Protein 4CO9 (pdb70)

Organism: Bacillus anthracis (NCBI:txid1392)

Secondary structure (P-SEA, 3-state):
cbbbbbcccccccccccccccccbbbbcccccccccccbbbbbbbcccccccccccccccccccccccccccccccbbbbbbbccccccccccccccccccccbbbbcccccccccccccbbbbbccaaaaaaaaacccbbbbccccccccccccaaaaaaaaaacbbbbcccccccccbbbbbbbbbccccccccbbbbbcccccc/cbbbbbcccccccccccccccccbbbbcccccccccccbbbbbbccccccccccccccccccccccccccccccccbbbbbbbccccccccccccccccccccbbbbcccccccccccccbbbbbccaaaaaaaaacccbbbbccccccccccccaaaaaaaaaacbbbbcccccccccbbbbbbbbbccccccccbbbbbcccccc/cbbbbcccccccccccccccccbbbbcccccccccccbbbbbbbcccccccccccccccccccccccccccccccbbbbbbbccccccccccccccccccccbbbbcccccccccccccbbbbbccaaaaaaaaacccbbbbccccccccccccaaaaaaaaaacbbbbcccccccccbbbbbbbbbccccccccbbbbbcccccc/cbbbbcccccccccccccccccbbbbcccccccccccbbbbbbccccccccccccccccccccccccccccccccbbbbbbbccccccccccccccccccccbbbbcccccccccccccbbbbbccaaaaaaaaacccbbbbccccccccccccaaaaaaaaaacbbbbcccccccccbbbbbbbbbccccccccbbbbbcccccc

Radius of gyration: 30.49 Å; Cα contacts (8 Å, |Δi|>4): 2238; chains: 4; bounding box: 91×69×56 Å

GO terms:
  GO:0008270 zinc ion binding (F, IDA)
  GO:0004061 arylformamidase activity (F, IDA)

Solvent-accessible surface area: 32109 Å² total; per-residue (Å²): 185,62,144,22,46,42,0,10,17,58,6,25,93,100,11,21,28,67,99,71,7,13,99,9,32,19,73,61,81,134,32,55,161,100,37,57,13,25,4,23,1,55,0,20,0,0,0,10,2,2,4,1,0,0,0,12,23,16,4,48,92,140,15,92,61,1,55,89,8,74,17,45,6,0,12,6,65,4,51,1,8,19,4,13,105,65,156,20,0,0,81,161,37,0,97,166,44,138,1,105,71,12,74,16,0,0,0,2,3,19,35,25,68,104,25,84,96,50,10,146,142,9,13,52,4,72,40,70,0,0,47,24,0,35,154,59,36,1,88,0,0,0,1,12,2,9,4,0,3,40,35,123,38,122,132,13,47,1,5,58,54,0,26,143,39,58,0,4,0,0,4,12,2,48,2,42,25,6,12,36,17,59,14,57,0,3,0,11,0,3,2,1,25,71,0,0,0,0,0,4,10,0,0,0,78,51,152,156,63,149,21,55,44,0,10,17,57,7,26,79,103,12,21,32,62,103,83,23,13,101,11,36,17,93,59,74,76,44,59,166,131,32,48,10,20,4,8,0,74,1,18,0,0,0,14,1,2,4,0,0,0,0,15,21,22,4,52,71,140,14,112,57,0,55,74,8,64,17,30,3,0,11,7,77,4,46,1,10,50,3,42,155,64,165,20,0,0,82,161,37,0,99,166,46,130,1,115,68,9,72,10,0,0,0,19,4,50,58,48,68,121,25,85,97,53,13,146,145,9,13,53,5,73,42,68,0,0,66,24,0,40,141,51,38,4,83,0,0,0,1,13,1,9,3,0,3,41,33,124,39,134,132,16,50,1,7,64,52,0,31,156,50,80,0,21,0,0,4,13,2,48,2,105,106,10,70,79,28,62,14,48,0,3,0,11,1,4,2,1,25,66,0,0,0,0,0,4,11,0,0,0,69,50,155,114,97,23,55,42,0,10,17,59,6,28,94,102,12,22,29,66,96,72,7,12,101,9,33,18,74,62,83,132,32,56,161,99,35,55,11,24,3,23,1,56,0,20,0,0,0,10,1,2,4,0,0,0,0,14,24,16,4,54,91,141,13,114,57,1,55,75,9,62,16,34,2,0,15,7,64,5,52,1,8,51,2,35,151,64,163,19,0,0,82,159,35,0,100,168,43,138,1,105,68,12,69,7,0,0,0,18,4,53,57,39,69,109,25,85,97,49,13,146,144,9,15,52,5,74,41,67,0,0,65,24,0,38,142,46,39,4,87,0,0,0,2,13,2,9,3,0,3,40,34,120,37,121,132,12,48,1,5,62,52,0,30,155,51,80,0,20,0,0,3,14,2,48,2,105,96,13,72,79,24,56,15,55,0,3,0,11,0,3,2,1,26,72,0,0,0,0,0,4,10,0,0,0,87,50,153,114,154,22,54,43,0,9,17,57,6,25,77,102,12,21,31,64,102,83,21,13,102,10,35,18,95,58,74,75,44,60,166,131,30,46,9,20,5,8,0,74,0,20,0,1,0,13,2,2,3,0,0,6,0,13,20,20,3,27,79,72,4,14,59,0,28,30,8,36,17,39,6,0,16,11,85,4,46,1,10,52,3,34,152,65,163,19,0,0,83,149,25,0,95,164,68,130,1,117,67,10,82,17,0,0,0,17,3,58,58,48,68,122,25,86,97,52,13,146,143,9,14,51,5,73,43,68,0,0,65,23,0,39,140,52,34,1,71,0,0,0,2,14,1,9,3,0,3,41,33,122,39,129,133,15,50,2,5,38,53,0,18,95,52,23,4,26,5,0,3,13,2,45,2,121,105,12,72,78,28,64,14,53,0,3,0,12,0,3,3,1,25,66,0,0,0,0,0,4,12,0,0,0,75,48,150

Structure (mmCIF, N/CA/C/O backbone):
data_4CO9
#
_entry.id   4CO9
#
_cell.length_a   73.710
_cell.length_b   66.020
_cell.length_c   83.760
_cell.angle_alpha   90.00
_cell.angle_beta   90.32
_cell.angle_gamma   90.00
#
_symmetry.space_group_name_H-M   'P 1 21 1'
#
loop_
_entity.id
_entity.type
_entity.pdbx_description
1 polymer 'KYNURENINE FORMAMIDASE'
2 non-polymer 'ZINC ION'
3 non-polymer 'MAGNESIUM ION'
4 non-polymer '1,4-DIETHYLENE DIOXIDE'
5 non-polymer ethanedial
6 water water
#
loop_
_atom_site.group_PDB
_atom_site.id
_atom_site.type_symbol
_atom_site.label_atom_id
_atom_site.label_alt_id
_atom_site.label_comp_id
_atom_site.label_asym_id
_atom_site.label_entity_id
_atom_site.label_seq_id
_atom_site.pdbx_PDB_ins_code
_atom_site.Cartn_x
_atom_site.Cartn_y
_atom_site.Cartn_z
_atom_site.occupancy
_atom_site.B_iso_or_equiv
_atom_site.auth_seq_id
_atom_site.auth_comp_id
_atom_site.auth_asym_id
_atom_site.auth_atom_id
_atom_site.pdbx_PDB_model_num
ATOM 1 N N . THR A 1 5 ? 39.124 -7.567 36.262 1.00 48.61 3 THR A N 1
ATOM 2 C CA . THR A 1 5 ? 39.757 -8.492 35.269 1.00 47.58 3 THR A CA 1
ATOM 3 C C . THR A 1 5 ? 38.761 -9.289 34.395 1.00 42.43 3 THR A C 1
ATOM 4 O O . THR A 1 5 ? 39.212 -9.986 33.493 1.00 45.78 3 THR A O 1
ATOM 8 N N . SER A 1 6 ? 37.445 -9.215 34.653 1.00 35.03 4 SER A N 1
ATOM 9 C CA . SER A 1 6 ? 36.446 -9.912 33.814 1.00 30.64 4 SER A CA 1
ATOM 10 C C . SER A 1 6 ? 36.626 -9.546 32.337 1.00 24.82 4 SER A C 1
ATOM 11 O O . SER A 1 6 ? 36.942 -8.412 32.024 1.00 25.38 4 SER A O 1
ATOM 14 N N . LYS A 1 7 ? 36.438 -10.511 31.442 1.00 19.40 5 LYS A N 1
ATOM 15 C CA . LYS A 1 7 ? 36.661 -10.281 30.013 1.00 16.64 5 LYS A CA 1
ATOM 16 C C . LYS A 1 7 ? 35.475 -9.566 29.365 1.00 13.28 5 LYS A C 1
ATOM 17 O O . LYS A 1 7 ? 34.325 -9.738 29.769 1.00 11.72 5 LYS A O 1
ATOM 28 N N . TRP A 1 8 ? 35.785 -8.761 28.359 1.00 10.64 6 TRP A N 1
ATOM 29 C CA . TRP A 1 8 ? 34.789 -8.186 27.472 1.00 9.02 6 TRP A CA 1
ATOM 30 C C . TRP A 1 8 ? 34.177 -9.300 26.642 1.00 8.30 6 TRP A C 1
ATOM 31 O O . TRP A 1 8 ? 34.883 -10.223 26.229 1.00 7.80 6 TRP A O 1
ATOM 42 N N . ILE A 1 9 ? 32.864 -9.222 26.450 1.00 7.59 7 ILE A N 1
ATOM 43 C CA . ILE A 1 9 ? 32.105 -10.201 25.681 1.00 7.41 7 ILE A CA 1
ATOM 44 C C . ILE A 1 9 ? 31.567 -9.516 24.425 1.00 7.15 7 ILE A C 1
ATOM 45 O O . ILE A 1 9 ? 30.932 -8.467 24.518 1.00 6.64 7 ILE A O 1
ATOM 50 N N . ASP A 1 10 ? 31.814 -10.119 23.272 1.00 7.01 8 ASP A N 1
ATOM 51 C CA . ASP A 1 10 ? 31.310 -9.626 21.985 1.00 7.28 8 ASP A CA 1
ATOM 52 C C . ASP A 1 10 ? 29.801 -9.807 21.901 1.00 7.06 8 ASP A C 1
ATOM 53 O O . ASP A 1 10 ? 29.293 -10.921 22.074 1.00 7.58 8 ASP A O 1
ATOM 58 N N . ILE A 1 11 ? 29.078 -8.732 21.642 1.00 6.87 9 ILE A N 1
ATOM 59 C CA . ILE A 1 11 ? 27.641 -8.811 21.360 1.00 6.77 9 ILE A CA 1
ATOM 60 C C . ILE A 1 11 ? 27.299 -8.211 20.002 1.00 6.87 9 ILE A C 1
ATOM 61 O O . ILE A 1 11 ? 26.194 -7.677 19.786 1.00 7.09 9 ILE A O 1
ATOM 66 N N . SER A 1 12 ? 28.237 -8.306 19.074 1.00 6.80 10 SER A N 1
ATOM 67 C CA . SER A 1 12 ? 28.067 -7.799 17.714 1.00 6.82 10 SER A CA 1
ATOM 68 C C . SER A 1 12 ? 27.819 -8.937 16.718 1.00 6.85 10 SER A C 1
ATOM 69 O O . SER A 1 12 ? 28.328 -10.049 16.889 1.00 6.66 10 SER A O 1
ATOM 72 N N . GLN A 1 13 ? 27.089 -8.631 15.652 1.00 6.95 11 GLN A N 1
ATOM 73 C CA . GLN A 1 13 ? 26.906 -9.567 14.534 1.00 7.19 11 GLN A CA 1
ATOM 74 C C . GLN A 1 13 ? 28.146 -9.602 13.618 1.00 7.32 11 GLN A C 1
ATOM 75 O O . GLN A 1 13 ? 28.654 -8.558 13.219 1.00 7.65 11 GLN A O 1
ATOM 81 N N . PRO A 1 14 ? 28.622 -10.802 13.255 1.00 7.70 12 PRO A N 1
ATOM 82 C CA . PRO A 1 14 ? 29.718 -10.843 12.288 1.00 8.00 12 PRO A CA 1
ATOM 83 C C . PRO A 1 14 ? 29.370 -10.179 10.970 1.00 7.97 12 PRO A C 1
ATOM 84 O O . PRO A 1 14 ? 28.296 -10.433 10.420 1.00 8.58 12 PRO A O 1
ATOM 88 N N . LEU A 1 15 ? 30.273 -9.339 10.479 1.00 7.97 13 LEU A N 1
ATOM 89 C CA . LEU A 1 15 ? 30.099 -8.629 9.218 1.00 8.14 13 LEU A CA 1
ATOM 90 C C . LEU A 1 15 ? 30.844 -9.347 8.096 1.00 8.51 13 LEU A C 1
ATOM 91 O O . LEU A 1 15 ? 32.066 -9.468 8.126 1.00 8.52 13 LEU A O 1
ATOM 96 N N . ASN A 1 16 ? 30.085 -9.852 7.133 1.00 9.22 14 ASN A N 1
ATOM 97 C CA . ASN A 1 16 ? 30.632 -10.557 5.972 1.00 10.00 14 ASN A CA 1
ATOM 98 C C . ASN A 1 16 ? 29.602 -10.552 4.859 1.00 10.70 14 ASN A C 1
ATOM 99 O O . ASN A 1 16 ? 28.466 -10.094 5.063 1.00 9.81 14 ASN A O 1
ATOM 104 N N . ASN A 1 17 ? 29.985 -11.079 3.695 1.00 11.69 15 ASN A N 1
ATOM 105 C CA . ASN A 1 17 ? 29.123 -11.000 2.514 1.00 12.51 15 ASN A CA 1
ATOM 106 C C . ASN A 1 17 ? 27.794 -11.733 2.664 1.00 12.69 15 ASN A C 1
ATOM 107 O O . ASN A 1 17 ? 26.877 -11.479 1.895 1.00 12.60 15 ASN A O 1
ATOM 112 N N . ASP A 1 18 ? 27.683 -12.605 3.656 1.00 13.09 16 ASP A N 1
ATOM 113 C CA . ASP A 1 18 ? 26.430 -13.324 3.922 1.00 14.30 16 ASP A CA 1
ATOM 114 C C . ASP A 1 18 ? 25.456 -12.612 4.860 1.00 13.59 16 ASP A C 1
ATOM 115 O O . ASP A 1 18 ? 24.332 -13.060 5.009 1.00 13.82 16 ASP A O 1
ATOM 120 N N . ILE A 1 19 ? 25.858 -11.506 5.475 1.00 12.55 17 ILE A N 1
ATOM 121 C CA . ILE A 1 19 ? 24.957 -10.814 6.398 1.00 12.02 17 ILE A CA 1
ATOM 122 C C . ILE A 1 19 ? 23.763 -10.207 5.662 1.00 12.26 17 ILE A C 1
ATOM 123 O O . ILE A 1 19 ? 23.860 -9.810 4.507 1.00 12.29 17 ILE A O 1
ATOM 128 N N . ALA A 1 20 ? 22.629 -10.194 6.334 1.00 12.86 18 ALA A N 1
ATOM 129 C CA . ALA A 1 20 ? 21.409 -9.606 5.786 1.00 13.51 18 ALA A CA 1
ATOM 130 C C . ALA A 1 20 ? 21.486 -8.089 5.780 1.00 13.46 18 ALA A C 1
ATOM 131 O O . ALA A 1 20 ? 22.305 -7.485 6.478 1.00 13.37 18 ALA A O 1
ATOM 133 N N . THR A 1 21 ? 20.661 -7.486 4.933 1.00 13.93 19 THR A N 1
ATOM 134 C CA . THR A 1 21 ? 20.468 -6.044 4.912 1.00 13.81 19 THR A CA 1
ATOM 135 C C . THR A 1 21 ? 18.990 -5.750 4.770 1.00 13.69 19 THR A C 1
ATOM 136 O O . THR A 1 21 ? 18.198 -6.651 4.454 1.00 13.30 19 THR A O 1
ATOM 140 N N . TRP A 1 22 ? 18.606 -4.502 5.001 1.00 13.32 20 TRP A N 1
ATOM 141 C CA . TRP A 1 22 ? 17.249 -4.075 4.691 1.00 13.83 20 TRP A CA 1
ATOM 142 C C . TRP A 1 22 ? 16.977 -4.381 3.216 1.00 13.24 20 TRP A C 1
ATOM 143 O O . TRP A 1 22 ? 17.871 -4.245 2.406 1.00 12.03 20 TRP A O 1
ATOM 154 N N . PRO A 1 23 ? 15.748 -4.785 2.862 1.00 13.65 21 PRO A N 1
ATOM 155 C CA . PRO A 1 23 ? 15.431 -5.077 1.457 1.00 13.73 21 PRO A CA 1
ATOM 156 C C . PRO A 1 23 ? 15.798 -3.919 0.524 1.00 12.96 21 PRO A C 1
ATOM 157 O O . PRO A 1 23 ? 15.424 -2.771 0.776 1.00 12.56 21 PRO A O 1
ATOM 161 N N . GLY A 1 24 ? 16.562 -4.223 -0.515 1.00 12.83 22 GLY A N 1
ATOM 162 C CA . GLY A 1 24 ? 16.949 -3.232 -1.529 1.00 12.87 22 GLY A CA 1
ATOM 163 C C . GLY A 1 24 ? 18.125 -2.349 -1.160 1.00 12.67 22 GLY A C 1
ATOM 164 O O . GLY A 1 24 ? 18.579 -1.564 -1.989 1.00 12.74 22 GLY A O 1
ATOM 165 N N . ASP A 1 25 ? 18.607 -2.452 0.083 1.00 11.80 23 ASP A N 1
ATOM 166 C CA . ASP A 1 25 ? 19.684 -1.610 0.594 1.00 11.84 23 ASP A CA 1
ATOM 167 C C . ASP A 1 25 ? 21.002 -2.146 0.055 1.00 11.82 23 ASP A C 1
ATOM 168 O O . ASP A 1 25 ? 21.035 -3.247 -0.483 1.00 11.28 23 ASP A O 1
ATOM 173 N N . THR A 1 26 ? 22.075 -1.363 0.159 1.00 11.80 24 THR A N 1
ATOM 174 C CA . THR A 1 26 ? 23.394 -1.788 -0.315 1.00 11.90 24 THR A CA 1
ATOM 175 C C . THR A 1 26 ? 23.784 -3.147 0.274 1.00 11.91 24 THR A C 1
ATOM 176 O O . THR A 1 26 ? 23.829 -3.277 1.486 1.00 11.63 24 THR A O 1
ATOM 180 N N . PRO A 1 27 ? 24.092 -4.153 -0.573 1.00 12.44 25 PRO A N 1
ATOM 181 C CA . PRO A 1 27 ? 24.579 -5.423 -0.010 1.00 12.20 25 PRO A CA 1
ATOM 182 C C . PRO A 1 27 ? 25.955 -5.254 0.607 1.00 11.59 25 PRO A C 1
ATOM 183 O O . PRO A 1 27 ? 26.722 -4.418 0.147 1.00 11.20 25 PRO A O 1
ATOM 187 N N . PHE A 1 28 ? 26.234 -5.986 1.679 1.00 11.25 26 PHE A N 1
ATOM 188 C CA . PHE A 1 28 ? 27.533 -5.885 2.318 1.00 11.06 26 PHE A CA 1
ATOM 189 C C . PHE A 1 28 ? 28.573 -6.483 1.400 1.00 11.60 26 PHE A C 1
ATOM 190 O O . PHE A 1 28 ? 28.365 -7.562 0.870 1.00 11.22 26 PHE A O 1
ATOM 198 N N . SER A 1 29 ? 29.689 -5.791 1.246 1.00 11.63 27 SER A N 1
ATOM 199 C CA . SER A 1 29 ? 30.777 -6.297 0.429 1.00 13.09 27 SER A CA 1
ATOM 200 C C . SER A 1 29 ? 32.138 -6.017 1.060 1.00 12.61 27 SER A C 1
ATOM 201 O O . SER A 1 29 ? 32.499 -4.850 1.219 1.00 12.41 27 SER A O 1
ATOM 204 N N . TYR A 1 30 ? 32.870 -7.067 1.434 1.00 12.18 28 TYR A N 1
ATOM 205 C CA . TYR A 1 30 ? 34.311 -6.949 1.634 1.00 12.69 28 TYR A CA 1
ATOM 206 C C . TYR A 1 30 ? 35.011 -7.725 0.518 1.00 13.35 28 TYR A C 1
ATOM 207 O O . TYR A 1 30 ? 34.713 -8.897 0.296 1.00 12.57 28 TYR A O 1
ATOM 216 N N . GLU A 1 31 ? 35.908 -7.056 -0.188 1.00 14.63 29 GLU A N 1
ATOM 217 C CA . GLU A 1 31 ? 36.671 -7.686 -1.262 1.00 16.17 29 GLU A CA 1
ATOM 218 C C . GLU A 1 31 ? 38.107 -7.282 -1.229 1.00 17.13 29 GLU A C 1
ATOM 219 O O . GLU A 1 31 ? 38.410 -6.145 -0.877 1.00 17.66 29 GLU A O 1
ATOM 225 N N . VAL A 1 32 ? 38.977 -8.225 -1.590 1.00 17.86 30 VAL A N 1
ATOM 226 C CA . VAL A 1 32 ? 40.375 -7.929 -1.841 1.00 18.99 30 VAL A CA 1
ATOM 227 C C . VAL A 1 32 ? 40.479 -7.451 -3.294 1.00 18.61 30 VAL A C 1
ATOM 228 O O . VAL A 1 32 ? 40.251 -8.218 -4.225 1.00 19.13 30 VAL A O 1
ATOM 232 N N . LEU A 1 33 ? 40.719 -6.155 -3.471 1.00 18.68 31 LEU A N 1
ATOM 233 C CA . LEU A 1 33 ? 40.831 -5.574 -4.810 1.00 18.71 31 LEU A CA 1
ATOM 234 C C . LEU A 1 33 ? 42.110 -5.975 -5.493 1.00 17.90 31 LEU A C 1
ATOM 235 O O . LEU A 1 33 ? 42.145 -6.196 -6.694 1.00 17.70 31 LEU A O 1
ATOM 240 N N . TRP A 1 34 ? 43.176 -5.962 -4.714 1.00 17.20 32 TRP A N 1
ATOM 241 C CA . TRP A 1 34 ? 44.504 -6.175 -5.230 1.00 16.70 32 TRP A CA 1
ATOM 242 C C . TRP A 1 34 ? 45.259 -6.980 -4.168 1.00 15.55 32 TRP A C 1
ATOM 243 O O . TRP A 1 34 ? 45.482 -6.502 -3.063 1.00 14.94 32 TRP A O 1
ATOM 254 N N . SER A 1 35 ? 45.621 -8.207 -4.527 1.00 15.30 33 SER A N 1
ATOM 255 C CA . SER A 1 35 ? 46.195 -9.201 -3.609 1.00 15.12 33 SER A CA 1
ATOM 256 C C . SER A 1 35 ? 47.650 -8.895 -3.310 1.00 15.16 33 SER A C 1
ATOM 257 O O . SER A 1 35 ? 48.306 -8.172 -4.055 1.00 15.12 33 SER A O 1
ATOM 260 N N . LYS A 1 36 ? 48.178 -9.517 -2.269 1.00 15.05 34 LYS A N 1
ATOM 261 C CA . LYS A 1 36 ? 49.604 -9.437 -1.993 1.00 15.61 34 LYS A CA 1
ATOM 262 C C . LYS A 1 36 ? 50.454 -9.957 -3.184 1.00 15.84 34 LYS A C 1
ATOM 263 O O . LYS A 1 36 ? 51.535 -9.418 -3.438 1.00 15.74 34 LYS A O 1
ATOM 269 N N . GLU A 1 37 ? 49.981 -11.011 -3.854 1.00 16.18 35 GLU A N 1
ATOM 270 C CA . GLU A 1 37 ? 50.651 -11.608 -5.037 1.00 17.46 35 GLU A CA 1
ATOM 271 C C . GLU A 1 37 ? 50.726 -10.537 -6.165 1.00 17.04 35 GLU A C 1
ATOM 272 O O . GLU A 1 37 ? 51.796 -10.264 -6.732 1.00 17.70 35 GLU A O 1
ATOM 278 N N . GLU A 1 38 ? 49.616 -9.842 -6.378 1.00 16.94 36 GLU A N 1
ATOM 279 C CA . GLU A 1 38 ? 49.548 -8.745 -7.362 1.00 16.72 36 GLU A CA 1
ATOM 280 C C . GLU A 1 38 ? 50.335 -7.487 -6.986 1.00 15.96 36 GLU A C 1
ATOM 281 O O . GLU A 1 38 ? 51.055 -6.938 -7.820 1.00 15.63 36 GLU A O 1
ATOM 287 N N . SER A 1 39 ? 50.213 -7.028 -5.747 1.00 15.86 37 SER A N 1
ATOM 288 C CA . SER A 1 39 ? 50.849 -5.784 -5.318 1.00 16.07 37 SER A CA 1
ATOM 289 C C . SER A 1 39 ? 52.325 -5.957 -4.995 1.00 16.66 37 SER A C 1
ATOM 290 O O . SER A 1 39 ? 53.076 -4.992 -4.997 1.00 16.24 37 SER A O 1
ATOM 293 N N . GLY A 1 40 ? 52.711 -7.177 -4.641 1.00 17.31 38 GLY A N 1
ATOM 294 C CA . GLY A 1 40 ? 54.046 -7.448 -4.147 1.00 18.14 38 GLY A CA 1
ATOM 295 C C . GLY A 1 40 ? 54.259 -7.156 -2.670 1.00 18.05 38 GLY A C 1
ATOM 296 O O . GLY A 1 40 ? 55.389 -7.224 -2.193 1.00 18.87 38 GLY A O 1
ATOM 297 N N . SER A 1 41 ? 53.217 -6.801 -1.922 1.00 17.29 39 SER A N 1
ATOM 298 C CA . SER A 1 41 ? 53.419 -6.545 -0.494 1.00 17.36 39 SER A CA 1
ATOM 299 C C . SER A 1 41 ? 52.186 -6.683 0.392 1.00 15.79 39 SER A C 1
ATOM 300 O O . SER A 1 41 ? 52.294 -7.231 1.480 1.00 16.32 39 SER A O 1
ATOM 303 N N . VAL A 1 42 ? 51.032 -6.222 -0.083 1.00 14.69 40 VAL A N 1
ATOM 304 C CA . VAL A 1 42 ? 49.840 -6.153 0.752 1.00 14.09 40 VAL A CA 1
ATOM 305 C C . VAL A 1 42 ? 48.570 -6.602 0.041 1.00 13.88 40 VAL A C 1
ATOM 306 O O . VAL A 1 42 ? 48.439 -6.523 -1.194 1.00 12.81 40 VAL A O 1
ATOM 310 N N . ASN A 1 43 ? 47.640 -7.100 0.847 1.00 13.92 41 ASN A N 1
ATOM 311 C CA . ASN A 1 43 ? 46.274 -7.296 0.418 1.00 14.35 41 ASN A CA 1
ATOM 312 C C . ASN A 1 43 ? 45.512 -5.994 0.588 1.00 15.70 41 ASN A C 1
ATOM 313 O O . ASN A 1 43 ? 45.439 -5.470 1.684 1.00 16.39 41 ASN A O 1
ATOM 318 N N . VAL A 1 44 ? 44.989 -5.468 -0.511 1.00 17.06 42 VAL A N 1
ATOM 319 C CA . VAL A 1 44 ? 44.319 -4.181 -0.495 1.00 19.17 42 VAL A CA 1
ATOM 320 C C . VAL A 1 44 ? 42.833 -4.423 -0.653 1.00 18.88 42 VAL A C 1
ATOM 321 O O . VAL A 1 44 ? 42.373 -4.948 -1.673 1.00 20.59 42 VAL A O 1
ATOM 325 N N . GLY A 1 45 ? 42.095 -4.001 0.358 1.00 18.86 43 GLY A N 1
ATOM 326 C CA . GLY A 1 45 ? 40.720 -4.366 0.514 1.00 19.39 43 GLY A CA 1
ATOM 327 C C . GLY A 1 45 ? 39.833 -3.186 0.204 1.00 18.93 43 GLY A C 1
ATOM 328 O O . GLY A 1 45 ? 40.287 -2.032 0.143 1.00 20.08 43 GLY A O 1
ATOM 329 N N . LYS A 1 46 ? 38.567 -3.493 -0.019 1.00 17.76 44 LYS A N 1
ATOM 330 C CA . LYS A 1 46 ? 37.561 -2.460 -0.111 1.00 16.61 44 LYS A CA 1
ATOM 331 C C . LYS A 1 46 ? 36.303 -2.895 0.611 1.00 15.32 44 LYS A C 1
ATOM 332 O O . LYS A 1 46 ? 35.816 -3.993 0.383 1.00 15.46 44 LYS A O 1
ATOM 338 N N . LEU A 1 47 ? 35.788 -2.012 1.458 1.00 14.10 45 LEU A N 1
ATOM 339 C CA . LEU A 1 47 ? 34.580 -2.240 2.231 1.00 13.57 45 LEU A CA 1
ATOM 340 C C . LEU A 1 47 ? 33.471 -1.369 1.657 1.00 12.90 45 LEU A C 1
ATOM 341 O O . LEU A 1 47 ? 33.630 -0.154 1.521 1.00 12.83 45 LEU A O 1
ATOM 346 N N . THR A 1 48 ? 32.365 -2.007 1.295 1.00 12.52 46 THR A N 1
ATOM 347 C CA . THR A 1 48 ? 31.168 -1.318 0.836 1.00 12.70 46 THR A CA 1
ATOM 348 C C . THR A 1 48 ? 29.992 -1.826 1.647 1.00 11.70 46 THR A C 1
ATOM 349 O O . THR A 1 48 ? 29.761 -3.026 1.716 1.00 11.81 46 THR A O 1
ATOM 353 N N . MET A 1 49 ? 29.230 -0.929 2.263 1.00 10.96 47 MET A N 1
ATOM 354 C CA . MET A 1 49 ? 28.099 -1.364 3.077 1.00 10.32 47 MET A CA 1
ATOM 355 C C . MET A 1 49 ? 27.082 -0.255 3.310 1.00 9.76 47 MET A C 1
ATOM 356 O O . MET A 1 49 ? 27.411 0.929 3.220 1.00 9.53 47 MET A O 1
ATOM 361 N N . SER A 1 50 ? 25.853 -0.661 3.611 1.00 9.50 48 SER A N 1
ATOM 362 C CA . SER A 1 50 ? 24.879 0.248 4.236 1.00 9.35 48 SER A CA 1
ATOM 363 C C . SER A 1 50 ? 25.284 0.485 5.677 1.00 9.15 48 SER A C 1
ATOM 364 O O . SER A 1 50 ? 25.800 -0.414 6.331 1.00 9.09 48 SER A O 1
ATOM 367 N N . ILE A 1 51 ? 25.060 1.703 6.149 1.00 8.93 49 ILE A N 1
ATOM 368 C CA . ILE A 1 51 ? 25.229 2.090 7.547 1.00 8.91 49 ILE A CA 1
ATOM 369 C C . ILE A 1 51 ? 24.475 1.149 8.497 1.00 8.85 49 ILE A C 1
ATOM 370 O O . ILE A 1 51 ? 24.961 0.781 9.592 1.00 9.11 49 ILE A O 1
ATOM 375 N N . HIS A 1 52 ? 23.295 0.733 8.060 1.00 8.66 50 HIS A N 1
ATOM 376 C CA . HIS A 1 52 ? 22.394 -0.027 8.909 1.00 8.66 50 HIS A CA 1
ATOM 377 C C . HIS A 1 52 ? 22.543 -1.509 8.591 1.00 8.93 50 HIS A C 1
ATOM 378 O O . HIS A 1 52 ? 21.592 -2.185 8.233 1.00 9.37 50 HIS A O 1
ATOM 385 N N . THR A 1 53 ? 23.762 -2.010 8.767 1.00 8.78 51 THR A N 1
ATOM 386 C CA . THR A 1 53 ? 24.085 -3.410 8.599 1.00 8.61 51 THR A CA 1
ATOM 387 C C . THR A 1 53 ? 24.727 -3.906 9.878 1.00 8.19 51 THR A C 1
ATOM 388 O O . THR A 1 53 ? 25.629 -3.262 10.406 1.00 8.33 51 THR A O 1
ATOM 392 N N . GLY A 1 54 ? 24.298 -5.066 10.342 1.00 7.73 52 GLY A N 1
ATOM 393 C CA . GLY A 1 54 ? 24.842 -5.656 11.540 1.00 7.58 52 GLY A CA 1
ATOM 394 C C . GLY A 1 54 ? 24.547 -4.766 12.733 1.00 7.40 52 GLY A C 1
ATOM 395 O O . GLY A 1 54 ? 23.594 -3.978 12.735 1.00 7.09 52 GLY A O 1
ATOM 396 N N . THR A 1 55 ? 25.402 -4.868 13.734 1.00 7.39 53 THR A N 1
ATOM 397 C CA . THR A 1 55 ? 25.227 -4.124 14.976 1.00 7.13 53 THR A CA 1
ATOM 398 C C . THR A 1 55 ? 25.615 -2.678 14.709 1.00 7.16 53 THR A C 1
ATOM 399 O O . THR A 1 55 ? 26.722 -2.405 14.251 1.00 7.16 53 THR A O 1
ATOM 403 N N . HIS A 1 56 ? 24.700 -1.744 14.949 1.00 7.15 54 HIS A N 1
ATOM 404 C CA . HIS A 1 56 ? 24.944 -0.352 14.577 1.00 7.16 54 HIS A CA 1
ATOM 405 C C . HIS A 1 56 ? 24.074 0.604 15.363 1.00 7.17 54 HIS A C 1
ATOM 406 O O . HIS A 1 56 ? 23.128 0.188 16.028 1.00 7.20 54 HIS A O 1
ATOM 413 N N . ILE A 1 57 ? 24.426 1.889 15.300 1.00 7.41 55 ILE A N 1
ATOM 414 C CA . ILE A 1 57 ? 23.670 2.934 15.960 1.00 7.72 55 ILE A CA 1
ATOM 415 C C . ILE A 1 57 ? 23.081 3.870 14.923 1.00 8.09 55 ILE A C 1
ATOM 416 O O . ILE A 1 57 ? 23.665 4.059 13.848 1.00 7.86 55 ILE A O 1
ATOM 421 N N . ASP A 1 58 ? 21.910 4.420 15.250 1.00 8.30 56 ASP A N 1
ATOM 422 C CA . ASP A 1 58 ? 21.228 5.387 14.417 1.00 8.49 56 ASP A CA 1
ATOM 423 C C . ASP A 1 58 ? 21.516 6.791 14.896 1.00 8.50 56 ASP A C 1
ATOM 424 O O . ASP A 1 58 ? 21.480 7.067 16.101 1.00 8.42 56 ASP A O 1
ATOM 429 N N . ALA A 1 59 ? 21.786 7.690 13.962 1.00 8.69 57 ALA A N 1
ATOM 430 C CA . ALA A 1 59 ? 21.816 9.129 14.278 1.00 8.77 57 ALA A CA 1
ATOM 431 C C . ALA A 1 59 ? 20.442 9.701 13.955 1.00 8.95 57 ALA A C 1
ATOM 432 O O . ALA A 1 59 ? 19.739 9.149 13.113 1.00 8.82 57 ALA A O 1
ATOM 434 N N . PRO A 1 60 ? 20.050 10.807 14.613 1.00 9.21 58 PRO A N 1
ATOM 435 C CA . PRO A 1 60 ? 18.736 11.403 14.324 1.00 9.77 58 PRO A CA 1
ATOM 436 C C . PRO A 1 60 ? 18.550 11.789 12.852 1.00 9.75 58 PRO A C 1
ATOM 437 O O . PRO A 1 60 ? 17.448 11.686 12.320 1.00 10.03 58 PRO A O 1
ATOM 441 N N . PHE A 1 61 ? 19.633 12.136 12.170 1.00 10.23 59 PHE A N 1
ATOM 442 C CA . PHE A 1 61 ? 19.569 12.419 10.729 1.00 10.66 59 PHE A CA 1
ATOM 443 C C . PHE A 1 61 ? 18.951 11.281 9.907 1.00 10.61 59 PHE A C 1
ATOM 444 O O . PHE A 1 61 ? 18.399 11.530 8.826 1.00 10.83 59 PHE A O 1
ATOM 452 N N . HIS A 1 62 ? 19.071 10.037 10.383 1.00 10.36 60 HIS A N 1
ATOM 453 C CA . HIS A 1 62 ? 18.475 8.873 9.708 1.00 10.61 60 HIS A CA 1
ATOM 454 C C . HIS A 1 62 ? 16.972 9.040 9.468 1.00 11.05 60 HIS A C 1
ATOM 455 O O . HIS A 1 62 ? 16.476 8.664 8.418 1.00 12.06 60 HIS A O 1
ATOM 462 N N . PHE A 1 63 ? 16.275 9.654 10.410 1.00 11.59 61 PHE A N 1
ATOM 463 C CA . PHE A 1 63 ? 14.812 9.811 10.312 1.00 12.10 61 PHE A CA 1
ATOM 464 C C . PHE A 1 63 ? 14.310 11.248 10.404 1.00 12.61 61 PHE A C 1
ATOM 465 O O . PHE A 1 63 ? 13.104 11.493 10.303 1.00 12.08 61 PHE A O 1
ATOM 473 N N . ASP A 1 64 ? 15.235 12.196 10.547 1.00 13.46 62 ASP A N 1
ATOM 474 C CA . ASP A 1 64 ? 14.876 13.590 10.675 1.00 14.49 62 ASP A CA 1
ATOM 475 C C . ASP A 1 64 ? 15.890 14.397 9.903 1.00 15.39 62 ASP A C 1
ATOM 476 O O . ASP A 1 64 ? 17.077 14.412 10.245 1.00 15.18 62 ASP A O 1
ATOM 481 N N . ASN A 1 65 ? 15.424 15.066 8.848 1.00 16.40 63 ASN A N 1
ATOM 482 C CA . ASN A 1 65 ? 16.308 15.854 8.013 1.00 17.51 63 ASN A CA 1
ATOM 483 C C . ASN A 1 65 ? 17.032 16.938 8.779 1.00 17.03 63 ASN A C 1
ATOM 484 O O . ASN A 1 65 ? 18.122 17.316 8.384 1.00 18.43 63 ASN A O 1
ATOM 489 N N . ASP A 1 66 ? 16.461 17.401 9.888 1.00 17.30 64 ASP A N 1
ATOM 490 C CA . ASP A 1 66 ? 17.109 18.396 10.744 1.00 17.34 64 ASP A CA 1
ATOM 491 C C . ASP A 1 66 ? 17.984 17.798 11.852 1.00 16.85 64 ASP A C 1
ATOM 492 O O . ASP A 1 66 ? 18.567 18.531 12.620 1.00 16.57 64 ASP A O 1
ATOM 497 N N . GLY A 1 67 ? 18.067 16.476 11.942 1.00 15.77 65 GLY A N 1
ATOM 498 C CA . GLY A 1 67 ? 18.722 15.830 13.076 1.00 14.95 65 GLY A CA 1
ATOM 499 C C . GLY A 1 67 ? 20.242 15.792 13.020 1.00 14.26 65 GLY A C 1
ATOM 500 O O . GLY A 1 67 ? 20.836 15.896 11.947 1.00 13.69 65 GLY A O 1
ATOM 501 N N . LYS A 1 68 ? 20.857 15.593 14.182 1.00 13.68 66 LYS A N 1
ATOM 502 C CA . LYS A 1 68 ? 22.313 15.418 14.311 1.00 14.22 66 LYS A CA 1
ATOM 503 C C . LYS A 1 68 ? 22.843 14.301 13.423 1.00 13.35 66 LYS A C 1
ATOM 504 O O . LYS A 1 68 ? 22.185 13.268 13.248 1.00 12.48 66 LYS A O 1
ATOM 515 N N . LYS A 1 69 ? 24.053 14.512 12.913 1.00 12.82 67 LYS A N 1
ATOM 516 C CA . LYS A 1 69 ? 24.829 13.493 12.228 1.00 13.28 67 LYS A CA 1
ATOM 517 C C . LYS A 1 69 ? 25.699 12.768 13.257 1.00 11.92 67 LYS A C 1
ATOM 518 O O . LYS A 1 69 ? 25.836 13.217 14.388 1.00 11.19 67 LYS A O 1
ATOM 524 N N . VAL A 1 70 ? 26.313 11.664 12.846 1.00 10.53 68 VAL A N 1
ATOM 525 C CA . VAL A 1 70 ? 27.009 10.785 13.781 1.00 9.87 68 VAL A CA 1
ATOM 526 C C . VAL A 1 70 ? 28.063 11.484 14.617 1.00 9.87 68 VAL A C 1
ATOM 527 O O . VAL A 1 70 ? 28.093 11.291 15.832 1.00 9.40 68 VAL A O 1
ATOM 531 N N . LEU A 1 71 ? 28.928 12.282 13.990 1.00 10.53 69 LEU A N 1
ATOM 532 C CA . LEU A 1 71 ? 30.042 12.882 14.725 1.00 11.53 69 LEU A CA 1
ATOM 533 C C . LEU A 1 71 ? 29.551 13.900 15.756 1.00 11.92 69 LEU A C 1
ATOM 534 O O . LEU A 1 71 ? 30.252 14.178 16.721 1.00 11.85 69 LEU A O 1
ATOM 539 N N . ASP A 1 72 ? 28.339 14.419 15.568 1.00 12.91 70 ASP A N 1
ATOM 540 C CA . ASP A 1 72 ? 27.723 15.342 16.525 1.00 13.87 70 ASP A CA 1
ATOM 541 C C . ASP A 1 72 ? 27.266 14.635 17.805 1.00 13.80 70 ASP A C 1
ATOM 542 O O . ASP A 1 72 ? 26.945 15.293 18.789 1.00 14.13 70 ASP A O 1
ATOM 547 N N . LEU A 1 73 ? 27.165 13.308 17.783 1.00 12.99 71 LEU A N 1
ATOM 548 C CA . LEU A 1 73 ? 26.636 12.575 18.923 1.00 13.02 71 LEU A CA 1
ATOM 549 C C . LEU A 1 73 ? 27.635 12.495 20.069 1.00 13.04 71 LEU A C 1
ATOM 550 O O . LEU A 1 73 ? 28.845 12.349 19.853 1.00 13.67 71 LEU A O 1
ATOM 555 N N . ASP A 1 74 ? 27.114 12.585 21.287 1.00 11.97 72 ASP A N 1
ATOM 556 C CA . ASP A 1 74 ? 27.925 12.567 22.501 1.00 11.97 72 ASP A CA 1
ATOM 557 C C . ASP A 1 74 ? 28.485 11.154 22.774 1.00 10.76 72 ASP A C 1
ATOM 558 O O . ASP A 1 74 ? 27.729 10.232 23.055 1.00 10.20 72 ASP A O 1
ATOM 563 N N . ILE A 1 75 ? 29.807 11.002 22.709 1.00 9.85 73 ILE A N 1
ATOM 564 C CA . ILE A 1 75 ? 30.417 9.673 22.899 1.00 9.42 73 ILE A CA 1
ATOM 565 C C . ILE A 1 75 ? 30.172 9.067 24.286 1.00 9.10 73 ILE A C 1
ATOM 566 O O . ILE A 1 75 ? 30.162 7.854 24.416 1.00 8.43 73 ILE A O 1
ATOM 571 N N . GLN A 1 76 ? 29.944 9.906 25.298 1.00 9.04 74 GLN A N 1
ATOM 572 C CA . GLN A 1 76 ? 29.727 9.434 26.668 1.00 9.45 74 GLN A CA 1
ATOM 573 C C . GLN A 1 76 ? 28.481 8.548 26.754 1.00 9.35 74 GLN A C 1
ATOM 574 O O . GLN A 1 76 ? 28.415 7.649 27.578 1.00 10.51 74 GLN A O 1
ATOM 580 N N . VAL A 1 77 ? 27.513 8.781 25.875 1.00 9.07 75 VAL A N 1
ATOM 581 C CA . VAL A 1 77 ? 26.284 7.967 25.824 1.00 8.96 75 VAL A CA 1
ATOM 582 C C . VAL A 1 77 ? 26.583 6.491 25.542 1.00 8.44 75 VAL A C 1
ATOM 583 O O . VAL A 1 77 ? 25.880 5.592 26.044 1.00 8.61 75 VAL A O 1
ATOM 587 N N . TYR A 1 78 ? 27.615 6.245 24.744 1.00 7.88 76 TYR A N 1
ATOM 588 C CA . TYR A 1 78 ? 27.865 4.917 24.192 1.00 7.75 76 TYR A CA 1
ATOM 589 C C . TYR A 1 78 ? 28.877 4.081 24.974 1.00 7.67 76 TYR A C 1
ATOM 590 O O . TYR A 1 78 ? 29.248 3.004 24.514 1.00 7.68 76 TYR A O 1
ATOM 599 N N . VAL A 1 79 ? 29.337 4.584 26.116 1.00 7.66 77 VAL A N 1
ATOM 600 C CA . VAL A 1 79 ? 30.236 3.845 26.988 1.00 7.97 77 VAL A CA 1
ATOM 601 C C . VAL A 1 79 ? 29.787 4.004 28.434 1.00 7.98 77 VAL A C 1
ATOM 602 O O . VAL A 1 79 ? 29.672 5.130 28.934 1.00 8.02 77 VAL A O 1
ATOM 606 N N . GLY A 1 80 ? 29.561 2.892 29.115 1.00 7.53 78 GLY A N 1
ATOM 607 C CA . GLY A 1 80 ? 29.263 2.935 30.529 1.00 7.59 78 GLY A CA 1
ATOM 608 C C . GLY A 1 80 ? 28.277 1.875 30.992 1.00 7.75 78 GLY A C 1
ATOM 609 O O . GLY A 1 80 ? 27.910 0.988 30.219 1.00 7.38 78 GLY A O 1
ATOM 610 N N . PRO A 1 81 ? 27.848 1.966 32.257 1.00 8.00 79 PRO A N 1
ATOM 611 C CA . PRO A 1 81 ? 26.968 0.975 32.859 1.00 8.34 79 PRO A CA 1
ATOM 612 C C . PRO A 1 81 ? 25.712 0.749 32.040 1.00 8.49 79 PRO A C 1
ATOM 613 O O . PRO A 1 81 ? 25.124 1.702 31.529 1.00 8.08 79 PRO A O 1
ATOM 617 N N . THR A 1 82 ? 25.319 -0.508 31.917 1.00 8.96 80 THR A N 1
ATOM 618 C CA . THR A 1 82 ? 24.126 -0.901 31.167 1.00 9.24 80 THR A CA 1
ATOM 619 C C . THR A 1 82 ? 23.449 -2.019 31.930 1.00 8.83 80 THR A C 1
ATOM 620 O O . THR A 1 82 ? 24.108 -2.797 32.613 1.00 8.53 80 THR A O 1
ATOM 624 N N . ARG A 1 83 ? 22.139 -2.077 31.796 1.00 8.55 81 ARG A N 1
ATOM 625 C CA . ARG A 1 83 ? 21.347 -3.174 32.315 1.00 8.58 81 ARG A CA 1
ATOM 626 C C . ARG A 1 83 ? 20.759 -3.951 31.149 1.00 8.30 81 ARG A C 1
ATOM 627 O O . ARG A 1 83 ? 20.333 -3.359 30.149 1.00 7.93 81 ARG A O 1
ATOM 635 N N . ILE A 1 84 ? 20.744 -5.275 31.269 1.00 7.90 82 ILE A N 1
ATOM 636 C CA . ILE A 1 84 ? 20.155 -6.127 30.241 1.00 7.93 82 ILE A CA 1
ATOM 637 C C . ILE A 1 84 ? 18.956 -6.855 30.829 1.00 8.10 82 ILE A C 1
ATOM 638 O O . ILE A 1 84 ? 19.086 -7.473 31.900 1.00 8.15 82 ILE A O 1
ATOM 643 N N . ILE A 1 85 ? 17.833 -6.834 30.104 1.00 8.26 83 ILE A N 1
ATOM 644 C CA . ILE A 1 85 ? 16.618 -7.511 30.521 1.00 8.41 83 ILE A CA 1
ATOM 645 C C . ILE A 1 85 ? 16.005 -8.339 29.402 1.00 8.49 83 ILE A C 1
ATOM 646 O O . ILE A 1 85 ? 16.270 -8.109 28.218 1.00 8.56 83 ILE A O 1
ATOM 651 N N . ASP A 1 86 ? 15.205 -9.325 29.802 1.00 8.49 84 ASP A N 1
ATOM 652 C CA . ASP A 1 86 ? 1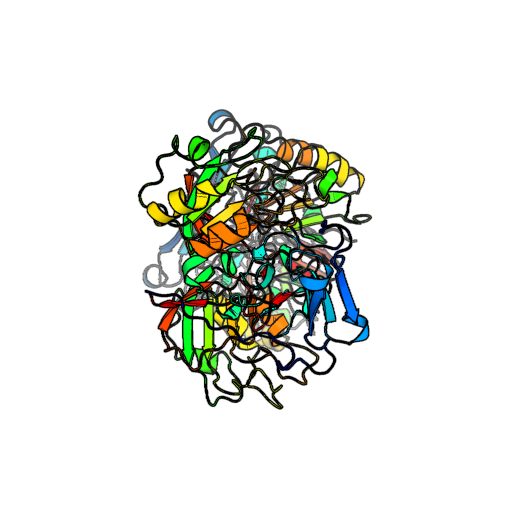4.543 -10.225 28.854 1.00 8.80 84 ASP A CA 1
ATOM 653 C C . ASP A 1 86 ? 13.102 -9.803 28.596 1.00 8.94 84 ASP A C 1
ATOM 654 O O . ASP A 1 86 ? 12.303 -9.667 29.531 1.00 9.13 84 ASP A O 1
ATOM 659 N N . VAL A 1 87 ? 12.801 -9.546 27.327 1.00 9.28 85 VAL A N 1
ATOM 660 C CA . VAL A 1 87 ? 11.461 -9.170 26.895 1.00 9.62 85 VAL A CA 1
ATOM 661 C C . VAL A 1 87 ? 11.031 -10.067 25.736 1.00 10.10 85 VAL A C 1
ATOM 662 O O . VAL A 1 87 ? 10.391 -9.609 24.787 1.00 10.56 85 VAL A O 1
ATOM 666 N N . SER A 1 88 ? 11.396 -11.345 25.832 1.00 10.64 86 SER A N 1
ATOM 667 C CA . SER A 1 88 ? 11.045 -12.329 24.808 1.00 11.26 86 SER A CA 1
ATOM 668 C C . SER A 1 88 ? 9.543 -12.613 24.809 1.00 11.82 86 SER A C 1
ATOM 669 O O . SER A 1 88 ? 8.846 -12.348 25.793 1.00 11.58 86 SER A O 1
ATOM 674 N N . ASN A 1 89 ? 9.052 -13.124 23.687 1.00 13.19 87 ASN A N 1
ATOM 675 C CA . ASN A 1 89 ? 7.663 -13.535 23.547 1.00 14.38 87 ASN A CA 1
ATOM 676 C C . ASN A 1 89 ? 6.657 -12.405 23.740 1.00 14.22 87 ASN A C 1
ATOM 677 O O . ASN A 1 89 ? 5.573 -12.626 24.277 1.00 13.85 87 ASN A O 1
ATOM 682 N N . LEU A 1 90 ? 7.028 -11.207 23.298 1.00 13.84 88 LEU A N 1
ATOM 683 C CA . LEU A 1 90 ? 6.121 -10.051 23.319 1.00 14.33 88 LEU A CA 1
ATOM 684 C C . LEU A 1 90 ? 6.028 -9.439 21.936 1.00 14.53 88 LEU A C 1
ATOM 685 O O . LEU A 1 90 ? 7.051 -9.194 21.308 1.00 14.90 88 LEU A O 1
ATOM 690 N N . GLU A 1 91 ? 4.806 -9.198 21.454 1.00 15.17 89 GLU A N 1
ATOM 691 C CA . GLU A 1 91 ? 4.619 -8.595 20.124 1.00 15.73 89 GLU A CA 1
ATOM 692 C C . GLU A 1 91 ? 5.131 -7.165 20.074 1.00 15.10 89 GLU A C 1
ATOM 693 O O . GLU A 1 91 ? 5.624 -6.719 19.042 1.00 15.22 89 GLU A O 1
ATOM 704 N N . SER A 1 92 ? 4.996 -6.440 21.181 1.00 14.06 90 SER A N 1
ATOM 705 C CA . SER A 1 92 ? 5.568 -5.104 21.274 1.00 14.36 90 SER A CA 1
ATOM 706 C C . SER A 1 92 ? 5.854 -4.740 22.715 1.00 13.49 90 SER A C 1
ATOM 707 O O . SER A 1 92 ? 5.241 -5.289 23.629 1.00 13.89 90 SER A O 1
ATOM 710 N N . ILE A 1 93 ? 6.795 -3.824 22.904 1.00 12.91 91 ILE A N 1
ATOM 711 C CA . ILE A 1 93 ? 7.265 -3.468 24.233 1.00 13.00 91 ILE A CA 1
ATOM 712 C C . ILE A 1 93 ? 7.035 -1.991 24.494 1.00 12.89 91 ILE A C 1
ATOM 713 O O . ILE A 1 93 ? 7.537 -1.139 23.783 1.00 12.99 91 ILE A O 1
ATOM 718 N N . GLY A 1 94 ? 6.286 -1.691 25.539 1.00 13.04 92 GLY A N 1
ATOM 719 C CA . GLY A 1 94 ? 6.056 -0.320 25.948 1.00 13.14 92 GLY A CA 1
ATOM 720 C C . GLY A 1 94 ? 6.150 -0.200 27.452 1.00 13.46 92 GLY A C 1
ATOM 721 O O . GLY A 1 94 ? 6.689 -1.079 28.140 1.00 12.69 92 GLY A O 1
ATOM 722 N N . LYS A 1 95 ? 5.607 0.895 27.971 1.00 14.22 93 LYS A N 1
ATOM 723 C CA . LYS A 1 95 ? 5.610 1.165 29.406 1.00 15.33 93 LYS A CA 1
ATOM 724 C C . LYS A 1 95 ? 5.086 -0.037 30.184 1.00 15.06 93 LYS A C 1
ATOM 725 O O . LYS A 1 95 ? 5.675 -0.432 31.185 1.00 15.85 93 LYS A O 1
ATOM 736 N N . LYS A 1 96 ? 3.965 -0.594 29.736 1.00 15.61 94 LYS A N 1
ATOM 737 C CA . LYS A 1 96 ? 3.286 -1.667 30.464 1.00 16.08 94 LYS A CA 1
ATOM 738 C C . LYS A 1 96 ? 4.210 -2.850 30.713 1.00 15.75 94 LYS A C 1
ATOM 739 O O . LYS A 1 96 ? 4.262 -3.381 31.827 1.00 14.93 94 LYS A O 1
ATOM 745 N N . GLU A 1 97 ? 4.979 -3.222 29.694 1.00 15.77 95 GLU A N 1
ATOM 746 C CA . GLU A 1 97 ? 5.878 -4.369 29.803 1.00 16.29 95 GLU A CA 1
ATOM 747 C C . GLU A 1 97 ? 7.146 -4.094 30.634 1.00 16.06 95 GLU A C 1
ATOM 748 O O . GLU A 1 97 ? 7.720 -5.015 31.235 1.00 17.07 95 GLU A O 1
ATOM 754 N N . LEU A 1 98 ? 7.575 -2.832 30.702 1.00 15.07 96 LEU A N 1
ATOM 755 C CA . LEU A 1 98 ? 8.785 -2.467 31.438 1.00 14.73 96 LEU A CA 1
ATOM 756 C C . LEU A 1 98 ? 8.544 -2.149 32.920 1.00 14.89 96 LEU A C 1
ATOM 757 O O . LEU A 1 98 ? 9.509 -2.026 33.688 1.00 13.98 96 LEU A O 1
ATOM 762 N N . GLU A 1 99 ? 7.281 -1.946 33.301 1.00 14.70 97 GLU A N 1
ATOM 763 C CA . GLU A 1 99 ? 6.938 -1.585 34.680 1.00 15.85 97 GLU A CA 1
ATOM 764 C C . GLU A 1 99 ? 7.312 -2.684 35.667 1.00 14.68 97 GLU A C 1
ATOM 765 O O . GLU A 1 99 ? 7.643 -2.381 36.794 1.00 14.63 97 GLU A O 1
ATOM 771 N N . LYS A 1 100 ? 7.341 -3.933 35.220 1.00 13.98 98 LYS A N 1
ATOM 772 C CA . LYS A 1 100 ? 7.752 -5.032 36.102 1.00 14.20 98 LYS A CA 1
ATOM 773 C C . LYS A 1 100 ? 9.257 -5.060 36.452 1.00 13.13 98 LYS A C 1
ATOM 774 O O . LYS A 1 100 ? 9.669 -5.816 37.326 1.00 12.91 98 LYS A O 1
ATOM 780 N N . PHE A 1 101 ? 10.064 -4.258 35.772 1.00 11.99 99 PHE A N 1
ATOM 781 C CA . PHE A 1 101 ? 11.490 -4.218 36.029 1.00 11.31 99 PHE A CA 1
ATOM 782 C C . PHE A 1 101 ? 11.829 -3.072 36.978 1.00 11.33 99 PHE A C 1
ATOM 783 O O . PHE A 1 101 ? 11.247 -2.009 36.934 1.00 10.89 99 PHE A O 1
ATOM 791 N N . HIS A 1 102 ? 12.805 -3.300 37.831 1.00 11.63 100 HIS A N 1
ATOM 792 C CA . HIS A 1 102 ? 13.331 -2.277 38.696 1.00 12.66 100 HIS A CA 1
ATOM 793 C C . HIS A 1 102 ? 14.523 -1.600 38.005 1.00 12.30 100 HIS A C 1
ATOM 794 O O . HIS A 1 102 ? 15.619 -2.133 37.966 1.00 12.28 100 HIS A O 1
ATOM 801 N N . LEU A 1 103 ? 14.300 -0.409 37.474 1.00 12.38 101 LEU A N 1
ATOM 802 C CA . LEU A 1 103 ? 15.273 0.240 36.558 1.00 12.96 101 LEU A CA 1
ATOM 803 C C . LEU A 1 103 ? 15.807 1.539 37.114 1.00 13.11 101 LEU A C 1
ATOM 804 O O . LEU A 1 103 ? 16.354 2.351 36.366 1.00 12.36 101 LEU A O 1
ATOM 809 N N . GLU A 1 104 ? 15.641 1.774 38.415 1.00 13.82 102 GLU A N 1
ATOM 810 C CA . GLU A 1 104 ? 16.177 3.014 39.004 1.00 14.73 102 GLU A CA 1
ATOM 811 C C . GLU A 1 104 ? 17.703 3.052 38.910 1.00 14.06 102 GLU A C 1
ATOM 812 O O . GLU A 1 104 ? 18.374 2.055 39.113 1.00 14.71 102 GLU A O 1
ATOM 818 N N . GLY A 1 105 ? 18.236 4.197 38.519 1.00 14.01 103 GLY A N 1
ATOM 819 C CA . GLY A 1 105 ? 19.682 4.400 38.392 1.00 13.74 103 GLY A CA 1
ATOM 820 C C . GLY A 1 105 ? 20.287 3.861 37.098 1.00 13.13 103 GLY A C 1
ATOM 821 O O . GLY A 1 105 ? 21.478 4.046 36.849 1.00 12.72 103 GLY A O 1
ATOM 822 N N . VAL A 1 106 ? 19.465 3.226 36.257 1.00 12.77 104 VAL A N 1
ATOM 823 C CA . VAL A 1 106 ? 19.932 2.698 34.974 1.00 12.74 104 VAL A CA 1
ATOM 824 C C . VAL A 1 106 ? 20.119 3.825 33.941 1.00 12.78 104 VAL A C 1
ATOM 825 O O . VAL A 1 106 ? 19.259 4.698 33.782 1.00 13.23 104 VAL A O 1
ATOM 829 N N . GLU A 1 107 ? 21.257 3.800 33.245 1.00 13.35 105 GLU A N 1
ATOM 830 C CA . GLU A 1 107 ? 21.591 4.800 32.210 1.00 13.98 105 GLU A CA 1
ATOM 831 C C . GLU A 1 107 ? 21.472 4.247 30.778 1.00 11.90 105 GLU A C 1
ATOM 832 O O . GLU A 1 107 ? 21.275 4.994 29.818 1.00 11.61 105 GLU A O 1
ATOM 838 N N . ARG A 1 108 ? 21.634 2.940 30.627 1.00 9.97 106 ARG A N 1
ATOM 839 C CA . ARG A 1 108 ? 21.607 2.285 29.317 1.00 9.16 106 ARG A CA 1
ATOM 840 C C . ARG A 1 108 ? 20.871 0.976 29.489 1.00 8.50 106 ARG A C 1
ATOM 841 O O . ARG A 1 108 ? 21.110 0.278 30.455 1.00 8.39 106 ARG A O 1
ATOM 849 N N . LEU A 1 109 ? 20.010 0.636 28.544 1.00 8.21 107 LEU A N 1
ATOM 850 C CA . LEU A 1 109 ? 19.183 -0.558 28.659 1.00 7.76 107 LEU A CA 1
ATOM 851 C C . LEU A 1 109 ? 19.199 -1.355 27.362 1.00 7.73 107 LEU A C 1
ATOM 852 O O . LEU A 1 109 ? 18.889 -0.812 26.306 1.00 7.46 107 LEU A O 1
ATOM 857 N N . LEU A 1 110 ? 19.562 -2.627 27.457 1.00 7.58 108 LEU A N 1
ATOM 858 C CA . LEU A 1 110 ? 19.489 -3.550 26.322 1.00 7.65 108 LEU A CA 1
ATOM 859 C C . LEU A 1 110 ? 18.349 -4.526 26.507 1.00 8.00 108 LEU A C 1
ATOM 860 O O . LEU A 1 110 ? 18.197 -5.122 27.585 1.00 7.56 108 LEU A O 1
ATOM 865 N N . LEU A 1 111 ? 17.548 -4.679 25.446 1.00 8.62 109 LEU A N 1
ATOM 866 C CA . LEU A 1 111 ? 16.366 -5.541 25.451 1.00 9.19 109 LEU A CA 1
ATOM 867 C C . LEU A 1 111 ? 16.607 -6.807 24.634 1.00 9.28 109 LEU A C 1
ATOM 868 O O . LEU A 1 111 ? 16.850 -6.731 23.419 1.00 9.16 109 LEU A O 1
ATOM 873 N N . ARG A 1 112 ? 16.565 -7.955 25.305 1.00 9.14 110 ARG A N 1
ATOM 874 C CA . ARG A 1 112 ? 16.623 -9.245 24.628 1.00 9.65 110 ARG A CA 1
ATOM 875 C C . ARG A 1 112 ? 15.214 -9.707 24.252 1.00 9.81 110 ARG A C 1
ATOM 876 O O . ARG A 1 112 ? 14.446 -10.111 25.121 1.00 9.74 110 ARG A O 1
ATOM 884 N N . THR A 1 113 ? 14.867 -9.583 22.974 1.00 10.31 111 THR A N 1
ATOM 885 C CA . THR A 1 113 ? 13.597 -10.101 22.476 1.00 10.55 111 THR A CA 1
ATOM 886 C C . THR A 1 113 ? 13.728 -11.561 22.105 1.00 11.36 111 THR A C 1
ATOM 887 O O . THR A 1 113 ? 12.735 -12.283 22.103 1.00 11.54 111 THR A O 1
ATOM 891 N N . SER A 1 114 ? 14.942 -11.983 21.747 1.00 12.03 112 SER A N 1
ATOM 892 C CA . SER A 1 114 ? 15.200 -13.318 21.230 1.00 13.08 112 SER A CA 1
ATOM 893 C C . SER A 1 114 ? 14.241 -13.673 20.087 1.00 14.09 112 SER A C 1
ATOM 894 O O . SER A 1 114 ? 13.898 -14.831 19.905 1.00 15.48 112 SER A O 1
ATOM 897 N N . SER A 1 115 ? 13.812 -12.672 19.321 1.00 15.06 113 SER A N 1
ATOM 898 C CA . SER A 1 115 ? 12.792 -12.866 18.296 1.00 15.35 113 SER A CA 1
ATOM 899 C C . SER A 1 115 ? 13.374 -13.357 16.964 1.00 15.84 113 SER A C 1
ATOM 900 O O . SER A 1 115 ? 12.699 -14.077 16.218 1.00 15.50 113 SER A O 1
ATOM 905 N N . HIS A 1 116 ? 14.613 -12.991 16.668 1.00 16.07 114 HIS A N 1
ATOM 906 C CA . HIS A 1 116 ? 15.189 -13.312 15.370 1.00 16.83 114 HIS A CA 1
ATOM 907 C C . HIS A 1 116 ? 16.521 -14.032 15.543 1.00 17.03 114 HIS A C 1
ATOM 908 O O . HIS A 1 116 ? 16.563 -15.261 15.519 1.00 16.44 114 HIS A O 1
ATOM 915 N N . GLY A 1 117 ? 17.598 -13.285 15.744 1.00 17.63 115 GLY A N 1
ATOM 916 C CA . GLY A 1 117 ? 18.900 -13.891 16.028 1.00 19.71 115 GLY A CA 1
ATOM 917 C C . GLY A 1 117 ? 19.606 -14.585 14.868 1.00 21.23 115 GLY A C 1
ATOM 918 O O . GLY A 1 117 ? 20.561 -15.321 15.093 1.00 22.83 115 GLY A O 1
ATOM 919 N N . LYS A 1 118 ? 19.145 -14.360 13.638 1.00 22.21 116 LYS A N 1
ATOM 920 C CA . LYS A 1 118 ? 19.820 -14.887 12.445 1.00 22.60 116 LYS A CA 1
ATOM 921 C C . LYS A 1 118 ? 20.356 -13.745 11.610 1.00 21.44 116 LYS A C 1
ATOM 922 O O . LYS A 1 118 ? 19.617 -13.128 10.818 1.00 20.60 116 LYS A O 1
ATOM 928 N N . ALA A 1 119 ? 21.646 -13.464 11.784 1.00 19.44 117 ALA A N 1
ATOM 929 C CA . ALA A 1 119 ? 22.239 -12.267 11.215 1.00 18.96 117 ALA A CA 1
ATOM 930 C C . ALA A 1 119 ? 22.200 -12.284 9.682 1.00 18.53 117 ALA A C 1
ATOM 931 O O . ALA A 1 119 ? 22.256 -11.231 9.047 1.00 16.70 117 ALA A O 1
ATOM 933 N N . ASN A 1 120 ? 22.138 -13.480 9.102 1.00 19.02 118 ASN A N 1
ATOM 934 C CA . ASN A 1 120 ? 22.225 -13.649 7.664 1.00 20.34 118 ASN A CA 1
ATOM 935 C C . ASN A 1 120 ? 20.850 -13.725 6.988 1.00 19.88 118 ASN A C 1
ATOM 936 O O . ASN A 1 120 ? 20.760 -13.957 5.785 1.00 18.56 118 ASN A O 1
ATOM 941 N N . GLU A 1 121 ? 19.789 -13.492 7.757 1.00 19.23 119 GLU A N 1
ATOM 942 C CA . GLU A 1 121 ? 18.444 -13.346 7.197 1.00 20.02 119 GLU A CA 1
ATOM 943 C C . GLU A 1 121 ? 17.819 -12.074 7.717 1.00 18.88 119 GLU A C 1
ATOM 944 O O . GLU A 1 121 ? 18.015 -11.714 8.880 1.00 18.18 119 GLU A O 1
ATOM 950 N N . PHE A 1 122 ? 17.059 -11.394 6.873 1.00 17.11 120 PHE A N 1
ATOM 951 C CA . PHE A 1 122 ? 16.295 -10.251 7.335 1.00 16.89 120 PHE A CA 1
ATOM 952 C C . PHE A 1 122 ? 14.906 -10.730 7.766 1.00 16.66 120 PHE A C 1
ATOM 953 O O . PHE A 1 122 ? 14.255 -11.463 7.028 1.00 15.25 120 PHE A O 1
ATOM 961 N N . PRO A 1 123 ? 14.453 -10.337 8.974 1.00 16.34 121 PRO A N 1
ATOM 962 C CA . PRO A 1 123 ? 13.183 -10.875 9.480 1.00 16.28 121 PRO A CA 1
ATOM 963 C C . PRO A 1 123 ? 11.977 -10.332 8.737 1.00 17.37 121 PRO A C 1
ATOM 964 O O . PRO A 1 123 ? 12.061 -9.261 8.129 1.00 17.94 121 PRO A O 1
ATOM 968 N N . ASP A 1 124 ? 10.870 -11.061 8.787 1.00 18.31 122 ASP A N 1
ATOM 969 C CA . ASP A 1 124 ? 9.618 -10.614 8.188 1.00 19.80 122 ASP A CA 1
ATOM 970 C C . ASP A 1 124 ? 8.810 -9.761 9.158 1.00 19.42 122 ASP A C 1
ATOM 971 O O . ASP A 1 124 ? 8.097 -8.859 8.742 1.00 18.13 122 ASP A O 1
ATOM 976 N N . ILE A 1 12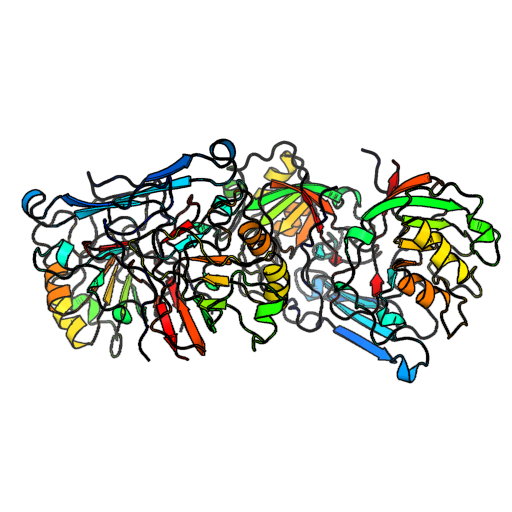5 ? 8.921 -10.066 10.451 1.00 18.76 123 ILE A N 1
ATOM 977 C CA . ILE A 1 125 ? 8.285 -9.284 11.493 1.00 19.17 123 ILE A CA 1
ATOM 978 C C . ILE A 1 125 ? 9.202 -9.263 12.722 1.00 17.72 123 ILE A C 1
ATOM 979 O O . ILE A 1 125 ? 9.913 -10.228 12.986 1.00 17.38 123 ILE A O 1
ATOM 984 N N . ILE A 1 126 ? 9.188 -8.165 13.462 1.00 16.03 124 ILE A N 1
ATOM 985 C CA . ILE A 1 126 ? 9.902 -8.091 14.741 1.00 15.50 124 ILE A CA 1
ATOM 986 C C . ILE A 1 126 ? 9.013 -7.469 15.814 1.00 15.13 124 ILE A C 1
ATOM 987 O O . ILE A 1 126 ? 8.018 -6.825 15.499 1.00 14.59 124 ILE A O 1
ATOM 992 N N . PRO A 1 127 ? 9.387 -7.631 17.087 1.00 15.07 125 PRO A N 1
ATOM 993 C CA . PRO A 1 127 ? 8.716 -6.865 18.123 1.00 14.96 125 PRO A CA 1
ATOM 994 C C . PRO A 1 127 ? 9.204 -5.435 18.077 1.00 14.99 125 PRO A C 1
ATOM 995 O O . PRO A 1 127 ? 10.412 -5.219 17.999 1.00 17.18 125 PRO A O 1
ATOM 999 N N . HIS A 1 128 ? 8.298 -4.473 18.103 1.00 13.56 126 HIS A N 1
ATOM 1000 C CA . HIS A 1 128 ? 8.685 -3.067 18.061 1.00 13.36 126 HIS A CA 1
ATOM 1001 C C . HIS A 1 128 ? 8.509 -2.460 19.428 1.00 12.63 126 HIS A C 1
ATOM 1002 O O . HIS A 1 128 ? 7.944 -3.095 20.327 1.00 12.59 126 HIS A O 1
ATOM 1009 N N . LEU A 1 129 ? 9.049 -1.260 19.608 1.00 12.50 127 LEU A N 1
ATOM 1010 C CA . LEU A 1 129 ? 8.871 -0.493 20.842 1.00 12.44 127 LEU A CA 1
ATOM 1011 C C . LEU A 1 129 ? 7.744 0.503 20.631 1.00 13.00 127 LEU A C 1
ATOM 1012 O O . LEU A 1 129 ? 7.671 1.146 19.592 1.00 12.46 127 LEU A O 1
ATOM 1017 N N . ARG A 1 130 ? 6.860 0.622 21.608 1.00 13.60 128 ARG A N 1
ATOM 1018 C CA . ARG A 1 130 ? 5.758 1.563 21.512 1.00 14.46 128 ARG A CA 1
ATOM 1019 C C . ARG A 1 130 ? 6.237 2.919 21.999 1.00 14.94 128 ARG A C 1
ATOM 1020 O O . ARG A 1 130 ? 7.090 3.010 22.876 1.00 15.07 128 ARG A O 1
ATOM 1028 N N . ALA A 1 131 ? 5.641 3.975 21.468 1.00 15.95 129 ALA A N 1
ATOM 1029 C CA . ALA A 1 131 ? 6.068 5.344 21.767 1.00 15.94 129 ALA A CA 1
ATOM 1030 C C . ALA A 1 131 ? 6.102 5.694 23.255 1.00 15.76 129 ALA A C 1
ATOM 1031 O O . ALA A 1 131 ? 6.980 6.442 23.688 1.00 14.96 129 ALA A O 1
ATOM 1033 N N . ASP A 1 132 ? 5.155 5.166 24.029 1.00 15.57 130 ASP A N 1
ATOM 1034 C CA . ASP A 1 132 ? 5.080 5.491 25.463 1.00 15.71 130 ASP A CA 1
ATOM 1035 C C . ASP A 1 132 ? 6.268 4.972 26.269 1.00 15.25 130 ASP A C 1
ATOM 1036 O O . ASP A 1 132 ? 6.410 5.295 27.446 1.00 14.28 130 ASP A O 1
ATOM 1041 N N . ILE A 1 133 ? 7.123 4.176 25.630 1.00 14.79 131 ILE A N 1
ATOM 1042 C CA . ILE A 1 133 ? 8.359 3.747 26.259 1.00 14.34 131 ILE A CA 1
ATOM 1043 C C . ILE A 1 133 ? 9.316 4.919 26.524 1.00 14.24 131 ILE A C 1
ATOM 1044 O O . ILE A 1 133 ? 10.055 4.903 27.500 1.00 13.70 131 ILE A O 1
ATOM 1049 N N . ALA A 1 134 ? 9.270 5.951 25.675 1.00 13.73 132 ALA A N 1
ATOM 1050 C CA . ALA A 1 134 ? 10.261 7.016 25.693 1.00 13.25 132 ALA A CA 1
ATOM 1051 C C . ALA A 1 134 ? 10.175 7.961 26.898 1.00 13.58 132 ALA A C 1
ATOM 1052 O O . ALA A 1 134 ? 11.184 8.181 27.553 1.00 13.59 132 ALA A O 1
ATOM 1054 N N . PRO A 1 135 ? 8.984 8.529 27.195 1.00 13.99 133 PRO A N 1
ATOM 1055 C CA . PRO A 1 135 ? 8.892 9.322 28.428 1.00 14.55 133 PRO A CA 1
ATOM 1056 C C . PRO A 1 135 ? 9.200 8.486 29.672 1.00 14.27 133 PRO A C 1
ATOM 1057 O O . PRO A 1 135 ? 9.838 8.981 30.593 1.00 13.66 133 PRO A O 1
ATOM 1061 N N . PHE A 1 136 ? 8.722 7.243 29.692 1.00 14.63 134 PHE A N 1
ATOM 1062 C CA . PHE A 1 136 ? 8.951 6.312 30.809 1.00 14.80 134 PHE A CA 1
ATOM 1063 C C . PHE A 1 136 ? 10.438 6.111 31.068 1.00 15.07 134 PHE A C 1
ATOM 1064 O O . PHE A 1 136 ? 10.912 6.325 32.169 1.00 14.55 134 PHE A O 1
ATOM 1072 N N . LEU A 1 137 ? 11.185 5.742 30.036 1.00 14.78 135 LEU A N 1
ATOM 1073 C CA . LEU A 1 137 ? 12.623 5.540 30.169 1.00 15.33 135 LEU A CA 1
ATOM 1074 C C . LEU A 1 137 ? 13.399 6.819 30.470 1.00 14.96 135 LEU A C 1
ATOM 1075 O O . LEU A 1 137 ? 14.312 6.838 31.293 1.00 14.00 135 LEU A O 1
ATOM 1080 N N . SER A 1 138 ? 13.054 7.888 29.774 1.00 15.03 136 SER A N 1
ATOM 1081 C CA . SER A 1 138 ? 13.734 9.167 29.948 1.00 15.37 136 SER A CA 1
ATOM 1082 C C . SER A 1 138 ? 13.588 9.702 31.359 1.00 15.55 136 SER A C 1
ATOM 1083 O O . SER A 1 138 ? 14.547 10.217 31.931 1.00 15.28 136 SER A O 1
ATOM 1088 N N . GLU A 1 139 ? 12.391 9.573 31.913 1.00 16.49 137 GLU A N 1
ATOM 1089 C CA . GLU A 1 139 ? 12.139 10.020 33.286 1.00 17.64 137 GLU A CA 1
ATOM 1090 C C . GLU A 1 139 ? 13.069 9.263 34.277 1.00 18.01 137 GLU A C 1
ATOM 1091 O O . GLU A 1 139 ? 13.513 9.824 35.275 1.00 17.69 137 GLU A O 1
ATOM 1097 N N . LYS A 1 140 ? 13.430 8.014 33.957 1.00 18.09 138 LYS A N 1
ATOM 1098 C CA . LYS A 1 140 ? 14.368 7.237 34.792 1.00 18.18 138 LYS A CA 1
ATOM 1099 C C . LYS A 1 140 ? 15.825 7.638 34.619 1.00 17.38 138 LYS A C 1
ATOM 1100 O O . LYS A 1 140 ? 16.654 7.209 35.398 1.00 16.85 138 LYS A O 1
ATOM 1106 N N . GLY A 1 141 ? 16.139 8.394 33.562 1.00 15.85 139 GLY A N 1
ATOM 1107 C CA . GLY A 1 141 ? 17.516 8.783 33.267 1.00 15.04 139 GLY A CA 1
ATOM 1108 C C . GLY A 1 141 ? 18.199 7.917 32.207 1.00 14.22 139 GLY A C 1
ATOM 1109 O O . GLY A 1 141 ? 19.407 8.006 32.007 1.00 13.27 139 GLY A O 1
ATOM 1110 N N . ILE A 1 142 ? 17.437 7.068 31.527 1.00 13.48 140 ILE A N 1
ATOM 1111 C CA . ILE A 1 142 ? 18.014 6.199 30.517 1.00 13.11 140 ILE A CA 1
ATOM 1112 C C . ILE A 1 142 ? 18.341 7.021 29.255 1.00 12.60 140 ILE A C 1
ATOM 1113 O O . ILE A 1 142 ? 17.478 7.703 28.728 1.00 12.12 140 ILE A O 1
ATOM 1118 N N . ARG A 1 143 ? 19.577 6.898 28.775 1.00 12.36 141 ARG A N 1
ATOM 1119 C CA . ARG A 1 143 ? 20.088 7.660 27.628 1.00 12.33 141 ARG A CA 1
ATOM 1120 C C . ARG A 1 143 ? 20.288 6.821 26.359 1.00 11.47 141 ARG A C 1
ATOM 1121 O O . ARG A 1 143 ? 20.525 7.377 25.283 1.00 10.51 141 ARG A O 1
ATOM 1136 N N . LEU A 1 144 ? 20.222 5.497 26.485 1.00 10.50 142 LEU A N 1
ATOM 1137 C CA . LEU A 1 144 ? 20.446 4.612 25.341 1.00 9.79 142 LEU A CA 1
ATOM 1138 C C . LEU A 1 144 ? 19.614 3.355 25.510 1.00 9.28 142 LEU A C 1
ATOM 1139 O O . LEU A 1 144 ? 19.572 2.760 26.583 1.00 9.22 142 LEU A O 1
ATOM 1148 N N . ILE A 1 145 ? 18.956 2.979 24.426 1.00 8.92 143 ILE A N 1
ATOM 1149 C CA . ILE A 1 145 ? 18.205 1.760 24.340 1.00 8.96 143 ILE A CA 1
ATOM 1150 C C . ILE A 1 145 ? 18.804 0.937 23.212 1.00 8.47 143 ILE A C 1
ATOM 1151 O O . ILE A 1 145 ? 19.087 1.453 22.111 1.00 7.83 143 ILE A O 1
ATOM 1156 N N . GLY A 1 146 ? 19.006 -0.346 23.494 1.00 8.38 144 GLY A N 1
ATOM 1157 C CA . GLY A 1 146 ? 19.496 -1.292 22.491 1.00 8.43 144 GLY A CA 1
ATOM 1158 C C . GLY A 1 146 ? 18.541 -2.453 22.327 1.00 8.50 144 GLY A C 1
ATOM 1159 O O . GLY A 1 146 ? 17.934 -2.890 23.309 1.00 8.97 144 GLY A O 1
ATOM 1160 N N . VAL A 1 147 ? 18.402 -2.942 21.094 1.00 8.08 145 VAL A N 1
ATOM 1161 C CA . VAL A 1 147 ? 17.546 -4.087 20.800 1.00 8.00 145 VAL A CA 1
ATOM 1162 C C . VAL A 1 147 ? 18.277 -5.124 19.944 1.00 7.88 145 VAL A C 1
ATOM 1163 O O . VAL A 1 147 ? 19.171 -4.779 19.175 1.00 7.75 145 VAL A O 1
ATOM 1167 N N . ASP A 1 148 ? 17.898 -6.386 20.114 1.00 7.91 146 ASP A N 1
ATOM 1168 C CA . ASP A 1 148 ? 18.522 -7.486 19.370 1.00 7.99 146 ASP A CA 1
ATOM 1169 C C . ASP A 1 148 ? 17.819 -7.783 18.043 1.00 8.15 146 ASP A C 1
ATOM 1170 O O . ASP A 1 148 ? 17.801 -8.924 17.587 1.00 8.16 146 ASP A O 1
ATOM 1175 N N . VAL A 1 149 ? 17.251 -6.742 17.441 1.00 8.53 147 VAL A N 1
ATOM 1176 C CA . VAL A 1 149 ? 16.582 -6.812 16.140 1.00 8.77 147 VAL A CA 1
ATOM 1177 C C . VAL A 1 149 ? 16.954 -5.548 15.341 1.00 8.86 147 VAL A C 1
ATOM 1178 O O . VAL A 1 149 ? 17.551 -4.629 15.895 1.00 8.66 147 VAL A O 1
ATOM 1182 N N . PRO A 1 150 ? 16.645 -5.510 14.024 1.00 9.15 148 PRO A N 1
ATOM 1183 C CA . PRO A 1 150 ? 17.143 -4.398 13.187 1.00 9.17 148 PRO A CA 1
ATOM 1184 C C . PRO A 1 150 ? 16.502 -3.044 13.399 1.00 8.96 148 PRO A C 1
ATOM 1185 O O . PRO A 1 150 ? 17.037 -2.047 12.926 1.00 8.94 148 PRO A O 1
ATOM 1189 N N . SER A 1 151 ? 15.379 -3.000 14.099 1.00 9.34 149 SER A N 1
ATOM 1190 C CA . SER A 1 151 ? 14.664 -1.753 14.284 1.00 9.52 149 SER A CA 1
ATOM 1191 C C . SER A 1 151 ? 13.918 -1.671 15.602 1.00 9.75 149 SER A C 1
ATOM 1192 O O . SER A 1 151 ? 13.584 -2.683 16.207 1.00 9.77 149 SER A O 1
ATOM 1195 N N . VAL A 1 152 ? 13.669 -0.437 16.033 1.00 9.97 150 VAL A N 1
ATOM 1196 C CA . VAL A 1 152 ? 12.797 -0.166 17.174 1.00 10.61 150 VAL A CA 1
ATOM 1197 C C . VAL A 1 152 ? 11.361 0.095 16.733 1.00 10.99 150 VAL A C 1
ATOM 1198 O O . VAL A 1 152 ? 10.470 0.158 17.570 1.00 11.53 150 VAL A O 1
ATOM 1202 N N . ASP A 1 153 ? 11.145 0.249 15.431 1.00 11.67 151 ASP A N 1
ATOM 1203 C CA . ASP A 1 153 ? 9.810 0.390 14.863 1.00 12.37 151 ASP A CA 1
ATOM 1204 C C . ASP A 1 153 ? 9.479 -0.812 13.974 1.00 13.38 151 ASP A C 1
ATOM 1205 O O . ASP A 1 153 ? 10.386 -1.551 13.553 1.00 13.75 151 ASP A O 1
ATOM 1210 N N . PRO A 1 154 ? 8.180 -1.025 13.685 1.00 14.31 152 PRO A N 1
ATOM 1211 C CA . PRO A 1 154 ? 7.841 -2.107 12.768 1.00 15.03 152 PRO A CA 1
ATOM 1212 C C . PRO A 1 154 ? 8.546 -1.953 11.432 1.00 15.91 152 PRO A C 1
ATOM 1213 O O . PRO A 1 154 ? 8.775 -0.832 10.965 1.00 15.13 152 PRO A O 1
ATOM 1217 N N . LEU A 1 155 ? 8.879 -3.078 10.819 1.00 17.24 153 LEU A N 1
ATOM 1218 C CA . LEU A 1 155 ? 9.683 -3.079 9.607 1.00 18.65 153 LEU A CA 1
ATOM 1219 C C . LEU A 1 155 ? 9.025 -2.334 8.431 1.00 21.01 153 LEU A C 1
ATOM 1220 O O . LEU A 1 155 ? 9.718 -1.777 7.587 1.00 20.09 153 LEU A O 1
ATOM 1225 N N . ASP A 1 156 ? 7.695 -2.342 8.376 1.00 24.93 154 ASP A N 1
ATOM 1226 C CA . ASP A 1 156 ? 6.953 -1.690 7.278 1.00 27.20 154 ASP A CA 1
ATOM 1227 C C . ASP A 1 156 ? 6.463 -0.273 7.617 1.00 26.78 154 ASP A C 1
ATOM 1228 O O . ASP A 1 156 ? 5.792 0.364 6.806 1.00 26.03 154 ASP A O 1
ATOM 1233 N N . ASP A 1 157 ? 6.803 0.218 8.808 1.00 25.90 155 ASP A N 1
ATOM 1234 C CA . ASP A 1 157 ? 6.288 1.497 9.292 1.00 26.50 155 ASP A CA 1
ATOM 1235 C C . ASP A 1 157 ? 7.045 2.677 8.693 1.00 26.10 155 ASP A C 1
ATOM 1236 O O . ASP A 1 157 ? 8.269 2.733 8.770 1.00 25.75 155 ASP A O 1
ATOM 1241 N N . LYS A 1 158 ? 6.313 3.637 8.137 1.00 23.70 156 LYS A N 1
ATOM 1242 C CA . LYS A 1 158 ? 6.929 4.836 7.566 1.00 23.23 156 LYS A CA 1
ATOM 1243 C C . LYS A 1 158 ? 6.950 6.014 8.516 1.00 21.89 156 LYS A C 1
ATOM 1244 O O . LYS A 1 158 ? 7.640 6.992 8.253 1.00 22.62 156 LYS A O 1
ATOM 1250 N N . GLU A 1 159 ? 6.200 5.947 9.607 1.00 21.30 157 GLU A N 1
ATOM 1251 C CA . GLU A 1 159 ? 6.162 7.060 10.572 1.00 21.13 157 GLU A CA 1
ATOM 1252 C C . GLU A 1 159 ? 7.314 7.012 11.581 1.00 19.30 157 GLU A C 1
ATOM 1253 O O . GLU A 1 159 ? 7.819 8.048 11.997 1.00 18.00 157 GLU A O 1
ATOM 1264 N N . LEU A 1 160 ? 7.755 5.806 11.919 1.00 17.76 158 LEU A N 1
ATOM 1265 C CA . LEU A 1 160 ? 8.884 5.604 12.825 1.00 16.71 158 LEU A CA 1
ATOM 1266 C C . LEU A 1 160 ? 8.687 6.346 14.132 1.00 15.53 158 LEU A C 1
ATOM 1267 O O . LEU A 1 160 ? 9.553 7.123 14.565 1.00 15.04 158 LEU A O 1
ATOM 1272 N N . ALA A 1 161 ? 7.543 6.103 14.756 1.00 14.45 159 ALA A N 1
ATOM 1273 C CA . ALA A 1 161 ? 7.171 6.804 15.972 1.00 14.42 159 ALA A CA 1
ATOM 1274 C C . ALA A 1 161 ? 8.169 6.554 17.094 1.00 14.34 159 ALA A C 1
ATOM 1275 O O . ALA A 1 161 ? 8.532 7.480 17.810 1.00 14.54 159 ALA A O 1
ATOM 1277 N N . ALA A 1 162 ? 8.636 5.315 17.235 1.00 13.60 160 ALA A N 1
ATOM 1278 C CA . ALA A 1 162 ? 9.620 5.013 18.277 1.00 12.89 160 ALA A CA 1
ATOM 1279 C C . ALA A 1 162 ? 10.941 5.733 18.056 1.00 12.21 160 ALA A C 1
ATOM 1280 O O . ALA A 1 162 ? 11.474 6.328 18.994 1.00 11.43 160 ALA A O 1
ATOM 1282 N N . HIS A 1 163 ? 11.464 5.719 16.831 1.00 11.83 161 HIS A N 1
ATOM 1283 C CA . HIS A 1 163 ? 12.714 6.446 16.557 1.00 11.32 161 HIS A CA 1
ATOM 1284 C C . HIS A 1 163 ? 12.565 7.906 16.979 1.00 11.60 161 HIS A C 1
ATOM 1285 O O . HIS A 1 163 ? 13.410 8.459 17.691 1.00 10.32 161 HIS A O 1
ATOM 1292 N N . HIS A 1 164 ? 11.489 8.523 16.513 1.00 12.13 162 HIS A N 1
ATOM 1293 C CA . HIS A 1 164 ? 11.254 9.940 16.774 1.00 12.82 162 HIS A CA 1
ATOM 1294 C C . HIS A 1 164 ? 11.103 10.224 18.261 1.00 13.39 162 HIS A C 1
ATOM 1295 O O . HIS A 1 164 ? 11.710 11.170 18.773 1.00 13.88 162 HIS A O 1
ATOM 1302 N N . GLN A 1 165 ? 10.285 9.434 18.947 1.00 13.83 163 GLN A N 1
ATOM 1303 C CA . GLN A 1 165 ? 9.990 9.713 20.354 1.00 14.83 163 GLN A CA 1
ATOM 1304 C C . GLN A 1 165 ? 11.193 9.448 21.241 1.00 13.92 163 GLN A C 1
ATOM 1305 O O . GLN A 1 165 ? 11.479 10.235 22.144 1.00 13.22 163 GLN A O 1
ATOM 1311 N N . LEU A 1 166 ? 11.944 8.394 20.925 1.00 13.58 164 LEU A N 1
ATOM 1312 C CA . LEU A 1 166 ? 13.173 8.114 21.656 1.00 13.07 164 LEU A CA 1
ATOM 1313 C C . LEU A 1 166 ? 14.129 9.294 21.585 1.00 13.15 164 LEU A C 1
ATOM 1314 O O . LEU A 1 166 ? 14.539 9.827 22.620 1.00 12.62 164 LEU A O 1
ATOM 1319 N N . PHE A 1 167 ? 14.469 9.733 20.381 1.00 13.51 165 PHE A N 1
ATOM 1320 C CA . PHE A 1 167 ? 15.412 10.848 20.276 1.00 14.90 165 PHE A CA 1
ATOM 1321 C C . PHE A 1 167 ? 14.822 12.174 20.820 1.00 15.20 165 PHE A C 1
ATOM 1322 O O . PHE A 1 167 ? 15.552 12.991 21.361 1.00 15.51 165 PHE A O 1
ATOM 1330 N N . LYS A 1 168 ? 13.513 12.357 20.738 1.00 16.40 166 LYS A N 1
ATOM 1331 C CA . LYS A 1 168 ? 12.866 13.521 21.362 1.00 17.36 166 LYS A CA 1
ATOM 1332 C C . LYS A 1 168 ? 13.130 13.560 22.862 1.00 17.21 166 LYS A C 1
ATOM 1333 O O . LYS A 1 168 ? 13.153 14.634 23.459 1.00 16.59 166 LYS A O 1
ATOM 1344 N N . HIS A 1 169 ? 13.274 12.382 23.474 1.00 16.01 167 HIS A N 1
ATOM 1345 C CA . HIS A 1 169 ? 13.531 12.271 24.901 1.00 15.40 167 HIS A CA 1
ATOM 1346 C C . HIS A 1 169 ? 14.987 11.963 25.204 1.00 15.07 167 HIS A C 1
ATOM 1347 O O . HIS A 1 169 ? 15.303 11.467 26.277 1.00 14.66 167 HIS A O 1
ATOM 1354 N N . SER A 1 170 ? 15.872 12.288 24.259 1.00 14.92 168 SER A N 1
ATOM 1355 C CA . SER A 1 170 ? 17.309 12.178 24.428 1.00 14.64 168 SER A CA 1
ATOM 1356 C C . SER A 1 170 ? 17.787 10.737 24.588 1.00 13.46 168 SER A C 1
ATOM 1357 O O . SER A 1 170 ? 18.851 10.513 25.138 1.00 13.36 168 SER A O 1
ATOM 1360 N N . ILE A 1 171 ? 17.013 9.778 24.084 1.00 12.35 169 ILE A N 1
ATOM 1361 C CA . ILE A 1 171 ? 17.377 8.369 24.146 1.00 11.61 169 ILE A CA 1
ATOM 1362 C C . ILE A 1 171 ? 17.942 7.924 22.804 1.00 10.61 169 ILE A C 1
ATOM 1363 O O . ILE A 1 171 ? 17.269 7.979 21.788 1.00 10.54 169 ILE A O 1
ATOM 1368 N N . HIS A 1 172 ? 19.184 7.475 22.832 1.00 9.79 170 HIS A N 1
ATOM 1369 C CA . HIS A 1 172 ? 19.913 7.069 21.646 1.00 9.44 170 HIS A CA 1
ATOM 1370 C C . HIS A 1 172 ? 19.585 5.611 21.339 1.00 8.77 170 HIS A C 1
ATOM 1371 O O . HIS A 1 172 ? 19.059 4.900 22.197 1.00 8.63 170 HIS A O 1
ATOM 1378 N N . ILE A 1 173 ? 19.909 5.172 20.127 1.00 8.35 171 ILE A N 1
ATOM 1379 C CA . ILE A 1 173 ? 19.408 3.899 19.591 1.00 7.90 171 ILE A CA 1
ATOM 1380 C C . ILE A 1 173 ? 20.528 3.018 19.071 1.00 7.38 171 ILE A C 1
ATOM 1381 O O . ILE A 1 173 ? 21.354 3.457 18.264 1.00 7.38 171 ILE A O 1
ATOM 1386 N N . LEU A 1 174 ? 20.522 1.776 19.539 1.00 6.86 172 LEU A N 1
ATOM 1387 C CA . LEU A 1 174 ? 21.477 0.750 19.149 1.00 6.53 172 LEU A CA 1
ATOM 1388 C C . LEU A 1 174 ? 20.676 -0.464 18.691 1.00 6.30 172 LEU A C 1
ATOM 1389 O O . LEU A 1 174 ? 19.783 -0.926 19.405 1.00 6.13 172 LEU A O 1
ATOM 1394 N N . GLU A 1 175 ? 20.973 -0.960 17.495 1.00 6.23 173 GLU A N 1
ATOM 1395 C CA . GLU A 1 175 ? 20.195 -2.037 16.884 1.00 6.17 173 GLU A CA 1
ATOM 1396 C C . GLU A 1 175 ? 21.088 -3.233 16.543 1.00 6.14 173 GLU A C 1
ATOM 1397 O O . GLU A 1 175 ? 22.297 -3.097 16.359 1.00 6.23 173 GLU A O 1
ATOM 1403 N N . ASN A 1 176 ? 20.468 -4.401 16.463 1.00 6.19 174 ASN A N 1
ATOM 1404 C CA . ASN A 1 176 ? 21.129 -5.647 16.102 1.00 6.24 174 ASN A CA 1
ATOM 1405 C C . ASN A 1 176 ? 22.235 -6.103 17.064 1.00 6.29 174 ASN A C 1
ATOM 1406 O O . ASN A 1 176 ? 23.196 -6.724 16.637 1.00 6.35 174 ASN A O 1
ATOM 1411 N N . VAL A 1 177 ? 22.085 -5.843 18.358 1.00 6.43 175 VAL A N 1
ATOM 1412 C CA . VAL A 1 177 ? 22.976 -6.503 19.329 1.00 6.79 175 VAL A CA 1
ATOM 1413 C C . VAL A 1 177 ? 22.626 -7.987 19.415 1.00 7.03 175 VAL A C 1
ATOM 1414 O O . VAL A 1 177 ? 21.530 -8.391 19.016 1.00 7.37 175 VAL A O 1
ATOM 1418 N N . VAL A 1 178 ? 23.576 -8.788 19.878 1.00 7.28 176 VAL A N 1
ATOM 1419 C CA . VAL A 1 178 ? 23.431 -10.236 19.986 1.00 7.53 176 VAL A CA 1
ATOM 1420 C C . VAL A 1 178 ? 23.490 -10.580 21.459 1.00 7.98 176 VAL A C 1
ATOM 1421 O O . VAL A 1 178 ? 24.541 -10.420 22.092 1.00 7.69 176 VAL A O 1
ATOM 1425 N N . LEU A 1 179 ? 22.372 -11.041 22.007 1.00 8.48 177 LEU A N 1
ATOM 1426 C CA . LEU A 1 179 ? 22.262 -11.209 23.450 1.00 9.15 177 LEU A CA 1
ATOM 1427 C C . LEU A 1 179 ? 21.911 -12.617 23.928 1.00 10.13 177 LEU A C 1
ATOM 1428 O O . LEU A 1 179 ? 21.761 -12.820 25.116 1.00 10.05 177 LEU A O 1
ATOM 1433 N N . ASP A 1 180 ? 21.766 -13.598 23.043 1.00 11.59 178 ASP A N 1
ATOM 1434 C CA . ASP A 1 180 ? 21.315 -14.932 23.527 1.00 13.21 178 ASP A CA 1
ATOM 1435 C C . ASP A 1 180 ? 22.366 -15.658 24.364 1.00 12.17 178 ASP A C 1
ATOM 1436 O O . ASP A 1 180 ? 22.028 -16.525 25.169 1.00 12.09 178 ASP A O 1
ATOM 1441 N N . HIS A 1 181 ? 23.626 -15.245 24.231 1.00 10.97 179 HIS A N 1
ATOM 1442 C CA . HIS A 1 181 ? 24.724 -15.875 24.958 1.00 10.23 179 HIS A CA 1
ATOM 1443 C C . HIS A 1 181 ? 25.117 -15.123 26.225 1.00 9.79 179 HIS A C 1
ATOM 1444 O O . HIS A 1 181 ? 26.101 -15.477 26.861 1.00 9.29 179 HIS A O 1
ATOM 1451 N N . VAL A 1 182 ? 24.348 -14.110 26.599 1.00 9.55 180 VAL A N 1
ATOM 1452 C CA . VAL A 1 182 ? 24.635 -13.363 27.816 1.00 9.72 180 VAL A CA 1
ATOM 1453 C C . VAL A 1 182 ? 23.432 -13.333 28.753 1.00 9.61 180 VAL A C 1
ATOM 1454 O O . VAL A 1 182 ? 22.269 -13.302 28.331 1.00 9.81 180 VAL A O 1
ATOM 1458 N N . ALA A 1 183 ? 23.739 -13.351 30.035 1.00 9.60 181 ALA A N 1
ATOM 1459 C CA . ALA A 1 183 ? 22.723 -13.374 31.067 1.00 9.74 181 ALA A CA 1
ATOM 1460 C C . ALA A 1 183 ? 22.225 -11.960 31.317 1.00 9.70 181 ALA A C 1
ATOM 1461 O O . ALA A 1 183 ? 22.912 -10.973 31.021 1.00 9.60 181 ALA A O 1
ATOM 1463 N N . ASP A 1 184 ? 21.028 -11.866 31.871 1.00 9.81 182 ASP A N 1
ATOM 1464 C CA . ASP A 1 184 ? 20.491 -10.593 32.330 1.00 10.12 182 ASP A CA 1
ATOM 1465 C C . ASP A 1 184 ? 21.410 -9.984 33.387 1.00 9.94 182 ASP A C 1
ATOM 1466 O O . ASP A 1 184 ? 22.154 -10.684 34.034 1.00 9.91 182 ASP A O 1
ATOM 1471 N N . GLY A 1 185 ? 21.314 -8.686 33.587 1.00 9.76 183 GLY A N 1
ATOM 1472 C CA . GLY A 1 185 ? 21.994 -8.059 34.694 1.00 9.96 183 GLY A CA 1
ATOM 1473 C C . GLY A 1 185 ? 22.759 -6.831 34.295 1.00 9.96 183 GLY A C 1
ATOM 1474 O O . GLY A 1 185 ? 22.469 -6.220 33.258 1.00 9.32 183 GLY A O 1
ATOM 1475 N N . ASP A 1 186 ? 23.773 -6.529 35.100 1.00 10.23 184 ASP A N 1
ATOM 1476 C CA . ASP A 1 186 ? 24.525 -5.298 34.987 1.00 10.83 184 ASP A CA 1
ATOM 1477 C C . ASP A 1 186 ? 25.897 -5.491 34.378 1.00 9.94 184 ASP A C 1
ATOM 1478 O O . ASP A 1 186 ? 26.643 -6.393 34.750 1.00 9.71 184 ASP A O 1
ATOM 1483 N N . TYR A 1 187 ? 26.208 -4.633 33.424 1.00 9.16 185 TYR A N 1
ATOM 1484 C CA . TYR A 1 187 ? 27.447 -4.709 32.690 1.00 9.05 185 TYR A CA 1
ATOM 1485 C C . TYR A 1 187 ? 27.964 -3.308 32.443 1.00 9.41 185 TYR A C 1
ATOM 1486 O O . TYR A 1 187 ? 27.252 -2.331 32.664 1.00 9.34 185 TYR A O 1
ATOM 1495 N N . GLU A 1 188 ? 29.196 -3.224 31.966 1.00 9.63 186 GLU A N 1
ATOM 1496 C CA . GLU A 1 188 ? 29.669 -2.037 31.288 1.00 10.02 186 GLU A CA 1
ATOM 1497 C C . GLU A 1 188 ? 29.516 -2.303 29.786 1.00 9.23 186 GLU A C 1
ATOM 1498 O O . GLU A 1 188 ? 29.869 -3.381 29.313 1.00 8.83 186 GLU A O 1
ATOM 1509 N N . LEU A 1 189 ? 28.965 -1.332 29.058 1.00 8.37 187 LEU A N 1
ATOM 1510 C CA . LEU A 1 189 ? 28.781 -1.417 27.603 1.00 7.94 187 LEU A CA 1
ATOM 1511 C C . LEU A 1 189 ? 29.744 -0.492 26.881 1.00 7.59 187 LEU A C 1
ATOM 1512 O O . LEU A 1 189 ? 30.068 0.585 27.385 1.00 7.47 187 LEU A O 1
ATOM 1517 N N . ILE A 1 190 ? 30.242 -0.946 25.731 1.00 7.17 188 ILE A N 1
ATOM 1518 C CA . ILE A 1 190 ? 30.928 -0.095 24.765 1.00 6.95 188 ILE A CA 1
ATOM 1519 C C . ILE A 1 190 ? 30.248 -0.333 23.429 1.00 6.87 188 ILE A C 1
ATOM 1520 O O . ILE A 1 190 ? 30.161 -1.478 22.968 1.00 6.66 188 ILE A O 1
ATOM 1525 N N . ALA A 1 191 ? 29.810 0.748 22.787 1.00 6.46 189 ALA A N 1
ATOM 1526 C CA . ALA A 1 191 ? 29.196 0.650 21.475 1.00 6.39 189 ALA A CA 1
ATOM 1527 C C . ALA A 1 191 ? 29.383 1.941 20.686 1.00 6.42 189 ALA A C 1
ATOM 1528 O O . ALA A 1 191 ? 28.430 2.624 20.372 1.00 6.44 189 ALA A O 1
ATOM 1530 N N . LEU A 1 192 ? 30.636 2.249 20.355 1.00 6.49 190 LEU A N 1
ATOM 1531 C CA . LEU A 1 192 ? 30.992 3.574 19.846 1.00 6.57 190 LEU A CA 1
ATOM 1532 C C . LEU A 1 192 ? 30.808 3.707 18.340 1.00 6.52 190 LEU A C 1
ATOM 1533 O O . LEU A 1 192 ? 31.300 2.878 17.584 1.00 6.31 190 LEU A O 1
ATOM 1538 N N . PRO A 1 193 ? 30.143 4.784 17.902 1.00 6.79 191 PRO A N 1
ATOM 1539 C CA . PRO A 1 193 ? 30.127 5.046 16.469 1.00 6.87 191 PRO A CA 1
ATOM 1540 C C . PRO A 1 193 ? 31.497 5.462 15.950 1.00 6.84 191 PRO A C 1
ATOM 1541 O O . PRO A 1 193 ? 32.274 6.079 16.666 1.00 6.66 191 PRO A O 1
ATOM 1545 N N . LEU A 1 194 ? 31.765 5.123 14.696 1.00 7.01 192 LEU A N 1
ATOM 1546 C CA . LEU A 1 194 ? 32.885 5.678 13.994 1.00 7.16 192 LEU A CA 1
ATOM 1547 C C . LEU A 1 194 ? 32.702 7.208 13.911 1.00 7.52 192 LEU A C 1
ATOM 1548 O O . LEU A 1 194 ? 31.574 7.722 13.977 1.00 7.67 192 LEU A O 1
ATOM 1553 N N . ALA A 1 195 ? 33.805 7.918 13.730 1.00 7.94 193 ALA A N 1
ATOM 1554 C CA . ALA A 1 195 ? 33.785 9.370 13.718 1.00 8.29 193 ALA A CA 1
ATOM 1555 C C . ALA A 1 195 ? 33.293 9.915 12.365 1.00 8.45 193 ALA A C 1
ATOM 1556 O O . ALA A 1 195 ? 33.971 10.708 11.727 1.00 8.77 193 ALA A O 1
ATOM 1558 N N . LEU A 1 196 ? 32.093 9.528 11.966 1.00 8.65 194 LEU A N 1
ATOM 1559 C CA . LEU A 1 196 ? 31.561 9.885 10.645 1.00 8.91 194 LEU A CA 1
ATOM 1560 C C . LEU A 1 196 ? 30.916 11.267 10.657 1.00 8.99 194 LEU A C 1
ATOM 1561 O O . LEU A 1 196 ? 29.828 11.448 11.219 1.00 9.11 194 LEU A O 1
ATOM 1566 N N . SER A 1 197 ? 31.562 12.230 9.999 1.00 8.97 195 SER A N 1
ATOM 1567 C CA . SER A 1 197 ? 31.094 13.612 10.003 1.00 9.56 195 SER A CA 1
ATOM 1568 C C . SER A 1 197 ? 29.646 13.795 9.534 1.00 9.78 195 SER A C 1
ATOM 1569 O O . SER A 1 197 ? 28.887 14.597 10.097 1.00 10.32 195 SER A O 1
ATOM 1572 N N . ASP A 1 198 ? 29.263 13.074 8.489 1.00 10.25 196 ASP A N 1
ATOM 1573 C CA . ASP A 1 198 ? 28.022 13.388 7.761 1.00 10.96 196 ASP A CA 1
ATOM 1574 C C . ASP A 1 198 ? 26.970 12.281 7.766 1.00 10.83 196 ASP A C 1
ATOM 1575 O O . ASP A 1 198 ? 25.930 12.411 7.106 1.00 11.12 196 ASP A O 1
ATOM 1580 N N . ALA A 1 199 ? 27.223 11.203 8.518 1.00 10.48 197 ALA A N 1
ATOM 1581 C CA . ALA A 1 199 ? 26.414 9.999 8.412 1.00 9.98 197 ALA A CA 1
ATOM 1582 C C . ALA A 1 199 ? 25.162 9.956 9.278 1.00 9.88 197 ALA A C 1
ATOM 1583 O O . ALA A 1 199 ? 25.029 10.672 10.274 1.00 10.02 197 ALA A O 1
ATOM 1585 N N . ASP A 1 200 ? 24.243 9.109 8.832 1.00 9.27 198 ASP A N 1
ATOM 1586 C CA . ASP A 1 200 ? 22.953 8.884 9.426 1.00 8.89 198 ASP A CA 1
ATOM 1587 C C . ASP A 1 200 ? 23.014 7.804 10.510 1.00 8.88 198 ASP A C 1
ATOM 1588 O O . ASP A 1 200 ? 21.999 7.488 11.110 1.00 9.12 198 ASP A O 1
ATOM 1593 N N . GLY A 1 201 ? 24.200 7.229 10.727 1.00 8.36 199 GLY A N 1
ATOM 1594 C CA . GLY A 1 201 ? 24.396 6.194 11.715 1.00 8.10 199 GLY A CA 1
ATOM 1595 C C . GLY A 1 201 ? 25.771 5.581 11.508 1.00 7.85 199 GLY A C 1
ATOM 1596 O O . GLY A 1 201 ? 26.541 6.067 10.691 1.00 7.92 199 GLY A O 1
ATOM 1597 N N . SER A 1 202 ? 26.105 4.555 12.282 1.00 7.61 200 SER A N 1
ATOM 1598 C CA . SER A 1 202 ? 27.407 3.914 12.156 1.00 7.26 200 SER A CA 1
ATOM 1599 C C . SER A 1 202 ? 27.359 2.476 12.600 1.00 7.30 200 SER A C 1
ATOM 1600 O O . SER A 1 202 ? 26.751 2.180 13.621 1.00 7.19 200 SER A O 1
ATOM 1603 N N . PRO A 1 203 ? 28.001 1.564 11.842 1.00 7.35 201 PRO A N 1
ATOM 1604 C CA . PRO A 1 203 ? 28.291 0.284 12.477 1.00 7.15 201 PRO A CA 1
ATOM 1605 C C . PRO A 1 203 ? 29.178 0.483 13.690 1.00 6.75 201 PRO A C 1
ATOM 1606 O O . PRO A 1 203 ? 29.947 1.452 13.751 1.00 6.47 201 PRO A O 1
ATOM 1610 N N . VAL A 1 204 ? 29.029 -0.409 14.670 1.00 6.41 202 VAL A N 1
ATOM 1611 C CA . VAL A 1 204 ? 29.798 -0.353 15.883 1.00 6.42 202 VAL A CA 1
ATOM 1612 C C . VAL A 1 204 ? 30.257 -1.757 16.261 1.00 6.31 202 VAL A C 1
ATOM 1613 O O . VAL A 1 204 ? 29.676 -2.761 15.812 1.00 6.28 202 VAL A O 1
ATOM 1617 N N . ARG A 1 205 ? 31.285 -1.826 17.091 1.00 6.04 203 ARG A N 1
ATOM 1618 C CA . ARG A 1 205 ? 31.589 -3.055 17.780 1.00 6.02 203 ARG A CA 1
ATOM 1619 C C . ARG A 1 205 ? 31.050 -2.904 19.181 1.00 6.04 203 ARG A C 1
ATOM 1620 O O . ARG A 1 205 ? 31.637 -2.227 20.016 1.00 6.18 203 ARG A O 1
ATOM 1628 N N . ALA A 1 206 ? 29.922 -3.543 19.430 1.00 6.20 204 ALA A N 1
ATOM 1629 C CA . ALA A 1 206 ? 29.325 -3.562 20.758 1.00 6.20 204 ALA A CA 1
ATOM 1630 C C . ALA A 1 206 ? 29.883 -4.727 21.561 1.00 6.25 204 ALA A C 1
ATOM 1631 O O . ALA A 1 206 ? 29.864 -5.878 21.106 1.00 6.22 204 ALA A O 1
ATOM 1633 N N . VAL A 1 207 ? 30.405 -4.402 22.741 1.00 6.36 205 VAL A N 1
ATOM 1634 C CA . VAL A 1 207 ? 30.895 -5.392 23.703 1.00 6.45 205 VAL A CA 1
ATOM 1635 C C . VAL A 1 207 ? 30.421 -5.020 25.111 1.00 6.67 205 VAL A C 1
ATOM 1636 O O . VAL A 1 207 ? 30.154 -3.844 25.389 1.00 6.40 205 VAL A O 1
ATOM 1640 N N . ILE A 1 208 ? 30.376 -6.016 25.998 1.00 6.97 206 ILE A N 1
ATOM 1641 C CA . ILE A 1 208 ? 30.000 -5.811 27.384 1.00 7.49 206 ILE A CA 1
ATOM 1642 C C . ILE A 1 208 ? 30.907 -6.578 28.338 1.00 8.18 206 ILE A C 1
ATOM 1643 O O . ILE A 1 208 ? 31.457 -7.625 27.983 1.00 8.11 206 ILE A O 1
ATOM 1648 N N . ARG A 1 209 ? 31.063 -6.033 29.543 1.00 9.03 207 ARG A N 1
ATOM 1649 C CA . ARG A 1 209 ? 31.825 -6.677 30.601 1.00 9.97 207 ARG A CA 1
ATOM 1650 C C . ARG A 1 209 ? 30.976 -6.697 31.877 1.00 10.56 207 ARG A C 1
ATOM 1651 O O . ARG A 1 209 ? 30.448 -5.665 32.278 1.00 9.64 207 ARG A O 1
ATOM 1659 N N . PRO A 1 210 ? 30.850 -7.866 32.522 1.00 11.86 208 PRO A N 1
ATOM 1660 C CA . PRO A 1 210 ? 30.008 -7.942 33.712 1.00 13.29 208 PRO A CA 1
ATOM 1661 C C . PRO A 1 210 ? 30.566 -7.074 34.826 1.00 14.93 208 PRO A C 1
ATOM 1662 O O . PRO A 1 210 ? 31.778 -7.001 34.967 1.00 13.93 208 PRO A O 1
ATOM 1666 N N . ILE A 1 211 ? 29.713 -6.386 35.575 1.00 17.66 209 ILE A N 1
ATOM 1667 C CA . ILE A 1 211 ? 30.235 -5.454 36.609 1.00 22.25 209 ILE A CA 1
ATOM 1668 C C . ILE A 1 211 ? 30.794 -6.173 37.841 1.00 25.46 209 ILE A C 1
ATOM 1669 O O . ILE A 1 211 ? 31.514 -5.569 38.647 1.00 28.28 209 ILE A O 1
ATOM 1675 C CA . THR B 1 5 ? 33.613 9.931 36.194 1.00 41.17 3 THR B CA 1
ATOM 1676 C C . THR B 1 5 ? 34.222 10.831 35.114 1.00 37.54 3 THR B C 1
ATOM 1677 O O . THR B 1 5 ? 33.510 11.563 34.407 1.00 40.60 3 THR B O 1
ATOM 1681 N N . SER B 1 6 ? 35.548 10.795 35.006 1.00 33.24 4 SER B N 1
ATOM 1682 C CA . SER B 1 6 ? 36.259 11.523 33.954 1.00 29.30 4 SER B CA 1
ATOM 1683 C C . SER B 1 6 ? 35.672 11.181 32.580 1.00 23.97 4 SER B C 1
ATOM 1684 O O . SER B 1 6 ? 35.278 10.051 32.343 1.00 24.01 4 SER B O 1
ATOM 1687 N N . LYS B 1 7 ? 35.618 12.157 31.687 1.00 20.08 5 LYS B N 1
ATOM 1688 C CA . LYS B 1 7 ? 35.028 11.943 30.369 1.00 17.33 5 LYS B CA 1
ATOM 1689 C C . LYS B 1 7 ? 35.994 11.231 29.419 1.00 13.93 5 LYS B C 1
ATOM 1690 O O . LYS B 1 7 ? 37.209 11.391 29.502 1.00 12.41 5 LYS B O 1
ATOM 1696 N N . TRP B 1 8 ? 35.426 10.432 28.523 1.00 11.39 6 TRP B N 1
ATOM 1697 C CA . TRP B 1 8 ? 36.140 9.877 27.397 1.00 10.27 6 TRP B CA 1
ATOM 1698 C C . TRP B 1 8 ? 36.520 11.001 26.454 1.00 9.84 6 TRP B C 1
ATOM 1699 O O . TRP B 1 8 ? 35.734 11.933 26.242 1.00 9.87 6 TRP B O 1
ATOM 1710 N N . ILE B 1 9 ? 37.722 10.907 25.905 1.00 9.32 7 ILE B N 1
ATOM 1711 C CA . ILE B 1 9 ? 38.258 11.878 24.961 1.00 9.33 7 ILE B CA 1
ATOM 1712 C C . ILE B 1 9 ? 38.440 11.208 23.598 1.00 8.88 7 ILE B C 1
ATOM 1713 O O . ILE B 1 9 ? 39.055 10.167 23.501 1.00 8.38 7 ILE B O 1
ATOM 1718 N N . ASP B 1 10 ? 37.899 11.833 22.560 1.00 8.92 8 ASP B N 1
ATOM 1719 C CA . ASP B 1 10 ? 38.023 11.343 21.186 1.00 8.75 8 ASP B CA 1
ATOM 1720 C C . ASP B 1 10 ? 39.463 11.530 20.689 1.00 8.97 8 ASP B C 1
ATOM 1721 O O . ASP B 1 10 ? 40.007 12.641 20.736 1.00 9.11 8 ASP B O 1
ATOM 1726 N N . ILE B 1 11 ? 40.092 10.441 20.242 1.00 8.53 9 ILE B N 1
ATOM 1727 C CA . ILE B 1 11 ? 41.392 10.502 19.600 1.00 8.43 9 ILE B CA 1
ATOM 1728 C C . ILE B 1 11 ? 41.347 9.904 18.198 1.00 8.18 9 ILE B C 1
ATOM 1729 O O . ILE B 1 11 ? 42.349 9.399 17.691 1.00 8.10 9 ILE B O 1
ATOM 1734 N N . SER B 1 12 ? 40.185 10.017 17.559 1.00 8.23 10 SER B N 1
ATOM 1735 C CA . SER B 1 12 ? 39.983 9.528 16.196 1.00 8.33 10 SER B CA 1
ATOM 1736 C C . SER B 1 12 ? 39.944 10.669 15.168 1.00 8.74 10 SER B C 1
ATOM 1737 O O . SER B 1 12 ? 39.531 11.785 15.486 1.00 8.72 10 SER B O 1
ATOM 1740 N N . GLN B 1 13 ? 40.377 10.374 13.942 1.00 8.98 11 GLN B N 1
ATOM 1741 C CA . GLN B 1 13 ? 40.251 11.304 12.817 1.00 9.47 11 GLN B CA 1
ATOM 1742 C C . GLN B 1 13 ? 38.832 11.340 12.250 1.00 9.65 11 GLN B C 1
ATOM 1743 O O . GLN B 1 13 ? 38.233 10.290 11.997 1.00 10.19 11 GLN B O 1
ATOM 1749 N N . PRO B 1 14 ? 38.276 12.543 12.024 1.00 10.08 12 PRO B N 1
ATOM 1750 C CA . PRO B 1 14 ? 36.951 12.575 11.388 1.00 10.19 12 PRO B CA 1
ATOM 1751 C C . PRO B 1 14 ? 36.950 11.915 10.019 1.00 10.37 12 PRO B C 1
ATOM 1752 O O . PRO B 1 14 ? 37.847 12.173 9.209 1.00 10.75 12 PRO B O 1
ATOM 1756 N N . LEU B 1 15 ? 35.952 11.069 9.770 1.00 10.70 13 LEU B N 1
ATOM 1757 C CA . LEU B 1 15 ? 35.797 10.372 8.510 1.00 10.99 13 LEU B CA 1
ATOM 1758 C C . LEU B 1 15 ? 34.774 11.091 7.639 1.00 11.46 13 LEU B C 1
ATOM 1759 O O . LEU B 1 15 ? 33.600 11.200 7.992 1.00 11.00 13 LEU B O 1
ATOM 1764 N N . ASN B 1 16 ? 35.246 11.566 6.498 1.00 11.75 14 ASN B N 1
ATOM 1765 C CA . ASN B 1 16 ? 34.418 12.233 5.520 1.00 12.48 14 ASN B CA 1
ATOM 1766 C C . ASN B 1 16 ? 35.131 12.229 4.169 1.00 13.17 14 ASN B C 1
ATOM 1767 O O . ASN B 1 16 ? 36.278 11.789 4.060 1.00 12.58 14 ASN B O 1
ATOM 1772 N N . ASN B 1 17 ? 34.451 12.718 3.134 1.00 14.21 15 ASN B N 1
ATOM 1773 C CA . ASN B 1 17 ? 34.981 12.626 1.781 1.00 14.99 15 ASN B CA 1
ATOM 1774 C C . ASN B 1 17 ? 36.281 13.395 1.559 1.00 15.58 15 ASN B C 1
ATOM 1775 O O . ASN B 1 17 ? 36.955 13.149 0.568 1.00 17.06 15 ASN B O 1
ATOM 1780 N N . ASP B 1 18 ? 36.645 14.295 2.469 1.00 16.40 16 ASP B N 1
ATOM 1781 C CA . ASP B 1 18 ? 37.917 15.037 2.390 1.00 16.97 16 ASP B CA 1
ATOM 1782 C C . ASP B 1 18 ? 39.120 14.361 3.053 1.00 16.19 16 ASP B C 1
ATOM 1783 O O . ASP B 1 18 ? 40.244 14.857 2.957 1.00 16.02 16 ASP B O 1
ATOM 1788 N N . ILE B 1 19 ? 38.899 13.250 3.750 1.00 15.20 17 ILE B N 1
ATOM 1789 C CA . ILE B 1 19 ? 40.001 12.603 4.438 1.00 14.58 17 ILE B CA 1
ATOM 1790 C C . ILE B 1 19 ? 40.992 12.050 3.420 1.00 14.93 17 ILE B C 1
ATOM 1791 O O . ILE B 1 19 ? 40.613 11.628 2.329 1.00 14.39 17 ILE B O 1
ATOM 1796 N N . ALA B 1 20 ? 42.261 12.055 3.791 1.00 15.81 18 ALA B N 1
ATOM 1797 C CA . ALA B 1 20 ? 43.305 11.469 2.956 1.00 17.67 18 ALA B CA 1
ATOM 1798 C C . ALA B 1 20 ? 43.227 9.941 2.952 1.00 18.24 18 ALA B C 1
ATOM 1799 O O . ALA B 1 20 ? 42.636 9.321 3.840 1.00 17.23 18 ALA B O 1
ATOM 1801 N N . THR B 1 21 ? 43.815 9.347 1.927 1.00 20.06 19 THR B N 1
ATOM 1802 C CA . THR B 1 21 ? 43.999 7.905 1.858 1.00 21.98 19 THR B CA 1
ATOM 1803 C C . THR B 1 21 ? 45.402 7.625 1.351 1.00 23.31 19 THR B C 1
ATOM 1804 O O . THR B 1 21 ? 46.086 8.536 0.844 1.00 22.09 19 THR B O 1
ATOM 1808 N N . TRP B 1 22 ? 45.833 6.373 1.490 1.00 24.33 20 TRP B N 1
ATOM 1809 C CA . TRP B 1 22 ? 47.062 5.937 0.861 1.00 26.07 20 TRP B CA 1
ATOM 1810 C C . TRP B 1 22 ? 46.983 6.121 -0.616 1.00 25.13 20 TRP B C 1
ATOM 1811 O O . TRP B 1 22 ? 45.897 6.021 -1.212 1.00 23.61 20 TRP B O 1
ATOM 1822 N N . PRO B 1 23 ? 48.143 6.394 -1.216 1.00 25.93 21 PRO B N 1
ATOM 1823 C CA . PRO B 1 23 ? 48.259 6.259 -2.651 1.00 25.41 21 PRO B CA 1
ATOM 1824 C C . PRO B 1 23 ? 47.737 4.890 -3.052 1.00 23.11 21 PRO B C 1
ATOM 1825 O O . PRO B 1 23 ? 48.088 3.883 -2.423 1.00 23.91 21 PRO B O 1
ATOM 1829 N N . GLY B 1 24 ? 46.862 4.866 -4.043 1.00 21.85 22 GLY B N 1
ATOM 1830 C CA . GLY B 1 24 ? 46.371 3.614 -4.597 1.00 21.08 22 GLY B CA 1
ATOM 1831 C C . GLY B 1 24 ? 45.190 2.998 -3.870 1.00 20.08 22 GLY B C 1
ATOM 1832 O O . GLY B 1 24 ? 44.624 2.013 -4.351 1.00 19.06 22 GLY B O 1
ATOM 1833 N N . ASP B 1 25 ? 44.803 3.557 -2.722 1.00 18.47 23 ASP B N 1
ATOM 1834 C CA . ASP B 1 25 ? 43.651 3.028 -2.018 1.00 18.30 23 ASP B CA 1
ATOM 1835 C C . ASP B 1 25 ? 42.338 3.612 -2.556 1.00 16.94 23 ASP B C 1
ATOM 1836 O O . ASP B 1 25 ? 42.284 4.683 -3.151 1.00 16.41 23 ASP B O 1
ATOM 1841 N N . THR B 1 26 ? 41.274 2.865 -2.322 1.00 16.43 24 THR B N 1
ATOM 1842 C CA . THR B 1 26 ? 39.909 3.348 -2.496 1.00 16.45 24 THR B CA 1
ATOM 1843 C C . THR B 1 26 ? 39.701 4.698 -1.816 1.00 15.26 24 THR B C 1
ATOM 1844 O O . THR B 1 26 ? 39.971 4.844 -0.629 1.00 14.85 24 THR B O 1
ATOM 1848 N N . PRO B 1 27 ? 39.218 5.701 -2.562 1.00 15.10 25 PRO B N 1
ATOM 1849 C CA . PRO B 1 27 ? 38.883 6.961 -1.888 1.00 14.37 25 PRO B CA 1
ATOM 1850 C C . PRO B 1 27 ? 37.695 6.794 -0.936 1.00 12.78 25 PRO B C 1
ATOM 1851 O O . PRO B 1 27 ? 36.804 5.987 -1.199 1.00 11.60 25 PRO B O 1
ATOM 1855 N N . PHE B 1 28 ? 37.690 7.537 0.169 1.00 12.47 26 PHE B N 1
ATOM 1856 C CA . PHE B 1 28 ? 36.578 7.454 1.113 1.00 12.10 26 PHE B CA 1
ATOM 1857 C C . PHE B 1 28 ? 35.332 8.004 0.458 1.00 12.09 26 PHE B C 1
ATOM 1858 O O . PHE B 1 28 ? 35.365 9.099 -0.127 1.00 11.89 26 PHE B O 1
ATOM 1866 N N . SER B 1 29 ? 34.222 7.285 0.632 1.00 11.88 27 SER B N 1
ATOM 1867 C CA . SER B 1 29 ? 32.935 7.763 0.164 1.00 12.39 27 SER B CA 1
ATOM 1868 C C . SER B 1 29 ? 31.812 7.483 1.167 1.00 12.40 27 SER B C 1
ATOM 1869 O O . SER B 1 29 ? 31.482 6.335 1.423 1.00 12.27 27 SER B O 1
ATOM 1872 N N . TYR B 1 30 ? 31.237 8.539 1.741 1.00 12.39 28 TYR B N 1
ATOM 1873 C CA . TYR B 1 30 ? 29.932 8.439 2.353 1.00 12.23 28 TYR B CA 1
ATOM 1874 C C . TYR B 1 30 ? 28.939 9.189 1.481 1.00 12.65 28 TYR B C 1
ATOM 1875 O O . TYR B 1 30 ? 29.154 10.338 1.131 1.00 12.69 28 TYR B O 1
ATOM 1884 N N . GLU B 1 31 ? 27.830 8.538 1.158 1.00 13.59 29 GLU B N 1
ATOM 1885 C CA . GLU B 1 31 ? 26.762 9.178 0.402 1.00 14.45 29 GLU B CA 1
ATOM 1886 C C . GLU B 1 31 ? 25.414 8.737 1.000 1.00 14.77 29 GLU B C 1
ATOM 1887 O O . GLU B 1 31 ? 25.289 7.658 1.600 1.00 14.90 29 GLU B O 1
ATOM 1898 N N . VAL B 1 32 ? 24.424 9.611 0.908 1.00 14.65 30 VAL B N 1
ATOM 1899 C CA . VAL B 1 32 ? 23.065 9.249 1.232 1.00 15.36 30 VAL B CA 1
ATOM 1900 C C . VAL B 1 32 ? 22.543 8.509 0.000 1.00 15.55 30 VAL B C 1
ATOM 1901 O O . VAL B 1 32 ? 22.359 9.111 -1.049 1.00 15.56 30 VAL B O 1
ATOM 1905 N N . LEU B 1 33 ? 22.321 7.207 0.134 1.00 15.38 31 LEU B N 1
ATOM 1906 C CA . LEU B 1 33 ? 21.785 6.407 -0.949 1.00 15.58 31 LEU B CA 1
ATOM 1907 C C . LEU B 1 33 ? 20.334 6.769 -1.212 1.00 15.56 31 LEU B C 1
ATOM 1908 O O . LEU B 1 33 ? 19.941 7.027 -2.350 1.00 16.48 31 LEU B O 1
ATOM 1913 N N . TRP B 1 34 ? 19.554 6.789 -0.139 1.00 15.10 32 TRP B N 1
ATOM 1914 C CA . TRP B 1 34 ? 18.123 7.071 -0.192 1.00 14.90 32 TRP B CA 1
ATOM 1915 C C . TRP B 1 34 ? 17.882 8.229 0.746 1.00 15.02 32 TRP B C 1
ATOM 1916 O O . TRP B 1 34 ? 18.167 8.135 1.950 1.00 15.11 32 TRP B O 1
ATOM 1927 N N . SER B 1 35 ? 17.361 9.318 0.209 1.00 14.08 33 SER B N 1
ATOM 1928 C CA . SER B 1 35 ? 16.957 10.406 1.045 1.00 14.04 33 SER B CA 1
ATOM 1929 C C . SER B 1 35 ? 15.602 10.089 1.664 1.00 13.99 33 SER B C 1
ATOM 1930 O O . SER B 1 35 ? 14.872 9.211 1.207 1.00 14.41 33 SER B O 1
ATOM 1933 N N . LYS B 1 36 ? 15.281 10.796 2.733 1.00 14.88 34 LYS B N 1
ATOM 1934 C CA . LYS B 1 36 ? 13.971 10.657 3.374 1.00 15.38 34 LYS B CA 1
ATOM 1935 C C . LYS B 1 36 ? 12.838 11.014 2.409 1.00 16.69 34 LYS B C 1
ATOM 1936 O O . LYS B 1 36 ? 11.778 10.392 2.426 1.00 17.06 34 LYS B O 1
ATOM 1942 N N . GLU B 1 37 ? 13.077 11.993 1.545 1.00 18.12 35 GLU B N 1
ATOM 1943 C CA . GLU B 1 37 ? 12.107 12.333 0.499 1.00 20.02 35 GLU B CA 1
ATOM 1944 C C . GLU B 1 37 ? 11.881 11.152 -0.437 1.00 19.58 35 GLU B C 1
ATOM 1945 O O . GLU B 1 37 ? 10.754 10.840 -0.787 1.00 19.08 35 GLU B O 1
ATOM 1951 N N . GLU B 1 38 ? 12.964 10.517 -0.861 1.00 18.97 36 GLU B N 1
ATOM 1952 C CA . GLU B 1 38 ? 12.869 9.365 -1.749 1.00 19.04 36 GLU B CA 1
ATOM 1953 C C . GLU B 1 38 ? 12.273 8.119 -1.093 1.00 18.97 36 GLU B C 1
ATOM 1954 O O . GLU B 1 38 ? 11.442 7.444 -1.696 1.00 18.97 36 GLU B O 1
ATOM 1960 N N . SER B 1 39 ? 12.704 7.802 0.129 1.00 17.60 37 SER B N 1
ATOM 1961 C CA . SER B 1 39 ? 12.258 6.584 0.810 1.00 16.50 37 SER B CA 1
ATOM 1962 C C . SER B 1 39 ? 10.887 6.741 1.449 1.00 16.59 37 SER B C 1
ATOM 1963 O O . SER B 1 39 ? 10.209 5.756 1.706 1.00 16.58 37 SER B O 1
ATOM 1966 N N . GLY B 1 40 ? 10.510 7.976 1.752 1.00 16.28 38 GLY B N 1
ATOM 1967 C CA . GLY B 1 40 ? 9.301 8.254 2.512 1.00 16.11 38 GLY B CA 1
ATOM 1968 C C . GLY B 1 40 ? 9.452 8.122 4.023 1.00 16.00 38 GLY B C 1
ATOM 1969 O O . GLY B 1 40 ? 8.467 8.210 4.746 1.00 16.26 38 GLY B O 1
ATOM 1970 N N . SER B 1 41 ? 10.657 7.893 4.532 1.00 15.32 39 SER B N 1
ATOM 1971 C CA . SER B 1 41 ? 10.801 7.786 5.983 1.00 15.29 39 SER B CA 1
ATOM 1972 C C . SER B 1 41 ? 12.198 8.067 6.513 1.00 14.93 39 SER B C 1
ATOM 1973 O O . SER B 1 41 ? 12.322 8.712 7.552 1.00 14.69 39 SER B O 1
ATOM 1976 N N . VAL B 1 42 ? 13.238 7.606 5.811 1.00 14.17 40 VAL B N 1
ATOM 1977 C CA . VAL B 1 42 ? 14.589 7.655 6.347 1.00 14.03 40 VAL B CA 1
ATOM 1978 C C . VAL B 1 42 ? 15.642 8.091 5.339 1.00 13.54 40 VAL B C 1
ATOM 1979 O O . VAL B 1 42 ? 15.505 7.860 4.140 1.00 13.71 40 VAL B O 1
ATOM 1983 N N . ASN B 1 43 ? 16.685 8.722 5.860 1.00 12.74 41 ASN B N 1
ATOM 1984 C CA . ASN B 1 43 ? 17.938 8.898 5.153 1.00 11.90 41 ASN B CA 1
ATOM 1985 C C . ASN B 1 43 ? 18.800 7.672 5.418 1.00 11.83 41 ASN B C 1
ATOM 1986 O O . ASN B 1 43 ? 19.145 7.373 6.568 1.00 11.76 41 ASN B O 1
ATOM 1991 N N . VAL B 1 44 ? 19.170 6.984 4.347 1.00 11.53 42 VAL B N 1
ATOM 1992 C CA . VAL B 1 44 ? 19.978 5.768 4.428 1.00 11.57 42 VAL B CA 1
ATOM 1993 C C . VAL B 1 44 ? 21.330 5.968 3.744 1.00 11.45 42 VAL B C 1
ATOM 1994 O O . VAL B 1 44 ? 21.389 6.295 2.551 1.00 11.38 42 VAL B O 1
ATOM 1998 N N . GLY B 1 45 ? 22.408 5.792 4.503 1.00 11.12 43 GLY B N 1
ATOM 1999 C CA . GLY B 1 45 ? 23.758 6.023 3.987 1.00 11.04 43 GLY B CA 1
ATOM 2000 C C . GLY B 1 45 ? 24.447 4.784 3.409 1.00 11.25 43 GLY B C 1
ATOM 2001 O O . GLY B 1 45 ? 24.152 3.654 3.812 1.00 10.82 43 GLY B O 1
ATOM 2002 N N . LYS B 1 46 ? 25.380 5.009 2.486 1.00 11.85 44 LYS B N 1
ATOM 2003 C CA . LYS B 1 46 ? 26.208 3.960 1.887 1.00 12.31 44 LYS B CA 1
ATOM 2004 C C . LYS B 1 46 ? 27.649 4.358 2.095 1.00 12.34 44 LYS B C 1
ATOM 2005 O O . LYS B 1 46 ? 28.054 5.481 1.771 1.00 12.41 44 LYS B O 1
ATOM 2011 N N . LEU B 1 47 ? 28.416 3.434 2.650 1.00 12.63 45 LEU B N 1
ATOM 2012 C CA . LEU B 1 47 ? 29.793 3.696 3.006 1.00 13.38 45 LEU B CA 1
ATOM 2013 C C . LEU B 1 47 ? 30.693 2.836 2.129 1.00 13.43 45 LEU B C 1
ATOM 2014 O O . LEU B 1 47 ? 30.470 1.636 2.021 1.00 13.88 45 LEU B O 1
ATOM 2019 N N . THR B 1 48 ? 31.658 3.469 1.465 1.00 13.18 46 THR B N 1
ATOM 2020 C CA . THR B 1 48 ? 32.679 2.782 0.678 1.00 13.32 46 THR B CA 1
ATOM 2021 C C . THR B 1 48 ? 34.036 3.322 1.108 1.00 12.68 46 THR B C 1
ATOM 2022 O O . THR B 1 48 ? 34.264 4.529 1.098 1.00 12.46 46 THR B O 1
ATOM 2026 N N . MET B 1 49 ? 34.935 2.435 1.517 1.00 12.20 47 MET B N 1
ATOM 2027 C CA . MET B 1 49 ? 36.234 2.890 1.984 1.00 11.99 47 MET B CA 1
ATOM 2028 C C . MET B 1 49 ? 37.269 1.793 1.931 1.00 11.63 47 MET B C 1
ATOM 2029 O O . MET B 1 49 ? 36.943 0.615 1.953 1.00 11.19 47 MET B O 1
ATOM 2034 N N . SER B 1 50 ? 38.523 2.209 1.894 1.00 11.22 48 SER B N 1
ATOM 2035 C CA . SER B 1 50 ? 39.598 1.336 2.308 1.00 11.43 48 SER B CA 1
ATOM 2036 C C . SER B 1 50 ? 39.519 1.190 3.822 1.00 11.98 48 SER B C 1
ATOM 2037 O O . SER B 1 50 ? 39.236 2.156 4.553 1.00 10.70 48 SER B O 1
ATOM 2040 N N . ILE B 1 51 ? 39.826 0.013 4.330 1.00 12.59 49 ILE B N 1
ATOM 2041 C CA . ILE B 1 51 ? 39.831 -0.084 5.768 1.00 13.82 49 ILE B CA 1
ATOM 2042 C C . ILE B 1 51 ? 40.963 0.721 6.380 1.00 14.05 49 ILE B C 1
ATOM 2043 O O . ILE B 1 51 ? 40.851 1.036 7.534 1.00 15.09 49 ILE B O 1
ATOM 2048 N N . HIS B 1 52 ? 42.021 1.083 5.645 1.00 13.51 50 HIS B N 1
ATOM 2049 C CA . HIS B 1 52 ? 43.143 1.868 6.202 1.00 13.19 50 HIS B CA 1
ATOM 2050 C C . HIS B 1 52 ? 42.943 3.364 5.993 1.00 13.31 50 HIS B C 1
ATOM 2051 O O . HIS B 1 52 ? 43.759 4.044 5.358 1.00 14.79 50 HIS B O 1
ATOM 2058 N N . THR B 1 53 ? 41.803 3.847 6.452 1.00 12.67 51 THR B N 1
ATOM 2059 C CA . THR B 1 53 ? 41.429 5.230 6.308 1.00 11.95 51 THR B CA 1
ATOM 2060 C C . THR B 1 53 ? 41.117 5.720 7.686 1.00 11.07 51 THR B C 1
ATOM 2061 O O . THR B 1 53 ? 40.406 5.054 8.439 1.00 11.04 51 THR B O 1
ATOM 2065 N N . GLY B 1 54 ? 41.676 6.874 8.044 1.00 10.02 52 GLY B N 1
ATOM 2066 C CA . GLY B 1 54 ? 41.470 7.435 9.356 1.00 9.51 52 GLY B CA 1
ATOM 2067 C C . GLY B 1 54 ? 42.061 6.540 10.421 1.00 9.02 52 GLY B C 1
ATOM 2068 O O . GLY B 1 54 ? 42.992 5.764 10.160 1.00 8.56 52 GLY B O 1
ATOM 2069 N N . THR B 1 55 ? 41.507 6.654 11.621 1.00 8.49 53 THR B N 1
ATOM 2070 C CA . THR B 1 55 ? 42.003 5.904 12.763 1.00 8.32 53 THR B CA 1
ATOM 2071 C C . THR B 1 55 ? 41.554 4.450 12.586 1.00 7.96 53 THR B C 1
ATOM 2072 O O . THR B 1 55 ? 40.373 4.190 12.429 1.00 7.42 53 THR B O 1
ATOM 2076 N N . HIS B 1 56 ? 42.500 3.517 12.590 1.00 7.92 54 HIS B N 1
ATOM 2077 C CA . HIS B 1 56 ? 42.149 2.139 12.294 1.00 8.11 54 HIS B CA 1
ATOM 2078 C C . HIS B 1 56 ? 43.182 1.173 12.827 1.00 8.30 54 HIS B C 1
ATOM 2079 O O . HIS B 1 56 ? 44.293 1.573 13.185 1.00 8.42 54 HIS B O 1
ATOM 2086 N N . ILE B 1 57 ? 42.814 -0.102 12.826 1.00 8.21 55 ILE B N 1
ATOM 2087 C CA . ILE B 1 57 ? 43.725 -1.164 13.219 1.00 8.49 55 ILE B CA 1
ATOM 2088 C C . ILE B 1 57 ? 44.017 -2.078 12.032 1.00 8.70 55 ILE B C 1
ATOM 2089 O O . ILE B 1 57 ? 43.178 -2.252 11.145 1.00 8.54 55 ILE B O 1
ATOM 2094 N N . ASP B 1 58 ? 45.241 -2.608 11.996 1.00 9.14 56 ASP B N 1
ATOM 2095 C CA . ASP B 1 58 ? 45.661 -3.568 10.960 1.00 9.70 56 ASP B CA 1
ATOM 2096 C C . ASP B 1 58 ? 45.487 -4.992 11.472 1.00 10.20 56 ASP B C 1
ATOM 2097 O O . ASP B 1 58 ? 45.856 -5.278 12.604 1.00 10.34 56 ASP B O 1
ATOM 2102 N N . ALA B 1 59 ? 44.974 -5.882 10.621 1.00 10.74 57 ALA B N 1
ATOM 2103 C CA . ALA B 1 59 ? 45.024 -7.310 10.902 1.00 11.52 57 ALA B CA 1
ATOM 2104 C C . ALA B 1 59 ? 46.257 -7.872 10.191 1.00 12.20 57 ALA B C 1
ATOM 2105 O O . ALA B 1 59 ? 46.706 -7.317 9.197 1.00 13.58 57 ALA B O 1
ATOM 2107 N N . PRO B 1 60 ? 46.817 -8.965 10.698 1.00 13.22 58 PRO B N 1
ATOM 2108 C CA . PRO B 1 60 ? 47.975 -9.571 10.029 1.00 13.34 58 PRO B CA 1
ATOM 2109 C C . PRO B 1 60 ? 47.725 -9.920 8.558 1.00 13.45 58 PRO B C 1
ATOM 2110 O O . PRO B 1 60 ? 48.662 -9.878 7.749 1.00 14.40 58 PRO B O 1
ATOM 2114 N N . PHE B 1 61 ? 46.483 -10.260 8.208 1.00 13.13 59 PHE B N 1
ATOM 2115 C CA . PHE B 1 61 ? 46.139 -10.576 6.828 1.00 12.84 59 PHE B CA 1
ATOM 2116 C C . PHE B 1 61 ? 46.511 -9.460 5.861 1.00 13.38 59 PHE B C 1
ATOM 2117 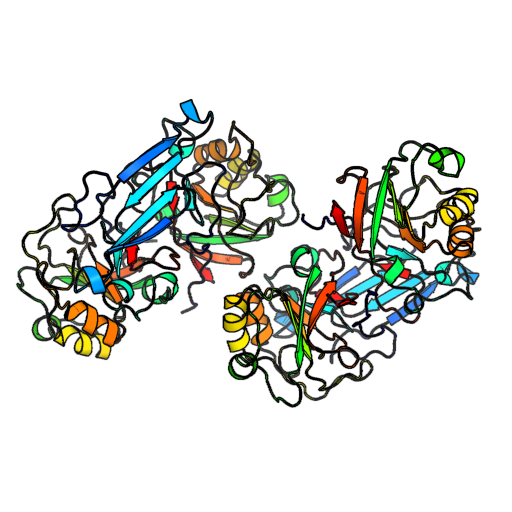O O . PHE B 1 61 ? 46.752 -9.718 4.682 1.00 12.88 59 PHE B O 1
ATOM 2125 N N . HIS B 1 62 ? 46.571 -8.223 6.359 1.00 13.44 60 HIS B N 1
ATOM 2126 C CA . HIS B 1 62 ? 46.983 -7.086 5.542 1.00 14.66 60 HIS B CA 1
ATOM 2127 C C . HIS B 1 62 ? 48.334 -7.318 4.858 1.00 14.80 60 HIS B C 1
ATOM 2128 O O . HIS B 1 62 ? 48.514 -6.949 3.716 1.00 14.00 60 HIS B O 1
ATOM 2135 N N . P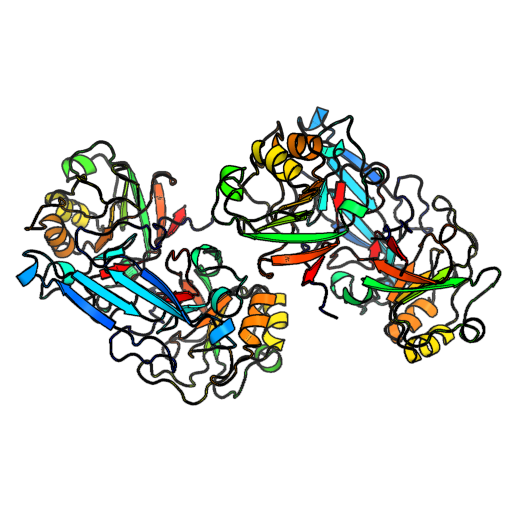HE B 1 63 ? 49.280 -7.885 5.590 1.00 15.02 61 PHE B N 1
ATOM 2136 C CA . PHE B 1 63 ? 50.659 -8.015 5.101 1.00 16.41 61 PHE B CA 1
ATOM 2137 C C . PHE B 1 63 ? 51.140 -9.468 5.023 1.00 16.70 61 PHE B C 1
ATOM 2138 O O . PHE B 1 63 ? 52.270 -9.706 4.633 1.00 16.20 61 PHE B O 1
ATOM 2146 N N . ASP B 1 64 ? 50.286 -10.422 5.408 1.00 17.37 62 ASP B N 1
ATOM 2147 C CA . ASP B 1 64 ? 50.634 -11.839 5.445 1.00 18.39 62 ASP B CA 1
ATOM 2148 C C . ASP B 1 64 ? 49.418 -12.633 5.010 1.00 18.29 62 ASP B C 1
ATOM 2149 O O . ASP B 1 64 ? 48.385 -12.616 5.686 1.00 17.39 62 ASP B O 1
ATOM 2154 N N . ASN B 1 65 ? 49.526 -13.326 3.882 1.00 18.27 63 ASN B N 1
ATOM 2155 C CA . ASN B 1 65 ? 48.394 -14.087 3.358 1.00 19.05 63 ASN B CA 1
ATOM 2156 C C . ASN B 1 65 ? 47.846 -15.110 4.329 1.00 19.34 63 ASN B C 1
ATOM 2157 O O . ASN B 1 65 ? 46.674 -15.432 4.259 1.00 19.15 63 ASN B O 1
ATOM 2162 N N . ASP B 1 66 ? 48.690 -15.627 5.216 1.00 19.99 64 ASP B N 1
ATOM 2163 C CA . ASP B 1 66 ? 48.242 -16.613 6.191 1.00 21.01 64 ASP B CA 1
ATOM 2164 C C . ASP B 1 66 ? 47.864 -15.988 7.530 1.00 19.69 64 ASP B C 1
ATOM 2165 O O . ASP B 1 66 ? 47.550 -16.709 8.468 1.00 19.13 64 ASP B O 1
ATOM 2170 N N . GLY B 1 67 ? 47.878 -14.659 7.616 1.00 17.31 65 GLY B N 1
ATOM 2171 C CA . GLY B 1 67 ? 47.629 -13.988 8.866 1.00 16.44 65 GLY B CA 1
ATOM 2172 C C . GLY B 1 67 ? 46.149 -13.918 9.220 1.00 15.48 65 GLY B C 1
ATOM 2173 O O . GLY B 1 67 ? 45.274 -14.034 8.364 1.00 15.45 65 GLY B O 1
ATOM 2174 N N . LYS B 1 68 ? 45.889 -13.733 10.505 1.00 15.27 66 LYS B N 1
ATOM 2175 C CA . LYS B 1 68 ? 44.542 -13.589 11.023 1.00 15.54 66 LYS B CA 1
ATOM 2176 C C . LYS B 1 68 ? 43.777 -12.464 10.332 1.00 14.00 66 LYS B C 1
ATOM 2177 O O . LYS B 1 68 ? 44.353 -11.430 9.986 1.00 12.81 66 LYS B O 1
ATOM 2183 N N . LYS B 1 69 ? 42.477 -12.687 10.154 1.00 13.14 67 LYS B N 1
ATOM 2184 C CA . LYS B 1 69 ? 41.549 -11.652 9.718 1.00 13.23 67 LYS B CA 1
ATOM 2185 C C . LYS B 1 69 ? 41.011 -10.934 10.952 1.00 12.30 67 LYS B C 1
ATOM 2186 O O . LYS B 1 69 ? 41.196 -11.403 12.077 1.00 11.91 67 LYS B O 1
ATOM 2192 N N . VAL B 1 70 ? 40.305 -9.825 10.732 1.00 11.25 68 VAL B N 1
ATOM 2193 C CA . VAL B 1 70 ? 39.905 -8.952 11.840 1.00 10.84 68 VAL B CA 1
ATOM 2194 C C . VAL B 1 70 ? 39.133 -9.666 12.924 1.00 10.92 68 VAL B C 1
ATOM 2195 O O . VAL B 1 70 ? 39.433 -9.505 14.105 1.00 10.32 68 VAL B O 1
ATOM 2199 N N . LEU B 1 71 ? 38.148 -10.468 12.546 1.00 11.48 69 LEU B N 1
ATOM 2200 C CA . LEU B 1 71 ? 37.278 -11.098 13.558 1.00 11.72 69 LEU B CA 1
ATOM 2201 C C . LEU B 1 71 ? 38.032 -12.117 14.412 1.00 12.62 69 LEU B C 1
ATOM 2202 O O . LEU B 1 71 ? 37.593 -12.429 15.526 1.00 12.26 69 LEU B O 1
ATOM 2207 N N . ASP B 1 72 ? 39.149 -12.638 13.897 1.00 13.35 70 ASP B N 1
ATOM 2208 C CA . ASP B 1 72 ? 39.985 -13.583 14.641 1.00 14.29 70 ASP B CA 1
ATOM 2209 C C . ASP B 1 72 ? 40.790 -12.884 15.745 1.00 13.57 70 ASP B C 1
ATOM 2210 O O . ASP B 1 72 ? 41.360 -13.543 16.603 1.00 13.48 70 ASP B O 1
ATOM 2215 N N . LEU B 1 73 ? 40.885 -11.556 15.696 1.00 12.40 71 LEU B N 1
ATOM 2216 C CA . LEU B 1 73 ? 41.682 -10.831 16.664 1.00 12.17 71 LEU B CA 1
ATOM 2217 C C . LEU B 1 73 ? 40.997 -10.748 18.043 1.00 11.96 71 LEU B C 1
ATOM 2218 O O . LEU B 1 73 ? 39.785 -10.590 18.153 1.00 11.88 71 LEU B O 1
ATOM 2223 N N . ASP B 1 74 ? 41.811 -10.849 19.080 1.00 11.55 72 ASP B N 1
ATOM 2224 C CA . ASP B 1 74 ? 41.333 -10.880 20.460 1.00 11.57 72 ASP B CA 1
ATOM 2225 C C . ASP B 1 74 ? 40.882 -9.482 20.910 1.00 10.67 72 ASP B C 1
ATOM 2226 O O . ASP B 1 74 ? 41.678 -8.568 20.987 1.00 10.39 72 ASP B O 1
ATOM 2231 N N . ILE B 1 75 ? 39.594 -9.320 21.187 1.00 10.10 73 ILE B N 1
ATOM 2232 C CA . ILE B 1 75 ? 39.064 -8.002 21.543 1.00 9.93 73 ILE B CA 1
ATOM 2233 C C . ILE B 1 75 ? 39.662 -7.424 22.831 1.00 9.45 73 ILE B C 1
ATOM 2234 O O . ILE B 1 75 ? 39.684 -6.212 22.980 1.00 9.46 73 ILE B O 1
ATOM 2239 N N . GLN B 1 76 ? 40.149 -8.278 23.734 1.00 9.02 74 GLN B N 1
ATOM 2240 C CA . GLN B 1 76 ? 40.715 -7.821 25.004 1.00 8.79 74 GLN B CA 1
ATOM 2241 C C . GLN B 1 76 ? 41.918 -6.922 24.758 1.00 8.60 74 GLN B C 1
ATOM 2242 O O . GLN B 1 76 ? 42.206 -6.048 25.565 1.00 8.51 74 GLN B O 1
ATOM 2248 N N . VAL B 1 77 ? 42.614 -7.140 23.645 1.00 8.25 75 VAL B N 1
ATOM 2249 C CA . VAL B 1 77 ? 43.794 -6.357 23.285 1.00 8.48 75 VAL B CA 1
ATOM 2250 C C . VAL B 1 77 ? 43.455 -4.867 23.105 1.00 8.41 75 VAL B C 1
ATOM 2251 O O . VAL B 1 77 ? 44.268 -3.998 23.423 1.00 8.42 75 VAL B O 1
ATOM 2255 N N . TYR B 1 78 ? 42.241 -4.593 22.630 1.00 8.25 76 TYR B N 1
ATOM 2256 C CA . TYR B 1 78 ? 41.857 -3.257 22.193 1.00 8.28 76 TYR B CA 1
ATOM 2257 C C . TYR B 1 78 ? 41.079 -2.439 23.221 1.00 8.31 76 TYR B C 1
ATOM 2258 O O . TYR B 1 78 ? 40.607 -1.359 22.899 1.00 8.24 76 TYR B O 1
ATOM 2267 N N . VAL B 1 79 ? 40.940 -2.952 24.443 1.00 8.45 77 VAL B N 1
ATOM 2268 C CA . VAL B 1 79 ? 40.303 -2.225 25.534 1.00 8.57 77 VAL B CA 1
ATOM 2269 C C . VAL B 1 79 ? 41.111 -2.402 26.814 1.00 8.50 77 VAL B C 1
ATOM 2270 O O . VAL B 1 79 ? 41.368 -3.526 27.235 1.00 8.52 77 VAL B O 1
ATOM 2274 N N . GLY B 1 80 ? 41.500 -1.296 27.434 1.00 8.53 78 GLY B N 1
ATOM 2275 C CA . GLY B 1 80 ? 42.172 -1.369 28.717 1.00 8.80 78 GLY B CA 1
ATOM 2276 C C . GLY B 1 80 ? 43.246 -0.315 28.918 1.00 8.80 78 GLY B C 1
ATOM 2277 O O . GLY B 1 80 ? 43.402 0.580 28.083 1.00 8.77 78 GLY B O 1
ATOM 2278 N N . PRO B 1 81 ? 43.985 -0.420 30.033 1.00 9.01 79 PRO B N 1
ATOM 2279 C CA . PRO B 1 81 ? 45.028 0.533 30.383 1.00 9.08 79 PRO B CA 1
ATOM 2280 C C . PRO B 1 81 ? 46.021 0.756 29.265 1.00 8.88 79 PRO B C 1
ATOM 2281 O O . PRO B 1 81 ? 46.443 -0.195 28.583 1.00 8.77 79 PRO B O 1
ATOM 2285 N N . THR B 1 82 ? 46.364 2.025 29.064 1.00 9.03 80 THR B N 1
ATOM 2286 C CA . THR B 1 82 ? 47.285 2.427 28.024 1.00 9.06 80 THR B CA 1
ATOM 2287 C C . THR B 1 82 ? 48.162 3.532 28.568 1.00 9.23 80 THR B C 1
ATOM 2288 O O . THR B 1 82 ? 47.714 4.333 29.398 1.00 9.79 80 THR B O 1
ATOM 2295 N N . ARG B 1 83 ? 49.402 3.559 28.115 1.00 9.28 81 ARG B N 1
ATOM 2296 C CA . ARG B 1 83 ? 50.323 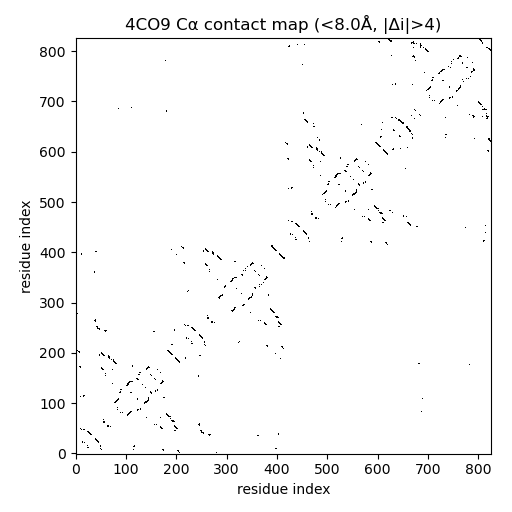4.651 28.428 1.00 9.60 81 ARG B CA 1
ATOM 2297 C C . ARG B 1 83 ? 50.563 5.444 27.148 1.00 10.00 81 ARG B C 1
ATOM 2298 O O . ARG B 1 83 ? 50.708 4.858 26.071 1.00 9.62 81 ARG B O 1
ATOM 2306 N N . ILE B 1 84 ? 50.606 6.768 27.272 1.00 11.16 82 ILE B N 1
ATOM 2307 C CA . ILE B 1 84 ? 50.906 7.653 26.145 1.00 12.27 82 ILE B CA 1
ATOM 2308 C C . ILE B 1 84 ? 52.207 8.405 26.414 1.00 13.16 82 ILE B C 1
ATOM 2309 O O . ILE B 1 84 ? 52.388 8.982 27.494 1.00 13.30 82 ILE B O 1
ATOM 2314 N N . ILE B 1 85 ? 53.117 8.362 25.444 1.00 13.80 83 ILE B N 1
ATOM 2315 C CA . ILE B 1 85 ? 54.416 9.001 25.569 1.00 14.45 83 ILE B CA 1
ATOM 2316 C C . ILE B 1 85 ? 54.724 9.849 24.353 1.00 15.07 83 ILE B C 1
ATOM 2317 O O . ILE B 1 85 ? 54.181 9.618 23.261 1.00 14.28 83 ILE B O 1
ATOM 2322 N N . ASP B 1 86 ? 55.619 10.819 24.555 1.00 15.72 84 ASP B N 1
ATOM 2323 C CA . ASP B 1 86 ? 56.035 11.709 23.485 1.00 17.25 84 ASP B CA 1
ATOM 2324 C C . ASP B 1 86 ? 57.348 11.247 22.865 1.00 17.28 84 ASP B C 1
ATOM 2325 O O . ASP B 1 86 ? 58.366 11.095 23.555 1.00 16.09 84 ASP B O 1
ATOM 2330 N N . VAL B 1 87 ? 57.309 11.034 21.553 1.00 16.79 85 VAL B N 1
ATOM 2331 C CA . VAL B 1 87 ? 58.489 10.670 20.784 1.00 17.56 85 VAL B CA 1
ATOM 2332 C C . VAL B 1 87 ? 58.619 11.582 19.565 1.00 17.83 85 VAL B C 1
ATOM 2333 O O . VAL B 1 87 ? 58.979 11.149 18.478 1.00 17.23 85 VAL B O 1
ATOM 2337 N N . SER B 1 88 ? 58.305 12.856 19.762 1.00 19.65 86 SER B N 1
ATOM 2338 C CA . SER B 1 88 ? 58.376 13.847 18.696 1.00 22.19 86 SER B CA 1
ATOM 2339 C C . SER B 1 88 ? 59.815 14.180 18.355 1.00 24.80 86 SER B C 1
ATOM 2340 O O . SER B 1 88 ? 60.727 13.881 19.126 1.00 25.33 86 SER B O 1
ATOM 2343 N N . ASN B 1 89 ? 60.018 14.768 17.186 1.00 27.75 87 ASN B N 1
ATOM 2344 C CA . ASN B 1 89 ? 61.361 15.200 16.774 1.00 31.32 87 ASN B CA 1
ATOM 2345 C C . ASN B 1 89 ? 62.351 14.025 16.624 1.00 32.80 87 ASN B C 1
ATOM 2346 O O . ASN B 1 89 ? 63.549 14.202 16.858 1.00 33.89 87 ASN B O 1
ATOM 2351 N N . LEU B 1 90 ? 61.865 12.844 16.233 1.00 30.76 88 LEU B N 1
ATOM 2352 C CA . LEU B 1 90 ? 62.726 11.682 15.993 1.00 31.12 88 LEU B CA 1
ATOM 2353 C C . LEU B 1 90 ? 62.431 11.103 14.616 1.00 31.75 88 LEU B C 1
ATOM 2354 O O . LEU B 1 90 ? 61.269 10.875 14.269 1.00 30.37 88 LEU B O 1
ATOM 2359 N N . GLU B 1 91 ? 63.480 10.873 13.828 1.00 33.02 89 GLU B N 1
ATOM 2360 C CA . GLU B 1 91 ? 63.314 10.323 12.476 1.00 34.37 89 GLU B CA 1
ATOM 2361 C C . GLU B 1 91 ? 62.810 8.884 12.514 1.00 31.23 89 GLU B C 1
ATOM 2362 O O . GLU B 1 91 ? 62.060 8.463 11.638 1.00 29.54 89 GLU B O 1
ATOM 2368 N N . SER B 1 92 ? 63.217 8.138 13.536 1.00 30.52 90 SER B N 1
ATOM 2369 C CA . SER B 1 92 ? 62.683 6.801 13.753 1.00 29.21 90 SER B CA 1
ATOM 2370 C C . SER B 1 92 ? 62.781 6.403 15.220 1.00 28.01 90 SER B C 1
ATOM 2371 O O . SER B 1 92 ? 63.621 6.917 15.964 1.00 26.64 90 SER B O 1
ATOM 2374 N N . ILE B 1 93 ? 61.920 5.469 15.619 1.00 26.21 91 ILE B N 1
ATOM 2375 C CA . ILE B 1 93 ? 61.799 5.071 17.009 1.00 24.84 91 ILE B CA 1
ATOM 2376 C C . ILE B 1 93 ? 62.068 3.586 17.174 1.00 23.46 91 ILE B C 1
ATOM 2377 O O . ILE B 1 93 ? 61.420 2.754 16.558 1.00 23.39 91 ILE B O 1
ATOM 2382 N N . GLY B 1 94 ? 63.046 3.263 18.008 1.00 23.93 92 GLY B N 1
ATOM 2383 C CA . GLY B 1 94 ? 63.397 1.881 18.288 1.00 24.44 92 GLY B CA 1
ATOM 2384 C C . GLY B 1 94 ? 63.705 1.702 19.758 1.00 25.54 92 GLY B C 1
ATOM 2385 O O . GLY B 1 94 ? 63.352 2.545 20.581 1.00 24.61 92 GLY B O 1
ATOM 2386 N N . LYS B 1 95 ? 64.359 0.592 20.075 1.00 26.97 93 LYS B N 1
ATOM 2387 C CA . LYS B 1 95 ? 64.713 0.252 21.443 1.00 29.57 93 LYS B CA 1
ATOM 2388 C C . LYS B 1 95 ? 65.428 1.400 22.136 1.00 30.36 93 LYS B C 1
ATOM 2389 O O . LYS B 1 95 ? 65.084 1.762 23.251 1.00 28.67 93 LYS B O 1
ATOM 2400 N N . LYS B 1 96 ? 66.403 1.984 21.451 1.00 32.29 94 LYS B N 1
ATOM 2401 C CA . LYS B 1 96 ? 67.223 3.035 22.031 1.00 33.59 94 LYS B CA 1
ATOM 2402 C C . LYS B 1 96 ? 66.381 4.187 22.559 1.00 33.00 94 LYS B C 1
ATOM 2403 O O . LYS B 1 96 ? 66.626 4.685 23.653 1.00 31.68 94 LYS B O 1
ATOM 2409 N N . GLU B 1 97 ? 65.387 4.600 21.782 1.00 32.33 95 GLU B N 1
ATOM 2410 C CA . GLU B 1 97 ? 64.559 5.740 22.142 1.00 32.74 95 GLU B CA 1
ATOM 2411 C C . GLU B 1 97 ? 63.552 5.416 23.251 1.00 32.46 95 GLU B C 1
ATOM 2412 O O . GLU B 1 97 ? 63.163 6.308 23.986 1.00 33.16 95 GLU B O 1
ATOM 2418 N N . LEU B 1 98 ? 63.124 4.158 23.355 1.00 29.86 96 LEU B N 1
ATOM 2419 C CA . LEU B 1 98 ? 62.114 3.764 24.334 1.00 27.96 96 LEU B CA 1
ATOM 2420 C C . LEU B 1 98 ? 62.693 3.330 25.675 1.00 26.99 96 LEU B C 1
ATOM 2421 O O . LEU B 1 98 ? 61.974 3.271 26.669 1.00 24.26 96 LEU B O 1
ATOM 2426 N N . GLU B 1 99 ? 63.994 3.069 25.717 1.00 27.91 97 GLU B N 1
ATOM 2427 C CA . GLU B 1 99 ? 64.664 2.686 26.966 1.00 29.26 97 GLU B CA 1
ATOM 2428 C C . GLU B 1 99 ? 64.517 3.738 28.048 1.00 25.95 97 GLU B C 1
ATOM 2429 O O . GLU B 1 99 ? 64.491 3.406 29.234 1.00 27.23 97 GLU B O 1
ATOM 2435 N N . LYS B 1 100 ? 64.434 5.005 27.651 1.00 23.77 98 LYS B N 1
ATOM 2436 C CA . LYS B 1 100 ? 64.374 6.105 28.616 1.00 23.19 98 LYS B CA 1
ATOM 2437 C C . LYS B 1 100 ? 63.013 6.197 29.340 1.00 21.11 98 LYS B C 1
ATOM 2438 O O . LYS B 1 100 ? 62.884 6.940 30.315 1.00 20.53 98 LYS B O 1
ATOM 2449 N N . PHE B 1 101 ? 62.010 5.450 28.870 1.00 19.04 99 PHE B N 1
ATOM 2450 C CA . PHE B 1 101 ? 60.673 5.533 29.455 1.00 17.63 99 PHE B CA 1
ATOM 2451 C C . PHE B 1 101 ? 60.387 4.464 30.484 1.00 16.11 99 PHE B C 1
ATOM 2452 O O . PHE B 1 101 ? 60.949 3.375 30.435 1.00 15.61 99 PHE B O 1
ATOM 2460 N N . HIS B 1 102 ? 59.540 4.827 31.442 1.00 15.06 100 HIS B N 1
ATOM 2461 C CA . HIS B 1 102 ? 59.016 3.888 32.410 1.00 14.47 100 HIS B CA 1
ATOM 2462 C C . HIS B 1 102 ? 57.899 3.157 31.735 1.00 14.14 100 HIS B C 1
ATOM 2463 O O . HIS B 1 102 ? 56.872 3.763 31.414 1.00 13.00 100 HIS B O 1
ATOM 2470 N N . LEU B 1 103 ? 58.110 1.869 31.480 1.00 13.89 101 LEU B N 1
ATOM 2471 C CA . LEU B 1 103 ? 57.110 1.055 30.819 1.00 13.89 101 LEU B CA 1
ATOM 2472 C C . LEU B 1 103 ? 56.736 -0.251 31.505 1.00 14.67 101 LEU B C 1
ATOM 2473 O O . LEU B 1 103 ? 56.115 -1.115 30.884 1.00 14.22 101 LEU B O 1
ATOM 2478 N N . GLU B 1 104 ? 57.076 -0.385 32.783 1.00 15.26 102 GLU B N 1
ATOM 2479 C CA . GLU B 1 104 ? 56.822 -1.622 33.499 1.00 15.81 102 GLU B CA 1
ATOM 2480 C C . GLU B 1 104 ? 55.342 -1.906 33.600 1.00 15.54 102 GLU B C 1
ATOM 2481 O O . GLU B 1 104 ? 54.572 -1.044 34.010 1.00 15.36 102 GLU B O 1
ATOM 2487 N N . GLY B 1 105 ? 54.958 -3.128 33.251 1.00 15.32 103 GLY B N 1
ATOM 2488 C CA . GLY B 1 105 ? 53.573 -3.559 33.366 1.00 15.44 103 GLY B CA 1
ATOM 2489 C C . GLY B 1 105 ? 52.636 -2.945 32.334 1.00 15.26 103 GLY B C 1
ATOM 2490 O O . GLY B 1 105 ? 51.437 -3.164 32.412 1.00 15.45 103 GLY B O 1
ATOM 2491 N N . VAL B 1 106 ? 53.160 -2.138 31.409 1.00 14.09 104 VAL B N 1
ATOM 2492 C CA . VAL B 1 106 ? 52.329 -1.475 30.410 1.00 13.58 104 VAL B CA 1
ATOM 2493 C C . VAL B 1 106 ? 51.859 -2.537 29.420 1.00 13.81 104 VAL B C 1
ATOM 2494 O O . VAL B 1 106 ? 52.644 -3.385 29.013 1.00 14.14 104 VAL B O 1
ATOM 2498 N N . GLU B 1 107 ? 50.577 -2.485 29.069 1.00 13.58 105 GLU B N 1
ATOM 2499 C CA . GLU B 1 107 ? 49.972 -3.416 28.123 1.00 13.53 105 GLU B CA 1
ATOM 2500 C C . GLU B 1 107 ? 49.720 -2.798 26.751 1.00 12.36 105 GLU B C 1
ATOM 2501 O O . GLU B 1 107 ? 49.675 -3.524 25.761 1.00 11.68 105 GLU B O 1
ATOM 2512 N N . ARG B 1 108 ? 49.516 -1.482 26.700 1.00 10.94 106 ARG B N 1
ATOM 2513 C CA . ARG B 1 108 ? 49.198 -0.788 25.465 1.00 10.19 106 ARG B CA 1
ATOM 2514 C C . ARG B 1 108 ? 49.944 0.525 25.469 1.00 9.82 106 ARG B C 1
ATOM 2515 O O . ARG B 1 108 ? 49.982 1.201 26.494 1.00 10.08 106 ARG B O 1
ATOM 2523 N N . LEU B 1 109 ? 50.578 0.864 24.355 1.00 9.06 107 LEU B N 1
ATOM 2524 C CA . LEU B 1 109 ? 51.416 2.050 24.295 1.00 8.88 107 LEU B CA 1
ATOM 2525 C C . LEU B 1 109 ? 51.069 2.873 23.063 1.00 8.75 107 LEU B C 1
ATOM 2526 O O . LEU B 1 109 ? 51.088 2.351 21.943 1.00 8.56 107 LEU B O 1
ATOM 2531 N N . LEU B 1 110 ? 50.750 4.150 23.271 1.00 8.80 108 LEU B N 1
ATOM 2532 C CA . LEU B 1 110 ? 50.537 5.086 22.169 1.00 9.09 108 LEU B CA 1
ATOM 2533 C C . LEU B 1 110 ? 51.707 6.059 22.072 1.00 9.65 108 LEU B C 1
ATOM 2534 O O . LEU B 1 110 ? 52.126 6.645 23.082 1.00 9.30 108 LEU B O 1
ATOM 2539 N N . LEU B 1 111 ? 52.203 6.237 20.853 1.00 10.35 109 LEU B N 1
ATOM 2540 C CA . LEU B 1 111 ? 53.342 7.098 20.567 1.00 11.50 109 LEU B CA 1
ATOM 2541 C C . LEU B 1 111 ? 52.890 8.374 19.867 1.00 12.37 109 LEU B C 1
ATOM 2542 O O . LEU B 1 111 ? 52.351 8.326 18.759 1.00 11.74 109 LEU B O 1
ATOM 2547 N N . ARG B 1 112 ? 53.093 9.513 20.532 1.00 13.78 110 ARG B N 1
ATOM 2548 C CA . ARG B 1 112 ? 52.894 10.812 19.920 1.00 15.08 110 ARG B CA 1
ATOM 2549 C C . ARG B 1 112 ? 54.179 11.251 19.206 1.00 15.71 110 ARG B C 1
ATOM 2550 O O . ARG B 1 112 ? 55.157 11.652 19.848 1.00 14.76 110 ARG B O 1
ATOM 2558 N N . THR B 1 113 ? 54.181 11.156 17.881 1.00 16.88 111 THR B N 1
ATOM 2559 C CA . THR B 1 113 ? 55.274 11.696 17.082 1.00 18.31 111 THR B CA 1
ATOM 2560 C C . THR B 1 113 ? 55.063 13.172 16.787 1.00 20.13 111 THR B C 1
ATOM 2561 O O . THR B 1 113 ? 56.025 13.905 16.548 1.00 20.48 111 THR B O 1
ATOM 2565 N N . SER B 1 114 ? 53.804 13.599 16.774 1.00 21.75 112 SER B N 1
ATOM 2566 C CA . SER B 1 114 ? 53.432 14.957 16.363 1.00 23.56 112 SER B CA 1
ATOM 2567 C C . SER B 1 114 ? 54.068 15.345 15.029 1.00 24.54 112 SER B C 1
ATOM 2568 O O . SER B 1 114 ? 54.346 16.512 14.786 1.00 25.96 112 SER B O 1
ATOM 2571 N N . SER B 1 115 ? 54.251 14.369 14.150 1.00 25.71 113 SER B N 1
ATOM 2572 C CA . SER B 1 115 ? 54.954 14.600 12.896 1.00 26.96 113 SER B CA 1
ATOM 2573 C C . SER B 1 115 ? 54.030 15.120 11.782 1.00 27.72 113 SER B C 1
ATOM 2574 O O . SER B 1 115 ? 54.474 15.853 10.905 1.00 26.74 113 SER B O 1
ATOM 2579 N N . HIS B 1 116 ? 52.753 14.746 11.815 1.00 28.54 114 HIS B N 1
ATOM 2580 C CA . HIS B 1 116 ? 51.837 15.092 10.729 1.00 29.57 114 HIS B CA 1
ATOM 2581 C C . HIS B 1 116 ? 50.594 15.790 11.284 1.00 29.93 114 HIS B C 1
ATOM 2582 O O . HIS B 1 116 ? 50.542 17.015 11.310 1.00 28.31 114 HIS B O 1
ATOM 2589 N N . GLY B 1 117 ? 49.597 15.023 11.725 1.00 28.89 115 GLY B N 1
ATOM 2590 C CA . GLY B 1 117 ? 48.402 15.601 12.332 1.00 30.32 115 GLY B CA 1
ATOM 2591 C C . GLY B 1 117 ? 47.411 16.294 11.401 1.00 30.49 115 GLY B C 1
ATOM 2592 O O . GLY B 1 117 ? 46.534 17.006 11.871 1.00 32.25 115 GLY B O 1
ATOM 2593 N N . LYS B 1 118 ? 47.534 16.093 10.089 1.00 31.60 116 LYS B N 1
ATOM 2594 C CA . LYS B 1 118 ? 46.570 16.641 9.120 1.00 30.67 116 LYS B CA 1
ATOM 2595 C C . LYS B 1 118 ? 45.823 15.511 8.414 1.00 29.22 116 LYS B C 1
ATOM 2596 O O . LYS B 1 118 ? 46.321 14.929 7.444 1.00 27.81 116 LYS B O 1
ATOM 2602 N N . ALA B 1 119 ? 44.614 15.223 8.892 1.00 26.98 117 ALA B N 1
ATOM 2603 C CA . ALA B 1 119 ? 43.864 14.045 8.452 1.00 26.30 117 ALA B CA 1
ATOM 2604 C C . ALA B 1 119 ? 43.488 14.095 6.971 1.00 26.18 117 ALA B C 1
ATOM 2605 O O . ALA B 1 119 ? 43.301 13.055 6.339 1.00 24.15 117 ALA B O 1
ATOM 2607 N N . ASN B 1 120 ? 43.383 15.308 6.422 1.00 26.57 118 ASN B N 1
ATOM 2608 C CA . ASN B 1 120 ? 42.957 15.482 5.040 1.00 27.17 118 ASN B CA 1
ATOM 2609 C C . ASN B 1 120 ? 44.139 15.587 4.062 1.00 27.54 118 ASN B C 1
ATOM 2610 O O . ASN B 1 120 ? 43.935 15.843 2.876 1.00 26.92 118 ASN B O 1
ATOM 2615 N N . GLU B 1 121 ? 45.363 15.370 4.549 1.00 27.76 119 GLU B N 1
ATOM 2616 C CA . GLU B 1 121 ? 46.532 15.257 3.674 1.00 29.75 119 GLU B CA 1
ATOM 2617 C C . GLU B 1 121 ? 47.300 13.987 3.984 1.00 30.07 119 GLU B C 1
ATOM 2618 O O . GLU B 1 121 ? 47.378 13.577 5.143 1.00 29.09 119 GLU B O 1
ATOM 2624 N N . PHE B 1 122 ? 47.830 13.338 2.950 1.00 28.73 120 PHE B N 1
ATOM 2625 C CA . PHE B 1 122 ? 48.682 12.190 3.167 1.00 31.01 120 PHE B CA 1
ATOM 2626 C C . PHE B 1 122 ? 50.128 12.685 3.249 1.00 32.13 120 PHE B C 1
ATOM 2627 O O . PHE B 1 122 ? 50.561 13.417 2.369 1.00 32.45 120 PHE B O 1
ATOM 2635 N N . PRO B 1 123 ? 50.865 12.314 4.313 1.00 31.62 121 PRO B N 1
ATOM 2636 C CA . PRO B 1 123 ? 52.228 12.823 4.472 1.00 32.91 121 PRO B CA 1
ATOM 2637 C C . PRO B 1 123 ? 53.209 12.298 3.420 1.00 34.21 121 PRO B C 1
ATOM 2638 O O . PRO B 1 123 ? 52.977 11.240 2.825 1.00 35.87 121 PRO B O 1
ATOM 2642 N N . ASP B 1 124 ? 54.290 13.041 3.207 1.00 35.33 122 ASP B N 1
ATOM 2643 C CA . ASP B 1 124 ? 55.355 12.629 2.294 1.00 37.14 122 ASP B CA 1
ATOM 2644 C C . ASP B 1 124 ? 56.382 11.761 3.008 1.00 35.99 122 ASP B C 1
ATOM 2645 O O . ASP B 1 124 ? 56.971 10.879 2.396 1.00 35.22 122 ASP B O 1
ATOM 2650 N N . ILE B 1 125 ? 56.598 12.030 4.297 1.00 31.94 123 ILE B N 1
ATOM 2651 C CA . ILE B 1 125 ? 57.497 11.239 5.129 1.00 30.32 123 ILE B CA 1
ATOM 2652 C C . ILE B 1 125 ? 56.944 11.182 6.554 1.00 29.62 123 ILE B C 1
ATOM 2653 O O . ILE B 1 125 ? 56.305 12.125 7.008 1.00 29.28 123 ILE B O 1
ATOM 2658 N N . ILE B 1 126 ? 57.164 10.059 7.236 1.00 28.32 124 ILE B N 1
ATOM 2659 C CA . ILE B 1 126 ? 56.797 9.927 8.647 1.00 27.27 124 ILE B CA 1
ATOM 2660 C C . ILE B 1 126 ? 57.927 9.267 9.424 1.00 26.91 124 ILE B C 1
ATOM 2661 O O . ILE B 1 126 ? 58.805 8.639 8.832 1.00 27.97 124 ILE B O 1
ATOM 2666 N N . PRO B 1 127 ? 57.915 9.405 10.754 1.00 26.85 125 PRO B N 1
ATOM 2667 C CA . PRO B 1 127 ? 58.829 8.615 11.560 1.00 27.07 125 PRO B CA 1
ATOM 2668 C C . PRO B 1 127 ? 58.326 7.184 11.596 1.00 26.59 125 PRO B C 1
ATOM 2669 O O . PRO B 1 127 ? 57.147 6.968 11.825 1.00 27.31 125 PRO B O 1
ATOM 2673 N N . HIS B 1 128 ? 59.203 6.222 11.355 1.00 26.25 126 HIS B N 1
ATOM 2674 C CA . HIS B 1 128 ? 58.809 4.824 11.377 1.00 25.66 126 HIS B CA 1
ATOM 2675 C C . HIS B 1 128 ? 59.336 4.189 12.651 1.00 25.36 126 HIS B C 1
ATOM 2676 O O . HIS B 1 128 ? 60.133 4.794 13.376 1.00 24.89 126 HIS B O 1
ATOM 2683 N N . LEU B 1 129 ? 58.872 2.971 12.916 1.00 24.68 127 LEU B N 1
ATOM 2684 C CA . LEU B 1 129 ? 59.365 2.176 14.025 1.00 24.46 127 LEU B CA 1
ATOM 2685 C C . LEU B 1 129 ? 60.405 1.207 13.491 1.00 25.66 127 LEU B C 1
ATOM 2686 O O . LEU B 1 129 ? 60.185 0.564 12.460 1.00 24.70 127 LEU B O 1
ATOM 2691 N N . ARG B 1 130 ? 61.526 1.093 14.198 1.00 26.61 128 ARG B N 1
ATOM 2692 C CA . ARG B 1 130 ? 62.573 0.160 13.816 1.00 28.51 128 ARG B CA 1
ATOM 2693 C C . ARG B 1 130 ? 62.258 -1.224 14.369 1.00 29.96 128 ARG B C 1
ATOM 2694 O O . ARG B 1 130 ? 61.618 -1.354 15.413 1.00 28.82 128 ARG B O 1
ATOM 2702 N N . ALA B 1 131 ? 62.691 -2.257 13.649 1.00 32.20 129 ALA B N 1
ATOM 2703 C CA . ALA B 1 131 ? 62.308 -3.644 13.959 1.00 33.76 129 ALA B CA 1
ATOM 2704 C C . ALA B 1 131 ? 62.676 -4.075 15.386 1.00 32.48 129 ALA B C 1
ATOM 2705 O O . ALA B 1 131 ? 61.917 -4.829 16.006 1.00 34.77 129 ALA B O 1
ATOM 2707 N N . ASP B 1 132 ? 63.789 -3.560 15.920 1.00 29.78 130 ASP B N 1
ATOM 2708 C CA . ASP B 1 132 ? 64.212 -3.907 17.287 1.00 28.87 130 ASP B CA 1
ATOM 2709 C C . ASP B 1 132 ? 63.274 -3.409 18.396 1.00 25.58 130 ASP B C 1
ATOM 2710 O O . ASP B 1 132 ? 63.420 -3.780 19.553 1.00 24.04 130 ASP B O 1
ATOM 2715 N N . ILE B 1 133 ? 62.305 -2.583 18.037 1.00 23.16 131 ILE B N 1
ATOM 2716 C CA . ILE B 1 133 ? 61.265 -2.191 18.970 1.00 22.52 131 ILE B CA 1
ATOM 2717 C C . ILE B 1 133 ? 60.409 -3.389 19.418 1.00 20.41 131 ILE B C 1
ATOM 2718 O O . ILE B 1 133 ? 59.918 -3.414 20.559 1.00 19.56 131 ILE B O 1
ATOM 2723 N N . ALA B 1 134 ? 60.234 -4.381 18.540 1.00 19.84 132 ALA B N 1
ATOM 2724 C CA . ALA B 1 134 ? 59.265 -5.458 18.788 1.00 19.45 132 ALA B CA 1
ATOM 2725 C C . ALA B 1 134 ? 59.664 -6.426 19.900 1.00 19.97 132 ALA B C 1
ATOM 2726 O O . ALA B 1 134 ? 58.852 -6.697 20.796 1.00 20.56 132 ALA B O 1
ATOM 2728 N N . PRO B 1 135 ? 60.895 -6.975 19.857 1.00 20.50 133 PRO B N 1
ATOM 2729 C CA . PRO B 1 135 ? 61.305 -7.836 20.993 1.00 20.61 133 PRO B CA 1
ATOM 2730 C C . PRO B 1 135 ? 61.355 -7.065 22.306 1.00 19.62 133 PRO B C 1
ATOM 2731 O O . PRO B 1 135 ? 60.959 -7.582 23.341 1.00 19.74 133 PRO B O 1
ATOM 2735 N N . PHE B 1 136 ? 61.804 -5.818 22.244 1.00 20.31 134 PHE B N 1
ATOM 2736 C CA . PHE B 1 136 ? 61.836 -4.940 23.422 1.00 20.87 134 PHE B CA 1
ATOM 2737 C C . PHE B 1 136 ? 60.459 -4.769 24.067 1.00 20.54 134 PHE B C 1
ATOM 2738 O O . PHE B 1 136 ? 60.298 -4.965 25.272 1.00 19.50 134 PHE B O 1
ATOM 2746 N N . LEU B 1 137 ? 59.475 -4.363 23.266 1.00 21.11 135 LEU B N 1
ATOM 2747 C CA . LEU B 1 137 ? 58.117 -4.138 23.777 1.00 22.38 135 LEU B CA 1
ATOM 2748 C C . LEU B 1 137 ? 57.467 -5.431 24.241 1.00 21.08 135 LEU B C 1
ATOM 2749 O O . LEU B 1 137 ? 56.808 -5.460 25.281 1.00 21.10 135 LEU B O 1
ATOM 2754 N N . SER B 1 138 ? 57.652 -6.492 23.461 1.00 21.36 136 SER B N 1
ATOM 2755 C CA . SER B 1 138 ? 57.054 -7.791 23.777 1.00 21.37 136 SER B CA 1
ATOM 2756 C C . SER B 1 138 ? 57.586 -8.347 25.090 1.00 21.80 136 SER B C 1
ATOM 2757 O O . SER B 1 138 ? 56.824 -8.863 25.894 1.00 22.20 136 SER B O 1
ATOM 2762 N N . GLU B 1 139 ? 58.881 -8.181 25.318 1.00 22.40 137 GLU B N 1
ATOM 2763 C CA . GLU B 1 139 ? 59.490 -8.568 26.592 1.00 23.97 137 GLU B CA 1
ATOM 2764 C C . GLU B 1 139 ? 58.828 -7.865 27.781 1.00 23.26 137 GLU B C 1
ATOM 2765 O O . GLU B 1 139 ? 58.697 -8.452 28.852 1.00 24.74 137 GLU B O 1
ATOM 2771 N N . LYS B 1 140 ? 58.400 -6.616 27.593 1.00 22.50 138 LYS B N 1
ATOM 2772 C CA . LYS B 1 140 ? 57.688 -5.886 28.648 1.00 22.83 138 LYS B CA 1
ATOM 2773 C C . LYS B 1 140 ? 56.230 -6.278 28.825 1.00 20.34 138 LYS B C 1
ATOM 2774 O O . LYS B 1 140 ? 55.620 -5.908 29.826 1.00 20.40 138 LYS B O 1
ATOM 2780 N N . GLY B 1 141 ? 55.672 -7.027 27.875 1.00 18.37 139 GLY B N 1
ATOM 2781 C CA . GLY B 1 141 ? 54.271 -7.440 27.945 1.00 16.74 139 GLY B CA 1
ATOM 2782 C C . GLY B 1 141 ? 53.329 -6.540 27.144 1.00 15.04 139 GLY B C 1
ATOM 2783 O O . GLY B 1 141 ? 52.112 -6.629 27.279 1.00 13.63 139 GLY B O 1
ATOM 2784 N N . ILE B 1 142 ? 53.884 -5.675 26.305 1.00 14.47 140 ILE B N 1
ATOM 2785 C CA . ILE B 1 142 ? 53.059 -4.763 25.516 1.00 14.81 140 ILE B CA 1
ATOM 2786 C C . ILE B 1 142 ? 52.412 -5.531 24.365 1.00 13.94 140 ILE B C 1
ATOM 2787 O O . ILE B 1 142 ? 53.090 -6.229 23.627 1.00 14.28 140 ILE B O 1
ATOM 2792 N N . ARG B 1 143 ? 51.090 -5.412 24.259 1.00 13.24 141 ARG B N 1
ATOM 2793 C CA . ARG B 1 143 ? 50.289 -6.148 23.279 1.00 12.84 141 ARG B CA 1
ATOM 2794 C C . ARG B 1 143 ? 49.749 -5.274 22.148 1.00 11.46 141 ARG B C 1
ATOM 2795 O O . ARG B 1 143 ? 49.229 -5.795 21.166 1.00 10.73 141 ARG B O 1
ATOM 2810 N N . LEU B 1 144 ? 49.813 -3.957 22.299 1.00 9.99 142 LEU B N 1
ATOM 2811 C CA . LEU B 1 144 ? 49.316 -3.043 21.287 1.00 9.41 142 LEU B CA 1
ATOM 2812 C C . LEU B 1 144 ? 50.183 -1.800 21.245 1.00 9.23 142 LEU B C 1
ATOM 2813 O O . LEU B 1 144 ? 50.500 -1.218 22.284 1.00 8.83 142 LEU B O 1
ATOM 2822 N N . ILE B 1 145 ? 50.558 -1.419 20.033 1.00 8.84 143 ILE B N 1
ATOM 2823 C CA . ILE B 1 145 ? 51.265 -0.185 19.783 1.00 9.40 143 ILE B CA 1
ATOM 2824 C C . ILE B 1 145 ? 50.385 0.672 18.875 1.00 9.31 143 ILE B C 1
ATOM 2825 O O . ILE B 1 145 ? 49.811 0.176 17.884 1.00 8.98 143 ILE B O 1
ATOM 2830 N N . GLY B 1 146 ? 50.255 1.944 19.239 1.00 9.41 144 GLY B N 1
ATOM 2831 C CA . GLY B 1 146 ? 49.517 2.914 18.439 1.00 9.49 144 GLY B CA 1
ATOM 2832 C C . GLY B 1 146 ? 50.409 4.073 18.056 1.00 10.29 144 GLY B C 1
ATOM 2833 O O . GLY B 1 146 ? 51.262 4.487 18.854 1.00 10.62 144 GLY B O 1
ATOM 2834 N N . VAL B 1 147 ? 50.224 4.591 16.838 1.00 10.51 145 VAL B N 1
ATOM 2835 C CA . VAL B 1 147 ? 50.974 5.754 16.362 1.00 10.88 145 VAL B CA 1
ATOM 2836 C C . VAL B 1 147 ? 50.033 6.805 15.773 1.00 11.22 145 VAL B C 1
ATOM 2837 O O . VAL B 1 147 ? 48.972 6.475 15.237 1.00 11.18 145 VAL B O 1
ATOM 2841 N N . ASP B 1 148 ? 50.455 8.064 15.852 1.00 11.75 146 ASP B N 1
ATOM 2842 C CA . ASP B 1 148 ? 49.679 9.174 15.317 1.00 12.26 146 ASP B CA 1
ATOM 2843 C C . ASP B 1 148 ? 50.022 9.494 13.865 1.00 12.64 146 ASP B C 1
ATOM 2844 O O . ASP B 1 148 ? 49.901 10.644 13.427 1.00 13.26 146 ASP B O 1
ATOM 2849 N N . VAL B 1 149 ? 50.407 8.465 13.114 1.00 12.87 147 VAL B N 1
ATOM 2850 C CA . VAL B 1 149 ? 50.687 8.573 11.690 1.00 13.34 147 VAL B CA 1
ATOM 2851 C C . VAL B 1 149 ? 50.089 7.344 10.987 1.00 13.22 147 VAL B C 1
ATOM 2852 O O . VAL B 1 149 ? 49.679 6.405 11.644 1.00 12.89 147 VAL B O 1
ATOM 2856 N N . PRO B 1 150 ? 50.021 7.355 9.648 1.00 13.58 148 PRO B N 1
ATOM 2857 C CA . PRO B 1 150 ? 49.342 6.251 8.939 1.00 13.59 148 PRO B CA 1
ATOM 2858 C C . PRO B 1 150 ? 50.022 4.900 8.959 1.00 13.51 148 PRO B C 1
ATOM 2859 O O . PRO B 1 150 ? 49.388 3.896 8.606 1.00 14.46 148 PRO B O 1
ATOM 2863 N N . SER B 1 151 ? 51.291 4.848 9.334 1.00 13.36 149 SER B N 1
ATOM 2864 C CA . SER B 1 151 ? 52.018 3.599 9.288 1.00 13.91 149 SER B CA 1
ATOM 2865 C C . SER B 1 151 ? 53.069 3.474 10.376 1.00 14.23 149 SER B C 1
ATOM 2866 O O . SER B 1 151 ? 53.586 4.466 10.875 1.00 14.36 149 SER B O 1
ATOM 2869 N N . VAL B 1 152 ? 53.409 2.226 10.688 1.00 15.22 150 VAL B N 1
ATOM 2870 C CA . VAL B 1 152 ? 54.564 1.925 11.521 1.00 15.94 150 VAL B CA 1
ATOM 2871 C C . VAL B 1 152 ? 55.846 1.694 10.700 1.00 16.77 150 VAL B C 1
ATOM 2872 O O . VAL B 1 152 ? 56.933 1.607 11.263 1.00 17.57 150 VAL B O 1
ATOM 2876 N N . ASP B 1 153 ? 55.710 1.600 9.379 1.00 17.25 151 ASP B N 1
ATOM 2877 C CA . ASP B 1 153 ? 56.847 1.465 8.472 1.00 17.20 151 ASP B CA 1
ATOM 2878 C C . ASP B 1 153 ? 56.952 2.689 7.585 1.00 18.78 151 ASP B C 1
ATOM 2879 O O . ASP B 1 153 ? 55.976 3.428 7.428 1.00 18.40 151 ASP B O 1
ATOM 2884 N N . PRO B 1 154 ? 58.124 2.896 6.961 1.00 20.54 152 PRO B N 1
ATOM 2885 C CA . PRO B 1 154 ? 58.228 4.008 6.030 1.00 21.94 152 PRO B CA 1
ATOM 2886 C C . PRO B 1 154 ? 57.195 3.901 4.920 1.00 23.24 152 PRO B C 1
ATOM 2887 O O . PRO B 1 154 ? 56.838 2.800 4.488 1.00 23.39 152 PRO B O 1
ATOM 2891 N N . LEU B 1 155 ? 56.739 5.046 4.440 1.00 26.19 153 LEU B N 1
ATOM 2892 C CA . LEU B 1 155 ? 55.651 5.078 3.473 1.00 28.64 153 LEU B CA 1
ATOM 2893 C C . LEU B 1 155 ? 55.974 4.381 2.149 1.00 30.78 153 LEU B C 1
ATOM 2894 O O . LEU B 1 155 ? 55.082 3.852 1.492 1.00 32.02 153 LEU B O 1
ATOM 2899 N N . ASP B 1 156 ? 57.243 4.389 1.757 1.00 34.48 154 ASP B N 1
ATOM 2900 C CA . ASP B 1 156 ? 57.656 3.794 0.482 1.00 37.20 154 ASP B CA 1
ATOM 2901 C C . ASP B 1 156 ? 58.164 2.354 0.626 1.00 37.19 154 ASP B C 1
ATOM 2902 O O . ASP B 1 156 ? 58.566 1.744 -0.358 1.00 36.15 154 ASP B O 1
ATOM 2907 N N . ASP B 1 157 ? 58.137 1.819 1.846 1.00 36.98 155 ASP B N 1
ATOM 2908 C CA . ASP B 1 157 ? 58.703 0.509 2.132 1.00 36.91 155 ASP B CA 1
ATOM 2909 C C . ASP B 1 157 ? 57.750 -0.614 1.727 1.00 35.86 155 ASP B C 1
ATOM 2910 O O . ASP B 1 157 ? 56.599 -0.638 2.147 1.00 38.19 155 ASP B O 1
ATOM 2915 N N . LYS B 1 158 ? 58.243 -1.554 0.930 1.00 34.92 156 LYS B N 1
ATOM 2916 C CA . LYS B 1 158 ? 57.447 -2.704 0.504 1.00 34.84 156 LYS B CA 1
ATOM 2917 C C . LYS B 1 158 ? 57.652 -3.937 1.370 1.00 33.48 156 LYS B C 1
ATOM 2918 O O . LYS B 1 158 ? 56.895 -4.892 1.261 1.00 37.30 156 LYS B O 1
ATOM 2924 N N . GLU B 1 159 ? 58.678 -3.943 2.206 1.00 32.35 157 GLU B N 1
ATOM 2925 C CA . GLU B 1 159 ? 58.964 -5.100 3.057 1.00 32.76 157 GLU B CA 1
ATOM 2926 C C . GLU B 1 159 ? 58.125 -5.083 4.339 1.00 29.87 157 GLU B C 1
ATOM 2927 O O . GLU B 1 159 ? 57.776 -6.133 4.871 1.00 28.61 157 GLU B O 1
ATOM 2933 N N . LEU B 1 160 ? 57.822 -3.888 4.832 1.00 27.92 158 LEU B N 1
ATOM 2934 C CA . LEU B 1 160 ? 57.026 -3.709 6.046 1.00 25.47 158 LEU B CA 1
ATOM 2935 C C . LEU B 1 160 ? 57.589 -4.499 7.212 1.00 23.37 158 LEU B C 1
ATOM 2936 O O . LEU B 1 160 ? 56.889 -5.286 7.852 1.00 21.97 158 LEU B O 1
ATOM 2941 N N . ALA B 1 161 ? 58.867 -4.275 7.498 1.00 22.77 159 ALA B N 1
ATOM 2942 C CA . ALA B 1 161 ? 59.568 -5.005 8.556 1.00 21.90 159 ALA B CA 1
ATOM 2943 C C . ALA B 1 161 ? 58.924 -4.793 9.916 1.00 19.95 159 ALA B C 1
ATOM 2944 O O . ALA B 1 161 ? 58.785 -5.731 10.676 1.00 19.83 159 ALA B O 1
ATOM 2946 N N . ALA B 1 162 ? 58.537 -3.556 10.231 1.00 18.39 160 ALA B N 1
ATOM 2947 C CA . ALA B 1 162 ? 57.894 -3.283 11.520 1.00 16.93 160 ALA B CA 1
ATOM 2948 C C . ALA B 1 162 ? 56.557 -4.004 11.648 1.00 16.10 160 ALA B C 1
ATOM 2949 O O . ALA B 1 162 ? 56.297 -4.612 12.675 1.00 15.89 160 ALA B O 1
ATOM 2951 N N . HIS B 1 163 ? 55.711 -3.951 10.615 1.00 15.49 161 HIS B N 1
ATOM 2952 C CA . HIS B 1 163 ? 54.426 -4.680 10.670 1.00 14.95 161 HIS B CA 1
ATOM 2953 C C . HIS B 1 163 ? 54.678 -6.151 10.976 1.00 14.88 161 HIS B C 1
ATOM 2954 O O . HIS B 1 163 ? 54.064 -6.720 11.878 1.00 14.50 161 HIS B O 1
ATOM 2961 N N . HIS B 1 164 ? 55.575 -6.759 10.200 1.00 15.28 162 HIS B N 1
ATOM 2962 C CA . HIS B 1 164 ? 55.882 -8.176 10.347 1.00 16.28 162 HIS B CA 1
ATOM 2963 C C . HIS B 1 164 ? 56.462 -8.515 11.718 1.00 16.50 162 HIS B C 1
ATOM 2964 O O . HIS B 1 164 ? 56.007 -9.450 12.371 1.00 16.55 162 HIS B O 1
ATOM 2971 N N . GLN B 1 165 ? 57.435 -7.737 12.175 1.00 18.19 163 GLN B N 1
ATOM 2972 C CA . GLN B 1 165 ? 58.077 -8.028 13.459 1.00 19.70 163 GLN B CA 1
ATOM 2973 C C . GLN B 1 165 ? 57.125 -7.819 14.627 1.00 17.73 163 GLN B C 1
ATOM 2974 O O . GLN B 1 165 ? 57.129 -8.590 15.584 1.00 17.36 163 GLN B O 1
ATOM 2980 N N . LEU B 1 166 ? 56.319 -6.767 14.563 1.00 17.12 164 LEU B N 1
ATOM 2981 C CA . LEU B 1 166 ? 55.365 -6.501 15.634 1.00 16.80 164 LEU B CA 1
ATOM 2982 C C . LEU B 1 166 ? 54.431 -7.683 15.787 1.00 17.28 164 LEU B C 1
ATOM 2983 O O . LEU B 1 166 ? 54.297 -8.229 16.881 1.00 16.46 164 LEU B O 1
ATOM 2988 N N . PHE B 1 167 ? 53.791 -8.098 14.698 1.00 19.49 165 PHE B N 1
ATOM 2989 C CA . PHE B 1 167 ? 52.834 -9.204 14.812 1.00 21.03 165 PHE B CA 1
ATOM 2990 C C . PHE B 1 167 ? 53.536 -10.552 15.103 1.00 21.31 165 PHE B C 1
ATOM 2991 O O . PHE B 1 167 ? 52.988 -11.365 15.841 1.00 21.69 165 PHE B O 1
ATOM 2999 N N . LYS B 1 168 ? 54.786 -10.717 14.669 1.00 22.17 166 LYS B N 1
ATOM 3000 C CA . LYS B 1 168 ? 55.604 -11.870 15.097 1.00 23.48 166 LYS B CA 1
ATOM 3001 C C . LYS B 1 168 ? 55.753 -11.952 16.618 1.00 22.43 166 LYS B C 1
ATOM 3002 O O . LYS B 1 168 ? 55.903 -13.041 17.172 1.00 23.21 166 LYS B O 1
ATOM 3008 N N . HIS B 1 169 ? 55.725 -10.803 17.283 1.00 21.02 167 HIS B N 1
ATOM 3009 C CA . HIS B 1 169 ? 55.850 -10.730 18.736 1.00 20.93 167 HIS B CA 1
ATOM 3010 C C . HIS B 1 169 ? 54.524 -10.465 19.443 1.00 21.00 167 HIS B C 1
ATOM 3011 O O . HIS B 1 169 ? 54.519 -9.978 20.570 1.00 21.61 167 HIS B O 1
ATOM 3018 N N . SER B 1 170 ? 53.418 -10.755 18.754 1.00 20.40 168 SER B N 1
ATOM 3019 C CA . SER B 1 170 ? 52.071 -10.619 19.292 1.00 20.10 168 SER B CA 1
ATOM 3020 C C . SER B 1 170 ? 51.652 -9.191 19.613 1.00 18.25 168 SER B C 1
ATOM 3021 O O . SER B 1 170 ? 50.800 -8.966 20.481 1.00 20.19 168 SER B O 1
ATOM 3024 N N . ILE B 1 171 ? 52.267 -8.223 18.938 1.00 16.22 169 ILE B N 1
ATOM 3025 C CA . ILE B 1 171 ? 51.951 -6.821 19.163 1.00 14.89 169 ILE B CA 1
ATOM 3026 C C . ILE B 1 171 ? 51.045 -6.351 18.052 1.00 13.60 169 ILE B C 1
ATOM 3027 O O . ILE B 1 171 ? 51.432 -6.357 16.888 1.00 12.93 169 ILE B O 1
ATOM 3032 N N . HIS B 1 172 ? 49.863 -5.898 18.447 1.00 12.56 170 HIS B N 1
ATOM 3033 C CA . HIS B 1 172 ? 48.853 -5.412 17.531 1.00 11.80 170 HIS B CA 1
ATOM 3034 C C . HIS B 1 172 ? 49.113 -3.956 17.179 1.00 10.98 170 HIS B C 1
ATOM 3035 O O . HIS B 1 172 ? 49.844 -3.274 17.879 1.00 10.87 170 HIS B O 1
ATOM 3042 N N . ILE B 1 173 ? 48.480 -3.487 16.112 1.00 10.11 171 ILE B N 1
ATOM 3043 C CA . ILE B 1 173 ? 48.810 -2.209 15.498 1.00 9.86 171 ILE B CA 1
ATOM 3044 C C . ILE B 1 173 ? 47.587 -1.318 15.334 1.00 9.06 171 ILE B C 1
ATOM 3045 O O . ILE B 1 173 ? 46.584 -1.725 14.754 1.00 8.71 171 ILE B O 1
ATOM 3050 N N . LEU B 1 174 ? 47.722 -0.094 15.828 1.00 8.63 172 LEU B N 1
ATOM 3051 C CA . LEU B 1 174 ? 46.718 0.954 15.721 1.00 8.53 172 LEU B CA 1
ATOM 3052 C C . LEU B 1 174 ? 47.386 2.172 15.071 1.00 8.28 172 LEU B C 1
ATOM 3053 O O . LEU B 1 174 ? 48.425 2.620 15.535 1.00 8.12 172 LEU B O 1
ATOM 3058 N N . GLU B 1 175 ? 46.783 2.696 14.008 1.00 8.27 173 GLU B N 1
ATOM 3059 C CA . GLU B 1 175 ? 47.366 3.785 13.231 1.00 8.43 173 GLU B CA 1
ATOM 3060 C C . GLU B 1 175 ? 46.416 4.984 13.157 1.00 8.61 173 GLU B C 1
ATOM 3061 O O . GLU B 1 175 ? 45.196 4.843 13.307 1.00 8.36 173 GLU B O 1
ATOM 3067 N N . ASN B 1 176 ? 46.998 6.161 12.948 1.00 8.65 174 ASN B N 1
ATOM 3068 C CA . ASN B 1 176 ? 46.267 7.420 12.787 1.00 8.96 174 ASN B CA 1
ATOM 3069 C C . ASN B 1 176 ? 45.459 7.858 14.002 1.00 9.07 174 ASN B C 1
ATOM 3070 O O . ASN B 1 176 ? 44.407 8.471 13.853 1.00 9.03 174 ASN B O 1
ATOM 3075 N N . VAL B 1 177 ? 45.942 7.576 15.209 1.00 9.48 175 VAL B N 1
ATOM 3076 C CA . VAL B 1 177 ? 45.337 8.216 16.373 1.00 9.72 175 VAL B CA 1
ATOM 3077 C C . VAL B 1 177 ? 45.688 9.701 16.359 1.00 9.89 175 VAL B C 1
ATOM 3078 O O . VAL B 1 177 ? 46.666 10.103 15.740 1.00 9.96 175 VAL B O 1
ATOM 3082 N N . VAL B 1 178 ? 44.887 10.494 17.063 1.00 10.11 176 VAL B N 1
ATOM 3083 C CA . VAL B 1 178 ? 45.081 11.932 17.170 1.00 10.54 176 VAL B CA 1
ATOM 3084 C C . VAL B 1 178 ? 45.438 12.252 18.621 1.00 10.96 176 VAL B C 1
ATOM 3085 O O . VAL B 1 178 ? 44.604 12.092 19.513 1.00 9.77 176 VAL B O 1
ATOM 3089 N N . LEU B 1 179 ? 46.668 12.703 18.854 1.00 11.94 177 LEU B N 1
ATOM 3090 C CA . LEU B 1 179 ? 47.174 12.847 20.220 1.00 12.96 177 LEU B CA 1
ATOM 3091 C C . LEU B 1 179 ? 47.676 14.244 20.605 1.00 14.33 177 LEU B C 1
ATOM 3092 O O . LEU B 1 179 ? 48.127 14.438 21.732 1.00 14.08 177 LEU B O 1
ATOM 3097 N N . ASP B 1 180 ? 47.574 15.230 19.724 1.00 16.11 178 ASP B N 1
ATOM 3098 C CA . ASP B 1 180 ? 48.136 16.556 20.071 1.00 17.86 178 ASP B CA 1
ATOM 3099 C C . ASP B 1 180 ? 47.370 17.280 21.172 1.00 17.08 178 ASP B C 1
ATOM 3100 O O . ASP B 1 180 ? 47.932 18.128 21.865 1.00 16.70 178 ASP B O 1
ATOM 3105 N N . HIS B 1 181 ? 46.126 16.882 21.387 1.00 16.01 179 HIS B N 1
ATOM 3106 C CA . HIS B 1 181 ? 45.282 17.509 22.394 1.00 16.45 179 HIS B CA 1
ATOM 3107 C C . HIS B 1 181 ? 45.257 16.747 23.717 1.00 16.49 179 HIS B C 1
ATOM 3108 O O . HIS B 1 181 ? 44.484 17.091 24.603 1.00 16.12 179 HIS B O 1
ATOM 3115 N N . VAL B 1 182 ? 46.086 15.712 23.854 1.00 15.90 180 VAL B N 1
ATOM 3116 C CA . VAL B 1 182 ? 46.105 14.935 25.084 1.00 15.85 180 VAL B CA 1
ATOM 3117 C C . VAL B 1 182 ? 47.498 14.872 25.687 1.00 14.99 180 VAL B C 1
ATOM 3118 O O . VAL B 1 182 ? 48.503 14.840 24.986 1.00 14.76 180 VAL B O 1
ATOM 3122 N N . ALA B 1 183 ? 47.534 14.878 27.008 1.00 15.15 181 ALA B N 1
ATOM 3123 C CA . ALA B 1 183 ? 48.780 14.909 27.740 1.00 14.72 181 ALA B CA 1
ATOM 3124 C C . ALA B 1 183 ? 49.339 13.507 27.857 1.00 14.44 181 ALA B C 1
ATOM 3125 O O . ALA B 1 183 ? 48.588 12.510 27.759 1.00 14.34 181 ALA B O 1
ATOM 3127 N N . ASP B 1 184 ? 50.648 13.427 28.067 1.00 13.63 182 ASP B N 1
ATOM 3128 C CA . ASP B 1 184 ? 51.284 12.149 28.339 1.00 14.13 182 ASP B CA 1
ATOM 3129 C C . ASP B 1 184 ? 50.698 11.574 29.609 1.00 13.04 182 ASP B C 1
ATOM 3130 O O . ASP B 1 184 ? 50.236 12.306 30.480 1.00 12.73 182 ASP B O 1
ATOM 3135 N N . GLY B 1 185 ? 50.741 10.260 29.729 1.00 11.97 183 GLY B N 1
ATOM 3136 C CA . GLY B 1 185 ? 50.316 9.623 30.961 1.00 11.61 183 GLY B CA 1
ATOM 3137 C C . GLY B 1 185 ? 49.465 8.398 30.745 1.00 10.76 183 GLY B C 1
ATOM 3138 O O . GLY B 1 185 ? 49.491 7.770 29.678 1.00 10.53 183 GLY B O 1
ATOM 3139 N N . ASP B 1 186 ? 48.747 8.037 31.796 1.00 10.45 184 ASP B N 1
ATOM 3140 C CA . ASP B 1 186 ? 48.000 6.782 31.829 1.00 10.16 184 ASP B CA 1
ATOM 3141 C C . ASP B 1 186 ? 46.522 7.028 31.615 1.00 9.91 184 ASP B C 1
ATOM 3142 O O . ASP B 1 186 ? 45.936 7.936 32.187 1.00 9.58 184 ASP B O 1
ATOM 3147 N N . TYR B 1 187 ? 45.936 6.181 30.781 1.00 9.76 185 TYR B N 1
ATOM 3148 C CA . TYR B 1 187 ? 44.558 6.271 30.402 1.00 9.77 185 TYR B CA 1
ATOM 3149 C C . TYR B 1 187 ? 43.981 4.871 30.291 1.00 9.85 185 TYR B C 1
ATOM 3150 O O . TYR B 1 187 ? 44.712 3.870 30.329 1.00 9.65 185 TYR B O 1
ATOM 3159 N N . GLU B 1 188 ? 42.662 4.806 30.140 1.00 10.32 186 GLU B N 1
ATOM 3160 C CA . GLU B 1 188 ? 42.015 3.620 29.614 1.00 10.50 186 GLU B CA 1
ATOM 3161 C C . GLU B 1 188 ? 41.754 3.910 28.132 1.00 9.76 186 GLU B C 1
ATOM 3162 O O . GLU B 1 188 ? 41.302 4.997 27.782 1.00 9.30 186 GLU B O 1
ATOM 3173 N N . LEU B 1 189 ? 42.066 2.943 27.272 1.00 8.90 187 LEU B N 1
ATOM 3174 C CA . LEU B 1 189 ? 41.850 3.048 25.826 1.00 8.31 187 LEU B CA 1
ATOM 3175 C C . LEU B 1 189 ? 40.702 2.136 25.396 1.00 7.67 187 LEU B C 1
ATOM 3176 O O . LEU B 1 189 ? 40.560 1.035 25.917 1.00 7.34 187 LEU B O 1
ATOM 3181 N N . ILE B 1 190 ? 39.928 2.606 24.423 1.00 7.06 188 ILE B N 1
ATOM 3182 C CA . ILE B 1 190 ? 39.018 1.763 23.653 1.00 6.64 188 ILE B CA 1
ATOM 3183 C C . ILE B 1 190 ? 39.306 2.009 22.173 1.00 6.45 188 ILE B C 1
ATOM 3184 O O . ILE B 1 190 ? 39.309 3.156 21.723 1.00 6.41 188 ILE B O 1
ATOM 3189 N N . ALA B 1 191 ? 39.561 0.937 21.429 1.00 6.09 189 ALA B N 1
ATOM 3190 C CA . ALA B 1 191 ? 39.816 1.043 20.009 1.00 5.89 189 ALA B CA 1
ATOM 3191 C C . ALA B 1 191 ? 39.445 -0.246 19.301 1.00 5.84 189 ALA B C 1
ATOM 3192 O O . ALA B 1 191 ? 40.301 -0.912 18.726 1.00 5.77 189 ALA B O 1
ATOM 3194 N N . LEU B 1 192 ? 38.155 -0.564 19.309 1.00 5.75 190 LEU B N 1
ATOM 3195 C CA . LEU B 1 192 ? 37.675 -1.877 18.892 1.00 5.85 190 LEU B CA 1
ATOM 3196 C C . LEU B 1 192 ? 37.457 -1.995 17.386 1.00 5.96 190 LEU B C 1
ATOM 3197 O O . LEU B 1 192 ? 36.791 -1.146 16.791 1.00 5.94 190 LEU B O 1
ATOM 3202 N N . PRO B 1 193 ? 37.999 -3.056 16.770 1.00 6.19 191 PRO B N 1
ATOM 3203 C CA . PRO B 1 193 ? 37.652 -3.289 15.375 1.00 6.35 191 PRO B CA 1
ATOM 3204 C C . PRO B 1 193 ? 36.194 -3.711 15.238 1.00 6.46 191 PRO B C 1
ATOM 3205 O O . PRO B 1 193 ? 35.631 -4.347 16.135 1.00 6.29 191 PRO B O 1
ATOM 3209 N N . LEU B 1 194 ? 35.603 -3.362 14.112 1.00 6.67 192 LEU B N 1
ATOM 3210 C CA . LEU B 1 194 ? 34.316 -3.916 13.734 1.00 6.96 192 LEU B CA 1
ATOM 3211 C C . LEU B 1 194 ? 34.468 -5.437 13.562 1.00 7.16 192 LEU B C 1
ATOM 3212 O O . LEU B 1 194 ? 35.580 -5.938 13.320 1.00 7.29 192 LEU B O 1
ATOM 3217 N N . ALA B 1 195 ? 33.359 -6.161 13.681 1.00 7.12 193 ALA B N 1
ATOM 3218 C CA . ALA B 1 195 ? 33.396 -7.603 13.657 1.00 7.34 193 ALA B CA 1
ATOM 3219 C C . ALA B 1 195 ? 33.522 -8.139 12.220 1.00 7.55 193 ALA B C 1
ATOM 3220 O O . ALA B 1 195 ? 32.691 -8.919 11.767 1.00 7.87 193 ALA B O 1
ATOM 3222 N N . LEU B 1 196 ? 34.570 -7.740 11.513 1.00 7.81 194 LEU B N 1
ATOM 3223 C CA . LEU B 1 196 ? 34.698 -8.068 10.089 1.00 8.01 194 LEU B CA 1
ATOM 3224 C C . LEU B 1 196 ? 35.320 -9.440 9.899 1.00 8.33 194 LEU B C 1
ATOM 3225 O O . LEU B 1 196 ? 36.513 -9.616 10.130 1.00 8.56 194 LEU B O 1
ATOM 3230 N N . SER B 1 197 ? 34.521 -10.397 9.430 1.00 8.53 195 SER B N 1
ATOM 3231 C CA . SER B 1 197 ? 34.977 -11.778 9.272 1.00 8.97 195 SER B CA 1
ATOM 3232 C C . SER B 1 197 ? 36.220 -11.929 8.408 1.00 9.47 195 SER B C 1
ATOM 3233 O O . SER B 1 197 ? 37.103 -12.725 8.726 1.00 9.99 195 SER B O 1
ATOM 3236 N N . ASP B 1 198 ? 36.290 -11.192 7.312 1.00 10.38 196 ASP B N 1
ATOM 3237 C CA . ASP B 1 198 ? 37.276 -11.472 6.265 1.00 10.94 196 ASP B CA 1
ATOM 3238 C C . ASP B 1 198 ? 38.262 -10.347 5.989 1.00 10.84 196 ASP B C 1
ATOM 3239 O O . ASP B 1 198 ? 39.102 -10.482 5.096 1.00 10.63 196 ASP B O 1
ATOM 3244 N N . ALA B 1 199 ? 38.214 -9.276 6.780 1.00 10.46 197 ALA B N 1
ATOM 3245 C CA . ALA B 1 199 ? 38.981 -8.078 6.480 1.00 10.30 197 ALA B CA 1
ATOM 3246 C C . ALA B 1 199 ? 40.424 -8.062 6.974 1.00 10.08 197 ALA B C 1
ATOM 3247 O O . ALA B 1 199 ? 40.832 -8.788 7.906 1.00 10.31 197 ALA B O 1
ATOM 3249 N N . ASP B 1 200 ? 41.191 -7.199 6.301 1.00 10.05 198 ASP B N 1
ATOM 3250 C CA . ASP B 1 200 ? 42.619 -6.989 6.536 1.00 9.94 198 ASP B CA 1
ATOM 3251 C C . ASP B 1 200 ? 42.869 -5.919 7.608 1.00 9.50 198 ASP B C 1
ATOM 3252 O O . ASP B 1 200 ? 44.014 -5.611 7.914 1.00 9.07 198 ASP B O 1
ATOM 3257 N N . GLY B 1 201 ? 41.792 -5.376 8.186 1.00 8.82 199 GLY B N 1
ATOM 3258 C CA . GLY B 1 201 ? 41.882 -4.360 9.228 1.00 8.40 199 GLY B CA 1
ATOM 3259 C C . GLY B 1 201 ? 40.504 -3.762 9.434 1.00 8.07 199 GLY B C 1
ATOM 3260 O O . GLY B 1 201 ? 39.530 -4.209 8.818 1.00 7.94 199 GLY B O 1
ATOM 3261 N N . SER B 1 202 ? 40.400 -2.748 10.283 1.00 7.52 200 SER B N 1
ATOM 3262 C CA . SER B 1 202 ? 39.123 -2.100 10.510 1.00 7.28 200 SER B CA 1
ATOM 3263 C C . SER B 1 202 ? 39.312 -0.656 10.931 1.00 7.18 200 SER B C 1
ATOM 3264 O O . SER B 1 202 ? 40.139 -0.377 11.776 1.00 7.12 200 SER B O 1
ATOM 3267 N N . PRO B 1 203 ? 38.468 0.241 10.422 1.00 7.38 201 PRO B N 1
ATOM 3268 C CA . PRO B 1 203 ? 38.360 1.526 11.124 1.00 7.27 201 PRO B CA 1
ATOM 3269 C C . PRO B 1 203 ? 37.829 1.299 12.533 1.00 7.04 201 PRO B C 1
ATOM 3270 O O . PRO B 1 203 ? 37.095 0.334 12.782 1.00 6.73 201 PRO B O 1
ATOM 3274 N N . VAL B 1 204 ? 38.238 2.177 13.447 1.00 7.06 202 VAL B N 1
ATOM 3275 C CA . VAL B 1 204 ? 37.807 2.118 14.819 1.00 6.95 202 VAL B CA 1
ATOM 3276 C C . VAL B 1 204 ? 37.480 3.516 15.307 1.00 7.11 202 VAL B C 1
ATOM 3277 O O . VAL B 1 204 ? 37.928 4.523 14.726 1.00 7.53 202 VAL B O 1
ATOM 3281 N N . ARG B 1 205 ? 36.706 3.583 16.382 1.00 6.98 203 ARG B N 1
ATOM 3282 C CA . ARG B 1 205 ? 36.585 4.816 17.136 1.00 6.90 203 ARG B CA 1
ATOM 3283 C C . ARG B 1 205 ? 37.469 4.652 18.343 1.00 6.98 203 ARG B C 1
ATOM 3284 O O . ARG B 1 205 ? 37.118 3.939 19.293 1.00 6.82 203 ARG B O 1
ATOM 3292 N N . ALA B 1 206 ? 38.631 5.284 18.285 1.00 6.85 204 ALA B N 1
ATOM 3293 C CA . ALA B 1 206 ? 39.557 5.277 19.408 1.00 7.15 204 ALA B CA 1
ATOM 3294 C C . ALA B 1 206 ? 39.227 6.429 20.340 1.00 7.09 204 ALA B C 1
ATOM 3295 O O . ALA B 1 206 ? 39.152 7.593 19.912 1.00 7.16 204 ALA B O 1
ATOM 3297 N N . VAL B 1 207 ? 39.026 6.092 21.607 1.00 6.99 205 VAL B N 1
ATOM 3298 C CA . VAL B 1 207 ? 38.819 7.077 22.674 1.00 7.01 205 VAL B CA 1
ATOM 3299 C C . VAL B 1 207 ? 39.617 6.686 23.912 1.00 7.32 205 VAL B C 1
ATOM 3300 O O . VAL B 1 207 ? 39.977 5.506 24.083 1.00 6.95 205 VAL B O 1
ATOM 3304 N N . ILE B 1 208 ? 39.918 7.680 24.760 1.00 7.72 206 ILE B N 1
ATOM 3305 C CA . ILE B 1 208 ? 40.668 7.456 25.987 1.00 8.43 206 ILE B CA 1
ATOM 3306 C C . ILE B 1 208 ? 40.077 8.220 27.166 1.00 9.21 206 ILE B C 1
ATOM 3307 O O . ILE B 1 208 ? 39.463 9.281 26.984 1.00 9.45 206 ILE B O 1
ATOM 3312 N N . ARG B 1 209 ? 40.257 7.663 28.366 1.00 9.80 207 ARG B N 1
ATOM 3313 C CA . ARG B 1 209 ? 39.815 8.298 29.597 1.00 10.79 207 ARG B CA 1
ATOM 3314 C C . ARG B 1 209 ? 40.980 8.310 30.579 1.00 10.86 207 ARG B C 1
ATOM 3315 O O . ARG B 1 209 ? 41.569 7.250 30.842 1.00 10.90 207 ARG B O 1
ATOM 3323 N N . PRO B 1 210 ? 41.313 9.494 31.136 1.00 11.21 208 PRO B N 1
ATOM 3324 C CA . PRO B 1 210 ? 42.428 9.558 32.078 1.00 11.44 208 PRO B CA 1
ATOM 3325 C C . PRO B 1 210 ? 42.191 8.729 33.315 1.00 11.78 208 PRO B C 1
ATOM 3326 O O . PRO B 1 210 ? 41.063 8.622 33.789 1.00 11.63 208 PRO B O 1
ATOM 3330 N N . ILE B 1 211 ? 43.255 8.119 33.813 1.00 12.67 209 ILE B N 1
ATOM 3331 C CA . ILE B 1 211 ? 43.202 7.430 35.096 1.00 13.70 209 ILE B CA 1
ATOM 3332 C C . ILE B 1 211 ? 43.003 8.479 36.179 1.00 13.83 209 ILE B C 1
ATOM 3333 O O . ILE B 1 211 ? 43.556 9.592 36.136 1.00 13.58 209 ILE B O 1
ATOM 3339 N N . SER C 1 6 ? 9.837 -21.476 7.320 1.00 30.37 4 SER C N 1
ATOM 3340 C CA . SER C 1 6 ? 8.794 -20.863 8.202 1.00 29.08 4 SER C CA 1
ATOM 3341 C C . SER C 1 6 ? 9.010 -21.250 9.670 1.00 26.17 4 SER C C 1
ATOM 3342 O O . SER C 1 6 ? 9.387 -22.375 9.972 1.00 28.08 4 SER C O 1
ATOM 3345 N N . LYS C 1 7 ? 8.769 -20.317 10.579 1.00 23.45 5 LYS C N 1
ATOM 3346 C CA . LYS C 1 7 ? 9.005 -20.557 11.997 1.00 21.33 5 LYS C CA 1
ATOM 3347 C C . LYS C 1 7 ? 7.865 -21.350 12.636 1.00 18.27 5 LYS C C 1
ATOM 3348 O O . LYS C 1 7 ? 6.706 -21.232 12.236 1.00 17.25 5 LYS C O 1
ATOM 3354 N N . TRP C 1 8 ? 8.218 -22.150 13.640 1.00 14.78 6 TRP C N 1
ATOM 3355 C CA . TRP C 1 8 ? 7.248 -22.768 14.516 1.00 12.96 6 TRP C CA 1
ATOM 3356 C C . TRP C 1 8 ? 6.570 -21.690 15.345 1.00 11.91 6 TRP C C 1
ATOM 3357 O O . TRP C 1 8 ? 7.215 -20.748 15.783 1.00 12.00 6 TRP C O 1
ATOM 3368 N N . ILE C 1 9 ? 5.263 -21.834 15.531 1.00 11.08 7 ILE C N 1
ATOM 3369 C CA . ILE C 1 9 ? 4.446 -20.919 16.313 1.00 10.58 7 ILE C CA 1
ATOM 3370 C C . ILE C 1 9 ? 3.932 -21.634 17.559 1.00 9.94 7 ILE C C 1
ATOM 3371 O O . ILE C 1 9 ? 3.342 -22.698 17.461 1.00 9.34 7 ILE C O 1
ATOM 3376 N N . ASP C 1 10 ? 4.128 -21.015 18.719 1.00 9.48 8 ASP C N 1
ATOM 3377 C CA . ASP C 1 10 ? 3.653 -21.558 19.993 1.00 9.26 8 ASP C CA 1
ATOM 3378 C C . ASP C 1 10 ? 2.132 -21.454 20.081 1.00 9.35 8 ASP C C 1
ATOM 3379 O O . ASP C 1 10 ? 1.571 -20.362 19.918 1.00 9.75 8 ASP C O 1
ATOM 3384 N N . ILE C 1 11 ? 1.460 -22.579 20.319 1.00 8.88 9 ILE C N 1
ATOM 3385 C CA . ILE C 1 11 ? 0.019 -22.563 20.588 1.00 8.85 9 ILE C CA 1
ATOM 3386 C C . ILE C 1 11 ? -0.305 -23.192 21.948 1.00 8.61 9 ILE C C 1
ATOM 3387 O O . ILE C 1 11 ? -1.382 -23.766 22.139 1.00 8.71 9 ILE C O 1
ATOM 3392 N N . SER C 1 12 ? 0.639 -23.069 22.879 1.00 8.18 10 SER C N 1
ATOM 3393 C CA . SER C 1 12 ? 0.489 -23.597 24.226 1.00 8.18 10 SER C CA 1
ATOM 3394 C C . SER C 1 12 ? 0.195 -22.483 25.234 1.00 8.10 10 SER C C 1
ATOM 3395 O O . SER C 1 12 ? 0.618 -21.346 25.056 1.00 7.86 10 SER C O 1
ATOM 3398 N N . GLN C 1 13 ? -0.541 -22.829 26.287 1.00 8.23 11 GLN C N 1
ATOM 3399 C CA . GLN C 1 13 ? -0.790 -21.908 27.393 1.00 8.45 11 GLN C CA 1
ATOM 3400 C C . GLN C 1 13 ? 0.430 -21.822 28.320 1.00 8.46 11 GLN C C 1
ATOM 3401 O O . GLN C 1 13 ? 0.978 -22.842 28.704 1.00 8.18 11 GLN C O 1
ATOM 3407 N N . PRO C 1 14 ? 0.833 -20.602 28.710 1.00 8.59 12 PRO C N 1
ATOM 3408 C CA . PRO C 1 14 ? 1.945 -20.506 29.643 1.00 8.68 12 PRO C CA 1
ATOM 3409 C C . PRO C 1 14 ? 1.609 -21.174 30.967 1.00 8.65 12 PRO C C 1
ATOM 3410 O O . PRO C 1 14 ? 0.509 -20.973 31.499 1.00 8.26 12 PRO C O 1
ATOM 3414 N N . LEU C 1 15 ? 2.547 -21.972 31.462 1.00 8.42 13 LEU C N 1
ATOM 3415 C CA . LEU C 1 15 ? 2.400 -22.690 32.705 1.00 8.70 13 LEU C CA 1
ATOM 3416 C C . LEU C 1 15 ? 3.106 -21.912 33.810 1.00 9.02 13 LEU C C 1
ATOM 3417 O O . LEU C 1 15 ? 4.320 -21.748 33.787 1.00 9.10 13 LEU C O 1
ATOM 3422 N N . ASN C 1 16 ? 2.322 -21.446 34.767 1.00 9.50 14 ASN C N 1
ATOM 3423 C CA . ASN C 1 16 ? 2.827 -20.730 35.925 1.00 10.04 14 ASN C CA 1
ATOM 3424 C C . ASN C 1 16 ? 1.775 -20.800 37.037 1.00 10.48 14 ASN C C 1
ATOM 3425 O O . ASN C 1 16 ? 0.660 -21.314 36.833 1.00 9.72 14 ASN C O 1
ATOM 3430 N N . ASN C 1 17 ? 2.125 -20.277 38.205 1.00 10.97 15 ASN C N 1
ATOM 3431 C CA . ASN C 1 17 ? 1.264 -20.401 39.368 1.00 11.64 15 ASN C CA 1
ATOM 3432 C C . ASN C 1 17 ? -0.096 -19.721 39.219 1.00 12.18 15 ASN C C 1
ATOM 3433 O O . ASN C 1 17 ? -0.987 -20.003 40.007 1.00 12.34 15 ASN C O 1
ATOM 3438 N N . ASP C 1 18 ? -0.260 -18.846 38.224 1.00 12.18 16 ASP C N 1
ATOM 3439 C CA . ASP C 1 18 ? -1.538 -18.193 37.970 1.00 12.85 16 ASP C CA 1
ATOM 3440 C C . ASP C 1 18 ? -2.489 -18.955 37.051 1.00 11.95 16 ASP C C 1
ATOM 3441 O O . ASP C 1 18 ? -3.627 -18.529 36.869 1.00 11.90 16 ASP C O 1
ATOM 3446 N N . ILE C 1 19 ? -2.035 -20.042 36.433 1.00 11.05 17 ILE C N 1
ATOM 3447 C CA . ILE C 1 19 ? -2.883 -20.767 35.498 1.00 10.66 17 ILE C CA 1
ATOM 3448 C C . ILE C 1 19 ? -4.061 -21.413 36.225 1.00 10.64 17 ILE C C 1
ATOM 3449 O O . ILE C 1 19 ? -3.949 -21.811 37.368 1.00 9.85 17 ILE C O 1
ATOM 3454 N N . ALA C 1 20 ? -5.191 -21.483 35.539 1.00 11.01 18 ALA C N 1
ATOM 3455 C CA . ALA C 1 20 ? -6.382 -22.136 36.062 1.00 11.25 18 ALA C CA 1
ATOM 3456 C C . ALA C 1 20 ? -6.229 -23.649 36.071 1.00 11.36 18 ALA C C 1
ATOM 3457 O O . ALA C 1 20 ? -5.371 -24.211 35.378 1.00 10.84 18 ALA C O 1
ATOM 3459 N N . THR C 1 21 ? -7.052 -24.296 36.882 1.00 11.30 19 THR C N 1
ATOM 3460 C CA . THR C 1 21 ? -7.170 -25.750 36.898 1.00 11.63 19 THR C CA 1
ATOM 3461 C C . THR C 1 21 ? -8.641 -26.122 37.001 1.00 11.63 19 THR C C 1
ATOM 3462 O O . THR C 1 21 ? -9.478 -25.275 37.299 1.00 11.10 19 THR C O 1
ATOM 3466 N N . TRP C 1 22 ? -8.958 -27.393 36.795 1.00 11.96 20 TRP C N 1
ATOM 3467 C CA . TRP C 1 22 ? -10.310 -27.884 37.086 1.00 12.61 20 TRP C CA 1
ATOM 3468 C C . TRP C 1 22 ? -10.603 -27.577 38.561 1.00 12.45 20 TRP C C 1
ATOM 3469 O O . TRP C 1 22 ? -9.701 -27.648 39.372 1.00 11.32 20 TRP C O 1
ATOM 3480 N N . PRO C 1 23 ? -11.858 -27.246 38.914 1.00 12.43 21 PRO C N 1
ATOM 3481 C CA . PRO C 1 23 ? -12.208 -26.947 40.302 1.00 11.85 21 PRO C CA 1
ATOM 3482 C C . PRO C 1 23 ? -11.776 -28.061 41.256 1.00 11.06 21 PRO C C 1
ATOM 3483 O O . PRO C 1 23 ? -12.051 -29.238 41.005 1.00 10.33 21 PRO C O 1
ATOM 3487 N N . GLY C 1 24 ? -11.025 -27.687 42.293 1.00 10.21 22 GLY C N 1
ATOM 3488 C CA . GLY C 1 24 ? -10.566 -28.628 43.311 1.00 10.04 22 GLY C CA 1
ATOM 3489 C C . GLY C 1 24 ? -9.311 -29.439 42.963 1.00 9.53 22 GLY C C 1
ATOM 3490 O O . GLY C 1 24 ? -8.806 -30.158 43.804 1.00 8.89 22 GLY C O 1
ATOM 3491 N N . ASP C 1 25 ? -8.846 -29.347 41.714 1.00 9.11 23 ASP C N 1
ATOM 3492 C CA . ASP C 1 25 ? -7.748 -30.159 41.211 1.00 9.12 23 ASP C CA 1
ATOM 3493 C C . ASP C 1 25 ? -6.443 -29.571 41.750 1.00 9.20 23 ASP C C 1
ATOM 3494 O O . ASP C 1 25 ? -6.456 -28.475 42.285 1.00 8.90 23 ASP C O 1
ATOM 3499 N N . THR C 1 26 ? -5.344 -30.311 41.643 1.00 9.01 24 THR C N 1
ATOM 3500 C CA . THR C 1 26 ? -4.060 -29.838 42.126 1.00 9.16 24 THR C CA 1
ATOM 3501 C C . THR C 1 26 ? -3.728 -28.462 41.549 1.00 9.11 24 THR C C 1
ATOM 3502 O O . THR C 1 26 ? -3.667 -28.328 40.341 1.00 8.66 24 THR C O 1
ATOM 3506 N N . PRO C 1 27 ? -3.504 -27.440 42.406 1.00 9.67 25 PRO C N 1
ATOM 3507 C CA . PRO C 1 27 ? -3.036 -26.177 41.863 1.00 9.81 25 PRO C CA 1
ATOM 3508 C C . PRO C 1 27 ? -1.647 -26.299 41.243 1.00 9.55 25 PRO C C 1
ATOM 3509 O O . PRO C 1 27 ? -0.831 -27.084 41.715 1.00 9.86 25 PRO C O 1
ATOM 3513 N N . PHE C 1 28 ? -1.392 -25.549 40.183 1.00 9.15 26 PHE C N 1
ATOM 3514 C CA . PHE C 1 28 ? -0.080 -25.582 39.558 1.00 9.39 26 PHE C CA 1
ATOM 3515 C C . PHE C 1 28 ? 0.944 -24.927 40.478 1.00 9.53 26 PHE C C 1
ATOM 3516 O O . PHE C 1 28 ? 0.682 -23.874 41.019 1.00 9.48 26 PHE C O 1
ATOM 3524 N N . SER C 1 29 ? 2.100 -25.553 40.613 1.00 9.68 27 SER C N 1
ATOM 3525 C CA . SER C 1 29 ? 3.173 -25.020 41.433 1.00 10.56 27 SER C CA 1
ATOM 3526 C C . SER C 1 29 ? 4.539 -25.249 40.792 1.00 10.41 27 SER C C 1
ATOM 3527 O O . SER C 1 29 ? 4.942 -26.391 40.638 1.00 10.38 27 SER C O 1
ATOM 3530 N N . TYR C 1 30 ? 5.233 -24.172 40.420 1.00 10.12 28 TYR C N 1
ATOM 3531 C CA . TYR C 1 30 ? 6.679 -24.241 40.239 1.00 10.16 28 TYR C CA 1
ATOM 3532 C C . TYR C 1 30 ? 7.340 -23.438 41.351 1.00 10.55 28 TYR C C 1
ATOM 3533 O O . TYR C 1 30 ? 6.991 -22.278 41.566 1.00 10.46 28 TYR C O 1
ATOM 3542 N N . GLU C 1 31 ? 8.278 -24.057 42.057 1.00 11.21 29 GLU C N 1
ATOM 3543 C CA . GLU C 1 31 ? 9.024 -23.362 43.112 1.00 12.01 29 GLU C CA 1
ATOM 3544 C C . GLU C 1 31 ? 10.507 -23.715 43.066 1.00 12.25 29 GLU C C 1
ATOM 3545 O O . GLU C 1 31 ? 10.854 -24.839 42.711 1.00 12.01 29 GLU C O 1
ATOM 3556 N N . VAL C 1 32 ? 11.357 -22.736 43.388 1.00 12.28 30 VAL C N 1
ATOM 3557 C CA . VAL C 1 32 ? 12.770 -22.964 43.648 1.00 13.20 30 VAL C CA 1
ATOM 3558 C C . VAL C 1 32 ? 12.881 -23.416 45.103 1.00 13.24 30 VAL C C 1
ATOM 3559 O O . VAL C 1 32 ? 12.647 -22.633 46.033 1.00 13.93 30 VAL C O 1
ATOM 3563 N N . LEU C 1 33 ? 13.164 -24.690 45.299 1.00 13.61 31 LEU C N 1
ATOM 3564 C CA . LEU C 1 33 ? 13.311 -25.243 46.652 1.00 13.94 31 LEU C CA 1
ATOM 3565 C C . LEU C 1 33 ? 14.586 -24.777 47.323 1.00 14.11 31 LEU C C 1
ATOM 3566 O O . LEU C 1 33 ? 14.626 -24.559 48.528 1.00 13.78 31 LEU C O 1
ATOM 3571 N N . TRP C 1 34 ? 15.655 -24.757 46.543 1.00 13.73 32 TRP C N 1
ATOM 3572 C CA . TRP C 1 34 ? 16.985 -24.520 47.071 1.00 13.33 32 TRP C CA 1
ATOM 3573 C C . TRP C 1 34 ? 17.731 -23.718 46.011 1.00 12.71 32 TRP C C 1
ATOM 3574 O O . TRP C 1 34 ? 17.939 -24.197 44.907 1.00 12.58 32 TRP C O 1
ATOM 3585 N N . SER C 1 35 ? 18.062 -22.476 46.356 1.00 13.00 33 SER C N 1
ATOM 3586 C CA . SER C 1 35 ? 18.607 -21.489 45.424 1.00 12.76 33 SER C CA 1
ATOM 3587 C C . SER C 1 35 ? 20.079 -21.760 45.136 1.00 12.70 33 SER C C 1
ATOM 3588 O O . SER C 1 35 ? 20.741 -22.479 45.886 1.00 11.96 33 SER C O 1
ATOM 3591 N N . LYS C 1 36 ? 20.599 -21.155 44.079 1.00 12.23 34 LYS C N 1
ATOM 3592 C CA . LYS C 1 36 ? 22.030 -21.215 43.802 1.00 12.70 34 LYS C CA 1
ATOM 3593 C C . LYS C 1 36 ? 22.865 -20.657 44.969 1.00 13.35 34 LYS C C 1
ATOM 3594 O O . LYS C 1 36 ? 23.949 -21.169 45.262 1.00 13.03 34 LYS C O 1
ATOM 3600 N N . GLU C 1 37 ? 22.371 -19.608 45.620 1.00 14.49 35 GLU C N 1
ATOM 3601 C CA . GLU C 1 37 ? 23.047 -19.040 46.798 1.00 16.87 35 GLU C CA 1
ATOM 3602 C C . GLU C 1 37 ? 23.124 -20.060 47.927 1.00 15.90 35 GLU C C 1
ATOM 3603 O O . GLU C 1 37 ? 24.173 -20.237 48.534 1.00 15.00 35 GLU C O 1
ATOM 3609 N N . GLU C 1 38 ? 22.022 -20.761 48.162 1.00 15.61 36 GLU C N 1
ATOM 3610 C CA . GLU C 1 38 ? 21.974 -21.822 49.178 1.00 15.42 36 GLU C CA 1
ATOM 3611 C C . GLU C 1 38 ? 22.796 -23.068 48.823 1.00 14.69 36 GLU C C 1
ATOM 3612 O O . GLU C 1 38 ? 23.526 -23.583 49.674 1.00 15.17 36 GLU C O 1
ATOM 3618 N N . SER C 1 39 ? 22.671 -23.552 47.596 1.00 13.29 37 SER C N 1
ATOM 3619 C CA . SER C 1 39 ? 23.322 -24.791 47.185 1.00 13.02 37 SER C CA 1
ATOM 3620 C C . SER C 1 39 ? 24.807 -24.594 46.866 1.00 12.76 37 SER C C 1
ATOM 3621 O O . SER C 1 39 ? 25.566 -25.546 46.881 1.00 12.19 37 SER C O 1
ATOM 3624 N N . GLY C 1 40 ? 25.175 -23.378 46.477 1.00 12.84 38 GLY C N 1
ATOM 3625 C CA . GLY C 1 40 ? 26.504 -23.101 45.981 1.00 13.14 38 GLY C CA 1
ATOM 3626 C C . GLY C 1 40 ? 26.723 -23.441 44.516 1.00 13.55 38 GLY C C 1
ATOM 3627 O O . GLY C 1 40 ? 27.845 -23.371 44.042 1.00 14.29 38 GLY C O 1
ATOM 3628 N N . SER C 1 41 ? 25.685 -23.817 43.767 1.00 13.20 39 SER C N 1
ATOM 3629 C CA . SER C 1 41 ? 25.887 -24.083 42.345 1.00 13.24 39 SER C CA 1
ATOM 3630 C C . SER C 1 41 ? 24.663 -23.938 41.463 1.00 12.15 39 SER C C 1
ATOM 3631 O O . SER C 1 41 ? 24.770 -23.404 40.365 1.00 11.69 39 SER C O 1
ATOM 3634 N N . VAL C 1 42 ? 23.510 -24.411 41.934 1.00 10.95 40 VAL C N 1
ATOM 3635 C CA . VAL C 1 42 ? 22.320 -24.512 41.093 1.00 10.67 40 VAL C CA 1
ATOM 3636 C C . VAL C 1 42 ? 21.030 -24.085 41.802 1.00 10.65 40 VAL C C 1
ATOM 3637 O O . VAL C 1 42 ? 20.902 -24.153 43.043 1.00 10.72 40 VAL C O 1
ATOM 3641 N N . ASN C 1 43 ? 20.091 -23.610 40.996 1.00 10.55 41 ASN C N 1
ATOM 3642 C CA . ASN C 1 43 ? 18.715 -23.437 41.420 1.00 10.63 41 ASN C CA 1
ATOM 3643 C C . ASN C 1 43 ? 17.981 -24.762 41.255 1.00 11.42 41 ASN C C 1
ATOM 3644 O O . ASN C 1 43 ? 17.911 -25.284 40.170 1.00 10.85 41 ASN C O 1
ATOM 3649 N N . VAL C 1 44 ? 17.473 -25.296 42.362 1.00 12.67 42 VAL C N 1
ATOM 3650 C CA . VAL C 1 44 ? 16.834 -26.602 42.365 1.00 13.74 42 VAL C CA 1
ATOM 3651 C C . VAL C 1 44 ? 15.345 -26.388 42.515 1.00 13.75 42 VAL C C 1
ATOM 3652 O O . VAL C 1 44 ? 14.872 -25.872 43.534 1.00 14.86 42 VAL C O 1
ATOM 3656 N N . GLY C 1 45 ? 14.618 -26.850 41.513 1.00 14.14 43 GLY C N 1
ATOM 3657 C CA . GLY C 1 45 ? 13.222 -26.537 41.347 1.00 14.33 43 GLY C CA 1
ATOM 3658 C C . GLY C 1 45 ? 12.372 -27.740 41.676 1.00 14.34 43 GLY C C 1
ATOM 3659 O O . GLY C 1 45 ? 12.869 -28.877 41.763 1.00 15.31 43 GLY C O 1
ATOM 3660 N N . LYS C 1 46 ? 11.094 -27.478 41.888 1.00 13.15 44 LYS C N 1
ATOM 3661 C CA . LYS C 1 46 ? 10.120 -28.542 41.982 1.00 12.58 44 LYS C CA 1
ATOM 3662 C C . LYS C 1 46 ? 8.838 -28.166 41.259 1.00 11.48 44 LYS C C 1
ATOM 3663 O O . LYS C 1 46 ? 8.310 -27.101 41.483 1.00 10.63 44 LYS C O 1
ATOM 3669 N N . LEU C 1 47 ? 8.350 -29.083 40.426 1.00 10.81 45 LEU C N 1
ATOM 3670 C CA . LEU C 1 47 ? 7.136 -28.925 39.659 1.00 10.78 45 LEU C CA 1
ATOM 3671 C C . LEU C 1 47 ? 6.065 -29.846 40.235 1.00 10.53 45 LEU C C 1
ATOM 3672 O O . LEU C 1 47 ? 6.278 -31.063 40.368 1.00 10.44 45 LEU C O 1
ATOM 3677 N N . THR C 1 48 ? 4.920 -29.259 40.575 1.00 10.01 46 THR C N 1
ATOM 3678 C CA . THR C 1 48 ? 3.746 -30.001 41.017 1.00 9.81 46 THR C CA 1
ATOM 3679 C C . THR C 1 48 ? 2.547 -29.531 40.196 1.00 9.39 46 THR C C 1
ATOM 3680 O O . THR C 1 48 ? 2.273 -28.336 40.143 1.00 9.19 46 THR C O 1
ATOM 3684 N N . MET C 1 49 ? 1.830 -30.450 39.564 1.00 8.90 47 MET C N 1
ATOM 3685 C CA . MET C 1 49 ? 0.684 -30.069 38.755 1.00 8.75 47 MET C CA 1
ATOM 3686 C C . MET C 1 49 ? -0.286 -31.218 38.507 1.00 8.30 47 MET C C 1
ATOM 3687 O O . MET C 1 49 ? 0.089 -32.396 38.603 1.00 8.15 47 MET C O 1
ATOM 3692 N N . SER C 1 50 ? -1.539 -30.865 38.213 1.00 7.91 48 SER C N 1
ATOM 3693 C CA . SER C 1 50 ? -2.465 -31.812 37.600 1.00 7.75 48 SER C CA 1
ATOM 3694 C C . SER C 1 50 ? -2.024 -32.052 36.172 1.00 7.48 48 SER C C 1
ATOM 3695 O O . SER C 1 50 ? -1.554 -31.136 35.509 1.00 7.37 48 SER C O 1
ATOM 3698 N N . ILE C 1 51 ? -2.199 -33.280 35.704 1.00 7.52 49 ILE C N 1
ATOM 3699 C CA . ILE C 1 51 ? -2.007 -33.653 34.297 1.00 7.49 49 ILE C CA 1
ATOM 3700 C C . ILE C 1 51 ? -2.805 -32.739 33.337 1.00 7.86 49 ILE C C 1
ATOM 3701 O O . ILE C 1 51 ? -2.321 -32.342 32.245 1.00 8.09 49 ILE C O 1
ATOM 3706 N N . HIS C 1 52 ? -4.003 -32.371 33.766 1.00 8.12 50 HIS C N 1
ATOM 3707 C CA . HIS C 1 52 ? -4.930 -31.646 32.907 1.00 8.48 50 HIS C CA 1
ATOM 3708 C C . HIS C 1 52 ? -4.854 -30.156 33.198 1.00 8.66 50 HIS C C 1
ATOM 3709 O O . HIS C 1 52 ? -5.836 -29.515 33.561 1.00 9.60 50 HIS C O 1
ATOM 3716 N N . THR C 1 53 ? -3.661 -29.605 33.035 1.00 8.36 51 THR C N 1
ATOM 3717 C CA . THR C 1 53 ? -3.405 -28.190 33.239 1.00 8.03 51 THR C CA 1
ATOM 3718 C C . THR C 1 53 ? -2.778 -27.670 31.974 1.00 7.51 51 THR C C 1
ATOM 3719 O O . THR C 1 53 ? -1.846 -28.264 31.465 1.00 7.53 51 THR C O 1
ATOM 3723 N N . GLY C 1 54 ? -3.262 -26.527 31.502 1.00 7.22 52 GLY C N 1
ATOM 3724 C CA . GLY C 1 54 ? -2.722 -25.914 30.315 1.00 6.96 52 GLY C CA 1
ATOM 3725 C C . GLY C 1 54 ? -2.972 -26.796 29.121 1.00 6.81 52 GLY C C 1
ATOM 3726 O O . GLY C 1 54 ? -3.888 -27.626 29.121 1.00 6.81 52 GLY C O 1
ATOM 3727 N N . THR C 1 55 ? -2.126 -26.648 28.116 1.00 6.71 53 THR C N 1
ATOM 3728 C CA . THR C 1 55 ? -2.243 -27.401 26.887 1.00 6.75 53 THR C CA 1
ATOM 3729 C C . THR C 1 55 ? -1.783 -28.825 27.166 1.00 6.72 53 THR C C 1
ATOM 3730 O O . THR C 1 55 ? -0.665 -29.039 27.637 1.00 6.38 53 THR C O 1
ATOM 3734 N N . HIS C 1 56 ? -2.636 -29.807 26.882 1.00 6.64 54 HIS C N 1
ATOM 3735 C CA . HIS C 1 56 ? -2.319 -31.170 27.243 1.00 6.95 54 HIS C CA 1
ATOM 3736 C C . HIS C 1 56 ? -3.136 -32.167 26.440 1.00 7.08 54 HIS C C 1
ATOM 3737 O O . HIS C 1 56 ? -4.122 -31.799 25.795 1.00 6.89 54 HIS C O 1
ATOM 3744 N N . ILE C 1 57 ? -2.729 -33.425 26.506 1.00 7.23 55 ILE C N 1
ATOM 3745 C CA . ILE C 1 57 ? -3.444 -34.504 25.849 1.00 7.51 55 ILE C CA 1
ATOM 3746 C C . ILE C 1 57 ? -4.003 -35.463 26.895 1.00 7.81 55 ILE C C 1
ATOM 3747 O O . ILE C 1 57 ? -3.410 -35.640 27.963 1.00 7.52 55 ILE C O 1
ATOM 3752 N N . ASP C 1 58 ? -5.141 -36.070 26.566 1.00 7.99 56 ASP C N 1
ATOM 3753 C CA . ASP C 1 58 ? -5.777 -37.089 27.401 1.00 8.37 56 ASP C CA 1
ATOM 3754 C C . ASP C 1 58 ? -5.417 -38.487 26.906 1.00 8.82 56 ASP C C 1
ATOM 3755 O O . ASP C 1 58 ? -5.425 -38.742 25.703 1.00 8.81 56 ASP C O 1
ATOM 3760 N N . ALA C 1 59 ? -5.107 -39.389 27.832 1.00 9.05 57 ALA C N 1
ATOM 3761 C CA . ALA C 1 59 ? -5.002 -40.816 27.511 1.00 9.53 57 ALA C CA 1
ATOM 3762 C C . ALA C 1 59 ? -6.349 -41.461 27.853 1.00 9.92 57 ALA C C 1
ATOM 3763 O O . ALA C 1 59 ? -7.086 -40.926 28.679 1.00 10.26 57 ALA C O 1
ATOM 3765 N N . PRO C 1 60 ? -6.678 -42.598 27.220 1.00 10.18 58 PRO C N 1
ATOM 3766 C CA . PRO C 1 60 ? -7.959 -43.246 27.491 1.00 10.24 58 PRO C CA 1
ATOM 3767 C C . PRO C 1 60 ? -8.127 -43.636 28.967 1.00 10.52 58 PRO C C 1
ATOM 3768 O O . PRO C 1 60 ? -9.241 -43.608 29.492 1.00 10.68 58 PRO C O 1
ATOM 3772 N N . PHE C 1 61 ? -7.027 -43.908 29.649 1.00 10.41 59 PHE C N 1
ATOM 3773 C CA . PHE C 1 61 ? -7.073 -44.188 31.082 1.00 10.32 59 PHE C CA 1
ATOM 3774 C C . PHE C 1 61 ? -7.754 -43.078 31.902 1.00 10.41 59 PHE C C 1
ATOM 3775 O O . PHE C 1 61 ? -8.295 -43.355 32.980 1.00 10.13 59 PHE C O 1
ATOM 3783 N N . HIS C 1 62 ? -7.725 -41.836 31.408 1.00 10.01 60 HIS C N 1
ATOM 3784 C CA . HIS C 1 62 ? -8.391 -40.713 32.066 1.00 10.49 60 HIS C CA 1
ATOM 3785 C C . HIS C 1 62 ? -9.882 -40.987 32.295 1.00 11.06 60 HIS C C 1
ATOM 3786 O O . HIS C 1 62 ? -10.413 -40.639 33.347 1.00 11.18 60 HIS C O 1
ATOM 3793 N N . PHE C 1 63 ? -10.529 -41.646 31.350 1.00 11.74 61 PHE C N 1
ATOM 3794 C CA . PHE C 1 63 ? -11.979 -41.908 31.452 1.00 12.96 61 PHE C CA 1
ATOM 3795 C C . PHE C 1 63 ? -12.390 -43.388 31.381 1.00 13.55 61 PHE C C 1
ATOM 3796 O O . PHE C 1 63 ? -13.578 -43.705 31.437 1.00 13.71 61 PHE C O 1
ATOM 3804 N N . ASP C 1 64 ? -11.416 -44.276 31.268 1.00 14.10 62 ASP C N 1
ATOM 3805 C CA . ASP C 1 64 ? -11.673 -45.712 31.172 1.00 15.09 62 ASP C CA 1
ATOM 3806 C C . ASP C 1 64 ? -10.593 -46.416 31.964 1.00 15.07 62 ASP C C 1
ATOM 3807 O O . ASP C 1 64 ? -9.415 -46.344 31.595 1.00 15.23 62 ASP C O 1
ATOM 3812 N N . ASN C 1 65 ? -10.979 -47.100 33.039 1.00 15.29 63 ASN C N 1
ATOM 3813 C CA . ASN C 1 65 ? -10.010 -47.799 33.874 1.00 15.70 63 ASN C CA 1
ATOM 3814 C C . ASN C 1 65 ? -9.158 -48.797 33.122 1.00 15.94 63 ASN C C 1
ATOM 3815 O O . ASN C 1 65 ? -8.027 -49.036 33.507 1.00 15.51 63 ASN C O 1
ATOM 3820 N N . ASP C 1 66 ? -9.687 -49.363 32.044 1.00 16.14 64 ASP C N 1
ATOM 3821 C CA . ASP C 1 66 ? -8.924 -50.314 31.237 1.00 17.10 64 ASP C CA 1
ATOM 3822 C C . ASP C 1 66 ? -8.249 -49.676 30.018 1.00 15.91 64 ASP C C 1
ATOM 3823 O O . ASP C 1 66 ? -7.684 -50.381 29.186 1.00 16.11 64 ASP C O 1
ATOM 3828 N N . GLY C 1 67 ? -8.298 -48.353 29.905 1.00 14.76 65 GLY C N 1
ATOM 3829 C CA . GLY C 1 67 ? -7.753 -47.664 28.742 1.00 13.65 65 GLY C CA 1
ATOM 3830 C C . GLY C 1 67 ? -6.246 -47.528 28.776 1.00 12.77 65 GLY C C 1
ATOM 3831 O O . GLY C 1 67 ? -5.631 -47.603 29.836 1.00 11.92 65 GLY C O 1
ATOM 3832 N N . LYS C 1 68 ? -5.662 -47.298 27.599 1.00 12.42 66 LYS C N 1
ATOM 3833 C CA . LYS C 1 68 ? -4.230 -47.068 27.455 1.00 12.53 66 LYS C CA 1
ATOM 3834 C C . LYS C 1 68 ? -3.738 -45.932 28.342 1.00 11.21 66 LYS C C 1
ATOM 3835 O O . LYS C 1 68 ? -4.433 -44.929 28.534 1.00 10.50 66 LYS C O 1
ATOM 3841 N N . LYS C 1 69 ? -2.526 -46.109 28.850 1.00 10.97 67 LYS C N 1
ATOM 3842 C CA . LYS C 1 69 ? -1.802 -45.051 29.551 1.00 11.25 67 LYS C CA 1
ATOM 3843 C C . LYS C 1 69 ? -0.982 -44.276 28.528 1.00 10.87 67 LYS C C 1
ATOM 3844 O O . LYS C 1 69 ? -0.824 -44.713 27.391 1.00 10.45 67 LYS C O 1
ATOM 3850 N N . VAL C 1 70 ? -0.437 -43.135 28.946 1.00 10.67 68 VAL C N 1
ATOM 3851 C CA . VAL C 1 70 ? 0.216 -42.219 28.020 1.00 10.43 68 VAL C CA 1
ATOM 3852 C C . VAL C 1 70 ? 1.305 -42.881 27.176 1.00 10.55 68 VAL C C 1
ATOM 3853 O O . VAL C 1 70 ? 1.348 -42.675 25.967 1.00 10.28 68 VAL C O 1
ATOM 3857 N N . LEU C 1 71 ? 2.192 -43.637 27.800 1.00 10.71 69 LEU C N 1
ATOM 3858 C CA . LEU C 1 71 ? 3.324 -44.185 27.080 1.00 11.15 69 LEU C CA 1
ATOM 3859 C C . LEU C 1 71 ? 2.895 -45.224 26.031 1.00 12.03 69 LEU C C 1
ATOM 3860 O O . LEU C 1 71 ? 3.634 -45.477 25.079 1.00 11.14 69 LEU C O 1
ATOM 3865 N N . ASP C 1 72 ? 1.704 -45.800 26.197 1.00 12.75 70 ASP C N 1
ATOM 3866 C CA . ASP C 1 72 ? 1.147 -46.752 25.219 1.00 13.65 70 ASP C CA 1
ATOM 3867 C C . ASP C 1 72 ? 0.654 -46.043 23.955 1.00 13.25 70 ASP C C 1
ATOM 3868 O O . ASP C 1 72 ? 0.368 -46.696 22.950 1.00 12.59 70 ASP C O 1
ATOM 3873 N N . LEU C 1 73 ? 0.499 -44.726 24.003 1.00 12.27 71 LEU C N 1
ATOM 3874 C CA . LEU C 1 73 ? -0.038 -44.001 22.864 1.00 12.50 71 LEU C CA 1
ATOM 3875 C C . LEU C 1 73 ? 0.991 -43.864 21.732 1.00 13.00 71 LEU C C 1
ATOM 3876 O O . LEU C 1 73 ? 2.185 -43.652 21.966 1.00 12.92 71 LEU C O 1
ATOM 3881 N N . ASP C 1 74 ? 0.491 -43.958 20.509 1.00 13.16 72 ASP C N 1
ATOM 3882 C CA . ASP C 1 74 ? 1.316 -43.903 19.309 1.00 13.71 72 ASP C CA 1
ATOM 3883 C C . ASP C 1 74 ? 1.813 -42.473 19.051 1.00 12.74 72 ASP C C 1
ATOM 3884 O O . ASP C 1 74 ? 1.027 -41.575 18.759 1.00 11.83 72 ASP C O 1
ATOM 3889 N N . ILE C 1 75 ? 3.120 -42.261 19.129 1.00 11.96 73 ILE C N 1
ATOM 3890 C CA . ILE C 1 75 ? 3.666 -40.904 18.933 1.00 11.75 73 ILE C CA 1
ATOM 3891 C C . ILE C 1 75 ? 3.424 -40.308 17.538 1.00 11.50 73 ILE C C 1
ATOM 3892 O O . ILE C 1 75 ? 3.366 -39.084 17.419 1.00 10.97 73 ILE C O 1
ATOM 3897 N N . GLN C 1 76 ? 3.223 -41.153 16.513 1.00 11.19 74 GLN C N 1
ATOM 3898 C CA . GLN C 1 76 ? 2.977 -40.647 15.140 1.00 11.23 74 GLN C CA 1
ATOM 3899 C C . GLN C 1 76 ? 1.728 -39.798 15.086 1.00 11.26 74 GLN C C 1
ATOM 3900 O O . GLN C 1 76 ? 1.627 -38.933 14.241 1.00 11.30 74 GLN C O 1
ATOM 3911 N N . VAL C 1 77 ? 0.772 -40.083 15.966 1.00 11.54 75 VAL C N 1
ATOM 3912 C CA . VAL C 1 77 ? -0.476 -39.355 16.004 1.00 11.57 75 VAL C CA 1
ATOM 3913 C C . VAL C 1 77 ? -0.275 -37.873 16.309 1.00 11.02 75 VAL C C 1
ATOM 3914 O O . VAL C 1 77 ? -0.996 -37.008 15.784 1.00 10.71 75 VAL C O 1
ATOM 3918 N N . TYR C 1 78 ? 0.736 -37.582 17.119 1.00 10.29 76 TYR C N 1
ATOM 3919 C CA . TYR C 1 78 ? 0.913 -36.241 17.667 1.00 10.17 76 TYR C CA 1
ATOM 3920 C C . TYR C 1 78 ? 1.899 -35.353 16.895 1.00 10.39 76 TYR C C 1
ATOM 3921 O O . TYR C 1 78 ? 2.210 -34.257 17.353 1.00 9.98 76 TYR C O 1
ATOM 3930 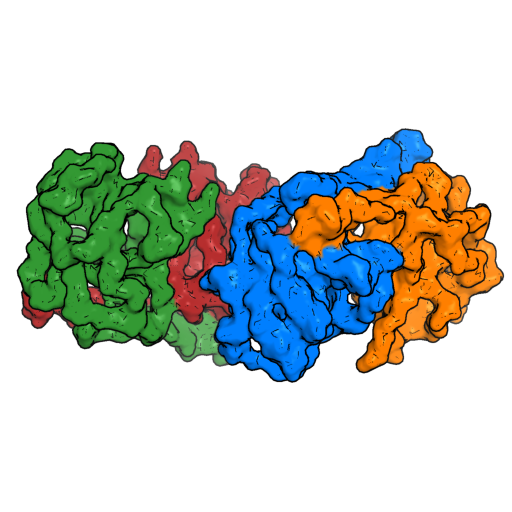N N . VAL C 1 79 ? 2.398 -35.829 15.746 1.00 10.69 77 VAL C N 1
ATOM 3931 C CA . VAL C 1 79 ? 3.256 -35.030 14.887 1.00 11.15 77 VAL C CA 1
ATOM 3932 C C . VAL C 1 79 ? 2.804 -35.192 13.443 1.00 11.85 77 VAL C C 1
ATOM 3933 O O . VAL C 1 79 ? 2.756 -36.310 12.935 1.00 12.55 77 VAL C O 1
ATOM 3937 N N . GLY C 1 80 ? 2.544 -34.081 12.765 1.00 12.55 78 GLY C N 1
ATOM 3938 C CA . GLY C 1 80 ? 2.261 -34.137 11.335 1.00 13.02 78 GLY C CA 1
ATOM 3939 C C . GLY C 1 80 ? 1.246 -33.115 10.873 1.00 13.44 78 GLY C C 1
ATOM 3940 O O . GLY C 1 80 ? 0.844 -32.239 11.647 1.00 13.40 78 GLY C O 1
ATOM 3941 N N . PRO C 1 81 ? 0.839 -33.211 9.592 1.00 13.69 79 PRO C N 1
ATOM 3942 C CA . PRO C 1 81 ? -0.076 -32.253 8.990 1.00 13.91 79 PRO C CA 1
ATOM 3943 C C . PRO C 1 81 ? -1.344 -32.100 9.802 1.00 13.32 79 PRO C C 1
ATOM 3944 O O . PRO C 1 81 ? -1.881 -33.089 10.307 1.00 12.84 79 PRO C O 1
ATOM 3948 N N . THR C 1 82 ? -1.789 -30.860 9.933 1.00 13.19 80 THR C N 1
ATOM 3949 C CA . THR C 1 82 ? -2.987 -30.530 10.685 1.00 13.12 80 THR C CA 1
ATOM 3950 C C . THR C 1 82 ? -3.724 -29.432 9.962 1.00 13.40 80 THR C C 1
ATOM 3951 O O . THR C 1 82 ? -3.118 -28.602 9.287 1.00 12.81 80 THR C O 1
ATOM 3958 N N . ARG C 1 83 ? -5.045 -29.459 10.078 1.00 13.91 81 ARG C N 1
ATOM 3959 C CA . ARG C 1 83 ? -5.879 -28.403 9.564 1.00 14.40 81 ARG C CA 1
ATOM 3960 C C . ARG C 1 83 ? -6.513 -27.673 10.733 1.00 13.48 81 ARG C C 1
ATOM 3961 O O . ARG C 1 83 ? -6.934 -28.302 11.697 1.00 13.06 81 ARG C O 1
ATOM 3969 N N . ILE C 1 84 ? -6.589 -26.350 10.638 1.00 12.96 82 ILE C N 1
ATOM 3970 C CA . ILE C 1 84 ? -7.240 -25.529 11.644 1.00 13.28 82 ILE C CA 1
ATOM 3971 C C . ILE C 1 84 ? -8.463 -24.825 11.052 1.00 13.33 82 ILE C C 1
ATOM 3972 O O . ILE C 1 84 ? -8.372 -24.216 9.981 1.00 13.51 82 ILE C O 1
ATOM 3977 N N . ILE C 1 85 ? -9.593 -24.926 11.748 1.00 13.37 83 ILE C N 1
ATOM 3978 C CA . ILE C 1 85 ? -10.852 -24.345 11.295 1.00 14.02 83 ILE C CA 1
ATOM 3979 C C . ILE C 1 85 ? -11.515 -23.575 12.403 1.00 14.99 83 ILE C C 1
ATOM 3980 O O . ILE C 1 85 ? -11.266 -23.815 13.591 1.00 14.36 83 ILE C O 1
ATOM 3985 N N . ASP C 1 86 ? -12.368 -22.650 11.998 1.00 16.01 84 ASP C N 1
ATOM 3986 C CA . ASP C 1 86 ? -13.107 -21.813 12.919 1.00 17.33 84 ASP C CA 1
ATOM 3987 C C . ASP C 1 86 ? -14.506 -22.372 13.155 1.00 17.89 84 ASP C C 1
ATOM 3988 O O . ASP C 1 86 ? -15.294 -22.521 12.221 1.00 16.69 84 ASP C O 1
ATOM 3997 N N . VAL C 1 87 ? -14.813 -22.645 14.420 1.00 18.28 85 VAL C N 1
ATOM 3998 C CA . VAL C 1 87 ? -16.145 -23.083 14.834 1.00 17.90 85 VAL C CA 1
ATOM 3999 C C . VAL C 1 87 ? -16.631 -22.216 16.000 1.00 17.62 85 VAL C C 1
ATOM 4000 O O . VAL C 1 87 ? -17.264 -22.701 16.929 1.00 18.00 85 VAL C O 1
ATOM 4004 N N . SER C 1 88 ? -16.350 -20.922 15.920 1.00 17.27 86 SER C N 1
ATOM 4005 C CA . SER C 1 88 ? -16.768 -19.979 16.944 1.00 17.73 86 SER C CA 1
ATOM 4006 C C . SER C 1 88 ? -18.274 -19.770 16.913 1.00 18.46 86 SER C C 1
ATOM 4007 O O . SER C 1 88 ? -18.928 -20.062 15.916 1.00 16.94 86 SER C O 1
ATOM 4010 N N . ASN C 1 89 ? -18.811 -19.275 18.021 1.00 19.43 87 ASN C N 1
ATOM 4011 C CA . ASN C 1 89 ? -20.223 -18.938 18.12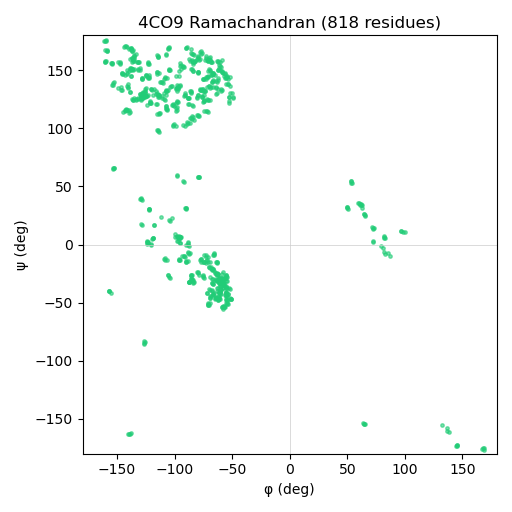3 1.00 21.84 87 ASN C CA 1
ATOM 4012 C C . ASN C 1 89 ? -21.158 -20.116 17.887 1.00 22.92 87 ASN C C 1
ATOM 4013 O O . ASN C 1 89 ? -22.245 -19.950 17.331 1.00 23.87 87 ASN C O 1
ATOM 4018 N N . LEU C 1 90 ? -20.741 -21.297 18.342 1.00 24.17 88 LEU C N 1
ATOM 4019 C CA . LEU C 1 90 ? -21.580 -22.493 18.300 1.00 24.55 88 LEU C CA 1
ATOM 4020 C C . LEU C 1 90 ? -21.645 -23.108 19.690 1.00 25.75 88 LEU C C 1
ATOM 4021 O O . LEU C 1 90 ? -20.608 -23.283 20.339 1.00 26.69 88 LEU C O 1
ATOM 4026 N N . GLU C 1 91 ? -22.853 -23.417 20.159 1.00 24.83 89 GLU C N 1
ATOM 4027 C CA . GLU C 1 91 ? -23.029 -24.006 21.485 1.00 25.60 89 GLU C CA 1
ATOM 4028 C C . GLU C 1 91 ? -22.442 -25.408 21.541 1.00 23.99 89 GLU C C 1
ATOM 4029 O O . GLU C 1 91 ? -21.934 -25.831 22.581 1.00 23.36 89 GLU C O 1
ATOM 4035 N N . SER C 1 92 ? -22.516 -26.135 20.432 1.00 22.30 90 SER C N 1
ATOM 4036 C CA . SER C 1 92 ? -21.868 -27.443 20.347 1.00 22.63 90 SER C CA 1
ATOM 4037 C C . SER C 1 92 ? -21.553 -27.796 18.903 1.00 22.28 90 SER C C 1
ATOM 4038 O O . SER C 1 92 ? -22.185 -27.285 17.974 1.00 20.97 90 SER C O 1
ATOM 4041 N N . ILE C 1 93 ? -20.566 -28.666 18.728 1.00 20.72 91 ILE C N 1
ATOM 4042 C CA . ILE C 1 93 ? -20.051 -28.989 17.412 1.00 20.95 91 ILE C CA 1
ATOM 4043 C C . ILE C 1 93 ? -20.186 -30.475 17.145 1.00 20.26 91 ILE C C 1
ATOM 4044 O O . ILE C 1 93 ? -19.662 -31.302 17.881 1.00 20.01 91 ILE C O 1
ATOM 4049 N N . GLY C 1 94 ? -20.895 -30.819 16.077 1.00 20.29 92 GLY C N 1
ATOM 4050 C CA . GLY C 1 94 ? -21.057 -32.213 15.675 1.00 20.58 92 GLY C CA 1
ATOM 4051 C C . GLY C 1 94 ? -20.941 -32.346 14.180 1.00 21.95 92 GLY C C 1
ATOM 4052 O O . GLY C 1 94 ? -20.441 -31.443 13.501 1.00 21.24 92 GLY C O 1
ATOM 4053 N N . LYS C 1 95 ? -21.418 -33.475 13.666 1.00 24.54 93 LYS C N 1
ATOM 4054 C CA . LYS C 1 95 ? -21.380 -33.768 12.235 1.00 27.17 93 LYS C CA 1
ATOM 4055 C C . LYS C 1 95 ? -21.961 -32.623 11.421 1.00 27.96 93 LYS C C 1
ATOM 4056 O O . LYS C 1 95 ? -21.358 -32.185 10.445 1.00 27.50 93 LYS C O 1
ATOM 4067 N N . LYS C 1 96 ? -23.122 -32.129 11.839 1.00 29.27 94 LYS C N 1
ATOM 4068 C CA . LYS C 1 96 ? -23.825 -31.089 11.097 1.00 31.21 94 LYS C CA 1
ATOM 4069 C C . LYS C 1 96 ? -22.948 -29.867 10.848 1.00 30.15 94 LYS C C 1
ATOM 4070 O O . LYS C 1 96 ? -22.925 -29.331 9.746 1.00 30.98 94 LYS C O 1
ATOM 4076 N N . GLU C 1 97 ? -22.221 -29.438 11.866 1.00 28.03 95 GLU C N 1
ATOM 4077 C CA . GLU C 1 97 ? -21.398 -28.236 11.773 1.00 28.60 95 GLU C CA 1
ATOM 4078 C C . GLU C 1 97 ? -20.115 -28.452 10.974 1.00 28.27 95 GLU C C 1
ATOM 4079 O O . GLU C 1 97 ? -19.586 -27.500 10.401 1.00 31.25 95 GLU C O 1
ATOM 4085 N N . LEU C 1 98 ? -19.608 -29.681 10.942 1.00 27.14 96 LEU C N 1
ATOM 4086 C CA . LEU C 1 98 ? -18.352 -29.973 10.249 1.00 27.29 96 LEU C CA 1
ATOM 4087 C C . LEU C 1 98 ? -18.545 -30.356 8.779 1.00 28.72 96 LEU C C 1
ATOM 4088 O O . LEU C 1 98 ? -17.580 -30.355 8.008 1.00 29.13 96 LEU C O 1
ATOM 4093 N N . GLU C 1 99 ? -19.780 -30.665 8.385 1.00 28.80 97 GLU C N 1
ATOM 4094 C CA . GLU C 1 99 ? -20.083 -31.014 6.989 1.00 27.04 97 GLU C CA 1
ATOM 4095 C C . GLU C 1 99 ? -19.744 -29.878 6.022 1.00 24.38 97 GLU C C 1
ATOM 4096 O O . GLU C 1 99 ? -19.402 -30.139 4.885 1.00 25.54 97 GLU C O 1
ATOM 4102 N N . LYS C 1 100 ? -19.820 -28.628 6.471 1.00 23.01 98 LYS C N 1
ATOM 4103 C CA . LYS C 1 100 ? -19.509 -27.484 5.604 1.00 23.12 98 LYS C CA 1
ATOM 4104 C C . LYS C 1 100 ? -18.014 -27.310 5.297 1.00 22.06 98 LYS C C 1
ATOM 4105 O O . LYS C 1 100 ? -17.644 -26.494 4.455 1.00 23.21 98 LYS C O 1
ATOM 4111 N N . PHE C 1 101 ? -17.155 -28.065 5.971 1.00 20.34 99 PHE C N 1
ATOM 4112 C CA . PHE C 1 101 ? -15.718 -27.965 5.741 1.00 19.18 99 PHE C CA 1
ATOM 4113 C C . PHE C 1 101 ? -15.242 -29.064 4.806 1.00 18.83 99 PHE C C 1
ATOM 4114 O O . PHE C 1 101 ? -15.768 -30.166 4.789 1.00 18.80 99 PHE C O 1
ATOM 4122 N N . HIS C 1 102 ? -14.269 -28.736 3.983 1.00 18.95 100 HIS C N 1
ATOM 4123 C CA . HIS C 1 102 ? -13.672 -29.690 3.089 1.00 19.96 100 HIS C CA 1
ATOM 4124 C C . HIS C 1 102 ? -12.485 -30.331 3.812 1.00 19.64 100 HIS C C 1
ATOM 4125 O O . HIS C 1 102 ? -11.424 -29.746 3.884 1.00 20.48 100 HIS C O 1
ATOM 4132 N N . LEU C 1 103 ? -12.665 -31.547 4.310 1.00 20.33 101 LEU C N 1
ATOM 4133 C CA . LEU C 1 103 ? -11.693 -32.177 5.235 1.00 20.39 101 LEU C CA 1
ATOM 4134 C C . LEU C 1 103 ? -11.083 -33.436 4.666 1.00 20.42 101 LEU C C 1
ATOM 4135 O O . LEU C 1 103 ? -10.513 -34.232 5.413 1.00 19.25 101 LEU C O 1
ATOM 4140 N N . GLU C 1 104 ? -11.198 -33.637 3.352 1.00 20.61 102 GLU C N 1
ATOM 4141 C CA . GLU C 1 104 ? -10.627 -34.831 2.743 1.00 21.15 102 GLU C CA 1
ATOM 4142 C C . GLU C 1 104 ? -9.106 -34.821 2.899 1.00 20.09 102 GLU C C 1
ATOM 4143 O O . GLU C 1 104 ? -8.462 -33.804 2.708 1.00 19.64 102 GLU C O 1
ATOM 4149 N N . GLY C 1 105 ? -8.558 -35.965 3.297 1.00 19.97 103 GLY C N 1
ATOM 4150 C CA . GLY C 1 105 ? -7.115 -36.135 3.456 1.00 20.91 103 GLY C CA 1
ATOM 4151 C C . GLY C 1 105 ? -6.542 -35.555 4.744 1.00 20.27 103 GLY C C 1
ATOM 4152 O O . GLY C 1 105 ? -5.344 -35.680 4.987 1.00 21.31 103 GLY C O 1
ATOM 4153 N N . VAL C 1 106 ? -7.386 -34.938 5.564 1.00 19.36 104 VAL C N 1
ATOM 4154 C CA . VAL C 1 106 ? -6.954 -34.377 6.837 1.00 19.41 104 VAL C CA 1
ATOM 4155 C C . VAL C 1 106 ? -6.725 -35.496 7.863 1.00 19.90 104 VAL C C 1
ATOM 4156 O O . VAL C 1 106 ? -7.546 -36.414 8.015 1.00 19.80 104 VAL C O 1
ATOM 4160 N N . GLU C 1 107 ? -5.598 -35.416 8.568 1.00 19.86 105 GLU C N 1
ATOM 4161 C CA . GLU C 1 107 ? -5.227 -36.405 9.599 1.00 19.90 105 GLU C CA 1
ATOM 4162 C C . GLU C 1 107 ? -5.398 -35.856 11.031 1.00 17.43 105 GLU C C 1
ATOM 4163 O O . GLU C 1 107 ? -5.566 -36.620 11.982 1.00 17.62 105 GLU C O 1
ATOM 4169 N N . ARG C 1 108 ? -5.310 -34.539 11.192 1.00 15.54 106 ARG C N 1
ATOM 4170 C CA . ARG C 1 108 ? -5.378 -33.891 12.507 1.00 14.34 106 ARG C CA 1
ATOM 4171 C C . ARG C 1 108 ? -6.170 -32.613 12.341 1.00 13.84 106 ARG C C 1
ATOM 4172 O O . ARG C 1 108 ? -5.955 -31.895 11.379 1.00 13.79 106 ARG C O 1
ATOM 4180 N N . LEU C 1 109 ? -7.077 -32.332 13.272 1.00 13.05 107 LEU C N 1
ATOM 4181 C CA . LEU C 1 109 ? -7.959 -31.188 13.144 1.00 12.57 107 LEU C CA 1
ATOM 4182 C C . LEU C 1 109 ? -8.018 -30.401 14.436 1.00 12.44 107 LEU C C 1
ATOM 4183 O O . LEU C 1 109 ? -8.293 -30.971 15.490 1.00 11.70 107 LEU C O 1
ATOM 4188 N N . LEU C 1 110 ? -7.708 -29.107 14.357 1.00 12.54 108 LEU C N 1
ATOM 4189 C CA . LEU C 1 110 ? -7.829 -28.199 15.504 1.00 12.62 108 LEU C CA 1
ATOM 4190 C C . LEU C 1 110 ? -9.020 -27.290 15.309 1.00 13.35 108 LEU C C 1
ATOM 4191 O O . LEU C 1 110 ? -9.188 -26.692 14.239 1.00 14.78 108 LEU C O 1
ATOM 4196 N N . LEU C 1 111 ? -9.834 -27.178 16.354 1.00 13.89 109 LEU C N 1
ATOM 4197 C CA . LEU C 1 111 ? -11.056 -26.394 16.342 1.00 14.11 109 LEU C CA 1
ATOM 4198 C C . LEU C 1 111 ? -10.891 -25.125 17.168 1.00 14.42 109 LEU C C 1
ATOM 4199 O O . LEU C 1 111 ? -10.666 -25.194 18.378 1.00 14.03 109 LEU C O 1
ATOM 4204 N N . ARG C 1 112 ? -10.984 -23.970 16.506 1.00 14.29 110 ARG C N 1
ATOM 4205 C CA . ARG C 1 112 ? -11.010 -22.687 17.185 1.00 15.31 110 ARG C CA 1
ATOM 4206 C C . ARG C 1 112 ? -12.451 -22.321 17.539 1.00 15.27 110 ARG C C 1
ATOM 4207 O O . ARG C 1 112 ? -13.236 -21.963 16.661 1.00 15.67 110 ARG C O 1
ATOM 4215 N N . THR C 1 113 ? -12.805 -22.459 18.812 1.00 15.30 111 THR C N 1
ATOM 4216 C CA . THR C 1 113 ? -14.111 -22.008 19.294 1.00 15.82 111 THR C CA 1
ATOM 4217 C C . THR C 1 113 ? -14.060 -20.537 19.674 1.00 16.50 111 THR C C 1
ATOM 4218 O O . THR C 1 113 ? -15.079 -19.865 19.643 1.00 17.46 111 THR C O 1
ATOM 4222 N N . SER C 1 114 ? -12.875 -20.054 20.041 1.00 17.42 112 SER C N 1
ATOM 4223 C CA . SER C 1 114 ? -12.685 -18.706 20.570 1.00 18.23 112 SER C CA 1
ATOM 4224 C C . SER C 1 114 ? -13.666 -18.401 21.693 1.00 18.90 112 SER C C 1
ATOM 4225 O O . SER C 1 114 ? -14.084 -17.257 21.859 1.00 19.34 112 SER C O 1
ATOM 4228 N N . SER C 1 115 ? -14.046 -19.427 22.450 1.00 18.35 113 SER C N 1
ATOM 4229 C CA . SER C 1 115 ? -15.098 -19.284 23.458 1.00 18.51 113 SER C CA 1
ATOM 4230 C C . SER C 1 115 ? -14.557 -18.767 24.785 1.00 18.61 113 SER C C 1
ATOM 4231 O O . SER C 1 115 ? -15.269 -18.084 25.521 1.00 18.24 113 SER C O 1
ATOM 4236 N N . HIS C 1 116 ? -13.305 -19.087 25.099 1.00 18.82 114 HIS C N 1
ATOM 4237 C CA . HIS C 1 116 ? -12.757 -18.745 26.405 1.00 19.36 114 HIS C CA 1
ATOM 4238 C C . HIS C 1 116 ? -11.461 -17.951 26.243 1.00 20.42 114 HIS C C 1
ATOM 4239 O O . HIS C 1 116 ? -11.488 -16.719 26.261 1.00 19.52 114 HIS C O 1
ATOM 4246 N N . GLY C 1 117 ? -10.337 -18.642 26.057 1.00 20.14 115 GLY C N 1
ATOM 4247 C CA . GLY C 1 117 ? -9.068 -17.967 25.789 1.00 21.23 115 GLY C CA 1
ATOM 4248 C C . GLY C 1 117 ? -8.422 -17.233 26.960 1.00 21.16 115 GLY C C 1
ATOM 4249 O O . GLY C 1 117 ? -7.507 -16.450 26.749 1.00 21.63 115 GLY C O 1
ATOM 4250 N N . LYS C 1 118 ? -8.881 -17.484 28.185 1.00 21.43 116 LYS C N 1
ATOM 4251 C CA . LYS C 1 118 ? -8.241 -16.929 29.382 1.00 21.32 116 LYS C CA 1
ATOM 4252 C C . LYS C 1 118 ? -7.632 -18.053 30.217 1.00 20.01 116 LYS C C 1
ATOM 4253 O O . LYS C 1 118 ? -8.329 -18.712 31.005 1.00 19.00 116 LYS C O 1
ATOM 4259 N N . ALA C 1 119 ? -6.327 -18.275 30.042 1.00 18.97 117 ALA C N 1
ATOM 4260 C CA . ALA C 1 119 ? -5.648 -19.443 30.633 1.00 17.88 117 ALA C CA 1
ATOM 4261 C C . ALA C 1 119 ? -5.688 -19.422 32.167 1.00 17.48 117 ALA C C 1
ATOM 4262 O O . ALA C 1 119 ? -5.591 -20.469 32.811 1.00 15.52 117 ALA C O 1
ATOM 4264 N N . ASN C 1 120 ? -5.814 -18.231 32.739 1.00 17.88 118 ASN C N 1
ATOM 4265 C CA . ASN C 1 120 ? -5.754 -18.060 34.183 1.00 19.43 118 ASN C CA 1
ATOM 4266 C C . ASN C 1 120 ? -7.141 -18.052 34.844 1.00 18.72 118 ASN C C 1
ATOM 4267 O O . ASN C 1 120 ? -7.253 -17.823 36.044 1.00 17.34 118 ASN C O 1
ATOM 4272 N N . GLU C 1 121 ? -8.188 -18.335 34.065 1.00 19.02 119 GLU C N 1
ATOM 4273 C CA . GLU C 1 121 ? -9.523 -18.563 34.612 1.00 19.68 119 GLU C CA 1
ATOM 4274 C C . GLU C 1 121 ? -10.090 -19.869 34.077 1.00 18.81 119 GLU C C 1
ATOM 4275 O O . GLU C 1 121 ? -9.871 -20.214 32.921 1.00 17.64 119 GLU C O 1
ATOM 4281 N N . PHE C 1 122 ? -10.832 -20.587 34.913 1.00 17.96 120 PHE C N 1
ATOM 4282 C CA . PHE C 1 122 ? -11.535 -21.759 34.434 1.00 18.06 120 PHE C CA 1
ATOM 4283 C C . PHE C 1 122 ? -12.930 -21.338 33.983 1.00 18.21 120 PHE C C 1
ATOM 4284 O O . PHE C 1 122 ? -13.635 -20.669 34.728 1.00 17.25 120 PHE C O 1
ATOM 4292 N N . PRO C 1 123 ? -13.334 -21.721 32.755 1.00 19.18 121 PRO C N 1
ATOM 4293 C CA . PRO C 1 123 ? -14.651 -21.290 32.261 1.00 19.96 121 PRO C CA 1
ATOM 4294 C C . PRO C 1 123 ? -15.838 -21.912 32.998 1.00 20.48 121 PRO C C 1
ATOM 4295 O O . PRO C 1 123 ? -15.717 -22.968 33.598 1.00 19.23 121 PRO C O 1
ATOM 4299 N N . ASP C 1 124 ? -16.980 -21.235 32.939 1.00 21.76 122 ASP C N 1
ATOM 4300 C CA . ASP C 1 124 ? -18.214 -21.743 33.525 1.00 22.98 122 ASP C CA 1
ATOM 4301 C C . ASP C 1 124 ? -18.964 -22.626 32.542 1.00 22.82 122 ASP C C 1
ATOM 4302 O O . ASP C 1 124 ? -19.656 -23.550 32.948 1.00 23.98 122 ASP C O 1
ATOM 4307 N N . ILE C 1 125 ? -18.853 -22.316 31.251 1.00 22.44 123 ILE C N 1
ATOM 4308 C CA . ILE C 1 125 ? -19.455 -23.125 30.193 1.00 22.89 123 ILE C CA 1
ATOM 4309 C C . ILE C 1 125 ? -18.542 -23.096 28.970 1.00 21.64 123 ILE C C 1
ATOM 4310 O O . ILE C 1 125 ? -17.876 -22.096 28.719 1.00 21.33 123 ILE C O 1
ATOM 4315 N N . ILE C 1 126 ? -18.514 -24.190 28.218 1.00 20.60 124 ILE C N 1
ATOM 4316 C CA . ILE C 1 126 ? -17.781 -24.231 26.948 1.00 20.37 124 ILE C CA 1
ATOM 4317 C C . ILE C 1 126 ? -18.620 -24.901 25.871 1.00 19.47 124 ILE C C 1
ATOM 4318 O O . ILE C 1 126 ? -19.578 -25.601 26.179 1.00 17.79 124 ILE C O 1
ATOM 4323 N N . PRO C 1 127 ? -18.251 -24.702 24.599 1.00 19.72 125 PRO C N 1
ATOM 4324 C CA . PRO C 1 127 ? -18.859 -25.506 23.554 1.00 19.62 125 PRO C CA 1
ATOM 4325 C C . PRO C 1 127 ? -18.288 -26.903 23.614 1.00 19.55 125 PRO C C 1
ATOM 4326 O O . PRO C 1 127 ? -17.077 -27.057 23.696 1.00 21.40 125 PRO C O 1
ATOM 4330 N N . HIS C 1 128 ? -19.143 -27.915 23.576 1.00 19.00 126 HIS C N 1
ATOM 4331 C CA . HIS C 1 128 ? -18.674 -29.294 23.608 1.00 18.28 126 HIS C CA 1
ATOM 4332 C C . HIS C 1 128 ? -18.787 -29.902 22.215 1.00 17.57 126 HIS C C 1
ATOM 4333 O O . HIS C 1 128 ? -19.396 -29.312 21.330 1.00 17.32 126 HIS C O 1
ATOM 4340 N N . LEU C 1 129 ? -18.199 -31.077 22.045 1.00 16.70 127 LEU C N 1
ATOM 4341 C CA . LEU C 1 129 ? -18.325 -31.861 20.830 1.00 17.27 127 LEU C CA 1
ATOM 4342 C C . LEU C 1 129 ? -19.402 -32.921 21.032 1.00 18.42 127 LEU C C 1
ATOM 4343 O O . LEU C 1 129 ? -19.455 -33.569 22.076 1.00 18.91 127 LEU C O 1
ATOM 4348 N N . ARG C 1 130 ? -20.273 -33.080 20.050 1.00 19.53 128 ARG C N 1
ATOM 4349 C CA . ARG C 1 130 ? -21.321 -34.088 20.134 1.00 20.54 128 ARG C CA 1
ATOM 4350 C C . ARG C 1 130 ? -20.778 -35.424 19.661 1.00 20.81 128 ARG C C 1
ATOM 4351 O O . ARG C 1 130 ? -19.899 -35.471 18.805 1.00 22.15 128 ARG C O 1
ATOM 4359 N N . ALA C 1 131 ? -21.324 -36.513 20.195 1.00 21.72 129 ALA C N 1
ATOM 4360 C CA . ALA C 1 131 ? -20.814 -37.862 19.915 1.00 22.53 129 ALA C CA 1
ATOM 4361 C C . ALA C 1 131 ? -20.746 -38.228 18.431 1.00 22.82 129 ALA C C 1
ATOM 4362 O O . ALA C 1 131 ? -19.820 -38.919 17.999 1.00 24.11 129 ALA C O 1
ATOM 4364 N N . ASP C 1 132 ? -21.706 -37.759 17.646 1.00 23.59 130 ASP C N 1
ATOM 4365 C CA . ASP C 1 132 ? -21.730 -38.095 16.211 1.00 24.60 130 ASP C CA 1
ATOM 4366 C C . ASP C 1 132 ? -20.553 -37.514 15.413 1.00 24.72 130 ASP C C 1
ATOM 4367 O O . ASP C 1 132 ? -20.385 -37.816 14.231 1.00 22.93 130 ASP C O 1
ATOM 4372 N N . ILE C 1 133 ? -19.763 -36.654 16.049 1.00 23.31 131 ILE C N 1
ATOM 4373 C CA . ILE C 1 133 ? -18.555 -36.147 15.430 1.00 23.23 131 ILE C CA 1
ATOM 4374 C C . ILE C 1 133 ? -17.536 -37.272 15.182 1.00 22.58 131 ILE C C 1
ATOM 4375 O O . ILE C 1 133 ? -16.772 -37.214 14.222 1.00 23.15 131 ILE C O 1
ATOM 4380 N N . ALA C 1 134 ? -17.542 -38.299 16.033 1.00 22.97 132 ALA C N 1
ATOM 4381 C CA . ALA C 1 134 ? -16.494 -39.319 16.024 1.00 22.65 132 ALA C CA 1
ATOM 4382 C C . ALA C 1 134 ? -16.506 -40.275 14.823 1.00 23.59 132 ALA C C 1
ATOM 4383 O O . ALA C 1 134 ? -15.475 -40.438 14.168 1.00 23.18 132 ALA C O 1
ATOM 4385 N N . PRO C 1 135 ? -17.655 -40.909 14.518 1.00 24.36 133 PRO C N 1
ATOM 4386 C CA . PRO C 1 135 ? -17.689 -41.700 13.274 1.00 24.16 133 PRO C CA 1
ATOM 4387 C C . PRO C 1 135 ? -17.416 -40.855 12.031 1.00 24.22 133 PRO C C 1
ATOM 4388 O O . PRO C 1 135 ? -16.738 -41.309 11.114 1.00 24.34 133 PRO C O 1
ATOM 4392 N N . PHE C 1 136 ? -17.954 -39.641 12.002 1.00 25.08 134 PHE C N 1
ATOM 4393 C CA . PHE C 1 136 ? -17.744 -38.709 10.893 1.00 26.77 134 PHE C CA 1
ATOM 4394 C C . PHE C 1 136 ? -16.262 -38.435 10.647 1.00 26.83 134 PHE C C 1
ATOM 4395 O O . PHE C 1 136 ? -15.774 -38.587 9.534 1.00 25.60 134 PHE C O 1
ATOM 4403 N N . LEU C 1 137 ? -15.557 -38.017 11.692 1.00 26.18 135 LEU C N 1
ATOM 4404 C CA . LEU C 1 137 ? -14.132 -37.703 11.579 1.00 26.29 135 LEU C CA 1
ATOM 4405 C C . LEU C 1 137 ? -13.289 -38.937 11.278 1.00 24.59 135 LEU C C 1
ATOM 4406 O O . LEU C 1 137 ? -12.377 -38.892 10.455 1.00 25.79 135 LEU C O 1
ATOM 4411 N N . SER C 1 138 ? -13.594 -40.025 11.955 1.00 23.15 136 SER C N 1
ATOM 4412 C CA . SER C 1 138 ? -12.869 -41.272 11.782 1.00 24.50 136 SER C CA 1
ATOM 4413 C C . SER C 1 138 ? -12.964 -41.801 10.363 1.00 24.63 136 SER C C 1
ATOM 4414 O O . SER C 1 138 ? -11.974 -42.270 9.792 1.00 23.21 136 SER C O 1
ATOM 4417 N N . GLU C 1 139 ? -14.153 -41.701 9.788 1.00 25.38 137 GLU C N 1
ATOM 4418 C CA . GLU C 1 139 ? -14.360 -42.089 8.395 1.00 25.71 137 GLU C CA 1
ATOM 4419 C C . GLU C 1 139 ? -13.430 -41.305 7.450 1.00 26.06 137 GLU C C 1
ATOM 4420 O O . GLU C 1 139 ? -12.980 -41.831 6.438 1.00 24.93 137 GLU C O 1
ATOM 4431 N N . LYS C 1 140 ? -13.161 -40.044 7.775 1.00 26.27 138 LYS C N 1
ATOM 4432 C CA . LYS C 1 140 ? -12.258 -39.217 6.960 1.00 26.53 138 LYS C CA 1
ATOM 4433 C C . LYS C 1 140 ? -10.792 -39.531 7.160 1.00 24.68 138 LYS C C 1
ATOM 4434 O O . LYS C 1 140 ? -9.966 -39.062 6.385 1.00 26.08 138 LYS C O 1
ATOM 4440 N N . GLY C 1 141 ? -10.465 -40.300 8.197 1.00 22.68 139 GLY C N 1
ATOM 4441 C CA . GLY C 1 141 ? -9.071 -40.630 8.506 1.00 21.90 139 GLY C CA 1
ATOM 4442 C C . GLY C 1 141 ? -8.450 -39.727 9.572 1.00 20.32 139 GLY C C 1
ATOM 4443 O O . GLY C 1 141 ? -7.245 -39.737 9.774 1.00 20.68 139 GLY C O 1
ATOM 4444 N N . ILE C 1 142 ? -9.262 -38.938 10.259 1.00 19.18 140 ILE C N 1
ATOM 4445 C CA . ILE C 1 142 ? -8.749 -38.023 11.269 1.00 18.57 140 ILE C CA 1
ATOM 4446 C C . ILE C 1 142 ? -8.400 -38.803 12.533 1.00 17.51 140 ILE C C 1
ATOM 4447 O O . ILE C 1 142 ? -9.219 -39.552 13.042 1.00 17.13 140 ILE C O 1
ATOM 4452 N N . ARG C 1 143 ? -7.172 -38.608 13.018 1.00 16.62 141 ARG C N 1
ATOM 4453 C CA . ARG C 1 143 ? -6.633 -39.348 14.154 1.00 16.27 141 ARG C CA 1
ATOM 4454 C C . ARG C 1 143 ? -6.482 -38.510 15.421 1.00 14.57 141 ARG C C 1
ATOM 4455 O O . ARG C 1 143 ? -6.244 -39.057 16.495 1.00 14.80 141 ARG C O 1
ATOM 4470 N N . LEU C 1 144 ? -6.597 -37.199 15.298 1.00 13.18 142 LEU C N 1
ATOM 4471 C CA . LEU C 1 144 ? -6.453 -36.313 16.443 1.00 12.35 142 LEU C CA 1
ATOM 4472 C C . LEU C 1 144 ? -7.358 -35.111 16.281 1.00 11.75 142 LEU C C 1
ATOM 4473 O O . LEU C 1 144 ? -7.422 -34.501 15.218 1.00 11.56 142 LEU C O 1
ATOM 4482 N N . ILE C 1 145 ? -8.042 -34.774 17.368 1.00 11.44 143 ILE C N 1
ATOM 4483 C CA . ILE C 1 145 ? -8.864 -33.588 17.452 1.00 11.24 143 ILE C CA 1
ATOM 4484 C C . ILE C 1 145 ? -8.333 -32.732 18.592 1.00 10.88 143 ILE C C 1
ATOM 4485 O O . ILE C 1 145 ? -8.027 -33.239 19.687 1.00 9.81 143 ILE C O 1
ATOM 4490 N N . GLY C 1 146 ? -8.197 -31.434 18.314 1.00 10.61 144 GLY C N 1
ATOM 4491 C CA . GLY C 1 146 ? -7.751 -30.474 19.312 1.00 10.76 144 GLY C CA 1
ATOM 4492 C C . GLY C 1 146 ? -8.771 -29.372 19.464 1.00 10.65 144 GLY C C 1
ATOM 4493 O O . GLY C 1 146 ? -9.393 -28.973 18.475 1.00 11.11 144 GLY C O 1
ATOM 4494 N N . VAL C 1 147 ? -8.956 -28.902 20.693 1.00 10.43 145 VAL C N 1
ATOM 4495 C CA . VAL C 1 147 ? -9.858 -27.805 20.990 1.00 10.71 145 VAL C CA 1
ATOM 4496 C C . VAL C 1 147 ? -9.186 -26.726 21.842 1.00 10.82 145 VAL C C 1
ATOM 4497 O O . VAL C 1 147 ? -8.283 -27.024 22.637 1.00 10.48 145 VAL C O 1
ATOM 4501 N N . ASP C 1 148 ? -9.631 -25.480 21.679 1.00 10.96 146 ASP C N 1
ATOM 4502 C CA . ASP C 1 148 ? -9.075 -24.362 22.447 1.00 11.38 146 ASP C CA 1
ATOM 4503 C C . ASP C 1 148 ? -9.817 -24.110 23.755 1.00 11.54 146 ASP C C 1
ATOM 4504 O O . ASP C 1 148 ? -9.888 -22.974 24.226 1.00 11.86 146 ASP C O 1
ATOM 4509 N N . VAL C 1 149 ? -10.354 -25.178 24.341 1.00 11.60 147 VAL C N 1
ATOM 4510 C CA . VAL C 1 149 ? -11.027 -25.151 25.637 1.00 11.80 147 VAL C CA 1
ATOM 4511 C C . VAL C 1 149 ? -10.594 -26.397 26.438 1.00 11.67 147 VAL C C 1
ATOM 4512 O O . VAL C 1 149 ? -9.937 -27.280 25.893 1.00 11.94 147 VAL C O 1
ATOM 4516 N N . PRO C 1 150 ? -10.919 -26.459 27.741 1.00 11.72 148 PRO C N 1
ATOM 4517 C CA . PRO C 1 150 ? -10.352 -27.542 28.580 1.00 11.84 148 PRO C CA 1
ATOM 4518 C C . PRO C 1 150 ? -10.917 -28.927 28.354 1.00 12.15 148 PRO C C 1
ATOM 4519 O O . PRO C 1 150 ? -10.342 -29.895 28.846 1.00 12.30 148 PRO C O 1
ATOM 4523 N N . SER C 1 151 ? -12.039 -29.029 27.655 1.00 11.98 149 SER C N 1
ATOM 4524 C CA . SER C 1 151 ? -12.681 -30.311 27.478 1.00 12.47 149 SER C CA 1
ATOM 4525 C C . SER C 1 151 ? -13.399 -30.434 26.137 1.00 12.83 149 SER C C 1
ATOM 4526 O O . SER C 1 151 ? -13.782 -29.431 25.530 1.00 12.74 149 SER C O 1
ATOM 4529 N N . VAL C 1 152 ? -13.553 -31.675 25.691 1.00 12.97 150 VAL C N 1
ATOM 4530 C CA . VAL C 1 152 ? -14.414 -31.994 24.539 1.00 13.48 150 VAL C CA 1
ATOM 4531 C C . VAL C 1 152 ? -15.852 -32.317 24.973 1.00 14.04 150 VAL C C 1
ATOM 4532 O O . VAL C 1 152 ? -16.735 -32.424 24.126 1.00 14.74 150 VAL C O 1
ATOM 4536 N N . ASP C 1 153 ? -16.079 -32.478 26.278 1.00 14.27 151 ASP C N 1
ATOM 4537 C CA . ASP C 1 153 ? -17.417 -32.701 26.834 1.00 14.33 151 ASP C CA 1
ATOM 4538 C C . ASP C 1 153 ? -17.818 -31.529 27.718 1.00 14.71 151 ASP C C 1
ATOM 4539 O O . ASP C 1 153 ? -16.953 -30.736 28.149 1.00 13.87 151 ASP C O 1
ATOM 4544 N N . PRO C 1 154 ? -19.127 -31.403 28.011 1.00 15.38 152 PRO C N 1
ATOM 4545 C CA . PRO C 1 154 ? -19.533 -30.314 28.894 1.00 16.35 152 PRO C CA 1
ATOM 4546 C C . PRO C 1 154 ? -18.829 -30.427 30.243 1.00 17.19 152 PRO C C 1
ATOM 4547 O O . PRO C 1 154 ? -18.555 -31.536 30.712 1.00 16.40 152 PRO C O 1
ATOM 4551 N N . LEU C 1 155 ? -18.566 -29.285 30.860 1.00 18.74 153 LEU C N 1
ATOM 4552 C CA . LEU C 1 155 ? -17.775 -29.245 32.091 1.00 20.20 153 LEU C CA 1
ATOM 4553 C C . LEU C 1 155 ? -18.407 -30.022 33.252 1.00 22.40 153 LEU C C 1
ATOM 4554 O O . LEU C 1 155 ? -17.695 -30.549 34.102 1.00 21.92 153 LEU C O 1
ATOM 4559 N N . ASP C 1 156 ? -19.732 -30.094 33.285 1.00 24.91 154 ASP C N 1
ATOM 4560 C CA . ASP C 1 156 ? -20.453 -30.783 34.373 1.00 28.31 154 ASP C CA 1
ATOM 4561 C C . ASP C 1 156 ? -20.872 -32.219 34.025 1.00 28.33 154 ASP C C 1
ATOM 4562 O O . ASP C 1 156 ? -21.527 -32.890 34.831 1.00 27.84 154 ASP C O 1
ATOM 4567 N N . ASP C 1 157 ? -20.496 -32.691 32.837 1.00 27.54 155 ASP C N 1
ATOM 4568 C CA . ASP C 1 157 ? -20.945 -33.997 32.348 1.00 27.72 155 ASP C CA 1
ATOM 4569 C C . ASP C 1 157 ? -20.139 -35.137 32.958 1.00 28.22 155 ASP C C 1
ATOM 4570 O O . ASP C 1 157 ? -18.913 -35.134 32.892 1.00 29.98 155 ASP C O 1
ATOM 4575 N N . LYS C 1 158 ? -20.829 -36.129 33.509 1.00 27.75 156 LYS C N 1
ATOM 4576 C CA . LYS C 1 158 ? -20.173 -37.299 34.088 1.00 28.34 156 LYS C CA 1
ATOM 4577 C C . LYS C 1 158 ? -20.089 -38.483 33.135 1.00 27.01 156 LYS C C 1
ATOM 4578 O O . LYS C 1 158 ? -19.357 -39.429 33.411 1.00 26.29 156 LYS C O 1
ATOM 4584 N N . GLU C 1 159 ? -20.819 -38.444 32.027 1.00 25.16 157 GLU C N 1
ATOM 4585 C CA . GLU C 1 159 ? -20.794 -39.549 31.069 1.00 26.43 157 GLU C CA 1
ATOM 4586 C C . GLU C 1 159 ? -19.615 -39.447 30.079 1.00 23.41 157 GLU C C 1
ATOM 4587 O O . GLU C 1 159 ? -19.033 -40.464 29.679 1.00 22.51 157 GLU C O 1
ATOM 4593 N N . LEU C 1 160 ? -19.231 -38.222 29.739 1.00 21.20 158 LEU C N 1
ATOM 4594 C CA . LEU C 1 160 ? -18.091 -37.958 28.850 1.00 20.01 158 LEU C CA 1
ATOM 4595 C C . LEU C 1 160 ? -18.224 -38.710 27.532 1.00 19.37 158 LEU C C 1
ATOM 4596 O O . LEU C 1 160 ? -17.322 -39.447 27.124 1.00 17.89 158 LEU C O 1
ATOM 4601 N N . ALA C 1 161 ? -19.372 -38.523 26.894 1.00 19.29 159 ALA C N 1
ATOM 4602 C CA . ALA C 1 161 ? -19.689 -39.251 25.683 1.00 18.81 159 ALA C CA 1
ATOM 4603 C C . ALA C 1 161 ? -18.685 -38.952 24.580 1.00 17.67 159 ALA C C 1
ATOM 4604 O O . ALA C 1 161 ? -18.271 -39.857 23.877 1.00 17.33 159 ALA C O 1
ATOM 4606 N N . ALA C 1 162 ? -18.283 -37.691 24.448 1.00 16.97 160 ALA C N 1
ATOM 4607 C CA . ALA C 1 162 ? -17.311 -37.330 23.418 1.00 16.17 160 ALA C CA 1
ATOM 4608 C C . ALA C 1 162 ? -15.960 -37.967 23.650 1.00 15.27 160 ALA C C 1
ATOM 4609 O O . ALA C 1 162 ? -15.397 -38.544 22.721 1.00 15.35 160 ALA C O 1
ATOM 4611 N N . HIS C 1 163 ? -15.447 -37.911 24.880 1.00 14.52 161 HIS C N 1
ATOM 4612 C CA . HIS C 1 163 ? -14.170 -38.589 25.172 1.00 14.10 161 HIS C CA 1
ATOM 4613 C C . HIS C 1 163 ? -14.236 -40.065 24.756 1.00 14.43 161 HIS C C 1
ATOM 4614 O O . HIS C 1 163 ? -13.363 -40.570 24.052 1.00 13.85 161 HIS C O 1
ATOM 4621 N N . HIS C 1 164 ? -15.275 -40.747 25.213 1.00 15.26 162 HIS C N 1
ATOM 4622 C CA . HIS C 1 164 ? -15.431 -42.171 24.952 1.00 16.90 162 HIS C CA 1
ATOM 4623 C C . HIS C 1 164 ? -15.561 -42.475 23.462 1.00 17.45 162 HIS C C 1
ATOM 4624 O O . HIS C 1 164 ? -14.897 -43.374 22.954 1.00 18.01 162 HIS C O 1
ATOM 4631 N N . GLN C 1 165 ? -16.425 -41.738 22.769 1.00 18.58 163 GLN C N 1
ATOM 4632 C CA . GLN C 1 165 ? -16.672 -42.019 21.364 1.00 19.40 163 GLN C CA 1
ATOM 4633 C C . GLN C 1 165 ? -15.451 -41.708 20.511 1.00 18.86 163 GLN C C 1
ATOM 4634 O O . GLN C 1 165 ? -15.135 -42.457 19.582 1.00 18.13 163 GLN C O 1
ATOM 4640 N N . LEU C 1 166 ? -14.758 -40.618 20.834 1.00 18.55 164 LEU C N 1
ATOM 4641 C CA . LEU C 1 166 ? -13.558 -40.258 20.092 1.00 17.59 164 LEU C CA 1
ATOM 4642 C C . LEU C 1 166 ? -12.535 -41.373 20.164 1.00 17.65 164 LEU C C 1
ATOM 4643 O O . LEU C 1 166 ? -12.093 -41.885 19.128 1.00 17.80 164 LEU C O 1
ATOM 4648 N N . PHE C 1 167 ? -12.193 -41.802 21.370 1.00 17.73 165 PHE C N 1
ATOM 4649 C CA . PHE C 1 167 ? -11.205 -42.864 21.489 1.00 19.13 165 PHE C CA 1
ATOM 4650 C C . PHE C 1 167 ? -11.717 -44.216 20.937 1.00 20.40 165 PHE C C 1
ATOM 4651 O O . PHE C 1 167 ? -10.926 -44.990 20.396 1.00 19.31 165 PHE C O 1
ATOM 4659 N N . LYS C 1 168 ? -13.024 -44.468 21.004 1.00 22.24 166 LYS C N 1
ATOM 4660 C CA . LYS C 1 168 ? -13.611 -45.669 20.377 1.00 24.24 166 LYS C CA 1
ATOM 4661 C C . LYS C 1 168 ? -13.325 -45.696 18.877 1.00 24.24 166 LYS C C 1
ATOM 4662 O O . LYS C 1 168 ? -13.280 -46.766 18.274 1.00 24.70 166 LYS C O 1
ATOM 4673 N N . HIS C 1 169 ? -13.184 -44.516 18.278 1.00 24.32 167 HIS C N 1
ATOM 4674 C CA . HIS C 1 169 ? -12.920 -44.383 16.847 1.00 24.57 167 HIS C CA 1
ATOM 4675 C C . HIS C 1 169 ? -11.475 -44.004 16.541 1.00 25.43 167 HIS C C 1
ATOM 4676 O O . HIS C 1 169 ? -11.186 -43.483 15.473 1.00 24.67 167 HIS C O 1
ATOM 4683 N N . SER C 1 170 ? -10.588 -44.273 17.493 1.00 24.68 168 SER C N 1
ATOM 4684 C CA . SER C 1 170 ? -9.159 -44.058 17.349 1.00 24.59 168 SER C CA 1
ATOM 4685 C C . SER C 1 170 ? -8.771 -42.590 17.171 1.00 21.88 168 SER C C 1
ATOM 4686 O O . SER C 1 170 ? -7.731 -42.304 16.602 1.00 21.19 168 SER C O 1
ATOM 4689 N N . ILE C 1 171 ? -9.602 -41.683 17.683 1.00 19.19 169 ILE C N 1
ATOM 4690 C CA . ILE C 1 171 ? -9.325 -40.258 17.615 1.00 17.27 169 ILE C CA 1
ATOM 4691 C C . ILE C 1 171 ? -8.804 -39.784 18.967 1.00 15.47 169 ILE C C 1
ATOM 4692 O O . ILE C 1 171 ? -9.485 -39.877 19.977 1.00 14.42 169 ILE C O 1
ATOM 4697 N N . HIS C 1 172 ? -7.587 -39.260 18.942 1.00 13.61 170 HIS C N 1
ATOM 4698 C CA . HIS C 1 172 ? -6.902 -38.791 20.126 1.00 12.50 170 HIS C CA 1
ATOM 4699 C C . HIS C 1 172 ? -7.309 -37.359 20.430 1.00 11.34 170 HIS C C 1
ATOM 4700 O O . HIS C 1 172 ? -7.870 -36.690 19.584 1.00 11.22 170 HIS C O 1
ATOM 4707 N N . ILE C 1 173 ? -7.029 -36.913 21.650 1.00 10.49 171 ILE C N 1
ATOM 4708 C CA . ILE C 1 173 ? -7.595 -35.675 22.185 1.00 10.16 171 ILE C CA 1
ATOM 4709 C C . ILE C 1 173 ? -6.525 -34.738 22.713 1.00 9.62 171 ILE C C 1
ATOM 4710 O O . ILE C 1 173 ? -5.699 -35.129 23.542 1.00 9.62 171 ILE C O 1
ATOM 4715 N N . LEU C 1 174 ? -6.590 -33.490 22.246 1.00 9.29 172 LEU C N 1
ATOM 4716 C CA . LEU C 1 174 ? -5.707 -32.417 22.655 1.00 8.62 172 LEU C CA 1
ATOM 4717 C C . LEU C 1 174 ? -6.573 -31.259 23.118 1.00 8.54 172 LEU C C 1
ATOM 4718 O O . LEU C 1 174 ? -7.469 -30.832 22.397 1.00 8.61 172 LEU C O 1
ATOM 4723 N N . GLU C 1 175 ? -6.321 -30.759 24.323 1.00 8.21 173 GLU C N 1
ATOM 4724 C CA . GLU C 1 175 ? -7.142 -29.722 24.936 1.00 8.20 173 GLU C CA 1
ATOM 4725 C C . GLU C 1 175 ? -6.322 -28.486 25.300 1.00 8.20 173 GLU C C 1
ATOM 4726 O O . GLU C 1 175 ? -5.098 -28.566 25.481 1.00 7.97 173 GLU C O 1
ATOM 4732 N N . ASN C 1 176 ? -7.007 -27.344 25.370 1.00 8.07 174 ASN C N 1
ATOM 4733 C CA . ASN C 1 176 ? -6.408 -26.058 25.736 1.00 8.33 174 ASN C CA 1
ATOM 4734 C C . ASN C 1 176 ? -5.317 -25.540 24.792 1.00 8.41 174 ASN C C 1
ATOM 4735 O O . ASN C 1 176 ? -4.372 -24.893 25.232 1.00 8.27 174 ASN C O 1
ATOM 4740 N N . VAL C 1 177 ? -5.440 -25.794 23.500 1.00 8.69 175 VAL C N 1
ATOM 4741 C CA . VAL C 1 177 ? -4.570 -25.093 22.556 1.00 9.11 175 VAL C CA 1
ATOM 4742 C C . VAL C 1 177 ? -4.988 -23.619 22.488 1.00 9.50 175 VAL C C 1
ATOM 4743 O O . VAL C 1 177 ? -6.107 -23.283 22.851 1.00 8.98 175 VAL C O 1
ATOM 4747 N N . VAL C 1 178 ? -4.060 -22.773 22.066 1.00 9.95 176 VAL C N 1
ATOM 4748 C CA . VAL C 1 178 ? -4.270 -21.332 21.951 1.00 10.87 176 VAL C CA 1
ATOM 4749 C C . VAL C 1 178 ? -4.216 -20.972 20.478 1.00 11.43 176 VAL C C 1
ATOM 4750 O O . VAL C 1 178 ? -3.168 -21.097 19.847 1.00 11.12 176 VAL C O 1
ATOM 4754 N N . LEU C 1 179 ? -5.354 -20.557 19.925 1.00 12.61 177 LEU C N 1
ATOM 4755 C CA . LEU C 1 179 ? -5.472 -20.397 18.486 1.00 13.78 177 LEU C CA 1
ATOM 4756 C C . LEU C 1 179 ? -5.913 -19.008 18.013 1.00 15.16 177 LEU C C 1
ATOM 4757 O O . LEU C 1 179 ? -6.059 -18.800 16.819 1.00 15.69 177 LEU C O 1
ATOM 4762 N N . ASP C 1 180 ? -6.113 -18.054 18.911 1.00 16.73 178 ASP C N 1
ATOM 4763 C CA . ASP C 1 180 ? -6.619 -16.745 18.463 1.00 18.94 178 ASP C CA 1
ATOM 4764 C C . ASP C 1 180 ? -5.587 -15.938 17.653 1.00 19.25 178 ASP C C 1
ATOM 4765 O O . ASP C 1 180 ? -5.968 -15.097 16.856 1.00 19.05 178 ASP C O 1
ATOM 4770 N N . HIS C 1 181 ? -4.306 -16.279 17.787 1.00 18.14 179 HIS C N 1
ATOM 4771 C CA . HIS C 1 181 ? -3.239 -15.601 17.068 1.00 17.63 179 HIS C CA 1
ATOM 4772 C C . HIS C 1 181 ? -2.821 -16.317 15.776 1.00 17.18 179 HIS C C 1
ATOM 4773 O O . HIS C 1 181 ? -1.863 -15.917 15.148 1.00 17.08 179 HIS C O 1
ATOM 4780 N N . VAL C 1 182 ? -3.535 -17.365 15.378 1.00 17.25 180 VAL C N 1
ATOM 4781 C CA . VAL C 1 182 ? -3.195 -18.088 14.163 1.00 16.99 180 VAL C CA 1
ATOM 4782 C C . VAL C 1 182 ? -4.380 -18.165 13.208 1.00 16.34 180 VAL C C 1
ATOM 4783 O O . VAL C 1 182 ? -5.540 -18.279 13.610 1.00 16.38 180 VAL C O 1
ATOM 4787 N N . ALA C 1 183 ? -4.063 -18.125 11.926 1.00 16.85 181 ALA C N 1
ATOM 4788 C CA . ALA C 1 183 ? -5.075 -18.146 10.888 1.00 16.98 181 ALA C CA 1
ATOM 4789 C C . ALA C 1 183 ? -5.514 -19.568 10.608 1.00 17.41 181 ALA C C 1
ATOM 4790 O O . ALA C 1 183 ? -4.769 -20.535 10.864 1.00 16.10 181 ALA C O 1
ATOM 4792 N N . ASP C 1 184 ? -6.714 -19.701 10.046 1.00 18.00 182 ASP C N 1
ATOM 4793 C CA . ASP C 1 184 ? -7.188 -20.986 9.559 1.00 18.73 182 ASP C CA 1
ATOM 4794 C C . ASP C 1 184 ? -6.260 -21.506 8.485 1.00 18.11 182 ASP C C 1
ATOM 4795 O O . ASP C 1 184 ? -5.607 -20.729 7.788 1.00 18.98 182 ASP C O 1
ATOM 4800 N N . GLY C 1 185 ? -6.217 -22.819 8.320 1.00 16.95 183 GLY C N 1
ATOM 4801 C CA . GLY C 1 185 ? -5.466 -23.398 7.228 1.00 16.70 183 GLY C CA 1
ATOM 4802 C C . GLY C 1 185 ? -4.649 -24.597 7.630 1.00 17.08 183 GLY C C 1
ATOM 4803 O O . GLY C 1 185 ? -4.927 -25.254 8.643 1.00 16.08 183 GLY C O 1
ATOM 4804 N N . ASP C 1 186 ? -3.623 -24.862 6.827 1.00 16.69 184 ASP C N 1
ATOM 4805 C CA . ASP C 1 186 ? -2.827 -26.052 6.951 1.00 17.30 184 ASP C CA 1
ATOM 4806 C C . ASP C 1 186 ? -1.482 -25.778 7.586 1.00 16.36 184 ASP C C 1
ATOM 4807 O O . ASP C 1 186 ? -0.797 -24.812 7.245 1.00 16.26 184 ASP C O 1
ATOM 4812 N N . TYR C 1 187 ? -1.115 -26.656 8.508 1.00 14.76 185 TYR C N 1
ATOM 4813 C CA . TYR C 1 187 ? 0.108 -26.527 9.250 1.00 14.16 185 TYR C CA 1
ATOM 4814 C C . TYR C 1 187 ? 0.684 -27.902 9.482 1.00 13.66 185 TYR C C 1
ATOM 4815 O O . TYR C 1 187 ? 0.031 -28.919 9.224 1.00 14.00 185 TYR C O 1
ATOM 4824 N N . GLU C 1 188 ? 1.912 -27.929 9.977 1.00 13.42 186 GLU C N 1
ATOM 4825 C CA . GLU C 1 188 ? 2.448 -29.107 10.629 1.00 13.55 186 GLU C CA 1
ATOM 4826 C C . GLU C 1 188 ? 2.302 -28.879 12.126 1.00 12.43 186 GLU C C 1
ATOM 4827 O O . GLU C 1 188 ? 2.571 -27.783 12.610 1.00 12.26 186 GLU C O 1
ATOM 4838 N N . LEU C 1 189 ? 1.812 -29.891 12.838 1.00 11.14 187 LEU C N 1
ATOM 4839 C CA . LEU C 1 189 ? 1.596 -29.816 14.293 1.00 10.69 187 LEU C CA 1
ATOM 4840 C C . LEU C 1 189 ? 2.611 -30.699 15.002 1.00 9.75 187 LEU C C 1
ATOM 4841 O O . LEU C 1 189 ? 2.957 -31.769 14.513 1.00 9.39 187 LEU C O 1
ATOM 4846 N N . ILE C 1 190 ? 3.083 -30.229 16.151 1.00 9.43 188 ILE C N 1
ATOM 4847 C CA . ILE C 1 190 ? 3.783 -31.067 17.122 1.00 8.96 188 ILE C CA 1
ATOM 4848 C C . ILE C 1 190 ? 3.086 -30.874 18.466 1.00 8.67 188 ILE C C 1
ATOM 4849 O O . ILE C 1 190 ? 2.926 -29.742 18.934 1.00 8.30 188 ILE C O 1
ATOM 4854 N N . ALA C 1 191 ? 2.694 -31.975 19.097 1.00 8.26 189 ALA C N 1
ATOM 4855 C CA . ALA C 1 191 ? 2.054 -31.911 20.411 1.00 8.34 189 ALA C CA 1
ATOM 4856 C C . ALA C 1 191 ? 2.276 -33.202 21.198 1.00 8.09 189 ALA C C 1
ATOM 4857 O O . ALA C 1 191 ? 1.340 -33.941 21.485 1.00 8.05 189 ALA C O 1
ATOM 4859 N N . LEU C 1 192 ? 3.536 -33.469 21.536 1.00 7.93 190 LEU C N 1
ATOM 4860 C CA . LEU C 1 192 ? 3.940 -34.785 22.016 1.00 8.07 190 LEU C CA 1
ATOM 4861 C C . LEU C 1 192 ? 3.752 -34.949 23.518 1.00 7.89 190 LEU C C 1
ATOM 4862 O O . LEU C 1 192 ? 4.189 -34.095 24.287 1.00 8.00 190 LEU C O 1
ATOM 4867 N N . PRO C 1 193 ? 3.138 -36.063 23.946 1.00 7.80 191 PRO C N 1
ATOM 4868 C CA . PRO C 1 193 ? 3.099 -36.328 25.390 1.00 7.75 191 PRO C CA 1
ATOM 4869 C C . PRO C 1 193 ? 4.467 -36.698 25.925 1.00 7.52 191 PRO C C 1
ATOM 4870 O O . PRO C 1 193 ? 5.288 -37.271 25.197 1.00 7.25 191 PRO C O 1
ATOM 4874 N N . LEU C 1 194 ? 4.701 -36.378 27.191 1.00 7.29 192 LEU C N 1
ATOM 4875 C CA . LEU C 1 194 ? 5.849 -36.891 27.898 1.00 7.29 192 LEU C CA 1
ATOM 4876 C C . LEU C 1 194 ? 5.736 -38.410 27.988 1.00 7.19 192 LEU C C 1
ATOM 4877 O O . LEU C 1 194 ? 4.641 -38.966 27.880 1.00 7.25 192 LEU C O 1
ATOM 4882 N N . ALA C 1 195 ? 6.866 -39.083 28.184 1.00 7.10 193 ALA C N 1
ATOM 4883 C CA . ALA C 1 195 ? 6.901 -40.542 28.176 1.00 7.12 193 ALA C CA 1
ATOM 4884 C C . ALA C 1 195 ? 6.410 -41.141 29.504 1.00 7.14 193 ALA C C 1
ATOM 4885 O O . ALA C 1 195 ? 7.121 -41.886 30.146 1.00 7.18 193 ALA C O 1
ATOM 4887 N N . LEU C 1 196 ? 5.175 -40.821 29.890 1.00 7.10 194 LEU C N 1
ATOM 4888 C CA . LEU C 1 196 ? 4.666 -41.183 31.209 1.00 7.14 194 LEU C CA 1
ATOM 4889 C C . LEU C 1 196 ? 4.071 -42.579 31.202 1.00 7.38 194 LEU C C 1
ATOM 4890 O O . LEU C 1 196 ? 3.023 -42.792 30.604 1.00 7.39 194 LEU C O 1
ATOM 4895 N N . SER C 1 197 ? 4.753 -43.521 31.842 1.00 7.56 195 SER C N 1
ATOM 4896 C CA . SER C 1 197 ? 4.354 -44.930 31.819 1.00 7.95 195 SER C CA 1
ATOM 4897 C C . SER C 1 197 ? 2.928 -45.161 32.272 1.00 8.53 195 SER C C 1
ATOM 4898 O O . SER C 1 197 ? 2.223 -45.979 31.702 1.00 8.20 195 SER C O 1
ATOM 4901 N N . ASP C 1 198 ? 2.508 -44.451 33.317 1.00 9.41 196 ASP C N 1
ATOM 4902 C CA . ASP C 1 198 ? 1.298 -44.822 34.036 1.00 9.96 196 ASP C CA 1
ATOM 4903 C C . ASP C 1 198 ? 0.210 -43.767 34.025 1.00 9.74 196 ASP C C 1
ATOM 4904 O O . ASP C 1 198 ? -0.802 -43.930 34.694 1.00 9.49 196 ASP C O 1
ATOM 4909 N N . ALA C 1 199 ? 0.410 -42.679 33.288 1.00 9.37 197 ALA C N 1
ATOM 4910 C CA . ALA C 1 199 ? -0.451 -41.518 33.417 1.00 9.00 197 ALA C CA 1
ATOM 4911 C C . ALA C 1 199 ? -1.707 -41.533 32.549 1.00 8.82 197 ALA C C 1
ATOM 4912 O O . ALA C 1 199 ? -1.772 -42.216 31.525 1.00 8.20 197 ALA C O 1
ATOM 4914 N N . ASP C 1 200 ? -2.658 -40.708 32.982 1.00 8.46 198 ASP C N 1
ATOM 4915 C CA . ASP C 1 200 ? -3.941 -40.510 32.376 1.00 8.24 198 ASP C CA 1
ATOM 4916 C C . ASP C 1 200 ? -3.910 -39.424 31.305 1.00 8.07 198 ASP C C 1
ATOM 4917 O O . ASP C 1 200 ? -4.934 -39.142 30.691 1.00 8.22 198 ASP C O 1
ATOM 4922 N N . GLY C 1 201 ? -2.746 -38.820 31.078 1.00 7.85 199 GLY C N 1
ATOM 4923 C CA . GLY C 1 201 ? -2.593 -37.756 30.080 1.00 7.50 199 GLY C CA 1
ATOM 4924 C C . GLY C 1 201 ? -1.252 -37.086 30.300 1.00 7.43 199 GLY C C 1
ATOM 4925 O O . GLY C 1 201 ? -0.468 -37.546 31.136 1.00 7.34 199 GLY C O 1
ATOM 4926 N N . SER C 1 202 ? -0.968 -36.034 29.546 1.00 7.23 200 SER C N 1
ATOM 4927 C CA . SER C 1 202 ? 0.307 -35.341 29.689 1.00 7.16 200 SER C CA 1
ATOM 4928 C C . SER C 1 202 ? 0.195 -33.909 29.250 1.00 7.10 200 SER C C 1
ATOM 4929 O O . SER C 1 202 ? -0.415 -33.629 28.228 1.00 7.12 200 SER C O 1
ATOM 4932 N N . PRO C 1 203 ? 0.796 -32.980 30.013 1.00 7.04 201 PRO C N 1
ATOM 4933 C CA . PRO C 1 203 ? 1.012 -31.676 29.392 1.00 6.91 201 PRO C CA 1
ATOM 4934 C C . PRO C 1 203 ? 1.921 -31.833 28.181 1.00 6.62 201 PRO C C 1
ATOM 4935 O O . PRO C 1 203 ? 2.741 -32.765 28.122 1.00 6.37 201 PRO C O 1
ATOM 4939 N N . VAL C 1 204 ? 1.753 -30.934 27.221 1.00 6.61 202 VAL C N 1
ATOM 4940 C CA . VAL C 1 204 ? 2.539 -30.941 25.997 1.00 6.64 202 VAL C CA 1
ATOM 4941 C C . VAL C 1 204 ? 2.914 -29.522 25.627 1.00 6.51 202 VAL C C 1
ATOM 4942 O O . VAL C 1 204 ? 2.295 -28.555 26.100 1.00 6.46 202 VAL C O 1
ATOM 4946 N N . ARG C 1 205 ? 3.953 -29.397 24.805 1.00 6.57 203 ARG C N 1
ATOM 4947 C CA . ARG C 1 205 ? 4.227 -28.135 24.142 1.00 6.57 203 ARG C CA 1
ATOM 4948 C C . ARG C 1 205 ? 3.710 -28.284 22.730 1.00 6.78 203 ARG C C 1
ATOM 4949 O O . ARG C 1 205 ? 4.325 -28.963 21.901 1.00 6.86 203 ARG C O 1
ATOM 4957 N N . ALA C 1 206 ? 2.544 -27.710 22.480 1.00 6.95 204 ALA C N 1
ATOM 4958 C CA . ALA C 1 206 ? 1.967 -27.719 21.161 1.00 7.10 204 ALA C CA 1
ATOM 4959 C C . ALA C 1 206 ? 2.480 -26.529 20.374 1.00 7.29 204 ALA C C 1
ATOM 4960 O O . ALA C 1 206 ? 2.393 -25.381 20.831 1.00 7.01 204 ALA C O 1
ATOM 4962 N N . VAL C 1 207 ? 3.030 -26.819 19.196 1.00 7.54 205 VAL C N 1
ATOM 4963 C CA . VAL C 1 207 ? 3.470 -25.800 18.255 1.00 7.88 205 VAL C CA 1
ATOM 4964 C C . VAL C 1 207 ? 3.025 -26.172 16.845 1.00 8.21 205 VAL C C 1
ATOM 4965 O O . VAL C 1 207 ? 2.808 -27.345 16.541 1.00 7.90 205 VAL C O 1
ATOM 4969 N N . ILE C 1 208 ? 2.955 -25.168 15.971 1.00 9.09 206 ILE C N 1
ATOM 4970 C CA . ILE C 1 208 ? 2.586 -25.378 14.567 1.00 9.85 206 ILE C CA 1
ATOM 4971 C C . ILE C 1 208 ? 3.452 -24.548 13.621 1.00 10.80 206 ILE C C 1
ATOM 4972 O O . ILE C 1 208 ? 3.933 -23.475 13.991 1.00 10.52 206 ILE C O 1
ATOM 4977 N N . ARG C 1 209 ? 3.631 -25.064 12.408 1.00 12.00 207 ARG C N 1
ATOM 4978 C CA . ARG C 1 209 ? 4.353 -24.373 11.363 1.00 13.59 207 ARG C CA 1
ATOM 4979 C C . ARG C 1 209 ? 3.500 -24.378 10.091 1.00 14.33 207 ARG C C 1
ATOM 4980 O O . ARG C 1 209 ? 3.043 -25.440 9.664 1.00 13.57 207 ARG C O 1
ATOM 4988 N N . PRO C 1 210 ? 3.305 -23.202 9.472 1.00 16.56 208 PRO C N 1
ATOM 4989 C CA . PRO C 1 210 ? 2.466 -23.155 8.262 1.00 18.15 208 PRO C CA 1
ATOM 4990 C C . PRO C 1 210 ? 3.072 -23.981 7.136 1.00 20.29 208 PRO C C 1
ATOM 4991 O O . PRO C 1 210 ? 4.290 -23.992 6.991 1.00 19.45 208 PRO C O 1
ATOM 4995 N N . ILE C 1 211 ? 2.252 -24.710 6.381 1.00 25.14 209 ILE C N 1
ATOM 4996 C CA . ILE C 1 211 ? 2.793 -25.566 5.305 1.00 29.53 209 ILE C CA 1
ATOM 4997 C C . ILE C 1 211 ? 3.323 -24.737 4.135 1.00 34.05 209 ILE C C 1
ATOM 4998 O O . ILE C 1 211 ? 4.190 -25.223 3.401 1.00 37.29 209 ILE C O 1
ATOM 5004 N N . SER D 1 6 ? 8.859 -42.059 6.856 1.00 33.15 4 SER D N 1
ATOM 5005 C CA . SER D 1 6 ? 9.610 -42.708 7.966 1.00 32.31 4 SER D CA 1
ATOM 5006 C C . SER D 1 6 ? 8.976 -42.377 9.313 1.00 28.53 4 SER D C 1
ATOM 5007 O O . SER D 1 6 ? 8.548 -41.249 9.544 1.00 32.65 4 SER D O 1
ATOM 5010 N N . LYS D 1 7 ? 8.967 -43.340 10.219 1.00 25.51 5 LYS D N 1
ATOM 5011 C CA . LYS D 1 7 ? 8.363 -43.129 11.531 1.00 23.23 5 LYS D CA 1
ATOM 5012 C C . LYS D 1 7 ? 9.285 -42.350 12.491 1.00 19.21 5 LYS D C 1
ATOM 5013 O O . LYS D 1 7 ? 10.507 -42.465 12.436 1.00 17.78 5 LYS D O 1
ATOM 5019 N N . TRP D 1 8 ? 8.669 -41.575 13.377 1.00 16.23 6 TRP D N 1
ATOM 5020 C CA . TRP D 1 8 ? 9.363 -40.986 14.515 1.00 14.37 6 TRP D CA 1
ATOM 5021 C C . TRP D 1 8 ? 9.795 -42.100 15.456 1.00 13.67 6 TRP D C 1
ATOM 5022 O O . TRP D 1 8 ? 9.046 -43.059 15.664 1.00 13.95 6 TRP D O 1
ATOM 5033 N N . ILE D 1 9 ? 10.988 -41.951 16.020 1.00 12.02 7 ILE D N 1
ATOM 5034 C CA . ILE D 1 9 ? 11.561 -42.891 16.963 1.00 11.28 7 ILE D CA 1
ATOM 5035 C C . ILE D 1 9 ? 11.699 -42.194 18.327 1.00 10.76 7 ILE D C 1
ATOM 5036 O O . ILE D 1 9 ? 12.255 -41.115 18.425 1.00 10.18 7 ILE D O 1
ATOM 5041 N N . ASP D 1 10 ? 11.180 -42.837 19.360 1.00 10.06 8 ASP D N 1
ATOM 5042 C CA . ASP D 1 10 ? 11.255 -42.315 20.726 1.00 9.90 8 ASP D CA 1
ATOM 5043 C C . ASP D 1 10 ? 12.690 -42.434 21.246 1.00 9.49 8 ASP D C 1
ATOM 5044 O O . ASP D 1 10 ? 13.271 -43.527 21.224 1.00 9.92 8 ASP D O 1
ATOM 5049 N N . ILE D 1 11 ? 13.262 -41.323 21.700 1.00 8.96 9 ILE D N 1
ATOM 5050 C CA . ILE D 1 11 ? 14.558 -41.345 22.364 1.00 8.51 9 ILE D CA 1
ATOM 5051 C C . ILE D 1 11 ? 14.476 -40.749 23.760 1.00 8.45 9 ILE D C 1
ATOM 5052 O O . ILE D 1 11 ? 15.457 -40.194 24.274 1.00 8.32 9 ILE D O 1
ATOM 5057 N N . SER D 1 12 ? 13.312 -40.898 24.385 1.00 8.23 10 SER D N 1
ATOM 5058 C CA . SER D 1 12 ? 13.082 -40.417 25.743 1.00 8.27 10 SER D CA 1
ATOM 5059 C C . SER D 1 12 ? 13.081 -41.564 26.763 1.00 8.46 10 SER D C 1
ATOM 5060 O O . SER D 1 12 ? 12.693 -42.688 26.449 1.00 8.04 10 SER D O 1
ATOM 5063 N N . GLN D 1 13 ? 13.490 -41.252 27.992 1.00 8.68 11 GLN D N 1
ATOM 5064 C CA . GLN D 1 13 ? 13.380 -42.180 29.104 1.00 8.99 11 GLN D CA 1
ATOM 5065 C C . GLN D 1 13 ? 11.953 -42.275 29.650 1.00 8.82 11 GLN D C 1
ATOM 5066 O O . GLN D 1 13 ? 11.323 -41.252 29.924 1.00 8.51 11 GLN D O 1
ATOM 5072 N N . PRO D 1 14 ? 11.442 -43.506 29.874 1.00 8.87 12 PRO D N 1
ATOM 5073 C CA . PRO D 1 14 ? 10.126 -43.604 30.505 1.00 8.55 12 PRO D CA 1
ATOM 5074 C C . PRO D 1 14 ? 10.080 -42.959 31.888 1.00 8.14 12 PRO D C 1
ATOM 5075 O O . PRO D 1 14 ? 10.975 -43.172 32.700 1.00 7.94 12 PRO D O 1
ATOM 5079 N N . LEU D 1 15 ? 9.050 -42.147 32.117 1.00 8.01 13 LEU D N 1
ATOM 5080 C CA . LEU D 1 15 ? 8.860 -41.462 33.372 1.00 8.26 13 LEU D CA 1
ATOM 5081 C C . LEU D 1 15 ? 7.862 -42.233 34.225 1.00 8.41 13 LEU D C 1
ATOM 5082 O O . LEU D 1 15 ? 6.699 -42.356 33.868 1.00 8.31 13 LEU D O 1
ATOM 5087 N N . ASN D 1 16 ? 8.332 -42.690 35.374 1.00 8.94 14 ASN D N 1
ATOM 5088 C CA . ASN D 1 16 ? 7.522 -43.371 36.354 1.00 9.48 14 ASN D CA 1
ATOM 5089 C C . ASN D 1 16 ? 8.217 -43.331 37.717 1.00 10.00 14 ASN D C 1
ATOM 5090 O O . ASN D 1 16 ? 9.357 -42.862 37.828 1.00 9.60 14 ASN D O 1
ATOM 5095 N N . ASN D 1 17 ? 7.553 -43.838 38.750 1.00 10.45 15 ASN D N 1
ATOM 5096 C CA . ASN D 1 17 ? 8.081 -43.732 40.105 1.00 11.08 15 ASN D CA 1
ATOM 5097 C C . ASN D 1 17 ? 9.399 -44.470 40.334 1.00 11.94 15 ASN D C 1
ATOM 5098 O O . ASN D 1 17 ? 10.074 -44.194 41.318 1.00 12.19 15 ASN D O 1
ATOM 5103 N N . ASP D 1 18 ? 9.780 -45.367 39.429 1.00 12.75 16 ASP D N 1
ATOM 5104 C CA . ASP D 1 18 ? 11.075 -46.057 39.524 1.00 13.82 16 ASP D CA 1
ATOM 5105 C C . ASP D 1 18 ? 12.266 -45.323 38.898 1.00 13.13 16 ASP D C 1
ATOM 5106 O O . ASP D 1 18 ? 13.401 -45.784 39.000 1.00 12.73 16 ASP D O 1
ATOM 5111 N N . ILE D 1 19 ? 12.021 -44.220 38.194 1.00 12.06 17 ILE D N 1
ATOM 5112 C CA . ILE D 1 19 ? 13.111 -43.538 37.513 1.00 11.88 17 ILE D CA 1
ATOM 5113 C C . ILE D 1 19 ? 14.066 -42.959 38.548 1.00 12.28 17 ILE D C 1
ATOM 5114 O O . ILE D 1 19 ? 13.652 -42.521 39.615 1.00 11.92 17 ILE D O 1
ATOM 5119 N N . ALA D 1 20 ? 15.337 -42.921 38.194 1.00 13.04 18 ALA D N 1
ATOM 5120 C CA . ALA D 1 20 ? 16.343 -42.281 39.010 1.00 14.36 18 ALA D CA 1
ATOM 5121 C C . ALA D 1 20 ? 16.209 -40.753 39.003 1.00 14.94 18 ALA D C 1
ATOM 5122 O O . ALA D 1 20 ? 15.606 -40.157 38.103 1.00 14.65 18 ALA D O 1
ATOM 5124 N N . THR D 1 21 ? 16.766 -40.130 40.029 1.00 15.78 19 THR D N 1
ATOM 5125 C CA . THR D 1 21 ? 16.914 -38.677 40.089 1.00 16.90 19 THR D CA 1
ATOM 5126 C C . THR D 1 21 ? 18.295 -38.346 40.604 1.00 18.13 19 THR D C 1
ATOM 5127 O O . THR D 1 21 ? 18.995 -39.221 41.144 1.00 18.17 19 THR D O 1
ATOM 5131 N N . TRP D 1 22 ? 18.679 -37.081 40.466 1.00 20.00 20 TRP D N 1
ATOM 5132 C CA . TRP D 1 22 ? 19.880 -36.591 41.117 1.00 22.61 20 TRP D CA 1
ATOM 5133 C C . TRP D 1 22 ? 19.796 -36.763 42.597 1.00 22.14 20 TRP D C 1
ATOM 5134 O O . TRP D 1 22 ? 18.701 -36.711 43.183 1.00 20.93 20 TRP D O 1
ATOM 5145 N N . PRO D 1 23 ? 20.970 -36.974 43.210 1.00 22.00 21 PRO D N 1
ATOM 5146 C CA . PRO D 1 23 ? 21.070 -36.826 44.638 1.00 22.27 21 PRO D CA 1
ATOM 5147 C C . PRO D 1 23 ? 20.496 -35.468 45.018 1.00 20.58 21 PRO D C 1
ATOM 5148 O O . PRO D 1 23 ? 20.810 -34.467 44.374 1.00 22.47 21 PRO D O 1
ATOM 5152 N N . GLY D 1 24 ? 19.606 -35.455 45.994 1.00 19.83 22 GLY D N 1
ATOM 5153 C CA . GLY D 1 24 ? 19.052 -34.212 46.524 1.00 18.70 22 GLY D CA 1
ATOM 5154 C C . GLY D 1 24 ? 17.835 -33.667 45.797 1.00 18.30 22 GLY D C 1
ATOM 5155 O O . GLY D 1 24 ? 17.190 -32.743 46.289 1.00 17.70 22 GLY D O 1
ATOM 5156 N N . ASP D 1 25 ? 17.497 -34.243 44.643 1.00 16.90 23 ASP D N 1
ATOM 5157 C CA . ASP D 1 25 ? 16.333 -33.781 43.930 1.00 16.06 23 ASP D CA 1
ATOM 5158 C C . ASP D 1 25 ? 15.042 -34.430 44.454 1.00 15.04 23 ASP D C 1
ATOM 5159 O O . ASP D 1 25 ? 15.028 -35.520 45.041 1.00 14.29 23 ASP D O 1
ATOM 5164 N N . THR D 1 26 ? 13.950 -33.732 44.202 1.00 14.33 24 THR D N 1
ATOM 5165 C CA . THR D 1 26 ? 12.608 -34.271 44.369 1.00 14.67 24 THR D CA 1
ATOM 5166 C C . THR D 1 26 ? 12.458 -35.631 43.691 1.00 13.78 24 THR D C 1
ATOM 5167 O O . THR D 1 26 ? 12.736 -35.762 42.513 1.00 13.61 24 THR D O 1
ATOM 5171 N N . PRO D 1 27 ? 11.988 -36.648 44.430 1.00 13.47 25 PRO D N 1
ATOM 5172 C CA . PRO D 1 27 ? 11.716 -37.915 43.763 1.00 12.97 25 PRO D CA 1
ATOM 5173 C C . PRO D 1 27 ? 10.537 -37.792 42.802 1.00 11.61 25 PRO D C 1
ATOM 5174 O O . PRO D 1 27 ? 9.619 -37.019 43.059 1.00 10.82 25 PRO D O 1
ATOM 5178 N N . PHE D 1 28 ? 10.566 -38.547 41.705 1.00 10.64 26 PHE D N 1
ATOM 5179 C CA . PHE D 1 28 ? 9.468 -38.512 40.744 1.00 9.81 26 PHE D CA 1
ATOM 5180 C C . PHE D 1 28 ? 8.240 -39.115 41.367 1.00 9.59 26 PHE D C 1
ATOM 5181 O O . PHE D 1 28 ? 8.312 -40.182 41.990 1.00 9.28 26 PHE D O 1
ATOM 5189 N N . SER D 1 29 ? 7.111 -38.446 41.167 1.00 9.48 27 SER D N 1
ATOM 5190 C CA . SER D 1 29 ? 5.845 -38.962 41.645 1.00 9.89 27 SER D CA 1
ATOM 5191 C C . SER D 1 29 ? 4.726 -38.732 40.641 1.00 9.75 27 SER D C 1
ATOM 5192 O O . SER D 1 29 ? 4.340 -37.590 40.392 1.00 9.64 27 SER D O 1
ATOM 5195 N N . TYR D 1 30 ? 4.204 -39.812 40.065 1.00 9.66 28 TYR D N 1
ATOM 5196 C CA . TYR D 1 30 ? 2.887 -39.762 39.453 1.00 9.52 28 TYR D CA 1
ATOM 5197 C C . TYR D 1 30 ? 1.923 -40.537 40.345 1.00 9.79 28 TYR D C 1
ATOM 5198 O O . TYR D 1 30 ? 2.185 -41.686 40.701 1.00 9.92 28 TYR D O 1
ATOM 5207 N N . GLU D 1 31 ? 0.797 -39.917 40.691 1.00 9.95 29 GLU D N 1
ATOM 5208 C CA . GLU D 1 31 ? -0.280 -40.587 41.429 1.00 10.09 29 GLU D CA 1
ATOM 5209 C C . GLU D 1 31 ? -1.612 -40.224 40.782 1.00 10.21 29 GLU D C 1
ATOM 5210 O O . GLU D 1 31 ? -1.783 -39.158 40.194 1.00 10.82 29 GLU D O 1
ATOM 5221 N N . VAL D 1 32 ? -2.570 -41.124 40.888 1.00 10.48 30 VAL D N 1
ATOM 5222 C CA . VAL D 1 32 ? -3.950 -40.814 40.586 1.00 10.89 30 VAL D CA 1
ATOM 5223 C C . VAL D 1 32 ? -4.506 -40.083 41.810 1.00 10.89 30 VAL D C 1
ATOM 5224 O O . VAL D 1 32 ? -4.646 -40.672 42.874 1.00 11.46 30 VAL D O 1
ATOM 5228 N N . LEU D 1 33 ? -4.800 -38.794 41.666 1.00 11.14 31 LEU D N 1
ATOM 5229 C CA . LEU D 1 33 ? -5.383 -38.002 42.742 1.00 11.21 31 LEU D CA 1
ATOM 5230 C C . LEU D 1 33 ? -6.818 -38.418 43.007 1.00 11.12 31 LEU D C 1
ATOM 5231 O O . LEU D 1 33 ? -7.190 -38.708 44.147 1.00 10.53 31 LEU D O 1
ATOM 5236 N N . TRP D 1 34 ? -7.604 -38.447 41.925 1.00 10.51 32 TRP D N 1
ATOM 5237 C CA . TRP D 1 34 ? -9.018 -38.803 41.969 1.00 10.37 32 TRP D CA 1
ATOM 5238 C C . TRP D 1 34 ? -9.177 -39.979 41.055 1.00 10.16 32 TRP D C 1
ATOM 5239 O O . TRP D 1 34 ? -8.882 -39.902 39.856 1.00 9.54 32 TRP D O 1
ATOM 5250 N N . SER D 1 35 ? -9.669 -41.070 41.608 1.00 10.14 33 SER D N 1
ATOM 5251 C CA . SER D 1 35 ? -10.010 -42.184 40.779 1.00 10.20 33 SER D CA 1
ATOM 5252 C C . SER D 1 35 ? -11.355 -41.942 40.120 1.00 10.46 33 SER D C 1
ATOM 5253 O O . SER D 1 35 ? -12.153 -41.110 40.563 1.00 10.50 33 SER D O 1
ATOM 5256 N N . LYS D 1 36 ? -11.612 -42.692 39.070 1.00 11.45 34 LYS D N 1
ATOM 5257 C CA . LYS D 1 36 ? -12.914 -42.655 38.411 1.00 12.12 34 LYS D CA 1
ATOM 5258 C C . LYS D 1 36 ? -14.043 -43.056 39.367 1.00 12.73 34 LYS D C 1
ATOM 5259 O O . LYS D 1 36 ? -15.142 -42.499 39.308 1.00 12.00 34 LYS D O 1
ATOM 5265 N N . GLU D 1 37 ? -13.761 -43.996 40.263 1.00 13.70 35 GLU D N 1
ATOM 5266 C CA . GLU D 1 37 ? -14.738 -44.380 41.295 1.00 15.01 35 GLU D CA 1
ATOM 5267 C C . GLU D 1 37 ? -15.076 -43.195 42.176 1.00 13.92 35 GLU D C 1
ATOM 5268 O O . GLU D 1 37 ? -16.233 -42.941 42.476 1.00 13.88 35 GLU D O 1
ATOM 5274 N N . GLU D 1 38 ? -14.053 -42.481 42.619 1.00 12.80 36 GLU D N 1
ATOM 5275 C CA . GLU D 1 38 ? -14.262 -41.300 43.452 1.00 12.21 36 GLU D CA 1
ATOM 5276 C C . GLU D 1 38 ? -14.904 -40.107 42.746 1.00 12.10 36 GLU D C 1
ATOM 5277 O O . GLU D 1 38 ? -15.800 -39.463 43.301 1.00 11.69 36 GLU D O 1
ATOM 5283 N N . SER D 1 39 ? -14.441 -39.792 41.539 1.00 11.71 37 SER D N 1
ATOM 5284 C CA . SER D 1 39 ? -14.925 -38.624 40.821 1.00 11.43 37 SER D CA 1
ATOM 5285 C C . SER D 1 39 ? -16.260 -38.881 40.138 1.00 12.33 37 SER D C 1
ATOM 5286 O O . SER D 1 39 ? -16.995 -37.942 39.835 1.00 12.81 37 SER D O 1
ATOM 5289 N N . GLY D 1 40 ? -16.552 -40.146 39.859 1.00 12.65 38 GLY D N 1
ATOM 5290 C CA . GLY D 1 40 ? -17.736 -40.510 39.099 1.00 12.93 38 GLY D CA 1
ATOM 5291 C C . GLY D 1 40 ? -17.564 -40.389 37.594 1.00 13.24 38 GLY D C 1
ATOM 5292 O O . GLY D 1 40 ? -18.526 -40.548 36.850 1.00 13.32 38 GLY D O 1
ATOM 5293 N N . SER D 1 41 ? -16.359 -40.107 37.108 1.00 12.74 39 SER D N 1
ATOM 5294 C CA . SER D 1 41 ? -16.183 -40.029 35.654 1.00 12.79 39 SER D CA 1
ATOM 5295 C C . SER D 1 41 ? -14.756 -40.245 35.163 1.00 12.47 39 SER D C 1
ATOM 5296 O O . SER D 1 41 ? -14.566 -40.907 34.146 1.00 11.93 39 SER D O 1
ATOM 5299 N N . VAL D 1 42 ? -13.766 -39.696 35.874 1.00 11.94 40 VAL D N 1
ATOM 5300 C CA . VAL D 1 42 ? -12.398 -39.678 35.368 1.00 11.66 40 VAL D CA 1
ATOM 5301 C C . VAL D 1 42 ? -11.348 -40.038 36.403 1.00 10.67 40 VAL D C 1
ATOM 5302 O O . VAL D 1 42 ? -11.528 -39.811 37.608 1.00 10.48 40 VAL D O 1
ATOM 5306 N N . ASN D 1 43 ? -10.265 -40.620 35.912 1.00 9.67 41 ASN D N 1
ATOM 5307 C CA . ASN D 1 43 ? -9.026 -40.725 36.654 1.00 9.30 41 ASN D CA 1
ATOM 5308 C C . ASN D 1 43 ? -8.213 -39.478 36.391 1.00 9.16 41 ASN D C 1
ATOM 5309 O O . ASN D 1 43 ? -7.873 -39.173 35.234 1.00 9.21 41 ASN D O 1
ATOM 5314 N N . VAL D 1 44 ? -7.898 -38.754 37.456 1.00 8.96 42 VAL D N 1
ATOM 5315 C CA . VAL D 1 44 ? -7.161 -37.508 37.349 1.00 8.88 42 VAL D CA 1
ATOM 5316 C C . VAL D 1 44 ? -5.802 -37.644 38.033 1.00 8.71 42 VAL D C 1
ATOM 5317 O O . VAL D 1 44 ? -5.735 -37.943 39.237 1.00 8.95 42 VAL D O 1
ATOM 5321 N N . GLY D 1 45 ? -4.732 -37.431 37.273 1.00 8.31 43 GLY D N 1
ATOM 5322 C CA . GLY D 1 45 ? -3.383 -37.596 37.795 1.00 8.22 43 GLY D CA 1
ATOM 5323 C C . GLY D 1 45 ? -2.750 -36.330 38.378 1.00 8.12 43 GLY D C 1
ATOM 5324 O O . GLY D 1 45 ? -3.076 -35.213 37.972 1.00 8.04 43 GLY D O 1
ATOM 5325 N N . LYS D 1 46 ? -1.830 -36.517 39.318 1.00 8.38 44 LYS D N 1
ATOM 5326 C CA . LYS D 1 46 ? -1.034 -35.430 39.913 1.00 8.80 44 LYS D CA 1
ATOM 5327 C C . LYS D 1 46 ? 0.428 -35.784 39.689 1.00 9.04 44 LYS D C 1
ATOM 5328 O O . LYS D 1 46 ? 0.874 -36.882 40.022 1.00 9.15 44 LYS D O 1
ATOM 5334 N N . LEU D 1 47 ? 1.168 -34.831 39.140 1.00 9.47 45 LEU D N 1
ATOM 5335 C CA . LEU D 1 47 ? 2.549 -35.037 38.792 1.00 10.02 45 LEU D CA 1
ATOM 5336 C C . LEU D 1 47 ? 3.403 -34.132 39.685 1.00 10.20 45 LEU D C 1
ATOM 5337 O O . LEU D 1 47 ? 3.139 -32.943 39.777 1.00 10.25 45 LEU D O 1
ATOM 5342 N N . THR D 1 48 ? 4.382 -34.717 40.365 1.00 10.33 46 THR D N 1
ATOM 5343 C CA . THR D 1 48 ? 5.370 -33.996 41.144 1.00 10.79 46 THR D CA 1
ATOM 5344 C C . THR D 1 48 ? 6.763 -34.477 40.733 1.00 10.75 46 THR D C 1
ATOM 5345 O O . THR D 1 48 ? 7.039 -35.683 40.734 1.00 10.42 46 THR D O 1
ATOM 5349 N N . MET D 1 49 ? 7.636 -33.555 40.340 1.00 10.52 47 MET D N 1
ATOM 5350 C CA . MET D 1 49 ? 8.954 -33.965 39.870 1.00 10.49 47 MET D CA 1
ATOM 5351 C C . MET D 1 49 ? 9.948 -32.829 39.913 1.00 10.26 47 MET D C 1
ATOM 5352 O O . MET D 1 49 ? 9.577 -31.651 39.899 1.00 10.00 47 MET D O 1
ATOM 5357 N N . SER D 1 50 ? 11.218 -33.193 39.955 1.00 10.23 48 SER D N 1
ATOM 5358 C CA . SER D 1 50 ? 12.265 -32.271 39.574 1.00 10.43 48 SER D CA 1
ATOM 5359 C C . SER D 1 50 ? 12.206 -32.137 38.067 1.00 10.32 48 SER D C 1
ATOM 5360 O O . SER D 1 50 ? 11.974 -33.110 37.343 1.00 9.62 48 SER D O 1
ATOM 5363 N N . ILE D 1 51 ? 12.477 -30.952 37.560 1.00 11.02 49 ILE D N 1
ATOM 5364 C CA . ILE D 1 51 ? 12.507 -30.857 36.126 1.00 11.89 49 ILE D CA 1
ATOM 5365 C C . ILE D 1 51 ? 13.680 -31.626 35.528 1.00 11.67 49 ILE D C 1
ATOM 5366 O O . ILE D 1 51 ? 13.585 -31.951 34.385 1.00 12.64 49 ILE D O 1
ATOM 5371 N N . HIS D 1 52 ? 14.745 -31.932 36.270 1.00 11.07 50 HIS D N 1
ATOM 5372 C CA . HIS D 1 52 ? 15.898 -32.669 35.734 1.00 11.30 50 HIS D CA 1
ATOM 5373 C C . HIS D 1 52 ? 15.741 -34.177 35.937 1.00 11.32 50 HIS D C 1
ATOM 5374 O O . HIS D 1 52 ? 16.568 -34.827 36.582 1.00 12.62 50 HIS D O 1
ATOM 5381 N N . THR D 1 53 ? 14.617 -34.698 35.467 1.00 10.60 51 THR D N 1
ATOM 5382 C CA . THR D 1 53 ? 14.282 -36.106 35.619 1.00 9.77 51 THR D CA 1
ATOM 5383 C C . THR D 1 53 ? 13.999 -36.608 34.243 1.00 9.01 51 THR D C 1
ATOM 5384 O O . THR D 1 53 ? 13.275 -35.965 33.481 1.00 9.00 51 THR D O 1
ATOM 5388 N N . GLY D 1 54 ? 14.606 -37.730 33.892 1.00 7.97 52 GLY D N 1
ATOM 5389 C CA . GLY D 1 54 ? 14.432 -38.295 32.576 1.00 7.65 52 GLY D CA 1
ATOM 5390 C C . GLY D 1 54 ? 15.007 -37.378 31.517 1.00 7.24 52 GLY D C 1
ATOM 5391 O O . GLY D 1 54 ? 15.902 -36.568 31.794 1.00 7.67 52 GLY D O 1
ATOM 5392 N N . THR D 1 55 ? 14.475 -37.491 30.309 1.00 6.81 53 THR D N 1
ATOM 5393 C CA . THR D 1 55 ? 14.950 -36.711 29.167 1.00 6.46 53 THR D CA 1
ATOM 5394 C C . THR D 1 55 ? 14.446 -35.283 29.326 1.00 6.30 53 THR D C 1
ATOM 5395 O O . THR D 1 55 ? 13.255 -35.077 29.486 1.00 5.81 53 THR D O 1
ATOM 5399 N N . HIS D 1 56 ? 15.361 -34.315 29.330 1.00 6.33 54 HIS D N 1
ATOM 5400 C CA . HIS D 1 56 ? 14.972 -32.959 29.634 1.00 6.54 54 HIS D CA 1
ATOM 5401 C C . HIS D 1 56 ? 15.970 -31.965 29.110 1.00 6.78 54 HIS D C 1
ATOM 5402 O O . HIS D 1 56 ? 17.105 -32.327 28.769 1.00 6.79 54 HIS D O 1
ATOM 5409 N N . ILE D 1 57 ? 15.554 -30.706 29.098 1.00 7.12 55 ILE D N 1
ATOM 5410 C CA . ILE D 1 57 ? 16.430 -29.615 28.718 1.00 7.49 55 ILE D CA 1
ATOM 5411 C C . ILE D 1 57 ? 16.681 -28.714 29.917 1.00 7.47 55 ILE D C 1
ATOM 5412 O O . ILE D 1 57 ? 15.814 -28.570 30.794 1.00 7.21 55 ILE D O 1
ATOM 5417 N N . ASP D 1 58 ? 17.881 -28.138 29.959 1.00 7.31 56 ASP D N 1
ATOM 5418 C CA . ASP D 1 58 ? 18.255 -27.174 30.995 1.00 7.47 56 ASP D CA 1
ATOM 5419 C C . ASP D 1 58 ? 18.021 -25.767 30.469 1.00 7.43 56 ASP D C 1
ATOM 5420 O O . ASP D 1 58 ? 18.396 -25.453 29.336 1.00 7.38 56 ASP D O 1
ATOM 5425 N N . ALA D 1 59 ? 17.440 -24.918 31.301 1.00 7.36 57 ALA D N 1
ATOM 5426 C CA . ALA D 1 59 ? 17.442 -23.490 31.028 1.00 7.43 57 ALA D CA 1
ATOM 5427 C C . ALA D 1 59 ? 18.650 -22.887 31.733 1.00 7.26 57 ALA D C 1
ATOM 5428 O O . ALA D 1 59 ? 19.122 -23.412 32.743 1.00 7.84 57 ALA D O 1
ATOM 5430 N N . PRO D 1 60 ? 19.180 -21.782 31.210 1.00 7.26 58 PRO D N 1
ATOM 5431 C CA . PRO D 1 60 ? 20.310 -21.131 31.876 1.00 7.05 58 PRO D CA 1
ATOM 5432 C C . PRO D 1 60 ? 20.046 -20.790 33.352 1.00 7.11 58 PRO D C 1
ATOM 5433 O O . PRO D 1 60 ? 20.985 -20.796 34.158 1.00 7.00 58 PRO D O 1
ATOM 5437 N N . PHE D 1 61 ? 18.795 -20.494 33.699 1.00 7.09 59 PHE D N 1
ATOM 5438 C CA . PHE D 1 61 ? 18.439 -20.187 35.085 1.00 7.35 59 PHE D CA 1
ATOM 5439 C C . PHE D 1 61 ? 18.850 -21.289 36.060 1.00 7.61 59 PHE D C 1
ATOM 5440 O O . PHE D 1 61 ? 19.098 -21.018 37.241 1.00 7.36 59 PHE D O 1
ATOM 5448 N N . HIS D 1 62 ? 18.943 -22.521 35.568 1.00 7.87 60 HIS D N 1
ATOM 5449 C CA . HIS D 1 62 ? 19.411 -23.637 36.388 1.00 8.61 60 HIS D CA 1
ATOM 5450 C C . HIS D 1 62 ? 20.767 -23.359 37.048 1.00 8.64 60 HIS D C 1
ATOM 5451 O O . HIS D 1 62 ? 20.976 -23.706 38.207 1.00 8.48 60 HIS D O 1
ATOM 5458 N N . PHE D 1 63 ? 21.688 -22.767 36.300 1.00 8.49 61 PHE D N 1
ATOM 5459 C CA . PHE D 1 63 ? 23.052 -22.569 36.784 1.00 8.81 61 PHE D CA 1
ATOM 5460 C C . PHE D 1 63 ? 23.487 -21.105 36.836 1.00 9.19 61 PHE D C 1
ATOM 5461 O O . PHE D 1 63 ? 24.609 -20.811 37.256 1.00 9.11 61 PHE D O 1
ATOM 5469 N N . ASP D 1 64 ? 22.595 -20.198 36.453 1.00 9.66 62 ASP D N 1
ATOM 5470 C CA . ASP D 1 64 ? 22.883 -18.778 36.452 1.00 10.01 62 ASP D CA 1
ATOM 5471 C C . ASP D 1 64 ? 21.638 -18.040 36.892 1.00 10.12 62 ASP D C 1
ATOM 5472 O O . ASP D 1 64 ? 20.610 -18.077 36.206 1.00 9.84 62 ASP D O 1
ATOM 5477 N N . ASN D 1 65 ? 21.719 -17.353 38.030 1.00 10.22 63 ASN D N 1
ATOM 5478 C CA . ASN D 1 65 ? 20.567 -16.645 38.564 1.00 10.56 63 ASN D CA 1
ATOM 5479 C C . ASN D 1 65 ? 19.959 -15.656 37.596 1.00 10.29 63 ASN D C 1
ATOM 5480 O O . ASN D 1 65 ? 18.765 -15.386 37.676 1.00 10.18 63 ASN D O 1
ATOM 5485 N N . ASP D 1 66 ? 20.768 -15.108 36.702 1.00 9.98 64 ASP D N 1
ATOM 5486 C CA . ASP D 1 66 ? 20.270 -14.120 35.749 1.00 10.26 64 ASP D CA 1
ATOM 5487 C C . ASP D 1 66 ? 19.974 -14.716 34.379 1.00 9.59 64 ASP D C 1
ATOM 5488 O O . ASP D 1 66 ? 19.693 -13.998 33.436 1.00 9.14 64 ASP D O 1
ATOM 5493 N N . GLY D 1 67 ? 20.019 -16.040 34.283 1.00 9.28 65 GLY D N 1
ATOM 5494 C CA . GLY D 1 67 ? 19.793 -16.719 33.022 1.00 8.96 65 GLY D CA 1
ATOM 5495 C C . GLY D 1 67 ? 18.324 -16.857 32.677 1.00 8.85 65 GLY D C 1
ATOM 5496 O O . GLY D 1 67 ? 17.449 -16.759 33.551 1.00 8.53 65 GLY D O 1
ATOM 5497 N N . LYS D 1 68 ? 18.066 -17.076 31.395 1.00 8.46 66 LYS D N 1
ATOM 5498 C CA . LYS D 1 68 ? 16.713 -17.269 30.886 1.00 8.75 66 LYS D CA 1
ATOM 5499 C C . LYS D 1 68 ? 15.994 -18.415 31.580 1.00 8.66 66 LYS D C 1
ATOM 5500 O O . LYS D 1 68 ? 16.622 -19.408 31.943 1.00 8.28 66 LYS D O 1
ATOM 5506 N N . LYS D 1 69 ? 14.697 -18.229 31.790 1.00 8.80 67 LYS D N 1
ATOM 5507 C CA . LYS D 1 69 ? 13.796 -19.284 32.230 1.00 9.25 67 LYS D CA 1
ATOM 5508 C C . LYS D 1 69 ? 13.310 -20.031 30.991 1.00 8.83 67 LYS D C 1
ATOM 5509 O O . LYS D 1 69 ? 13.471 -19.563 29.869 1.00 8.28 67 LYS D O 1
ATOM 5515 N N . VAL D 1 70 ? 12.666 -21.171 31.208 1.00 9.02 68 VAL D N 1
ATOM 5516 C CA . VAL D 1 70 ? 12.293 -22.055 30.098 1.00 9.03 68 VAL D CA 1
ATOM 5517 C C . VAL D 1 70 ? 11.473 -21.388 29.006 1.00 9.05 68 VAL D C 1
ATOM 5518 O O . VAL D 1 70 ? 11.789 -21.524 27.818 1.00 9.27 68 VAL D O 1
ATOM 5522 N N . LEU D 1 71 ? 10.437 -20.644 29.388 1.00 9.27 69 LEU D N 1
ATOM 5523 C CA . LEU D 1 71 ? 9.551 -20.045 28.394 1.00 9.43 69 LEU D CA 1
ATOM 5524 C C . LEU D 1 71 ? 10.272 -18.995 27.542 1.00 9.60 69 LEU D C 1
ATOM 5525 O O . LEU D 1 71 ? 9.838 -18.690 26.421 1.00 9.73 69 LEU D O 1
ATOM 5530 N N . ASP D 1 72 ? 11.366 -18.440 28.066 1.00 9.84 70 ASP D N 1
ATOM 5531 C CA . ASP D 1 72 ? 12.152 -17.443 27.338 1.00 9.93 70 ASP D CA 1
ATOM 5532 C C . ASP D 1 72 ? 13.002 -18.080 26.244 1.00 9.93 70 ASP D C 1
ATOM 5533 O O . ASP D 1 72 ? 13.527 -17.381 25.365 1.00 9.03 70 ASP D O 1
ATOM 5538 N N . LEU D 1 73 ? 13.161 -19.397 26.286 1.00 9.93 71 LEU D N 1
ATOM 5539 C CA . LEU D 1 73 ? 14.008 -20.072 25.299 1.00 10.68 71 LEU D CA 1
ATOM 5540 C C . LEU D 1 73 ? 13.357 -20.124 23.922 1.00 10.92 71 LEU D C 1
ATOM 5541 O O . LEU D 1 73 ? 12.159 -20.356 23.783 1.00 10.61 71 LEU D O 1
ATOM 5546 N N . ASP D 1 74 ? 14.190 -19.963 22.905 1.00 11.72 72 ASP D N 1
ATOM 5547 C CA . ASP D 1 74 ? 13.755 -19.995 21.515 1.00 12.47 72 ASP D CA 1
ATOM 5548 C C . ASP D 1 74 ? 13.360 -21.412 21.084 1.00 11.77 72 ASP D C 1
ATOM 5549 O O . ASP D 1 74 ? 14.204 -22.301 20.963 1.00 12.29 72 ASP D O 1
ATOM 5554 N N . ILE D 1 75 ? 12.080 -21.611 20.784 1.00 11.19 73 ILE D N 1
ATOM 5555 C CA . ILE D 1 75 ? 11.593 -22.943 20.398 1.00 11.00 73 ILE D CA 1
ATOM 5556 C C . ILE D 1 75 ? 12.208 -23.495 19.110 1.00 10.62 73 ILE D C 1
ATOM 5557 O O . ILE D 1 75 ? 12.293 -24.715 18.942 1.00 10.55 73 ILE D O 1
ATOM 5562 N N . GLN D 1 76 ? 12.670 -22.620 18.222 1.00 10.74 74 GLN D N 1
ATOM 5563 C CA . GLN D 1 76 ? 13.253 -23.062 16.944 1.00 10.80 74 GLN D CA 1
ATOM 5564 C C . GLN D 1 76 ? 14.494 -23.933 17.165 1.00 10.43 74 GLN D C 1
ATOM 5565 O O . GLN D 1 76 ? 14.820 -24.790 16.350 1.00 10.58 74 GLN D O 1
ATOM 5571 N N . VAL D 1 77 ? 15.203 -23.687 18.259 1.00 10.20 75 VAL D N 1
ATOM 5572 C CA . VAL D 1 77 ? 16.406 -24.440 18.601 1.00 10.19 75 VAL D CA 1
ATOM 5573 C C . VAL D 1 77 ? 16.101 -25.941 18.767 1.00 9.73 75 VAL D C 1
ATOM 5574 O O . VAL D 1 77 ? 16.960 -26.784 18.490 1.00 9.43 75 VAL D O 1
ATOM 5578 N N . TYR D 1 78 ? 14.901 -26.248 19.266 1.00 9.29 76 TYR D N 1
ATOM 5579 C CA . TYR D 1 78 ? 14.559 -27.594 19.714 1.00 9.02 76 TYR D CA 1
ATOM 5580 C C . TYR D 1 78 ? 13.832 -28.447 18.681 1.00 9.02 76 TYR D C 1
ATOM 5581 O O . TYR D 1 78 ? 13.392 -29.544 19.004 1.00 9.11 76 TYR D O 1
ATOM 5590 N N . VAL D 1 79 ? 13.675 -27.933 17.456 1.00 9.08 77 VAL D N 1
ATOM 5591 C CA . VAL D 1 79 ? 13.066 -28.700 16.359 1.00 8.89 77 VAL D CA 1
ATOM 5592 C C . VAL D 1 79 ? 13.886 -28.490 15.089 1.00 8.92 77 VAL D C 1
ATOM 5593 O O . VAL D 1 79 ? 14.096 -27.346 14.653 1.00 8.72 77 VAL D O 1
ATOM 5597 N N . GLY D 1 80 ? 14.336 -29.585 14.487 1.00 8.91 78 GLY D N 1
ATOM 5598 C CA . GLY D 1 80 ? 15.013 -29.504 13.200 1.00 8.84 78 GLY D CA 1
ATOM 5599 C C . GLY D 1 80 ? 16.117 -30.516 13.018 1.00 8.74 78 GLY D C 1
ATOM 5600 O O . GLY D 1 80 ? 16.305 -31.396 13.865 1.00 8.86 78 GLY D O 1
ATOM 5601 N N . PRO D 1 81 ? 16.877 -30.383 11.918 1.00 8.92 79 PRO D N 1
ATOM 5602 C CA . PRO D 1 81 ? 17.937 -31.325 11.573 1.00 8.94 79 PRO D CA 1
ATOM 5603 C C . PRO D 1 81 ? 18.947 -31.499 12.687 1.00 8.79 79 PRO D C 1
ATOM 5604 O O . PRO D 1 81 ? 19.338 -30.526 13.361 1.00 8.48 79 PRO D O 1
ATOM 5608 N N . THR D 1 82 ? 19.332 -32.750 12.889 1.00 8.89 80 THR D N 1
ATOM 5609 C CA . THR D 1 82 ? 20.249 -33.110 13.939 1.00 8.93 80 THR D CA 1
ATOM 5610 C C . THR D 1 82 ? 21.160 -34.209 13.428 1.00 9.15 80 THR D C 1
ATOM 5611 O O . THR D 1 82 ? 20.739 -35.022 12.609 1.00 9.00 80 THR D O 1
ATOM 5618 N N . ARG D 1 83 ? 22.409 -34.200 13.885 1.00 9.06 81 ARG D N 1
ATOM 5619 C CA . ARG D 1 83 ? 23.359 -35.259 13.583 1.00 9.36 81 ARG D CA 1
ATOM 5620 C C . ARG D 1 83 ? 23.633 -36.027 14.872 1.00 9.57 81 ARG D C 1
ATOM 5621 O O . ARG D 1 83 ? 23.727 -35.428 15.950 1.00 8.82 81 ARG D O 1
ATOM 5629 N N . ILE D 1 84 ? 23.734 -37.350 14.760 1.00 9.94 82 ILE D N 1
ATOM 5630 C CA . ILE D 1 84 ? 24.024 -38.212 15.907 1.00 10.76 82 ILE D CA 1
ATOM 5631 C C . ILE D 1 84 ? 25.335 -38.945 15.670 1.00 11.49 82 ILE D C 1
ATOM 5632 O O . ILE D 1 84 ? 25.542 -39.524 14.588 1.00 11.94 82 ILE D O 1
ATOM 5637 N N . ILE D 1 85 ? 26.228 -38.873 16.650 1.00 12.16 83 ILE D N 1
ATOM 5638 C CA . ILE D 1 85 ? 27.558 -39.471 16.540 1.00 13.13 83 ILE D CA 1
ATOM 5639 C C . ILE D 1 85 ? 27.894 -40.284 17.765 1.00 13.69 83 ILE D C 1
ATOM 5640 O O . ILE D 1 85 ? 27.337 -40.065 18.848 1.00 12.55 83 ILE D O 1
ATOM 5645 N N . ASP D 1 86 ? 28.823 -41.218 17.580 1.00 15.33 84 ASP D N 1
ATOM 5646 C CA . ASP D 1 86 ? 29.273 -42.088 18.654 1.00 16.97 84 ASP D CA 1
ATOM 5647 C C . ASP D 1 86 ? 30.552 -41.584 19.279 1.00 17.25 84 ASP D C 1
ATOM 5648 O O . ASP D 1 86 ? 31.578 -41.428 18.604 1.00 16.36 84 ASP D O 1
ATOM 5653 N N . VAL D 1 87 ? 30.491 -41.363 20.588 1.00 16.85 85 VAL D N 1
ATOM 5654 C CA . VAL D 1 87 ? 31.654 -40.974 21.361 1.00 17.70 85 VAL D CA 1
ATOM 5655 C C . VAL D 1 87 ? 31.782 -41.876 22.601 1.00 17.87 85 VAL D C 1
ATOM 5656 O O . VAL D 1 87 ? 32.141 -41.431 23.687 1.00 18.31 85 VAL D O 1
ATOM 5660 N N . SER D 1 88 ? 31.500 -43.154 22.419 1.00 18.14 86 SER D N 1
ATOM 5661 C CA . SER D 1 88 ? 31.613 -44.124 23.488 1.00 19.97 86 SER D CA 1
ATOM 5662 C C . SER D 1 88 ? 33.062 -44.370 23.879 1.00 20.71 86 SER D C 1
ATOM 5663 O O . SER D 1 88 ? 33.978 -44.106 23.104 1.00 20.22 86 SER D O 1
ATOM 5666 N N . ASN D 1 89 ? 33.252 -44.920 25.076 1.00 22.92 87 ASN D N 1
ATOM 5667 C CA . ASN D 1 89 ? 34.573 -45.320 25.562 1.00 26.07 87 ASN D CA 1
ATOM 5668 C C . ASN D 1 89 ? 35.566 -44.177 25.640 1.00 26.30 87 ASN D C 1
ATOM 5669 O O . ASN D 1 89 ? 36.761 -44.360 25.383 1.00 25.57 87 ASN D O 1
ATOM 5674 N N . LEU D 1 90 ? 35.058 -42.995 25.990 1.00 24.93 88 LEU D N 1
ATOM 5675 C CA . LEU D 1 90 ? 35.895 -41.821 26.204 1.00 25.49 88 LEU D CA 1
ATOM 5676 C C . LEU D 1 90 ? 35.577 -41.243 27.574 1.00 26.20 88 LEU D C 1
ATOM 5677 O O . LEU D 1 90 ? 34.405 -41.059 27.913 1.00 26.20 88 LEU D O 1
ATOM 5682 N N . GLU D 1 91 ? 36.615 -40.982 28.367 1.00 26.55 89 GLU D N 1
ATOM 5683 C CA . GLU D 1 91 ? 36.422 -40.438 29.717 1.00 28.45 89 GLU D CA 1
ATOM 5684 C C . GLU D 1 91 ? 35.874 -39.019 29.658 1.00 27.02 89 GLU D C 1
ATOM 5685 O O . GLU D 1 91 ? 35.098 -38.615 30.521 1.00 26.94 89 GLU D O 1
ATOM 5691 N N . SER D 1 92 ? 36.266 -38.270 28.630 1.00 26.64 90 SER D N 1
ATOM 5692 C CA . SER D 1 92 ? 35.687 -36.950 28.395 1.00 26.14 90 SER D CA 1
ATOM 5693 C C . SER D 1 92 ? 35.787 -36.560 26.925 1.00 25.19 90 SER D C 1
ATOM 5694 O O . SER D 1 92 ? 36.645 -37.057 26.186 1.00 24.16 90 SER D O 1
ATOM 5697 N N . ILE D 1 93 ? 34.897 -35.664 26.509 1.00 23.92 91 ILE D N 1
ATOM 5698 C CA . ILE D 1 93 ? 34.777 -35.288 25.102 1.00 23.57 91 ILE D CA 1
ATOM 5699 C C . ILE D 1 93 ? 34.999 -33.793 24.925 1.00 23.23 91 ILE D C 1
ATOM 5700 O O . ILE D 1 93 ? 34.313 -32.979 25.536 1.00 21.71 91 ILE D O 1
ATOM 5705 N N . GLY D 1 94 ? 35.971 -33.450 24.088 1.00 22.77 92 GLY D N 1
ATOM 5706 C CA . GLY D 1 94 ? 36.284 -32.066 23.802 1.00 22.66 92 GLY D CA 1
ATOM 5707 C C . GLY D 1 94 ? 36.608 -31.895 22.334 1.00 23.77 92 GLY D C 1
ATOM 5708 O O . GLY D 1 94 ? 36.278 -32.749 21.507 1.00 22.64 92 GLY D O 1
ATOM 5709 N N . LYS D 1 95 ? 37.234 -30.770 22.013 1.00 25.22 93 LYS D N 1
ATOM 5710 C CA . LYS D 1 95 ? 37.577 -30.428 20.641 1.00 26.16 93 LYS D CA 1
ATOM 5711 C C . LYS D 1 95 ? 38.332 -31.556 19.964 1.00 27.01 93 LYS D C 1
ATOM 5712 O O . LYS D 1 95 ? 38.010 -31.937 18.842 1.00 27.01 93 LYS D O 1
ATOM 5718 N N . LYS D 1 96 ? 39.315 -32.111 20.665 1.00 27.55 94 LYS D N 1
ATOM 5719 C CA . LYS D 1 96 ? 40.178 -33.136 20.094 1.00 29.08 94 LYS D CA 1
ATOM 5720 C C . LYS D 1 96 ? 39.374 -34.314 19.562 1.00 28.40 94 LYS D C 1
ATOM 5721 O O . LYS D 1 96 ? 39.640 -34.809 18.469 1.00 26.74 94 LYS D O 1
ATOM 5732 N N . GLU D 1 97 ? 38.381 -34.749 20.335 1.00 29.57 95 GLU D N 1
ATOM 5733 C CA . GLU D 1 97 ? 37.591 -35.925 19.982 1.00 29.53 95 GLU D CA 1
ATOM 5734 C C . GLU D 1 97 ? 36.597 -35.645 18.851 1.00 28.98 95 GLU D C 1
ATOM 5735 O O . GLU D 1 97 ? 36.244 -36.554 18.120 1.00 31.11 95 GLU D O 1
ATOM 5741 N N . LEU D 1 98 ? 36.137 -34.400 18.728 1.00 26.67 96 LEU D N 1
ATOM 5742 C CA . LEU D 1 98 ? 35.114 -34.042 17.743 1.00 25.44 96 LEU D CA 1
ATOM 5743 C C . LEU D 1 98 ? 35.689 -33.605 16.401 1.00 25.02 96 LEU D C 1
ATOM 5744 O O . LEU D 1 98 ? 34.975 -33.574 15.408 1.00 22.02 96 LEU D O 1
ATOM 5749 N N . GLU D 1 99 ? 36.984 -33.303 16.369 1.00 27.69 97 GLU D N 1
ATOM 5750 C CA . GLU D 1 99 ? 37.651 -32.897 15.119 1.00 28.61 97 GLU D CA 1
ATOM 5751 C C . GLU D 1 99 ? 37.552 -33.955 14.030 1.00 26.40 97 GLU D C 1
ATOM 5752 O O . GLU D 1 99 ? 37.508 -33.624 12.851 1.00 26.71 97 GLU D O 1
ATOM 5758 N N . LYS D 1 100 ? 37.522 -35.224 14.420 1.00 24.68 98 LYS D N 1
ATOM 5759 C CA . LYS D 1 100 ? 37.514 -36.296 13.438 1.00 24.84 98 LYS D CA 1
ATOM 5760 C C . LYS D 1 100 ? 36.149 -36.459 12.737 1.00 23.75 98 LYS D C 1
ATOM 5761 O O . LYS D 1 100 ? 36.045 -37.247 11.795 1.00 24.18 98 LYS D O 1
ATOM 5772 N N . PHE D 1 101 ? 35.105 -35.771 13.209 1.00 20.66 99 PHE D N 1
ATOM 5773 C CA . PHE D 1 101 ? 33.778 -35.941 12.630 1.00 18.67 99 PHE D CA 1
ATOM 5774 C C . PHE D 1 101 ? 33.466 -34.923 11.567 1.00 17.18 99 PHE D C 1
ATOM 5775 O O . PHE D 1 101 ? 33.979 -33.805 11.602 1.00 16.68 99 PHE D O 1
ATOM 5783 N N . HIS D 1 102 ? 32.620 -35.339 10.625 1.00 16.19 100 HIS D N 1
ATOM 5784 C CA . HIS D 1 102 ? 32.042 -34.436 9.649 1.00 15.79 100 HIS D CA 1
ATOM 5785 C C . HIS D 1 102 ? 30.905 -33.696 10.312 1.00 15.00 100 HIS D C 1
ATOM 5786 O O . HIS D 1 102 ? 29.900 -34.307 10.639 1.00 14.79 100 HIS D O 1
ATOM 5793 N N . LEU D 1 103 ? 31.085 -32.395 10.548 1.00 14.74 101 LEU D N 1
ATOM 5794 C CA . LEU D 1 103 ? 30.061 -31.586 11.197 1.00 14.63 101 LEU D CA 1
ATOM 5795 C C . LEU D 1 103 ? 29.679 -30.302 10.491 1.00 14.72 101 LEU D C 1
ATOM 5796 O O . LEU D 1 103 ? 29.035 -29.438 11.089 1.00 14.87 101 LEU D O 1
ATOM 5801 N N . GLU D 1 104 ? 30.017 -30.197 9.212 1.00 14.96 102 GLU D N 1
ATOM 5802 C CA . GLU D 1 104 ? 29.759 -28.973 8.459 1.00 15.35 102 GLU D CA 1
ATOM 5803 C C . GLU D 1 104 ? 28.282 -28.695 8.327 1.00 15.16 102 GLU D C 1
ATOM 5804 O O . GLU D 1 104 ? 27.519 -29.570 7.956 1.00 15.26 102 GLU D O 1
ATOM 5810 N N . GLY D 1 105 ? 27.880 -27.475 8.661 1.00 15.34 103 GLY D N 1
ATOM 5811 C CA . GLY D 1 105 ? 26.477 -27.074 8.558 1.00 15.32 103 GLY D CA 1
ATOM 5812 C C . GLY D 1 105 ? 25.544 -27.677 9.604 1.00 15.10 103 GLY D C 1
ATOM 5813 O O . GLY D 1 105 ? 24.338 -27.453 9.542 1.00 16.34 103 GLY D O 1
ATOM 5814 N N . VAL D 1 106 ? 26.067 -28.473 10.533 1.00 13.75 104 VAL D N 1
ATOM 5815 C CA . VAL D 1 106 ? 25.227 -29.118 11.547 1.00 13.27 104 VAL D CA 1
ATOM 5816 C C . VAL D 1 106 ? 24.709 -28.057 12.524 1.00 12.99 104 VAL D C 1
ATOM 5817 O O . VAL D 1 106 ? 25.468 -27.192 12.934 1.00 12.23 104 VAL D O 1
ATOM 5821 N N . GLU D 1 107 ? 23.426 -28.137 12.871 1.00 13.45 105 GLU D N 1
ATOM 5822 C CA . GLU D 1 107 ? 22.778 -27.209 13.814 1.00 14.00 105 GLU D CA 1
ATOM 5823 C C . GLU D 1 107 ? 22.552 -27.811 15.191 1.00 13.19 105 GLU D C 1
ATOM 5824 O O . GLU D 1 107 ? 22.464 -27.083 16.170 1.00 12.60 105 GLU D O 1
ATOM 5835 N N . ARG D 1 108 ? 22.384 -29.127 15.254 1.00 12.04 106 ARG D N 1
ATOM 5836 C CA . ARG D 1 108 ? 22.063 -29.810 16.501 1.00 10.94 106 ARG D CA 1
ATOM 5837 C C . ARG D 1 108 ? 22.860 -31.094 16.504 1.00 10.17 106 ARG D C 1
ATOM 5838 O O . ARG D 1 108 ? 22.903 -31.797 15.489 1.00 10.21 106 ARG D O 1
ATOM 5846 N N . LEU D 1 109 ? 23.477 -31.416 17.632 1.00 9.34 107 LEU D N 1
ATOM 5847 C CA . LEU D 1 109 ? 24.345 -32.595 17.709 1.00 8.94 107 LEU D CA 1
ATOM 5848 C C . LEU D 1 109 ? 24.002 -33.417 18.939 1.00 8.75 107 LEU D C 1
ATOM 5849 O O . LEU D 1 109 ? 23.996 -32.893 20.057 1.00 8.50 107 LEU D O 1
ATOM 5854 N N . LEU D 1 110 ? 23.726 -34.708 18.731 1.00 8.37 108 LEU D N 1
ATOM 5855 C CA . LEU D 1 110 ? 23.530 -35.651 19.843 1.00 8.44 108 LEU D CA 1
ATOM 5856 C C . LEU D 1 110 ? 24.723 -36.592 19.970 1.00 8.78 108 LEU D C 1
ATOM 5857 O O . LEU D 1 110 ? 25.179 -37.162 18.969 1.00 8.72 108 LEU D O 1
ATOM 5862 N N . LEU D 1 111 ? 25.218 -36.740 21.197 1.00 9.18 109 LEU D N 1
ATOM 5863 C CA . LEU D 1 111 ? 26.393 -37.556 21.501 1.00 10.26 109 LEU D CA 1
ATOM 5864 C C . LEU D 1 111 ? 26.001 -38.842 22.217 1.00 11.26 109 LEU D C 1
ATOM 5865 O O . LEU D 1 111 ? 25.430 -38.805 23.315 1.00 11.11 109 LEU D O 1
ATOM 5870 N N . ARG D 1 112 ? 26.275 -39.976 21.578 1.00 12.64 110 ARG D N 1
ATOM 5871 C CA . ARG D 1 112 ? 26.093 -41.268 22.202 1.00 14.26 110 ARG D CA 1
ATOM 5872 C C . ARG D 1 112 ? 27.373 -41.639 22.921 1.00 15.57 110 ARG D C 1
ATOM 5873 O O . ARG D 1 112 ? 28.357 -42.040 22.286 1.00 15.51 110 ARG D O 1
ATOM 5881 N N . THR D 1 113 ? 27.352 -41.547 24.243 1.00 17.18 111 THR D N 1
ATOM 5882 C CA . THR D 1 113 ? 28.448 -42.067 25.060 1.00 18.66 111 THR D CA 1
ATOM 5883 C C . THR D 1 113 ? 28.272 -43.558 25.360 1.00 20.43 111 THR D C 1
ATOM 5884 O O . THR D 1 113 ? 29.255 -44.261 25.593 1.00 23.03 111 THR D O 1
ATOM 5888 N N . SER D 1 114 ? 27.030 -44.034 25.356 1.00 21.96 112 SER D N 1
ATOM 5889 C CA . SER D 1 114 ? 26.689 -45.410 25.746 1.00 23.03 112 SER D CA 1
ATOM 5890 C C . SER D 1 114 ? 27.317 -45.776 27.074 1.00 23.66 112 SER D C 1
ATOM 5891 O O . SER D 1 114 ? 27.645 -46.932 27.321 1.00 23.54 112 SER D O 1
ATOM 5894 N N . SER D 1 115 ? 27.460 -44.793 27.947 1.00 24.35 113 SER D N 1
ATOM 5895 C CA . SER D 1 115 ? 28.155 -45.016 29.208 1.00 25.96 113 SER D CA 1
ATOM 5896 C C . SER D 1 115 ? 27.245 -45.561 30.302 1.00 26.85 113 SER D C 1
ATOM 5897 O O . SER D 1 115 ? 27.710 -46.269 31.191 1.00 26.62 113 SER D O 1
ATOM 5902 N N . HIS D 1 116 ? 25.964 -45.216 30.255 1.00 28.22 114 HIS D N 1
ATOM 5903 C CA . HIS D 1 116 ? 25.048 -45.581 31.327 1.00 29.89 114 HIS D CA 1
ATOM 5904 C C . HIS D 1 116 ? 23.830 -46.312 30.747 1.00 30.94 114 HIS D C 1
ATOM 5905 O O . HIS D 1 116 ? 23.817 -47.541 30.713 1.00 31.23 114 HIS D O 1
ATOM 5912 N N . GLY D 1 117 ? 22.815 -45.573 30.303 1.00 31.22 115 GLY D N 1
ATOM 5913 C CA . GLY D 1 117 ? 21.631 -46.174 29.693 1.00 31.72 115 GLY D CA 1
ATOM 5914 C C . GLY D 1 117 ? 20.672 -46.924 30.615 1.00 33.13 115 GLY D C 1
ATOM 5915 O O . GLY D 1 117 ? 19.832 -47.683 30.134 1.00 33.41 115 GLY D O 1
ATOM 5916 N N . LYS D 1 118 ? 20.787 -46.733 31.929 1.00 33.23 116 LYS D N 1
ATOM 5917 C CA . LYS D 1 118 ? 19.836 -47.324 32.885 1.00 33.84 116 LYS D CA 1
ATOM 5918 C C . LYS D 1 118 ? 19.040 -46.220 33.586 1.00 32.25 116 LYS D C 1
ATOM 5919 O O . LYS D 1 118 ? 19.515 -45.618 34.560 1.00 32.70 116 LYS D O 1
ATOM 5925 N N . ALA D 1 119 ? 17.827 -45.972 33.093 1.00 29.85 117 ALA D N 1
ATOM 5926 C CA . ALA D 1 119 ? 17.041 -44.811 33.518 1.00 27.64 117 ALA D CA 1
ATOM 5927 C C . ALA D 1 119 ? 16.647 -44.881 34.995 1.00 26.25 117 ALA D C 1
ATOM 5928 O O . ALA D 1 119 ? 16.418 -43.855 35.629 1.00 23.86 117 ALA D O 1
ATOM 5930 N N . ASN D 1 120 ? 16.590 -46.094 35.543 1.00 26.15 118 ASN D N 1
ATOM 5931 C CA . ASN D 1 120 ? 16.153 -46.291 36.926 1.00 26.22 118 ASN D CA 1
ATOM 5932 C C . ASN D 1 120 ? 17.317 -46.357 37.918 1.00 25.38 118 ASN D C 1
ATOM 5933 O O . ASN D 1 120 ? 17.110 -46.608 39.100 1.00 24.58 118 ASN D O 1
ATOM 5938 N N . GLU D 1 121 ? 18.538 -46.094 37.448 1.00 26.35 119 GLU D N 1
ATOM 5939 C CA . GLU D 1 121 ? 19.693 -45.934 38.338 1.00 28.44 119 GLU D CA 1
ATOM 5940 C C . GLU D 1 121 ? 20.413 -44.629 38.030 1.00 28.58 119 GLU D C 1
ATOM 5941 O O . GLU D 1 121 ? 20.506 -44.227 36.868 1.00 27.27 119 GLU D O 1
ATOM 5947 N N . PHE D 1 122 ? 20.908 -43.959 39.066 1.00 27.61 120 PHE D N 1
ATOM 5948 C CA . PHE D 1 122 ? 21.730 -42.785 38.856 1.00 28.43 120 PHE D CA 1
ATOM 5949 C C . PHE D 1 122 ? 23.197 -43.229 38.791 1.00 28.89 120 PHE D C 1
ATOM 5950 O O . PHE D 1 122 ? 23.649 -43.950 39.668 1.00 26.50 120 PHE D O 1
ATOM 5958 N N . PRO D 1 123 ? 23.934 -42.818 37.738 1.00 29.77 121 PRO D N 1
ATOM 5959 C CA . PRO D 1 123 ? 25.319 -43.293 37.589 1.00 30.59 121 PRO D CA 1
ATOM 5960 C C . PRO D 1 123 ? 26.269 -42.740 38.647 1.00 30.23 121 PRO D C 1
ATOM 5961 O O . PRO D 1 123 ? 26.002 -41.690 39.235 1.00 30.67 121 PRO D O 1
ATOM 5965 N N . ASP D 1 124 ? 27.367 -43.454 38.873 1.00 31.93 122 ASP D N 1
ATOM 5966 C CA . ASP D 1 124 ? 28.414 -43.012 39.798 1.00 33.64 122 ASP D CA 1
ATOM 5967 C C . ASP D 1 124 ? 29.431 -42.118 39.096 1.00 31.88 122 ASP D C 1
ATOM 5968 O O . ASP D 1 124 ? 29.977 -41.209 39.709 1.00 31.46 122 ASP D O 1
ATOM 5973 N N . ILE D 1 125 ? 29.665 -42.376 37.808 1.00 29.62 123 ILE D N 1
ATOM 5974 C CA . ILE D 1 125 ? 30.540 -41.547 36.984 1.00 28.62 123 ILE D CA 1
ATOM 5975 C C . ILE D 1 125 ? 29.997 -41.502 35.557 1.00 26.57 123 ILE D C 1
ATOM 5976 O O . ILE D 1 125 ? 29.393 -42.463 35.091 1.00 26.37 123 ILE D O 1
ATOM 5981 N N . ILE D 1 126 ? 30.194 -40.376 34.879 1.00 24.71 124 ILE D N 1
ATOM 5982 C CA . ILE D 1 126 ? 29.843 -40.252 33.467 1.00 23.93 124 ILE D CA 1
ATOM 5983 C C . ILE D 1 126 ? 30.963 -39.556 32.701 1.00 23.50 124 ILE D C 1
ATOM 5984 O O . ILE D 1 126 ? 31.808 -38.884 33.296 1.00 23.40 124 ILE D O 1
ATOM 5989 N N . PRO D 1 127 ? 30.975 -39.704 31.376 1.00 23.17 125 PRO D N 1
ATOM 5990 C CA . PRO D 1 127 ? 31.868 -38.886 30.577 1.00 23.46 125 PRO D CA 1
ATOM 5991 C C . PRO D 1 127 ? 31.317 -37.471 30.526 1.00 23.58 125 PRO D C 1
ATOM 5992 O O . PRO D 1 127 ? 30.130 -37.292 30.280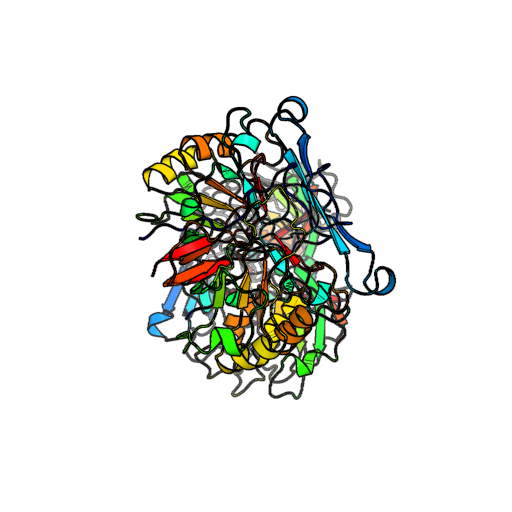 1.00 25.85 125 PRO D O 1
ATOM 5996 N N . HIS D 1 128 ? 32.163 -36.480 30.768 1.00 23.56 126 HIS D N 1
ATOM 5997 C CA . HIS D 1 128 ? 31.727 -35.092 30.726 1.00 23.47 126 HIS D CA 1
ATOM 5998 C C . HIS D 1 128 ? 32.247 -34.443 29.448 1.00 22.84 126 HIS D C 1
ATOM 5999 O O . HIS D 1 128 ? 33.059 -35.031 28.725 1.00 22.26 126 HIS D O 1
ATOM 6006 N N . LEU D 1 129 ? 31.740 -33.246 29.163 1.00 21.48 127 LEU D N 1
ATOM 6007 C CA . LEU D 1 129 ? 32.214 -32.447 28.048 1.00 20.65 127 LEU D CA 1
ATOM 6008 C C . LEU D 1 129 ? 33.220 -31.445 28.577 1.00 21.85 127 LEU D C 1
ATOM 6009 O O . LEU D 1 129 ? 32.968 -30.802 29.603 1.00 22.04 127 LEU D O 1
ATOM 6014 N N . ARG D 1 130 ? 34.347 -31.307 27.882 1.00 21.49 128 ARG D N 1
ATOM 6015 C CA . ARG D 1 130 ? 35.363 -30.345 28.264 1.00 22.76 128 ARG D CA 1
ATOM 6016 C C . ARG D 1 130 ? 35.013 -28.983 27.697 1.00 23.03 128 ARG D C 1
ATOM 6017 O O . ARG D 1 130 ? 34.382 -28.878 26.644 1.00 21.69 128 ARG D O 1
ATOM 6025 N N . ALA D 1 131 ? 35.417 -27.939 28.414 1.00 24.96 129 ALA D N 1
ATOM 6026 C CA . ALA D 1 131 ? 34.995 -26.568 28.096 1.00 26.13 129 ALA D CA 1
ATOM 6027 C C . ALA D 1 131 ? 35.368 -26.125 26.668 1.00 25.42 129 ALA D C 1
ATOM 6028 O O . ALA D 1 131 ? 34.584 -25.407 26.034 1.00 26.23 129 ALA D O 1
ATOM 6030 N N . ASP D 1 132 ? 36.500 -26.602 26.143 1.00 23.67 130 ASP D N 1
ATOM 6031 C CA . ASP D 1 132 ? 36.919 -26.261 24.774 1.00 22.36 130 ASP D CA 1
ATOM 6032 C C . ASP D 1 132 ? 36.009 -26.806 23.658 1.00 19.81 130 ASP D C 1
ATOM 6033 O O . ASP D 1 132 ? 36.149 -26.441 22.494 1.00 18.70 130 ASP D O 1
ATOM 6038 N N . ILE D 1 133 ? 35.063 -27.663 24.018 1.00 18.91 131 ILE D N 1
ATOM 6039 C CA . ILE D 1 133 ? 34.035 -28.091 23.077 1.00 18.06 131 ILE D CA 1
ATOM 6040 C C . ILE D 1 133 ? 33.141 -26.936 22.610 1.00 17.01 131 ILE D C 1
ATOM 6041 O O . ILE D 1 133 ? 32.657 -26.930 21.465 1.00 16.41 131 ILE D O 1
ATOM 6046 N N . ALA D 1 134 ? 32.935 -25.939 23.474 1.00 16.29 132 ALA D N 1
ATOM 6047 C CA . ALA D 1 134 ? 31.939 -24.893 23.213 1.00 16.06 132 ALA D CA 1
ATOM 6048 C C . ALA D 1 134 ? 32.323 -23.921 22.083 1.00 16.31 132 ALA D C 1
ATOM 6049 O O . ALA D 1 134 ? 31.506 -23.682 21.190 1.00 16.53 132 ALA D O 1
ATOM 6051 N N . PRO D 1 135 ? 33.552 -23.350 22.110 1.00 17.01 133 PRO D N 1
ATOM 6052 C CA . PRO D 1 135 ? 33.945 -22.491 20.980 1.00 17.02 133 PRO D CA 1
ATOM 6053 C C . PRO D 1 135 ? 34.012 -23.284 19.673 1.00 16.83 133 PRO D C 1
ATOM 6054 O O . PRO D 1 135 ? 33.611 -22.781 18.627 1.00 17.08 133 PRO D O 1
ATOM 6058 N N . PHE D 1 136 ? 34.484 -24.519 19.756 1.00 16.44 134 PHE D N 1
ATOM 6059 C CA . PHE D 1 136 ? 34.545 -25.396 18.595 1.00 17.50 134 PHE D CA 1
ATOM 6060 C C . PHE D 1 136 ? 33.180 -25.620 17.936 1.00 16.55 134 PHE D C 1
ATOM 6061 O O . PHE D 1 136 ? 33.021 -25.429 16.730 1.00 16.35 134 PHE D O 1
ATOM 6069 N N . LEU D 1 137 ? 32.206 -26.030 18.738 1.00 16.34 135 LEU D N 1
ATOM 6070 C CA . LEU D 1 137 ? 30.860 -26.296 18.228 1.00 17.07 135 LEU D CA 1
ATOM 6071 C C . LEU D 1 137 ? 30.172 -25.028 17.739 1.00 16.56 135 LEU D C 1
ATOM 6072 O O . LEU D 1 137 ? 29.532 -25.026 16.679 1.00 15.88 135 LEU D O 1
ATOM 6077 N N . SER D 1 138 ? 30.318 -23.960 18.512 1.00 16.48 136 SER D N 1
ATOM 6078 C CA . SER D 1 138 ? 29.700 -22.687 18.169 1.00 17.08 136 SER D CA 1
ATOM 6079 C C . SER D 1 138 ? 30.223 -22.154 16.834 1.00 17.87 136 SER D C 1
ATOM 6080 O O . SER D 1 138 ? 29.464 -21.635 16.034 1.00 17.25 136 SER D O 1
ATOM 6085 N N . GLU D 1 139 ? 31.521 -22.291 16.613 1.00 19.61 137 GLU D N 1
ATOM 6086 C CA . GLU D 1 139 ? 32.141 -21.885 15.344 1.00 21.23 137 GLU D CA 1
ATOM 6087 C C . GLU D 1 139 ? 31.520 -22.618 14.154 1.00 21.01 137 GLU D C 1
ATOM 6088 O O . GLU D 1 139 ? 31.377 -22.038 13.084 1.00 19.83 137 GLU D O 1
ATOM 6094 N N . LYS D 1 140 ? 31.124 -23.874 14.354 1.00 21.12 138 LYS D N 1
ATOM 6095 C CA . LYS D 1 140 ? 30.434 -24.629 13.307 1.00 20.74 138 LYS D CA 1
ATOM 6096 C C . LYS D 1 140 ? 28.974 -24.296 13.121 1.00 18.07 138 LYS D C 1
ATOM 6097 O O . LYS D 1 140 ? 28.391 -24.675 12.107 1.00 18.51 138 LYS D O 1
ATOM 6103 N N . GLY D 1 141 ? 28.378 -23.568 14.062 1.00 16.16 139 GLY D N 1
ATOM 6104 C CA . GLY D 1 141 ? 26.966 -23.176 13.955 1.00 14.58 139 GLY D CA 1
ATOM 6105 C C . GLY D 1 141 ? 26.038 -24.049 14.777 1.00 13.43 139 GLY D C 1
ATOM 6106 O O . GLY D 1 141 ? 24.824 -23.960 14.657 1.00 12.91 139 GLY D O 1
ATOM 6107 N N . ILE D 1 142 ? 26.609 -24.890 15.635 1.00 12.75 140 ILE D N 1
ATOM 6108 C CA . ILE D 1 142 ? 25.800 -25.799 16.438 1.00 12.34 140 ILE D CA 1
ATOM 6109 C C . ILE D 1 142 ? 25.131 -25.037 17.587 1.00 11.41 140 ILE D C 1
ATOM 6110 O O . ILE D 1 142 ? 25.789 -24.316 18.323 1.00 11.47 140 ILE D O 1
ATOM 6115 N N . ARG D 1 143 ? 23.811 -25.173 17.685 1.00 10.89 141 ARG D N 1
ATOM 6116 C CA . ARG D 1 143 ? 22.968 -24.441 18.653 1.00 10.63 141 ARG D CA 1
ATOM 6117 C C . ARG D 1 143 ? 22.459 -25.317 19.799 1.00 10.15 141 ARG D C 1
ATOM 6118 O O . ARG D 1 143 ? 21.885 -24.803 20.769 1.00 9.49 141 ARG D O 1
ATOM 6133 N N . LEU D 1 144 ? 22.578 -26.631 19.656 1.00 9.38 142 LEU D N 1
ATOM 6134 C CA . LEU D 1 144 ? 22.073 -27.555 20.661 1.00 8.88 142 LEU D CA 1
ATOM 6135 C C . LEU D 1 144 ? 22.979 -28.764 20.720 1.00 8.63 142 LEU D C 1
ATOM 6136 O O . LEU D 1 144 ? 23.307 -29.353 19.689 1.00 8.06 142 LEU D O 1
ATOM 6145 N N . ILE D 1 145 ? 23.331 -29.137 21.939 1.00 8.43 143 ILE D N 1
ATOM 6146 C CA . ILE D 1 145 ? 24.067 -30.349 22.211 1.00 8.68 143 ILE D CA 1
ATOM 6147 C C . ILE D 1 145 ? 23.215 -31.231 23.121 1.00 8.43 143 ILE D C 1
ATOM 6148 O O . ILE D 1 145 ? 22.613 -30.756 24.103 1.00 7.77 143 ILE D O 1
ATOM 6153 N N . GLY D 1 146 ? 23.128 -32.508 22.756 1.00 8.30 144 GLY D N 1
ATOM 6154 C CA . GLY D 1 146 ? 22.405 -33.491 23.563 1.00 8.27 144 GLY D CA 1
ATOM 6155 C C . GLY D 1 146 ? 23.332 -34.612 23.952 1.00 8.52 144 GLY D C 1
ATOM 6156 O O . GLY D 1 146 ? 24.210 -35.001 23.161 1.00 8.34 144 GLY D O 1
ATOM 6157 N N . VAL D 1 147 ? 23.154 -35.137 25.167 1.00 8.63 145 VAL D N 1
ATOM 6158 C CA . VAL D 1 147 ? 23.937 -36.262 25.661 1.00 9.08 145 VAL D CA 1
ATOM 6159 C C . VAL D 1 147 ? 23.038 -37.343 26.265 1.00 9.55 145 VAL D C 1
ATOM 6160 O O . VAL D 1 147 ? 21.952 -37.052 26.786 1.00 9.28 145 VAL D O 1
ATOM 6164 N N . ASP D 1 148 ? 23.498 -38.589 26.193 1.00 10.29 146 ASP D N 1
ATOM 6165 C CA . ASP D 1 148 ? 22.743 -39.725 26.734 1.00 10.96 146 ASP D CA 1
ATOM 6166 C C . ASP D 1 148 ? 23.069 -40.032 28.189 1.00 11.20 146 ASP D C 1
ATOM 6167 O O . ASP D 1 148 ? 23.002 -41.186 28.622 1.00 12.42 146 ASP D O 1
ATOM 6172 N N . VAL D 1 149 ? 23.428 -38.997 28.941 1.00 11.15 147 VAL D N 1
ATOM 6173 C CA . VAL D 1 149 ? 23.716 -39.093 30.355 1.00 10.89 147 VAL D CA 1
ATOM 6174 C C . VAL D 1 149 ? 23.079 -37.879 31.053 1.00 10.79 147 VAL D C 1
ATOM 6175 O O . VAL D 1 149 ? 22.637 -36.951 30.379 1.00 10.51 147 VAL D O 1
ATOM 6179 N N . PRO D 1 150 ? 23.024 -37.883 32.388 1.00 10.59 148 PRO D N 1
ATOM 6180 C CA . PRO D 1 150 ? 22.282 -36.819 33.083 1.00 10.66 148 PRO D CA 1
ATOM 6181 C C . PRO D 1 150 ? 22.904 -35.436 33.068 1.00 10.60 148 PRO D C 1
ATOM 6182 O O . PRO D 1 150 ? 22.221 -34.457 33.398 1.00 11.37 148 PRO D O 1
ATOM 6186 N N . SER D 1 151 ? 24.175 -35.340 32.719 1.00 10.14 149 SER D N 1
ATOM 6187 C CA . SER D 1 151 ? 24.854 -34.068 32.761 1.00 9.97 149 SER D CA 1
ATOM 6188 C C . SER D 1 151 ? 25.925 -33.914 31.697 1.00 10.21 149 SER D C 1
ATOM 6189 O O . SER D 1 151 ? 26.469 -34.900 31.180 1.00 9.52 149 SER D O 1
ATOM 6192 N N . VAL D 1 152 ? 26.229 -32.657 31.374 1.00 10.57 150 VAL D N 1
ATOM 6193 C CA . VAL D 1 152 ? 27.384 -32.330 30.527 1.00 10.96 150 VAL D CA 1
ATOM 6194 C C . VAL D 1 152 ? 28.636 -32.069 31.348 1.00 11.30 150 VAL D C 1
ATOM 6195 O O . VAL D 1 152 ? 29.730 -31.944 30.795 1.00 11.11 150 VAL D O 1
ATOM 6199 N N . ASP D 1 153 ? 28.478 -31.977 32.663 1.00 12.29 151 ASP D N 1
ATOM 6200 C CA . ASP D 1 153 ? 29.602 -31.805 33.585 1.00 12.98 151 ASP D CA 1
ATOM 6201 C C . ASP D 1 153 ? 29.745 -33.016 34.480 1.00 15.05 151 ASP D C 1
ATOM 6202 O O . ASP D 1 153 ? 28.785 -33.780 34.634 1.00 15.77 151 ASP D O 1
ATOM 6207 N N . PRO D 1 154 ? 30.926 -33.189 35.101 1.00 16.95 152 PRO D N 1
ATOM 6208 C CA . PRO D 1 154 ? 31.064 -34.291 36.043 1.00 18.62 152 PRO D CA 1
ATOM 6209 C C . PRO D 1 154 ? 30.020 -34.220 37.153 1.00 20.34 152 PRO D C 1
ATOM 6210 O O . PRO D 1 154 ? 29.611 -33.133 37.564 1.00 21.41 152 PRO D O 1
ATOM 6214 N N . LEU D 1 155 ? 29.599 -35.376 37.634 1.00 22.64 153 LEU D N 1
ATOM 6215 C CA . LEU D 1 155 ? 28.498 -35.445 38.591 1.00 24.91 153 LEU D CA 1
ATOM 6216 C C . LEU D 1 155 ? 28.794 -34.741 39.912 1.00 26.55 153 LEU D C 1
ATOM 6217 O O . LEU D 1 155 ? 27.879 -34.233 40.561 1.00 27.93 153 LEU D O 1
ATOM 6222 N N . ASP D 1 156 ? 30.062 -34.711 40.304 1.00 28.83 154 ASP D N 1
ATOM 6223 C CA . ASP D 1 156 ? 30.448 -34.098 41.577 1.00 31.36 154 ASP D CA 1
ATOM 6224 C C . ASP D 1 156 ? 30.905 -32.648 41.425 1.00 31.95 154 ASP D C 1
ATOM 6225 O O . ASP D 1 156 ? 31.266 -32.020 42.411 1.00 34.56 154 ASP D O 1
ATOM 6230 N N . ASP D 1 157 ? 30.869 -32.114 40.204 1.00 30.23 155 ASP D N 1
ATOM 6231 C CA . ASP D 1 157 ? 31.380 -30.781 39.923 1.00 29.25 155 ASP D CA 1
ATOM 6232 C C . ASP D 1 157 ? 30.372 -29.699 40.305 1.00 28.38 155 ASP D C 1
ATOM 6233 O O . ASP D 1 157 ? 29.215 -29.722 39.865 1.00 30.93 155 ASP D O 1
ATOM 6238 N N . LYS D 1 158 ? 30.808 -28.745 41.117 1.00 25.52 156 LYS D N 1
ATOM 6239 C CA . LYS D 1 158 ? 29.942 -27.645 41.536 1.00 25.19 156 LYS D CA 1
ATOM 6240 C C . LYS D 1 158 ? 30.108 -26.390 40.686 1.00 23.34 156 LYS D C 1
ATOM 6241 O O . LYS D 1 158 ? 29.304 -25.475 40.785 1.00 24.84 156 LYS D O 1
ATOM 6247 N N . GLU D 1 159 ? 31.147 -26.326 39.865 1.00 21.55 157 GLU D N 1
ATOM 6248 C CA . GLU D 1 159 ? 31.390 -25.153 39.028 1.00 20.94 157 GLU D CA 1
ATOM 6249 C C . GLU D 1 159 ? 30.586 -25.205 37.723 1.00 18.97 157 GLU D C 1
ATOM 6250 O O . GLU D 1 159 ? 30.217 -24.172 37.172 1.00 17.48 157 GLU D O 1
ATOM 6256 N N . LEU D 1 160 ? 30.338 -26.411 37.227 1.00 17.34 158 LEU D N 1
ATOM 6257 C CA . LEU D 1 160 ? 29.575 -26.618 36.000 1.00 16.89 158 LEU D CA 1
ATOM 6258 C C . LEU D 1 160 ? 30.142 -25.815 34.835 1.00 15.38 158 LEU D C 1
ATOM 6259 O O . LEU D 1 160 ? 29.427 -25.059 34.167 1.00 14.62 158 LEU D O 1
ATOM 6264 N N . ALA D 1 161 ? 31.434 -26.005 34.579 1.00 14.59 159 ALA D N 1
ATOM 6265 C CA . ALA D 1 161 ? 32.126 -25.269 33.527 1.00 14.08 159 ALA D CA 1
ATOM 6266 C C . ALA D 1 161 ? 31.510 -25.519 32.156 1.00 12.69 159 ALA D C 1
ATOM 6267 O O . ALA D 1 161 ? 31.356 -24.586 31.364 1.00 12.11 159 ALA D O 1
ATOM 6269 N N . ALA D 1 162 ? 31.166 -26.766 31.851 1.00 11.44 160 ALA D N 1
ATOM 6270 C CA . ALA D 1 162 ? 30.556 -27.052 30.535 1.00 11.05 160 ALA D CA 1
ATOM 6271 C C . ALA D 1 162 ? 29.191 -26.358 30.373 1.00 10.37 160 ALA D C 1
ATOM 6272 O O . ALA D 1 162 ? 28.919 -25.778 29.324 1.00 9.86 160 ALA D O 1
ATOM 6274 N N . HIS D 1 163 ? 28.334 -26.423 31.394 1.00 9.94 161 HIS D N 1
ATOM 6275 C CA . HIS D 1 163 ? 27.018 -25.740 31.308 1.00 9.98 161 HIS D CA 1
ATOM 6276 C C . HIS D 1 163 ? 27.227 -24.260 30.987 1.00 10.06 161 HIS D C 1
ATOM 6277 O O . HIS D 1 163 ? 26.606 -23.720 30.076 1.00 10.13 161 HIS D O 1
ATOM 6284 N N . HIS D 1 164 ? 28.108 -23.623 31.754 1.00 10.29 162 HIS D N 1
ATOM 6285 C CA . HIS D 1 164 ? 28.372 -22.205 31.607 1.00 10.68 162 HIS D CA 1
ATOM 6286 C C . HIS D 1 164 ? 28.973 -21.863 30.250 1.00 11.35 162 HIS D C 1
ATOM 6287 O O . HIS D 1 164 ? 28.506 -20.951 29.591 1.00 11.32 162 HIS D O 1
ATOM 6294 N N . GLN D 1 165 ? 29.967 -22.632 29.809 1.00 12.01 163 GLN D N 1
ATOM 6295 C CA . GLN D 1 165 ? 30.638 -22.329 28.533 1.00 12.96 163 GLN D CA 1
ATOM 6296 C C . GLN D 1 165 ? 29.719 -22.586 27.345 1.00 11.79 163 GLN D C 1
ATOM 6297 O O . GLN D 1 165 ? 29.697 -21.800 26.392 1.00 10.79 163 GLN D O 1
ATOM 6303 N N . LEU D 1 166 ? 28.928 -23.658 27.413 1.00 10.79 164 LEU D N 1
ATOM 6304 C CA . LEU D 1 166 ? 27.974 -23.935 26.346 1.00 10.83 164 LEU D CA 1
ATOM 6305 C C . LEU D 1 166 ? 27.028 -22.740 26.169 1.00 11.32 164 LEU D C 1
ATOM 6306 O O . LEU D 1 166 ? 26.868 -22.230 25.072 1.00 10.69 164 LEU D O 1
ATOM 6311 N N . PHE D 1 167 ? 26.407 -22.308 27.255 1.00 11.99 165 PHE D N 1
ATOM 6312 C CA . PHE D 1 167 ? 25.504 -21.159 27.207 1.00 12.89 165 PHE D CA 1
ATOM 6313 C C . PHE D 1 167 ? 26.190 -19.879 26.756 1.00 12.80 165 PHE D C 1
ATOM 6314 O O . PHE D 1 167 ? 25.590 -19.073 26.038 1.00 13.02 165 PHE D O 1
ATOM 6322 N N . LYS D 1 168 ? 27.426 -19.705 27.217 1.00 13.04 166 LYS D N 1
ATOM 6323 C CA . LYS D 1 168 ? 28.296 -18.566 26.830 1.00 13.93 166 LYS D CA 1
ATOM 6324 C C . LYS D 1 168 ? 28.512 -18.524 25.298 1.00 13.05 166 LYS D C 1
ATOM 6325 O O . LYS D 1 168 ? 28.738 -17.460 24.721 1.00 12.82 166 LYS D O 1
ATOM 6331 N N . HIS D 1 169 ? 28.354 -19.670 24.641 1.00 12.25 167 HIS D N 1
ATOM 6332 C CA . HIS D 1 169 ? 28.444 -19.757 23.193 1.00 12.09 167 HIS D CA 1
ATOM 6333 C C . HIS D 1 169 ? 27.129 -20.080 22.498 1.00 11.39 167 HIS D C 1
ATOM 6334 O O . HIS D 1 169 ? 27.123 -20.535 21.357 1.00 11.33 167 HIS D O 1
ATOM 6341 N N . SER D 1 170 ? 26.012 -19.781 23.161 1.00 10.59 168 SER D N 1
ATOM 6342 C CA . SER D 1 170 ? 24.681 -19.917 22.591 1.00 10.32 168 SER D CA 1
ATOM 6343 C C . SER D 1 170 ? 24.296 -21.354 22.253 1.00 10.16 168 SER D C 1
ATOM 6344 O O . SER D 1 170 ? 23.402 -21.605 21.412 1.00 10.37 168 SER D O 1
ATOM 6349 N N . ILE D 1 171 ? 24.907 -22.304 22.964 1.00 9.55 169 ILE D N 1
ATOM 6350 C CA . ILE D 1 171 ? 24.581 -23.716 22.776 1.00 9.26 169 ILE D CA 1
ATOM 6351 C C . ILE D 1 171 ? 23.654 -24.186 23.895 1.00 9.01 169 ILE D C 1
ATOM 6352 O O . ILE D 1 171 ? 24.021 -24.140 25.062 1.00 8.75 169 ILE D O 1
ATOM 6357 N N . HIS D 1 172 ? 22.475 -24.673 23.499 1.00 8.67 170 HIS D N 1
ATOM 6358 C CA . HIS D 1 172 ? 21.466 -25.181 24.400 1.00 8.63 170 HIS D CA 1
ATOM 6359 C C . HIS D 1 172 ? 21.755 -26.629 24.761 1.00 8.16 170 HIS D C 1
ATOM 6360 O O . HIS D 1 172 ? 22.535 -27.296 24.078 1.00 7.66 170 HIS D O 1
ATOM 6367 N N . ILE D 1 173 ? 21.127 -27.109 25.835 1.00 7.87 171 ILE D N 1
ATOM 6368 C CA . ILE D 1 173 ? 21.509 -28.381 26.471 1.00 7.93 171 ILE D CA 1
ATOM 6369 C C . ILE D 1 173 ? 20.318 -29.320 26.635 1.00 7.75 171 ILE D C 1
ATOM 6370 O O . ILE D 1 173 ? 19.291 -28.947 27.197 1.00 7.49 171 ILE D O 1
ATOM 6375 N N . LEU D 1 174 ? 20.490 -30.540 26.133 1.00 7.58 172 LEU D N 1
ATOM 6376 C CA . LEU D 1 174 ? 19.523 -31.609 26.240 1.00 7.43 172 LEU D CA 1
ATOM 6377 C C . LEU D 1 174 ? 20.220 -32.803 26.896 1.00 7.44 172 LEU D C 1
ATOM 6378 O O . LEU D 1 174 ? 21.279 -33.231 26.444 1.00 7.42 172 LEU D O 1
ATOM 6383 N N . GLU D 1 175 ? 19.627 -33.341 27.955 1.00 7.31 173 GLU D N 1
ATOM 6384 C CA . GLU D 1 175 ? 20.245 -34.417 28.737 1.00 7.42 173 GLU D CA 1
ATOM 6385 C C . GLU D 1 175 ? 19.341 -35.647 28.801 1.00 7.53 173 GLU D C 1
ATOM 6386 O O . GLU D 1 175 ? 18.116 -35.556 28.658 1.00 7.14 173 GLU D O 1
ATOM 6392 N N . ASN D 1 176 ? 19.966 -36.797 29.055 1.00 8.10 174 ASN D N 1
ATOM 6393 C CA . ASN D 1 176 ? 19.278 -38.073 29.212 1.00 8.61 174 ASN D CA 1
ATOM 6394 C C . ASN D 1 176 ? 18.490 -38.536 27.994 1.00 8.51 174 ASN D C 1
ATOM 6395 O O . ASN D 1 176 ? 17.444 -39.195 28.130 1.00 8.92 174 ASN D O 1
ATOM 6400 N N . VAL D 1 177 ? 18.971 -38.241 26.793 1.00 8.41 175 VAL D N 1
ATOM 6401 C CA . VAL D 1 177 ? 18.393 -38.906 25.623 1.00 8.41 175 VAL D CA 1
ATOM 6402 C C . VAL D 1 177 ? 18.782 -40.381 25.646 1.00 8.49 175 VAL D C 1
ATOM 6403 O O . VAL D 1 177 ? 19.774 -40.753 26.276 1.00 8.59 175 VAL D O 1
ATOM 6407 N N . VAL D 1 178 ? 18.009 -41.199 24.942 1.00 8.39 176 VAL D N 1
ATOM 6408 C CA . VAL D 1 178 ? 18.256 -42.626 24.846 1.00 8.80 176 VAL D CA 1
ATOM 6409 C C . VAL D 1 178 ? 18.650 -42.927 23.407 1.00 9.32 176 VAL D C 1
ATOM 6410 O O . VAL D 1 178 ? 17.815 -42.814 22.506 1.00 9.67 176 VAL D O 1
ATOM 6414 N N . LEU D 1 179 ? 19.900 -43.333 23.194 1.00 10.14 177 LEU D N 1
ATOM 6415 C CA . LEU D 1 179 ? 20.427 -43.477 21.841 1.00 11.29 177 LEU D CA 1
ATOM 6416 C C . LEU D 1 179 ? 20.989 -44.853 21.495 1.00 12.48 177 LEU D C 1
ATOM 6417 O O . LEU D 1 179 ? 21.452 -45.071 20.376 1.00 12.77 177 LEU D O 1
ATOM 6422 N N . ASP D 1 180 ? 20.911 -45.797 22.419 1.00 14.31 178 ASP D N 1
ATOM 6423 C CA . ASP D 1 180 ? 21.483 -47.097 22.196 1.00 15.85 178 ASP D CA 1
ATOM 6424 C C . ASP D 1 180 ? 20.784 -47.897 21.101 1.00 16.26 178 ASP D C 1
ATOM 6425 O O . ASP D 1 180 ? 21.391 -48.780 20.519 1.00 17.22 178 ASP D O 1
ATOM 6430 N N . HIS D 1 181 ? 19.545 -47.552 20.778 1.00 16.68 179 HIS D N 1
ATOM 6431 C CA . HIS D 1 181 ? 18.772 -48.231 19.727 1.00 17.09 179 HIS D CA 1
ATOM 6432 C C . HIS D 1 181 ? 18.750 -47.491 18.381 1.00 17.31 179 HIS D C 1
ATOM 6433 O O . HIS D 1 181 ? 18.022 -47.877 17.477 1.00 18.13 179 HIS D O 1
ATOM 6440 N N . VAL D 1 182 ? 19.507 -46.413 18.252 1.00 18.09 180 VAL D N 1
ATOM 6441 C CA . VAL D 1 182 ? 19.504 -45.654 16.998 1.00 18.05 180 VAL D CA 1
ATOM 6442 C C . VAL D 1 182 ? 20.899 -45.576 16.412 1.00 16.58 180 VAL D C 1
ATOM 6443 O O . VAL D 1 182 ? 21.887 -45.499 17.126 1.00 16.49 180 VAL D O 1
ATOM 6447 N N . ALA D 1 183 ? 20.952 -45.592 15.097 1.00 15.34 181 ALA D N 1
ATOM 6448 C CA . ALA D 1 183 ? 22.209 -45.578 14.364 1.00 14.86 181 ALA D CA 1
ATOM 6449 C C . ALA D 1 183 ? 22.692 -44.149 14.222 1.00 14.30 181 ALA D C 1
ATOM 6450 O O . ALA D 1 183 ? 21.898 -43.183 14.299 1.00 13.46 181 ALA D O 1
ATOM 6452 N N . ASP D 1 184 ? 23.997 -44.013 14.046 1.00 13.47 182 ASP D N 1
ATOM 6453 C CA . ASP D 1 184 ? 24.584 -42.712 13.754 1.00 13.61 182 ASP D CA 1
ATOM 6454 C C . ASP D 1 184 ? 23.994 -42.174 12.459 1.00 12.15 182 ASP D C 1
ATOM 6455 O O . ASP D 1 184 ? 23.573 -42.933 11.598 1.00 11.38 182 ASP D O 1
ATOM 6460 N N . GLY D 1 185 ? 23.964 -40.859 12.328 1.00 11.43 183 GLY D N 1
ATOM 6461 C CA . GLY D 1 185 ? 23.523 -40.240 11.098 1.00 11.08 183 GLY D CA 1
ATOM 6462 C C . GLY D 1 185 ? 22.641 -39.024 11.293 1.00 10.81 183 GLY D C 1
ATOM 6463 O O . GLY D 1 185 ? 22.637 -38.402 12.361 1.00 10.44 183 GLY D O 1
ATOM 6464 N N . ASP D 1 186 ? 21.916 -38.679 10.237 1.00 10.78 184 ASP D N 1
ATOM 6465 C CA . ASP D 1 186 ? 21.114 -37.467 10.196 1.00 11.22 184 ASP D CA 1
ATOM 6466 C C . ASP D 1 186 ? 19.646 -37.762 10.409 1.00 11.01 184 ASP D C 1
ATOM 6467 O O . ASP D 1 186 ? 19.090 -38.683 9.823 1.00 10.85 184 ASP D O 1
ATOM 6472 N N . TYR D 1 187 ? 19.028 -36.928 11.229 1.00 10.79 185 TYR D N 1
ATOM 6473 C CA . TYR D 1 187 ? 17.638 -37.068 11.582 1.00 11.08 185 TYR D CA 1
ATOM 6474 C C . TYR D 1 187 ? 17.019 -35.687 11.702 1.00 11.48 185 TYR D C 1
ATOM 6475 O O . TYR D 1 187 ? 17.722 -34.672 11.674 1.00 10.98 185 TYR D O 1
ATOM 6484 N N . GLU D 1 188 ? 15.698 -35.669 11.830 1.00 12.34 186 GLU D N 1
ATOM 6485 C CA . GLU D 1 188 ? 14.986 -34.508 12.329 1.00 13.04 186 GLU D CA 1
ATOM 6486 C C . GLU D 1 188 ? 14.722 -34.783 13.812 1.00 11.36 186 GLU D C 1
ATOM 6487 O O . GLU D 1 188 ? 14.327 -35.886 14.160 1.00 10.44 186 GLU D O 1
ATOM 6493 N N . LEU D 1 189 ? 15.021 -33.798 14.662 1.00 10.00 187 LEU D N 1
ATOM 6494 C CA . LEU D 1 189 ? 14.819 -33.901 16.113 1.00 8.85 187 LEU D CA 1
ATOM 6495 C C . LEU D 1 189 ? 13.630 -33.044 16.511 1.00 8.28 187 LEU D C 1
ATOM 6496 O O . LEU D 1 189 ? 13.443 -31.955 15.973 1.00 7.78 187 LEU D O 1
ATOM 6501 N N . ILE D 1 190 ? 12.858 -33.535 17.480 1.00 7.97 188 ILE D N 1
ATOM 6502 C CA . ILE D 1 190 ? 11.911 -32.727 18.240 1.00 7.61 188 ILE D CA 1
ATOM 6503 C C . ILE D 1 190 ? 12.201 -32.954 19.724 1.00 7.66 188 ILE D C 1
ATOM 6504 O O . ILE D 1 190 ? 12.242 -34.099 20.183 1.00 7.73 188 ILE D O 1
ATOM 6509 N N . ALA D 1 191 ? 12.422 -31.870 20.467 1.00 7.25 189 ALA D N 1
ATOM 6510 C CA . ALA D 1 191 ? 12.668 -31.969 21.893 1.00 7.08 189 ALA D CA 1
ATOM 6511 C C . ALA D 1 191 ? 12.242 -30.690 22.604 1.00 6.92 189 ALA D C 1
ATOM 6512 O O . ALA D 1 191 ? 13.063 -29.995 23.182 1.00 6.97 189 ALA D O 1
ATOM 6514 N N . LEU D 1 192 ? 10.943 -30.420 22.584 1.00 6.80 190 LEU D N 1
ATOM 6515 C CA . LEU D 1 192 ? 10.410 -29.125 23.002 1.00 6.86 190 LEU D CA 1
ATOM 6516 C C . LEU D 1 192 ? 10.166 -29.020 24.499 1.00 6.80 190 LEU D C 1
ATOM 6517 O O . LEU D 1 192 ? 9.530 -29.893 25.085 1.00 7.08 190 LEU D O 1
ATOM 6522 N N . PRO D 1 193 ? 10.632 -27.932 25.119 1.00 6.97 191 PRO D N 1
ATOM 6523 C CA . PRO D 1 193 ? 10.266 -27.723 26.520 1.00 6.88 191 PRO D CA 1
ATOM 6524 C C . PRO D 1 193 ? 8.792 -27.345 26.680 1.00 6.81 191 PRO D C 1
ATOM 6525 O O . PRO D 1 193 ? 8.207 -26.741 25.776 1.00 6.60 191 PRO D O 1
ATOM 6529 N N . LEU D 1 194 ? 8.204 -27.737 27.810 1.00 6.67 192 LEU D N 1
ATOM 6530 C CA . LEU D 1 194 ? 6.893 -27.245 28.197 1.00 6.55 192 LEU D CA 1
ATOM 6531 C C . LEU D 1 194 ? 6.969 -25.727 28.394 1.00 6.47 192 LEU D C 1
ATOM 6532 O O . LEU D 1 194 ? 8.056 -25.166 28.612 1.00 6.30 192 LEU D O 1
ATOM 6537 N N . ALA D 1 195 ? 5.825 -25.064 28.296 1.00 6.60 193 ALA D N 1
ATOM 6538 C CA . ALA D 1 195 ? 5.787 -23.613 28.321 1.00 6.64 193 ALA D CA 1
ATOM 6539 C C . ALA D 1 195 ? 5.883 -23.076 29.755 1.00 6.76 193 ALA D C 1
ATOM 6540 O O . ALA D 1 195 ? 5.025 -22.321 30.194 1.00 6.88 193 ALA D O 1
ATOM 6542 N N . LEU D 1 196 ? 6.956 -23.425 30.460 1.00 6.84 194 LEU D N 1
ATOM 6543 C CA . LEU D 1 196 ? 7.088 -23.100 31.883 1.00 6.94 194 LEU D CA 1
ATOM 6544 C C . LEU D 1 196 ? 7.667 -21.712 32.094 1.00 6.97 194 LEU D C 1
ATOM 6545 O O . LEU D 1 196 ? 8.844 -21.488 31.830 1.00 7.29 194 LEU D O 1
ATOM 6550 N N . SER D 1 197 ? 6.831 -20.783 32.555 1.00 7.17 195 SER D N 1
ATOM 6551 C CA . SER D 1 197 ? 7.227 -19.381 32.699 1.00 7.38 195 SER D CA 1
ATOM 6552 C C . SER D 1 197 ? 8.466 -19.170 33.549 1.00 7.75 195 SER D C 1
ATOM 6553 O O . SER D 1 197 ? 9.319 -18.347 33.209 1.00 7.67 195 SER D O 1
ATOM 6556 N N . ASP D 1 198 ? 8.572 -19.905 34.640 1.00 8.18 196 ASP D N 1
ATOM 6557 C CA . ASP D 1 198 ? 9.530 -19.575 35.673 1.00 8.73 196 ASP D CA 1
ATOM 6558 C C . ASP D 1 198 ? 10.570 -20.663 35.951 1.00 8.35 196 ASP D C 1
ATOM 6559 O O . ASP D 1 198 ? 11.396 -20.506 36.853 1.00 7.84 196 ASP D O 1
ATOM 6564 N N . ALA D 1 199 ? 10.556 -21.740 35.167 1.00 8.11 197 ALA D N 1
ATOM 6565 C CA . ALA D 1 199 ? 11.365 -22.916 35.479 1.00 7.87 197 ALA D CA 1
ATOM 6566 C C . ALA D 1 199 ? 12.821 -22.866 34.989 1.00 7.69 197 ALA D C 1
ATOM 6567 O O . ALA D 1 199 ? 13.195 -22.151 34.036 1.00 7.61 197 ALA D O 1
ATOM 6569 N N . ASP D 1 200 ? 13.619 -23.708 35.651 1.00 7.75 198 ASP D N 1
ATOM 6570 C CA . ASP D 1 200 ? 15.047 -23.876 35.418 1.00 7.52 198 ASP D CA 1
ATOM 6571 C C . ASP D 1 200 ? 15.336 -24.935 34.343 1.00 7.27 198 ASP D C 1
ATOM 6572 O O . ASP D 1 200 ? 16.491 -25.197 34.028 1.00 7.10 198 ASP D O 1
ATOM 6577 N N . GLY D 1 201 ? 14.288 -25.515 33.764 1.00 7.10 199 GLY D N 1
ATOM 6578 C CA . GLY D 1 201 ? 14.418 -26.527 32.712 1.00 7.06 199 GLY D CA 1
ATOM 6579 C C . GLY D 1 201 ? 13.055 -27.178 32.485 1.00 7.08 199 GLY D C 1
ATOM 6580 O O . GLY D 1 201 ? 12.068 -26.773 33.107 1.00 6.98 199 GLY D O 1
ATOM 6581 N N . SER D 1 202 ? 12.992 -28.192 31.627 1.00 6.86 200 SER D N 1
ATOM 6582 C CA . SER D 1 202 ? 11.747 -28.886 31.385 1.00 6.74 200 SER D CA 1
ATOM 6583 C C . SER D 1 202 ? 11.973 -30.300 30.945 1.00 6.85 200 SER D C 1
ATOM 6584 O O . SER D 1 202 ? 12.850 -30.550 30.127 1.00 6.58 200 SER D O 1
ATOM 6587 N N . PRO D 1 203 ? 11.157 -31.239 31.458 1.00 7.10 201 PRO D N 1
ATOM 6588 C CA . PRO D 1 203 ? 11.129 -32.514 30.778 1.00 7.14 201 PRO D CA 1
ATOM 6589 C C . PRO D 1 203 ? 10.611 -32.313 29.358 1.00 7.10 201 PRO D C 1
ATOM 6590 O O . PRO D 1 203 ? 9.832 -31.383 29.099 1.00 6.93 201 PRO D O 1
ATOM 6594 N N . VAL D 1 204 ? 11.072 -33.162 28.450 1.00 7.02 202 VAL D N 1
ATOM 6595 C CA . VAL D 1 204 ? 10.647 -33.114 27.063 1.00 7.18 202 VAL D CA 1
ATOM 6596 C C . VAL D 1 204 ? 10.352 -34.531 26.578 1.00 7.19 202 VAL D C 1
ATOM 6597 O O . VAL D 1 204 ? 10.830 -35.510 27.168 1.00 7.12 202 VAL D O 1
ATOM 6601 N N . ARG D 1 205 ? 9.570 -34.626 25.517 1.00 7.14 203 ARG D N 1
ATOM 6602 C CA . ARG D 1 205 ? 9.501 -35.848 24.746 1.00 7.19 203 ARG D CA 1
ATOM 6603 C C . ARG D 1 205 ? 10.404 -35.650 23.546 1.00 7.12 203 ARG D C 1
ATOM 6604 O O . ARG D 1 205 ? 10.050 -34.948 22.598 1.00 7.18 203 ARG D O 1
ATOM 6612 N N . ALA D 1 206 ? 11.593 -36.237 23.613 1.00 7.35 204 ALA D N 1
ATOM 6613 C CA . ALA D 1 206 ? 12.528 -36.187 22.508 1.00 7.24 204 ALA D CA 1
ATOM 6614 C C . ALA D 1 206 ? 12.237 -37.358 21.578 1.00 7.41 204 ALA D C 1
ATOM 6615 O O . ALA D 1 206 ? 12.216 -38.525 22.008 1.00 7.30 204 ALA D O 1
ATOM 6617 N N . VAL D 1 207 ? 12.037 -37.031 20.301 1.00 7.37 205 VAL D N 1
ATOM 6618 C CA . VAL D 1 207 ? 11.893 -38.021 19.250 1.00 7.72 205 VAL D CA 1
ATOM 6619 C C . VAL D 1 207 ? 12.720 -37.606 18.029 1.00 8.11 205 VAL D C 1
ATOM 6620 O O . VAL D 1 207 ? 13.014 -36.424 17.841 1.00 7.85 205 VAL D O 1
ATOM 6624 N N . ILE D 1 208 ? 13.053 -38.588 17.186 1.00 8.78 206 ILE D N 1
ATOM 6625 C CA . ILE D 1 208 ? 13.783 -38.346 15.961 1.00 9.26 206 ILE D CA 1
ATOM 6626 C C . ILE D 1 208 ? 13.196 -39.138 14.794 1.00 10.33 206 ILE D C 1
ATOM 6627 O O . ILE D 1 208 ? 12.653 -40.239 14.968 1.00 10.17 206 ILE D O 1
ATOM 6632 N N . ARG D 1 209 ? 13.360 -38.589 13.597 1.00 11.39 207 ARG D N 1
ATOM 6633 C CA . ARG D 1 209 ? 12.969 -39.261 12.359 1.00 12.65 207 ARG D CA 1
ATOM 6634 C C . ARG D 1 209 ? 14.136 -39.230 11.378 1.00 12.72 207 ARG D C 1
ATOM 6635 O O . ARG D 1 209 ? 14.694 -38.153 11.118 1.00 11.59 207 ARG D O 1
ATOM 6643 N N . PRO D 1 210 ? 14.514 -40.405 10.826 1.00 13.39 208 PRO D N 1
ATOM 6644 C CA . PRO D 1 210 ? 15.651 -40.425 9.893 1.00 13.81 208 PRO D CA 1
ATOM 6645 C C . PRO D 1 210 ? 15.388 -39.591 8.655 1.00 14.22 208 PRO D C 1
ATOM 6646 O O . PRO D 1 210 ? 14.264 -39.554 8.173 1.00 13.71 208 PRO D O 1
ATOM 6650 N N . ILE D 1 211 ? 16.411 -38.896 8.170 1.00 14.97 209 ILE D N 1
ATOM 6651 C CA . ILE D 1 211 ? 16.276 -38.162 6.922 1.00 16.48 209 ILE D CA 1
ATOM 6652 C C . ILE D 1 211 ? 16.039 -39.157 5.790 1.00 16.50 209 ILE D C 1
ATOM 6653 O O . ILE D 1 211 ? 15.226 -38.874 4.906 1.00 17.19 209 ILE D O 1
#

B-factor: mean 16.54, std 8.31, range [4.04, 61.5]

Foldseek 3Di:
DFDKAFQWDDQDQLFDDQPPFDGWDKDQPADCVRVVHHGHIDTDGDQLAIKWWFWLCLQDVPTDFQLPDDQVLQWWKEFEDEDAPDLEAEPVSCVPDDCAPHAEYEYEHVAPQDRSDADPWDYAYDLNRQVVCLVRNHQEYEYQHSHNDISPDPVNNNSVSNVVSNYIYIYNTHPPPDDGTMWIWHWGADNDRGHRIHHTGIIIGHD/DDDKAFQWDDQDQLFDDAVPWDGWDKDFPAPCVRVVHDGHIDTDGDQLAIKWWFWLCLQDVPTDFQLPDDQVLQWWKEFEDEDAPDLEAAPVSPVVDDCAPGAEYEYEHVPDQDRSDADPWDYAYDLNRQVVCLVRNHQEYEYQHSHNDISPDPNNNNSVSNVVSNYIYIYNTHPPPDDGGMWIWHWGADNDRGHRIHHTGIIIDHD/DDKAFQWDDQDQLFDDQPPFDGWDKDQPADCVRVVHHGHIDTDDDQLAIKWWFFLCLQDVPTDFQLPDDQVLQWWKEFEDEDAPDLEAEPVSCVPDDCAPHAEYEYEHVAPQDRSDADPWDYAYDLNRQVVCLVRNHQEYEYQHSANDISPDPVNNNSVSNVVSNYIYIYNTHPPPDDGTMWIWHWGADNDRGHRIHHTGIIIGHD/DDKAFQWDDQDQLFDDAVPWDGWDKDFPAPCVRVVHDGHIDTDGDQLAIKWWFFLCLQDVPTDFQLPDDQVLQWFKEFEDEDAPDLEAAPVSPVVDDCAPGAEYEYEHVPDQDRSDADPWDYAYDLNRQVVCLVRNHQEYEYQHSANDISPDPNNNNSVSNVVSNYIYIYNTHPPPDDGGMWIWHWGADNDRGHRIHHTGIIIGHD

Sequence (826 aa):
TSKWIDISQPLNNDIATWPGDTPFSYEVLWSKEESGSVNVGKLTMSIHTGTHIDAPFHFDNDGKKVLDLDIQVYVGPTRIIDVSNLESIGKKELEKFHLEGVERLLLRTSSHGKANEFPDIIPHLRADIAPFLSEKGIRLIGVDVPSVDPLDDKELAAHHQLFKHSIHILENVVLDHVADGDYELIALPLALSDADGSPVRAVIRPITSKWIDISQPLNNDIATWPGDTPFSYEVLWSKEESGSVNVGKLTMSIHTGTHIDAPFHFDNDGKKVLDLDIQVYVGPTRIIDVSNLESIGKKELEKFHLEGVERLLLRTSSHGKANEFPDIIPHLRADIAPFLSEKGIRLIGVDVPSVDPLDDKELAAHHQLFKHSIHILENVVLDHVADGDYELIALPLALSDADGSPVRAVIRPISKWIDISQPLNNDIATWPGDTPFSYEVLWSKEESGSVNVGKLTMSIHTGTHIDAPFHFDNDGKKVLDLDIQVYVGPTRIIDVSNLESIGKKELEKFHLEGVERLLLRTSSHGKANEFPDIIPHLRADIAPFLSEKGIRLIGVDVPSVDPLDDKELAAHHQLFKHSIHILENVVLDHVADGDYELIALPLALSDADGSPVRAVIRPISKWIDISQPLNNDIATWPGDTPFSYEVLWSKEESGSVNVGKLTMSIHTGTHIDAPFHFDNDGKKVLDLDIQVYVGPTRIIDVSNLESIGKKELEKFHLEGVERLLLRTSSHGKANEFPDIIPHLRADIAPFLSEKGIRLIGVDVPSVDPLDDKELAAHHQLFKHSIHILENVVLDHVADGDYELIALPLALSDADGSPVRAVIRPI

Nearest PDB structures (foldseek):
  4co9-assembly2_B  TM=1.001E+00  e=2.844E-46  Bacillus anthracis str. Ames
  4cog-assembly2_D  TM=9.555E-01  e=3.523E-25  Burkholderia cenocepacia J2315
  4cob-assembly1_B  TM=9.478E-01  e=2.027E-24  Pseudomonas aeruginosa PAO1
  3krv-assembly1_B  TM=8.992E-01  e=7.201E-18  Geobacillus stearothermophilus
  8hmo-assembly3_F  TM=9.083E-01  e=2.008E-17  Bacillus smithii

CATH classification: 3.50.30.50

InterPro domains:
  IPR007325 Kynurenine formamidase/cyclase-like [PF04199] (7-152)
  IPR007325 Kynurenine formamidase/cyclase-like [PTHR31118] (3-205)
  IPR017484 Kynurenine formamidase, bacteria [MF_01969] (5-209)
  IPR017484 Kynurenine formamidase, bacteria [TIGR03035] (5-209)
  IPR037175 Kynurenine formamidase superfamily [G3DSA:3.50.30.50] (1-209)
  IPR037175 Kynurenine formamidase superfamily [SSF102198] (3-206)